Protein AF-0000000084905320 (afdb_homodimer)

pLDDT: mean 87.33, std 18.06, range [23.55, 98.94]

Nearest PDB structures (foldseek):
  6mre-assembly1_A-2  TM=8.119E-01  e=7.601E-26  Escherichia coli K-12
  6o12-assembly1_A  TM=8.123E-01  e=1.428E-25  Escherichia coli K-12
  6ndn-assembly1_A  TM=8.198E-01  e=3.372E-25  Escherichia coli UMEA 3718-1
  6o11-assembly1_A-2  TM=8.138E-01  e=2.132E-25  Escherichia coli K-12
  2e7i-assembly1_A  TM=7.681E-01  e=1.414E-13  Archaeoglobus fulgidus

Secondary structure (DSSP, 8-state):
--------------------GGGBGGGG-SSHHHHT-EE--TTT-PPPBHHHHHHHHHHHHHTTSGGG----HHHHHHHHHHHHHHTT--HHHHHHHGGGEEEES-HHHHHHHHHHHTTPPTT-EEEEETT--GGGTHHHHHHHHHHT-EEEEE-PPB-GGGPBPPHHHHHHHHHHHTTT-EEEEEEESB-TTT-BB--HHHHHHHHHHTTPPEEEE-TTTTTTS---HHHH--SEEEEESSSTT---SS-EEEEE-GGGTTSPPSS--STTBTTTTT-SSSSSS--BTTBS--PBPSSGGGG--SS---TTHHHHHHHHHHHHHHH-HHHHHHHHHHHHHHHHHHHHHTT-B--SSB-SSEEEEB----TTS-S-S---S-----TT-SS--HHHHHHHHHHHH-EE-EEETTEEEEE--TT--HHHHHHHHHHHHHHHHHHHHHS---/----------------S---GGGBGGGG-SSHHHHT-EE--TTT-PPPBHHHHHHHHHHHHHTTSGGG----HHHHHHHHHHHHHHTT--HHHHHHHGGGEEEES-HHHHHHHHHHHTTPPTT-EEEEETT--GGGTHHHHHHHHHHT-EEEEE-PPB-GGGPBPPHHHHHHHHHHHTTT-EEEEEEESB-TTT-BB--HHHHHHHHHHTTPPEEEE-TTTTTTS---HHHH--SEEEEESSSTT---SS-EEEEE-GGGTTSPPSS--STTBTTTTT-SSSSSS--BTTBS--PBPSSGGGG--SSS--TTHHHHHHHHHHHHHHH-HHHHHHHHHHHHHHHHHHHHHTT-B--SSB-SSEEEEB----TTS-TTS---S-----TT-SS--HHHHHHHHHHHH-EE-EEETTEEEEE--TT--HHHHHHHHHHHHHHHHHHHHHS---

Radius of gyration: 30.59 Å; Cα contacts (8 Å, |Δi|>4): 1824; chains: 2; bounding box: 74×107×90 Å

InterPro domains:
  IPR000192 Aminotransferase class V domain [PF00266] (100-339)
  IPR015421 Pyridoxal phosphate-dependent transferase, major domain [G3DSA:3.40.640.10] (49-330)
  IPR015422 Pyridoxal phosphate-dependent transferase, small domain [G3DSA:3.90.1150.10] (38-432)
  IPR015424 Pyridoxal phosphate-dependent transferase [SSF53383] (32-437)

Foldseek 3Di:
DCPPPPPPPPPPPPQPDPPCLVQFALCPDPDPLSNLFLEFALLPFAAAGPVLVVLLVVLVVVVVVVVNDDDCVVLLLLLLLLQLLLQPDDSVVSNVQSLQKAKAQDLLQVLLQVLVLLPQAAAAEEEEEVQADCSQPVSNQVSCVVHNHHYDYFDWDQDPPRATDQPQVSRVVVCVVRPPRYSAYEYEQAGSQFFRGHDQQVVLVVCVVRVHAYEYEHQSQRLAPHNPCVRSVHQKYKYACRRNLSFDHRIMMMGGDPSRQPTAEPDADFCFAVCAPVPPPPGSDDADPVGHHGHGHGGPHNRHDDPPDPSSRSSSSSVSSVVSSVCGNVSFLSNQQVLVVLLVVLLVVVQWDWHPHGRSFKGWTAHDDPPVNDDDDQLPQPPPCPLQDLDDFPVVLQVQLCVPSSYHFDHGSRTTMTGHGPNDDSVSSVSSSVSSNVSSVVSNVPRPHD/DPPPPPPPPDPPPPQPDPPCLVQFALCPDPDPLSNLFLEFALLPFFAAGPVLVVLLVVLVVVVVVVVNDDDCVVLLLLLLLLLLLLQPDDSVVSNVQSLQKAKEQDLLQVLLQVLVLLPQAAQAEEEEEVQADCSQPVSNQVSCVVHNHHYDYFDWDQDPPRATDQPQVSRVVVCVVRPPRYSAYEYEQAGSQFFRGHDQQVVLVVCVVRVHAYEYEHQSQRLAPHNPCVRSVHQKYKYACRRNLSFDHRIMMMGGDPSRQPTAEPDADAPFAPCCVVPPDNGQDDADPVGHHGHGHGGPHNHHDDDPDPSNRSSSSSVSSVVSSVCGNVSFLSSQQVLVVLLVVLLVVVQWDWHPHGRSFKGWTAHDDPPPNDDDDQLPLPPPCPLQDLDDFPVVLQVQLCVPSNYHFDHGSRTTMTGDGPNDDSVSSVSSSVSSNVSSVVSNVVRPHD

Solvent-accessible surface area (backbone atoms only — not comparable to full-atom values): 46715 Å² total; per-residue (Å²): 134,84,78,74,64,74,74,76,74,73,80,75,86,68,63,77,72,73,85,55,37,83,45,30,50,37,65,75,35,91,47,64,74,48,44,59,48,39,74,19,31,40,85,76,42,21,40,30,38,47,68,25,49,52,46,26,45,52,34,51,55,38,41,37,39,51,87,66,70,73,88,54,64,69,52,52,55,48,40,31,24,36,50,39,27,20,29,50,41,50,74,68,61,13,64,77,46,26,54,30,31,19,48,29,45,19,43,16,46,50,37,23,42,49,48,66,57,66,66,64,46,63,70,23,28,35,38,34,51,64,77,53,59,49,40,68,38,44,16,51,44,53,54,21,58,75,40,54,23,40,62,41,52,40,62,66,48,79,42,76,89,82,31,67,45,57,50,42,58,36,48,52,51,50,49,61,75,42,61,92,34,58,59,31,38,40,41,51,52,39,42,83,44,34,14,35,41,38,58,53,63,70,52,32,52,52,26,60,74,68,72,31,45,36,34,35,45,29,41,83,34,38,37,32,46,56,45,64,55,87,78,43,63,50,44,28,42,29,28,40,26,30,22,58,38,28,19,49,72,63,36,12,41,34,37,45,35,77,87,56,51,79,54,74,47,84,51,34,56,49,86,37,21,50,54,31,79,67,35,79,45,89,44,37,49,75,62,49,69,76,41,59,65,73,55,58,36,84,38,24,46,43,51,35,48,69,39,63,76,42,58,37,52,51,56,16,32,36,47,24,36,54,52,46,48,69,62,29,11,65,50,45,36,59,42,17,30,63,51,43,49,53,42,48,55,50,38,42,76,73,49,38,40,63,60,94,50,49,46,54,37,33,36,17,40,25,73,68,69,57,84,84,60,65,83,74,67,68,82,55,77,74,59,64,74,52,69,79,46,87,53,75,44,46,65,57,50,50,50,48,32,30,74,76,56,42,29,43,61,44,58,30,92,68,11,41,24,40,20,53,50,77,74,57,46,69,68,52,41,52,51,49,46,50,41,52,50,52,54,48,50,54,51,45,70,72,29,77,72,127,139,81,79,72,73,74,72,77,74,72,80,74,87,67,65,82,68,78,86,54,37,84,42,31,50,39,66,73,34,92,47,64,73,49,44,59,47,38,76,19,31,40,84,76,42,20,42,30,39,47,67,26,48,52,45,27,46,53,34,49,54,38,41,38,41,52,87,66,69,73,87,57,62,69,52,51,55,49,40,32,23,35,50,38,27,21,29,50,42,51,72,68,60,12,62,75,45,27,54,30,32,20,47,29,45,17,42,17,44,51,38,24,40,48,49,65,57,67,66,63,47,63,71,24,27,35,36,34,52,63,79,51,59,50,40,67,38,43,16,51,45,53,52,20,58,76,40,53,24,40,61,42,51,41,62,65,49,80,43,77,92,81,32,68,45,58,50,39,58,35,49,52,52,49,49,62,75,42,61,94,32,57,59,31,40,39,43,51,52,39,44,82,45,32,14,35,42,37,60,54,62,71,53,31,53,52,25,61,75,68,74,31,46,37,34,36,45,30,41,83,33,37,36,31,45,56,46,63,55,88,77,43,61,48,44,28,43,29,27,39,26,28,23,58,38,27,19,48,74,49,36,13,41,35,38,45,34,78,88,56,49,77,54,74,48,84,52,34,59,48,84,37,22,50,54,19,82,67,35,81,42,97,38,36,53,73,64,50,66,79,40,58,65,72,56,59,36,84,37,24,46,42,50,39,48,61,68,58,80,46,61,36,52,51,57,16,32,37,50,26,34,54,52,47,48,70,62,28,11,64,54,46,37,60,45,17,31,62,50,42,51,54,41,48,54,51,39,41,74,73,48,37,40,63,60,93,50,50,44,54,39,34,37,15,40,25,73,69,71,56,85,84,60,66,82,76,65,66,80,55,76,75,60,62,74,51,69,79,47,88,55,76,44,45,65,57,49,51,49,47,34,30,72,76,56,43,29,43,62,43,59,26,86,66,10,41,23,42,20,53,49,78,74,57,46,69,68,50,39,52,50,51,46,50,41,52,51,52,54,49,50,55,50,45,70,72,30,77,72,130

Structure (mmCIF, N/CA/C/O backbone):
data_AF-0000000084905320-model_v1
#
loop_
_entity.id
_entity.type
_entity.pdbx_description
1 polymer 'Aminotransferase class V domain-containing protein'
#
loop_
_atom_site.group_PDB
_atom_site.id
_atom_site.type_symbol
_atom_site.label_atom_id
_atom_site.label_alt_id
_atom_site.label_comp_id
_atom_site.label_asym_id
_atom_site.label_entity_id
_atom_site.label_seq_id
_atom_site.pdbx_PDB_ins_code
_atom_site.Cartn_x
_atom_site.Cartn_y
_atom_site.Cartn_z
_atom_site.occupancy
_atom_site.B_iso_or_equiv
_atom_site.auth_seq_id
_atom_site.auth_comp_id
_atom_site.auth_asym_id
_atom_site.auth_atom_id
_atom_site.pdbx_PDB_model_num
ATOM 1 N N . MET A 1 1 ? 43.5 -43.938 -47.438 1 26.11 1 MET A N 1
ATOM 2 C CA . MET A 1 1 ? 43.5 -42.531 -47.031 1 26.11 1 MET A CA 1
ATOM 3 C C . MET A 1 1 ? 42.156 -42.094 -46.5 1 26.11 1 MET A C 1
ATOM 5 O O . MET A 1 1 ? 41.125 -42.344 -47.125 1 26.11 1 MET A O 1
ATOM 9 N N . ASN A 1 2 ? 42.062 -42 -45.125 1 25.06 2 ASN A N 1
ATOM 10 C CA . ASN A 1 2 ? 41.062 -42.094 -44.062 1 25.06 2 ASN A CA 1
ATOM 11 C C . ASN A 1 2 ? 40.156 -40.875 -44.062 1 25.06 2 ASN A C 1
ATOM 13 O O . ASN A 1 2 ? 40.594 -39.75 -43.781 1 25.06 2 ASN A O 1
ATOM 17 N N . ASP A 1 3 ? 39.312 -40.844 -45.062 1 28.91 3 ASP A N 1
ATOM 18 C CA . ASP A 1 3 ? 38.375 -39.781 -45.375 1 28.91 3 ASP A CA 1
ATOM 19 C C . ASP A 1 3 ? 37.5 -39.469 -44.156 1 28.91 3 ASP A C 1
ATOM 21 O O . ASP A 1 3 ? 36.562 -40.219 -43.844 1 28.91 3 ASP A O 1
ATOM 25 N N . SER A 1 4 ? 38.125 -39.094 -43.094 1 23.55 4 SER A N 1
ATOM 26 C CA . SER A 1 4 ? 37.531 -38.812 -41.781 1 23.55 4 SER A CA 1
ATOM 27 C C . SER A 1 4 ? 36.469 -37.719 -41.906 1 23.55 4 SER A C 1
ATOM 29 O O . SER A 1 4 ? 36.781 -36.531 -41.875 1 23.55 4 SER A O 1
ATOM 31 N N . LYS A 1 5 ? 35.531 -38 -42.781 1 27.59 5 LYS A N 1
ATOM 32 C CA . LYS A 1 5 ? 34.469 -37 -42.906 1 27.59 5 LYS A CA 1
ATOM 33 C C . LYS A 1 5 ? 33.969 -36.562 -41.531 1 27.59 5 LYS A C 1
ATOM 35 O O . LYS A 1 5 ? 33.688 -37.375 -40.656 1 27.59 5 LYS A O 1
ATOM 40 N N . GLU A 1 6 ? 34.125 -35.281 -41.219 1 26.28 6 GLU A N 1
ATOM 41 C CA . GLU A 1 6 ? 33.531 -34.781 -40 1 26.28 6 GLU A CA 1
ATOM 42 C C . GLU A 1 6 ? 32.031 -35.156 -39.906 1 26.28 6 GLU A C 1
ATOM 44 O O . GLU A 1 6 ? 31.312 -35.062 -40.906 1 26.28 6 GLU A O 1
ATOM 49 N N . HIS A 1 7 ? 31.594 -36.219 -39.25 1 24.73 7 HIS A N 1
ATOM 50 C CA . HIS A 1 7 ? 30.219 -36.125 -38.812 1 24.73 7 HIS A CA 1
ATOM 51 C C . HIS A 1 7 ? 29.906 -34.75 -38.219 1 24.73 7 HIS A C 1
ATOM 53 O O . HIS A 1 7 ? 30.578 -34.281 -37.312 1 24.73 7 HIS A O 1
ATOM 59 N N . ALA A 1 8 ? 29.453 -33.844 -39.062 1 32.69 8 ALA A N 1
ATOM 60 C CA . ALA A 1 8 ? 28.984 -32.531 -38.656 1 32.69 8 ALA A CA 1
ATOM 61 C C . ALA A 1 8 ? 28.219 -32.594 -37.344 1 32.69 8 ALA A C 1
ATOM 63 O O . ALA A 1 8 ? 27.188 -33.281 -37.25 1 32.69 8 ALA A O 1
ATOM 64 N N . GLU A 1 9 ? 28.875 -32.562 -36.219 1 28 9 GLU A N 1
ATOM 65 C CA . GLU A 1 9 ? 28.281 -32.5 -34.875 1 28 9 GLU A CA 1
ATOM 66 C C . GLU A 1 9 ? 27.047 -31.594 -34.875 1 28 9 GLU A C 1
ATOM 68 O O . GLU A 1 9 ? 27.094 -30.484 -35.406 1 28 9 GLU A O 1
ATOM 73 N N . THR A 1 10 ? 25.844 -32.062 -34.844 1 30.41 10 THR A N 1
ATOM 74 C CA . THR A 1 10 ? 24.547 -31.391 -34.781 1 30.41 10 THR A CA 1
ATOM 75 C C . THR A 1 10 ? 24.562 -30.25 -33.781 1 30.41 10 THR A C 1
ATOM 77 O O . THR A 1 10 ? 24.969 -30.438 -32.625 1 30.41 10 THR A O 1
ATOM 80 N N . PRO A 1 11 ? 24.516 -29 -34.219 1 33.31 11 PRO A N 1
ATOM 81 C CA . PRO A 1 11 ? 24.5 -27.828 -33.344 1 33.31 11 PRO A CA 1
ATOM 82 C C . PRO A 1 11 ? 23.547 -28 -32.156 1 33.31 11 PRO A C 1
ATOM 84 O O . PRO A 1 11 ? 22.406 -28.438 -32.344 1 33.31 11 PRO A O 1
ATOM 87 N N . HIS A 1 12 ? 23.859 -28.516 -31 1 33.56 12 HIS A N 1
ATOM 88 C CA . HIS A 1 12 ? 23.141 -28.516 -29.734 1 33.56 12 HIS A CA 1
ATOM 89 C C . HIS A 1 12 ? 22.328 -27.234 -29.562 1 33.56 12 HIS A C 1
ATOM 91 O O . HIS A 1 12 ? 22.859 -26.141 -29.797 1 33.56 12 HIS A O 1
ATOM 97 N N . ALA A 1 13 ? 21.031 -27.188 -29.766 1 35.56 13 ALA A N 1
ATOM 98 C CA . ALA A 1 13 ? 19.953 -26.203 -29.688 1 35.56 13 ALA A CA 1
ATOM 99 C C . ALA A 1 13 ? 20.141 -25.266 -28.516 1 35.56 13 ALA A C 1
ATOM 101 O O . ALA A 1 13 ? 19.844 -25.625 -27.375 1 35.56 13 ALA A O 1
ATOM 102 N N . ASP A 1 14 ? 21.141 -24.531 -28.188 1 35.94 14 ASP A N 1
ATOM 103 C CA . ASP A 1 14 ? 21.516 -23.547 -27.188 1 35.94 14 ASP A CA 1
ATOM 104 C C . ASP A 1 14 ? 20.406 -22.516 -26.969 1 35.94 14 ASP A C 1
ATOM 106 O O . ASP A 1 14 ? 19.578 -22.297 -27.859 1 35.94 14 ASP A O 1
ATOM 110 N N . ASN A 1 15 ? 20.016 -22.109 -25.578 1 44 15 ASN A N 1
ATOM 111 C CA . ASN A 1 15 ? 19.078 -21.156 -25 1 44 15 ASN A CA 1
ATOM 112 C C . ASN A 1 15 ? 18.938 -19.906 -25.875 1 44 15 ASN A C 1
ATOM 114 O O . ASN A 1 15 ? 19.938 -19.375 -26.359 1 44 15 ASN A O 1
ATOM 118 N N . PRO A 1 16 ? 18.016 -19.75 -26.562 1 47.19 16 PRO A N 1
ATOM 119 C CA . PRO A 1 16 ? 17.844 -18.516 -27.344 1 47.19 16 PRO A CA 1
ATOM 120 C C . PRO A 1 16 ? 18.391 -17.297 -26.625 1 47.19 16 PRO A C 1
ATOM 122 O O . PRO A 1 16 ? 17.703 -16.719 -25.766 1 47.19 16 PRO A O 1
ATOM 125 N N . GLY A 1 17 ? 19.75 -17.25 -26.219 1 58.59 17 GLY A N 1
ATOM 126 C CA . GLY A 1 17 ? 20.828 -16.281 -26.141 1 58.59 17 GLY A CA 1
ATOM 127 C C . GLY A 1 17 ? 20.531 -15.141 -25.188 1 58.59 17 GLY A C 1
ATOM 128 O O . GLY A 1 17 ? 21.109 -14.062 -25.312 1 58.59 17 GLY A O 1
ATOM 129 N N . LEU A 1 18 ? 19.359 -15.148 -24.375 1 72.12 18 LEU A N 1
ATOM 130 C CA . LEU A 1 18 ? 19.344 -13.953 -23.547 1 72.12 18 LEU A CA 1
ATOM 131 C C . LEU A 1 18 ? 20.484 -13.977 -22.531 1 72.12 18 LEU A C 1
ATOM 133 O O . LEU A 1 18 ? 20.562 -14.898 -21.703 1 72.12 18 LEU A O 1
ATOM 137 N N . ASP A 1 19 ? 21.609 -13.492 -22.812 1 82.31 19 ASP A N 1
ATOM 138 C CA . ASP A 1 19 ? 22.703 -13.359 -21.875 1 82.31 19 ASP A CA 1
ATOM 139 C C . ASP A 1 19 ? 22.453 -12.227 -20.875 1 82.31 19 ASP A C 1
ATOM 141 O O . ASP A 1 19 ? 23 -11.133 -21.016 1 82.31 19 ASP A O 1
ATOM 145 N N . VAL A 1 20 ? 21.484 -12.594 -19.891 1 92.69 20 VAL A N 1
ATOM 146 C CA . VAL A 1 20 ? 21.094 -11.508 -19 1 92.69 20 VAL A CA 1
ATOM 147 C C . VAL A 1 20 ? 21.375 -11.906 -17.547 1 92.69 20 VAL A C 1
ATOM 149 O O . VAL A 1 20 ? 20.969 -11.219 -16.625 1 92.69 20 VAL A O 1
ATOM 152 N N . ARG A 1 21 ? 22.094 -13.008 -17.344 1 92.75 21 ARG A N 1
ATOM 153 C CA . ARG A 1 21 ? 22.344 -13.516 -15.992 1 92.75 21 ARG A CA 1
ATOM 154 C C . ARG A 1 21 ? 23.109 -12.484 -15.164 1 92.75 21 ARG A C 1
ATOM 156 O O . ARG A 1 21 ? 22.891 -12.375 -13.953 1 92.75 21 ARG A O 1
ATOM 163 N N . HIS A 1 22 ? 24 -11.75 -15.805 1 92.62 22 HIS A N 1
ATOM 164 C CA . HIS A 1 22 ? 24.859 -10.781 -15.133 1 92.62 22 HIS A CA 1
ATOM 165 C C . HIS A 1 22 ? 24.047 -9.656 -14.516 1 92.62 22 HIS A C 1
ATOM 167 O O . HIS A 1 22 ? 24.562 -8.883 -13.695 1 92.62 22 HIS A O 1
ATOM 173 N N . LEU A 1 23 ? 22.812 -9.539 -14.867 1 95.44 23 LEU A N 1
ATOM 174 C CA . LEU A 1 23 ? 21.953 -8.469 -14.375 1 95.44 23 LEU A CA 1
ATOM 175 C C . LEU A 1 23 ? 21.453 -8.766 -12.969 1 95.44 23 LEU A C 1
ATOM 177 O O . LEU A 1 23 ? 20.922 -7.883 -12.289 1 95.44 23 LEU A O 1
ATOM 181 N N . PHE A 1 24 ? 21.609 -10 -12.508 1 95.44 24 PHE A N 1
ATOM 182 C CA . PHE A 1 24 ? 21.219 -10.398 -11.156 1 95.44 24 PHE A CA 1
ATOM 183 C C . PHE A 1 24 ? 22.391 -10.312 -10.195 1 95.44 24 PHE A C 1
ATOM 185 O O . PHE A 1 24 ? 23.469 -10.867 -10.469 1 95.44 24 PHE A O 1
ATOM 192 N N . ALA A 1 25 ? 22.203 -9.742 -9.047 1 89.69 25 ALA A N 1
ATOM 193 C CA . ALA A 1 25 ? 23.266 -9.352 -8.141 1 89.69 25 ALA A CA 1
ATOM 194 C C . ALA A 1 25 ? 24 -10.57 -7.594 1 89.69 25 ALA A C 1
ATOM 196 O O . ALA A 1 25 ? 25.219 -10.547 -7.418 1 89.69 25 ALA A O 1
ATOM 197 N N . PHE A 1 26 ? 23.312 -11.609 -7.344 1 87.25 26 PHE A N 1
ATOM 198 C CA . PHE A 1 26 ? 23.922 -12.727 -6.637 1 87.25 26 PHE A CA 1
ATOM 199 C C . PHE A 1 26 ? 24.812 -13.547 -7.574 1 87.25 26 PHE A C 1
ATOM 201 O O . PHE A 1 26 ? 25.609 -14.375 -7.125 1 87.25 26 PHE A O 1
ATOM 208 N N . VAL A 1 27 ? 24.75 -13.305 -8.883 1 87.19 27 VAL A N 1
ATOM 209 C CA . VAL A 1 27 ? 25.516 -14.062 -9.867 1 87.19 27 VAL A CA 1
ATOM 210 C C . VAL A 1 27 ? 26.984 -13.703 -9.758 1 87.19 27 VAL A C 1
ATOM 212 O O . VAL A 1 27 ? 27.859 -14.562 -9.891 1 87.19 27 VAL A O 1
ATOM 215 N N . ASP A 1 28 ? 27.297 -12.414 -9.5 1 84.69 28 ASP A N 1
ATOM 216 C CA . ASP A 1 28 ? 28.672 -11.961 -9.352 1 84.69 28 ASP A CA 1
ATOM 217 C C . ASP A 1 28 ? 28.891 -11.305 -7.992 1 84.69 28 ASP A C 1
ATOM 219 O O . ASP A 1 28 ? 29.641 -10.328 -7.883 1 84.69 28 ASP A O 1
ATOM 223 N N . ASP A 1 29 ? 28.25 -11.828 -7.066 1 83.44 29 ASP A N 1
ATOM 224 C CA . ASP A 1 29 ? 28.328 -11.281 -5.719 1 83.44 29 ASP A CA 1
A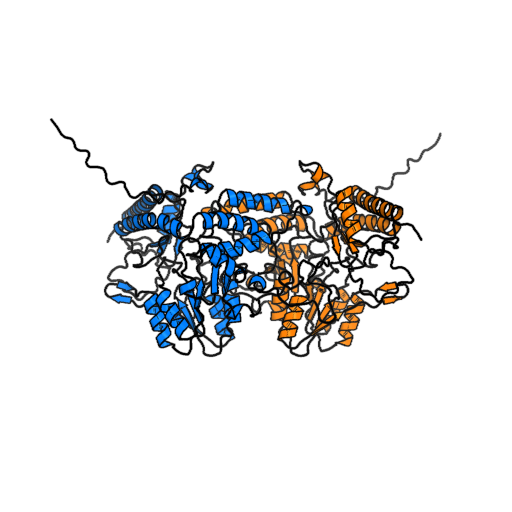TOM 225 C C . ASP A 1 29 ? 29.734 -11.383 -5.156 1 83.44 29 ASP A C 1
ATOM 227 O O . ASP A 1 29 ? 30.469 -12.32 -5.48 1 83.44 29 ASP A O 1
ATOM 231 N N . ASP A 1 30 ? 30.016 -10.43 -4.34 1 80 30 ASP A N 1
ATOM 232 C CA . ASP A 1 30 ? 31.328 -10.461 -3.686 1 80 30 ASP A CA 1
ATOM 233 C C . ASP A 1 30 ? 31.406 -11.633 -2.701 1 80 30 ASP A C 1
ATOM 235 O O . ASP A 1 30 ? 32.5 -12.18 -2.479 1 80 30 ASP A O 1
ATOM 239 N N . LYS A 1 31 ? 30.312 -12.055 -2.211 1 82.5 31 LYS A N 1
ATOM 240 C CA . LYS A 1 31 ? 30.266 -13.18 -1.284 1 82.5 31 LYS A CA 1
ATOM 241 C C . LYS A 1 31 ? 30.156 -14.508 -2.035 1 82.5 31 LYS A C 1
ATOM 243 O O . LYS A 1 31 ? 29.172 -14.75 -2.738 1 82.5 31 LYS A O 1
ATOM 248 N N . GLU A 1 32 ? 31.062 -15.297 -1.811 1 82.88 32 GLU A N 1
ATOM 249 C CA . GLU A 1 32 ? 31.109 -16.594 -2.477 1 82.88 32 GLU A CA 1
ATOM 250 C C . GLU A 1 32 ? 29.859 -17.422 -2.16 1 82.88 32 GLU A C 1
ATOM 252 O O . GLU A 1 32 ? 29.344 -18.125 -3.027 1 82.88 32 GLU A O 1
ATOM 257 N N . GLU A 1 33 ? 29.438 -17.297 -1.026 1 83.5 33 GLU A N 1
ATOM 258 C CA . GLU A 1 33 ? 28.266 -18.062 -0.592 1 83.5 33 GLU A CA 1
ATOM 259 C C . GLU A 1 33 ? 27.031 -17.703 -1.404 1 83.5 33 GLU A C 1
ATOM 261 O O . GLU A 1 33 ? 26.188 -18.562 -1.694 1 83.5 33 GLU A O 1
ATOM 266 N N . ASP A 1 34 ? 26.969 -16.484 -1.802 1 85.62 34 ASP A N 1
ATOM 267 C CA . ASP A 1 34 ? 25.828 -16.031 -2.588 1 85.62 34 ASP A CA 1
ATOM 268 C C . ASP A 1 34 ? 25.953 -16.453 -4.047 1 85.62 34 ASP A C 1
ATOM 270 O O . ASP A 1 34 ? 24.953 -16.781 -4.699 1 85.62 34 ASP A O 1
ATOM 274 N N . ARG A 1 35 ? 27.156 -16.625 -4.496 1 85.69 35 ARG A N 1
ATOM 275 C CA . ARG A 1 35 ? 27.406 -17.031 -5.879 1 85.69 35 ARG A CA 1
ATOM 276 C C . ARG A 1 35 ? 27.078 -18.516 -6.074 1 85.69 35 ARG A C 1
ATOM 278 O O . ARG A 1 35 ? 26.812 -18.953 -7.195 1 85.69 35 ARG A O 1
ATOM 285 N N . GLN A 1 36 ? 27.125 -19.172 -5.023 1 88.94 36 GLN A N 1
ATOM 286 C CA . GLN A 1 36 ? 26.969 -20.609 -5.105 1 88.94 36 GLN A CA 1
ATOM 287 C C . GLN A 1 36 ? 25.5 -21.016 -4.902 1 88.94 36 GLN A C 1
ATOM 289 O O . GLN A 1 36 ? 25.156 -22.188 -4.992 1 88.94 36 GLN A O 1
ATOM 294 N N . VAL A 1 37 ? 24.703 -20.016 -4.691 1 94.25 37 VAL A N 1
ATOM 295 C CA . VAL A 1 37 ? 23.297 -20.297 -4.398 1 94.25 37 VAL A CA 1
ATOM 296 C C . VAL A 1 37 ? 22.625 -20.891 -5.637 1 94.25 37 VAL A C 1
ATOM 298 O O . VAL A 1 37 ? 22.766 -20.359 -6.738 1 94.25 37 VAL A O 1
ATOM 301 N N . LEU A 1 38 ? 21.969 -22.047 -5.445 1 96.62 38 LEU A N 1
ATOM 302 C CA . LEU A 1 38 ? 21.031 -22.578 -6.414 1 96.62 38 LEU A CA 1
ATOM 303 C C . LEU A 1 38 ? 19.609 -22.109 -6.098 1 96.62 38 LEU A C 1
ATOM 305 O O . LEU A 1 38 ? 18.938 -22.688 -5.234 1 96.62 38 LEU A O 1
ATOM 309 N N . TYR A 1 39 ? 19.188 -21.062 -6.828 1 96.88 39 TYR A N 1
ATOM 310 C CA . TYR A 1 39 ? 17.891 -20.5 -6.496 1 96.88 39 TYR A CA 1
ATOM 311 C C . TYR A 1 39 ? 16.812 -21.016 -7.434 1 96.88 39 TYR A C 1
ATOM 313 O O . TYR A 1 39 ? 16.797 -20.688 -8.617 1 96.88 39 TYR A O 1
ATOM 321 N N . PHE A 1 40 ? 15.906 -21.812 -6.957 1 98.25 40 PHE A N 1
ATOM 322 C CA . PHE A 1 40 ? 14.812 -22.422 -7.707 1 98.25 40 PHE A CA 1
ATOM 323 C C . PHE A 1 40 ? 13.469 -22.078 -7.086 1 98.25 40 PHE A C 1
ATOM 325 O O . PHE A 1 40 ? 12.578 -22.938 -7.008 1 98.25 40 PHE A O 1
ATOM 332 N N . ASN A 1 41 ? 13.336 -20.797 -6.582 1 97.06 41 ASN A N 1
ATOM 333 C CA . ASN A 1 41 ? 12.125 -20.406 -5.871 1 97.06 41 ASN A CA 1
ATOM 334 C C . ASN A 1 41 ? 11.594 -19.062 -6.359 1 97.06 41 ASN A C 1
ATOM 336 O O . ASN A 1 41 ? 11.078 -18.281 -5.57 1 97.06 41 ASN A O 1
ATOM 340 N N . ASN A 1 42 ? 11.711 -18.766 -7.668 1 96.94 42 ASN A N 1
ATOM 341 C CA . ASN A 1 42 ? 11.164 -17.547 -8.227 1 96.94 42 ASN A CA 1
ATOM 342 C C . ASN A 1 42 ? 9.641 -17.5 -8.125 1 96.94 42 ASN A C 1
ATOM 344 O O . ASN A 1 42 ? 9.039 -16.438 -8.094 1 96.94 42 ASN A O 1
ATOM 348 N N . ALA A 1 43 ? 8.992 -18.672 -8.086 1 97 43 ALA A N 1
ATOM 349 C CA . ALA A 1 43 ? 7.539 -18.766 -7.926 1 97 43 ALA A CA 1
ATOM 350 C C . ALA A 1 43 ? 7.105 -18.281 -6.547 1 97 43 ALA A C 1
ATOM 352 O O . ALA A 1 43 ? 5.926 -18.016 -6.316 1 97 43 ALA A O 1
ATOM 353 N N . GLY A 1 44 ? 8.008 -18.203 -5.613 1 92.81 44 GLY A N 1
ATOM 354 C CA . GLY A 1 44 ? 7.754 -17.625 -4.305 1 92.81 44 GLY A CA 1
ATOM 355 C C . GLY A 1 44 ? 8.164 -16.172 -4.207 1 92.81 44 GLY A C 1
ATOM 356 O O . GLY A 1 44 ? 7.348 -15.32 -3.846 1 92.81 44 GLY A O 1
ATOM 357 N N . ARG A 1 45 ? 9.438 -15.992 -4.512 1 91.81 45 ARG A N 1
ATOM 358 C CA . ARG A 1 45 ? 10 -14.648 -4.465 1 91.81 45 ARG A CA 1
ATOM 359 C C . ARG A 1 45 ? 11.023 -14.445 -5.582 1 91.81 45 ARG A C 1
ATOM 361 O O . ARG A 1 45 ? 11.969 -15.219 -5.711 1 91.81 45 ARG A O 1
ATOM 368 N N . GLY A 1 46 ? 10.82 -13.383 -6.316 1 93.94 46 GLY A N 1
ATOM 369 C CA . GLY A 1 46 ? 11.789 -13.055 -7.348 1 93.94 46 GLY A CA 1
ATOM 370 C C . GLY A 1 46 ? 12.828 -12.055 -6.887 1 93.94 46 GLY A C 1
ATOM 371 O O . GLY A 1 46 ? 12.539 -11.18 -6.066 1 93.94 46 GLY A O 1
ATOM 372 N N . PRO A 1 47 ? 14.055 -12.164 -7.387 1 95.25 47 PRO A N 1
ATOM 373 C CA . PRO A 1 47 ? 15.086 -11.172 -7.082 1 95.25 47 PRO A CA 1
ATOM 374 C C . PRO A 1 47 ? 14.891 -9.859 -7.848 1 95.25 47 PRO A C 1
ATOM 376 O O . PRO A 1 47 ? 14.109 -9.812 -8.797 1 95.25 47 PRO A O 1
ATOM 379 N N . LEU A 1 48 ? 15.594 -8.859 -7.332 1 96 48 LEU A N 1
ATOM 380 C CA . LEU A 1 48 ? 15.703 -7.637 -8.109 1 96 48 LEU A CA 1
ATOM 381 C C . LEU A 1 48 ? 16.875 -7.711 -9.086 1 96 48 LEU A C 1
ATOM 383 O O . LEU A 1 48 ? 17.875 -8.375 -8.812 1 96 48 LEU A O 1
ATOM 387 N N . LEU A 1 49 ? 16.719 -6.992 -10.203 1 97.38 49 LEU A N 1
ATOM 388 C CA . LEU A 1 49 ? 17.875 -6.703 -11.047 1 97.38 49 LEU A CA 1
ATOM 389 C C . LEU A 1 49 ? 18.812 -5.707 -10.367 1 97.38 49 LEU A C 1
ATOM 391 O O . LEU A 1 49 ? 18.375 -4.902 -9.547 1 97.38 49 LEU A O 1
ATOM 395 N N . LYS A 1 50 ? 20.109 -5.727 -10.758 1 97 50 LYS A N 1
ATOM 396 C CA . LYS A 1 50 ? 21.078 -4.766 -10.242 1 97 50 LYS A CA 1
ATOM 397 C C . LYS A 1 50 ? 20.609 -3.332 -10.484 1 97 50 LYS A C 1
ATOM 399 O O . LYS A 1 50 ? 20.703 -2.484 -9.594 1 97 50 LYS A O 1
ATOM 404 N N . SER A 1 51 ? 20.156 -3.07 -11.664 1 97.88 51 SER A N 1
ATOM 405 C CA . SER A 1 51 ? 19.703 -1.725 -12 1 97.88 51 SER A CA 1
ATOM 406 C C . SER A 1 51 ? 18.5 -1.331 -11.172 1 97.88 51 SER A C 1
ATOM 408 O O . SER A 1 51 ? 18.375 -0.181 -10.742 1 97.88 51 SER A O 1
ATOM 410 N N . THR A 1 52 ? 17.547 -2.273 -10.961 1 97.62 52 THR A N 1
ATOM 411 C CA . THR A 1 52 ? 16.359 -2.008 -10.156 1 97.62 52 THR A CA 1
ATOM 412 C C . THR A 1 52 ? 16.734 -1.687 -8.719 1 97.62 52 THR A C 1
ATOM 414 O O . THR A 1 52 ? 16.156 -0.783 -8.102 1 97.62 52 THR A O 1
ATOM 417 N N . GLU A 1 53 ? 17.656 -2.457 -8.188 1 96.75 53 GLU A N 1
ATOM 418 C CA . GLU A 1 53 ? 18.188 -2.172 -6.855 1 96.75 53 GLU A CA 1
ATOM 419 C C . GLU A 1 53 ? 18.75 -0.754 -6.777 1 96.75 53 GLU A C 1
ATOM 421 O O . GLU A 1 53 ? 18.438 -0.009 -5.844 1 96.75 53 GLU A O 1
ATOM 426 N N . GLN A 1 54 ? 19.516 -0.381 -7.75 1 97.56 54 GLN A N 1
ATOM 427 C CA . GLN A 1 54 ? 20.172 0.925 -7.762 1 97.56 54 GLN A CA 1
ATOM 428 C C . GLN A 1 54 ? 19.141 2.051 -7.867 1 97.56 54 GLN A C 1
ATOM 430 O O . GLN A 1 54 ? 19.25 3.07 -7.188 1 97.56 54 GLN A O 1
ATOM 435 N N . VAL A 1 55 ? 18.188 1.855 -8.703 1 96.81 55 VAL A N 1
ATOM 436 C CA . VAL A 1 55 ? 17.141 2.844 -8.867 1 96.81 55 VAL A CA 1
ATOM 437 C C . VAL A 1 55 ? 16.359 3.004 -7.559 1 96.81 55 VAL A C 1
ATOM 439 O O . VAL A 1 55 ? 16 4.121 -7.176 1 96.81 55 VAL A O 1
ATOM 442 N N . GLY A 1 56 ? 16.094 1.89 -6.922 1 95.56 56 GLY A N 1
ATOM 443 C CA . GLY A 1 56 ? 15.422 1.939 -5.629 1 95.56 56 GLY A CA 1
ATOM 444 C C . GLY A 1 56 ? 16.219 2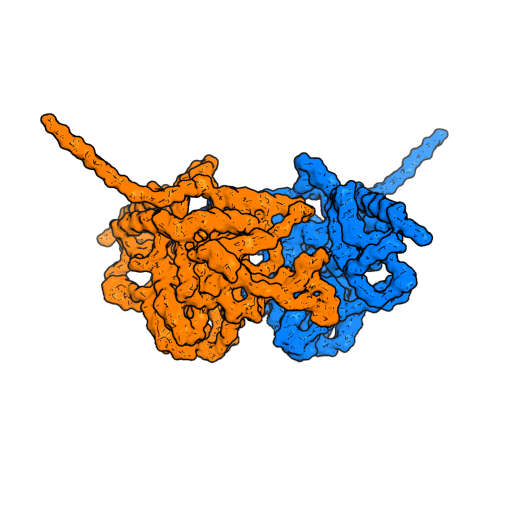.686 -4.574 1 95.56 56 GLY A C 1
ATOM 445 O O . GLY A 1 56 ? 15.656 3.477 -3.814 1 95.56 56 GLY A O 1
ATOM 446 N N . ILE A 1 57 ? 17.516 2.477 -4.535 1 96.56 57 ILE A N 1
ATOM 447 C CA . ILE A 1 57 ? 18.391 3.133 -3.574 1 96.56 57 ILE A CA 1
ATOM 448 C C . ILE A 1 57 ? 18.406 4.641 -3.822 1 96.56 57 ILE A C 1
ATOM 450 O O . ILE A 1 57 ? 18.281 5.43 -2.883 1 96.56 57 ILE A O 1
ATOM 454 N N . GLU A 1 58 ? 18.453 5.012 -5.012 1 95.12 58 GLU A N 1
ATOM 455 C CA . GLU A 1 58 ? 18.453 6.434 -5.355 1 95.12 58 GLU A CA 1
ATOM 456 C C . GLU A 1 58 ? 17.125 7.086 -4.969 1 95.12 58 GLU A C 1
ATOM 458 O O . GLU A 1 58 ? 17.109 8.203 -4.441 1 95.12 58 GLU A O 1
ATOM 463 N N . ALA A 1 59 ? 16.078 6.414 -5.238 1 92.19 59 ALA A N 1
ATOM 464 C CA . ALA A 1 59 ? 14.758 6.93 -4.875 1 92.19 59 ALA A CA 1
ATOM 465 C C . ALA A 1 59 ? 14.633 7.078 -3.361 1 92.19 59 ALA A C 1
ATOM 467 O O . ALA A 1 59 ? 14.07 8.062 -2.873 1 92.19 59 ALA A O 1
ATOM 468 N N . LEU A 1 60 ? 15.062 6.105 -2.682 1 93.38 60 LEU A N 1
ATOM 469 C CA . LEU A 1 60 ? 15.031 6.133 -1.225 1 93.38 60 LEU A CA 1
ATOM 470 C C . LEU A 1 60 ? 15.844 7.309 -0.686 1 93.38 60 LEU A C 1
ATOM 472 O O . LEU A 1 60 ? 15.398 8.008 0.229 1 93.38 60 LEU A O 1
ATOM 476 N N . ARG A 1 61 ? 16.953 7.598 -1.239 1 92.94 61 ARG A N 1
ATOM 477 C CA . ARG A 1 61 ? 17.828 8.688 -0.811 1 92.94 61 ARG A CA 1
ATOM 478 C C . ARG A 1 61 ? 17.172 10.039 -1.065 1 92.94 61 ARG A C 1
ATOM 480 O O . ARG A 1 61 ? 17.359 10.992 -0.302 1 92.94 61 ARG A O 1
ATOM 487 N N . THR A 1 62 ? 16.391 10.078 -2.053 1 90.94 62 THR A N 1
ATOM 488 C CA . THR A 1 62 ? 15.703 11.32 -2.373 1 90.94 62 THR A CA 1
ATOM 489 C C . THR A 1 62 ? 14.773 11.734 -1.231 1 90.94 62 THR A C 1
ATOM 491 O O . THR A 1 62 ? 14.602 12.922 -0.962 1 90.94 62 THR A O 1
ATOM 494 N N . LYS A 1 63 ? 14.234 10.773 -0.531 1 89.81 63 LYS A N 1
ATOM 495 C CA . LYS A 1 63 ? 13.328 11.062 0.577 1 89.81 63 LYS A CA 1
ATOM 496 C C . LYS A 1 63 ? 14.055 11.766 1.719 1 89.81 63 LYS A C 1
ATOM 498 O O . LYS A 1 63 ? 13.438 12.469 2.518 1 89.81 63 LYS A O 1
ATOM 503 N N . SER A 1 64 ? 15.344 11.617 1.797 1 92.94 64 SER A N 1
ATOM 504 C CA . SER A 1 64 ? 16.141 12.305 2.807 1 92.94 64 SER A CA 1
ATOM 505 C C . SER A 1 64 ? 16.328 13.773 2.465 1 92.94 64 SER A C 1
ATOM 507 O O . SER A 1 64 ? 16.734 14.57 3.316 1 92.94 64 SER A O 1
ATOM 509 N N . ARG A 1 65 ? 16.031 14.07 1.247 1 93 65 ARG A N 1
ATOM 510 C CA . ARG A 1 65 ? 16.047 15.43 0.713 1 93 65 ARG A CA 1
ATOM 511 C C . ARG A 1 65 ? 14.719 15.781 0.071 1 93 65 ARG A C 1
ATOM 513 O O . ARG A 1 65 ? 14.625 15.914 -1.151 1 93 65 ARG A O 1
ATOM 520 N N . PRO A 1 66 ? 13.766 15.984 0.884 1 89.38 66 PRO A N 1
ATOM 521 C CA . PRO A 1 66 ? 12.375 16.016 0.424 1 89.38 66 PRO A CA 1
ATOM 522 C C . PRO A 1 66 ? 12.109 17.141 -0.575 1 89.38 66 PRO A C 1
ATOM 524 O O . PRO A 1 66 ? 11.078 17.125 -1.26 1 89.38 66 PRO A O 1
ATOM 527 N N . TRP A 1 67 ? 12.938 18.109 -0.775 1 89.69 67 TRP A N 1
ATOM 528 C CA . TRP A 1 67 ? 12.75 19.188 -1.754 1 89.69 67 TRP A CA 1
ATOM 529 C C . TRP A 1 67 ? 13.102 18.703 -3.156 1 89.69 67 TRP A C 1
ATOM 531 O O . TRP A 1 67 ? 12.781 19.359 -4.148 1 89.69 67 TRP A O 1
ATOM 541 N N . ALA A 1 68 ? 13.734 17.547 -3.221 1 85.25 68 ALA A N 1
ATOM 542 C CA . ALA A 1 68 ? 14.234 17.047 -4.5 1 85.25 68 ALA A CA 1
ATOM 543 C C . ALA A 1 68 ? 13.211 16.141 -5.172 1 85.25 68 ALA A C 1
ATOM 545 O O . ALA A 1 68 ? 13.461 15.617 -6.262 1 85.25 68 ALA A O 1
ATOM 546 N N . PHE A 1 69 ? 12.062 15.992 -4.664 1 79.56 69 PHE A N 1
ATOM 547 C CA . PHE A 1 69 ? 11.078 15.062 -5.199 1 79.56 69 PHE A CA 1
ATOM 548 C C . PHE A 1 69 ? 10.602 15.508 -6.578 1 79.56 69 PHE A C 1
ATOM 550 O O . PHE A 1 69 ? 10.375 16.703 -6.805 1 79.56 69 PHE A O 1
ATOM 557 N N . ALA A 1 70 ? 10.492 14.484 -7.41 1 73.12 70 ALA A N 1
ATOM 558 C CA . ALA A 1 70 ? 9.938 14.688 -8.742 1 73.12 70 ALA A CA 1
ATOM 559 C C . ALA A 1 70 ? 8.672 13.859 -8.953 1 73.12 70 ALA A C 1
ATOM 561 O O . ALA A 1 70 ? 8.516 12.797 -8.344 1 73.12 70 ALA A O 1
ATOM 562 N N . ASP A 1 71 ? 7.836 14.328 -9.797 1 78.69 71 ASP A N 1
ATOM 563 C CA . ASP A 1 71 ? 6.609 13.625 -10.148 1 78.69 71 ASP A CA 1
ATOM 564 C C . ASP A 1 71 ? 6.91 12.328 -10.891 1 78.69 71 ASP A C 1
ATOM 566 O O . ASP A 1 71 ? 7.887 12.25 -11.648 1 78.69 71 ASP A O 1
ATOM 570 N N . ASN A 1 72 ? 6.094 11.312 -10.555 1 85.75 72 ASN A N 1
ATOM 571 C CA . ASN A 1 72 ? 6.328 10.016 -11.18 1 85.75 72 ASN A CA 1
ATOM 572 C C . ASN A 1 72 ? 5.172 9.609 -12.086 1 85.75 72 ASN A C 1
ATOM 574 O O . ASN A 1 72 ? 5.027 8.43 -12.43 1 85.75 72 ASN A O 1
ATOM 578 N N . GLU A 1 73 ? 4.348 10.531 -12.547 1 86.19 73 GLU A N 1
ATOM 579 C CA . GLU A 1 73 ? 3.17 10.234 -13.359 1 86.19 73 GLU A CA 1
ATOM 580 C C . GLU A 1 73 ? 3.561 9.594 -14.688 1 86.19 73 GLU A C 1
ATOM 582 O O . GLU A 1 73 ? 2.879 8.688 -15.172 1 86.19 73 GLU A O 1
ATOM 587 N N . ALA A 1 74 ? 4.609 10.102 -15.281 1 91.62 74 ALA A N 1
ATOM 588 C CA . ALA A 1 74 ? 5.066 9.531 -16.547 1 91.62 74 ALA A CA 1
ATOM 589 C C . ALA A 1 74 ? 5.473 8.07 -16.375 1 91.62 74 ALA A C 1
ATOM 591 O O . ALA A 1 74 ? 5.156 7.23 -17.219 1 91.62 74 ALA A O 1
ATOM 592 N N . MET A 1 75 ? 6.168 7.793 -15.273 1 93.44 75 MET A N 1
ATOM 593 C CA . MET A 1 75 ? 6.57 6.418 -14.992 1 93.44 75 MET A CA 1
ATOM 594 C C . MET A 1 75 ? 5.352 5.527 -14.781 1 93.44 75 MET A C 1
ATOM 596 O O . MET A 1 75 ? 5.328 4.379 -15.227 1 93.44 75 MET A O 1
ATOM 600 N N . ILE A 1 76 ? 4.371 6.062 -14.117 1 93.19 76 ILE A N 1
ATOM 601 C CA . ILE A 1 76 ? 3.154 5.305 -13.844 1 93.19 76 ILE A CA 1
ATOM 602 C C . ILE A 1 76 ? 2.459 4.961 -15.164 1 93.19 76 ILE A C 1
ATOM 604 O O . ILE A 1 76 ? 2.02 3.824 -15.359 1 93.19 76 ILE A O 1
ATOM 608 N N . THR A 1 77 ? 2.391 5.875 -16.047 1 94.12 77 THR A N 1
ATOM 609 C CA . THR A 1 77 ? 1.801 5.633 -17.359 1 94.12 77 THR A CA 1
ATOM 610 C C . THR A 1 77 ? 2.576 4.559 -18.109 1 94.12 77 THR A C 1
ATOM 612 O O . THR A 1 77 ? 1.979 3.656 -18.703 1 94.12 77 THR A O 1
ATOM 615 N N . ASP A 1 78 ? 3.844 4.645 -18.047 1 97.19 78 ASP A N 1
ATOM 616 C CA . ASP A 1 78 ? 4.691 3.639 -18.672 1 97.19 78 ASP A CA 1
ATOM 617 C C . ASP A 1 78 ? 4.438 2.256 -18.078 1 97.19 78 ASP A C 1
ATOM 619 O O . ASP A 1 78 ? 4.371 1.263 -18.812 1 97.19 78 ASP A O 1
ATOM 623 N N . ILE A 1 79 ? 4.344 2.23 -16.797 1 97.06 79 ILE A N 1
ATOM 624 C CA . ILE A 1 79 ? 4.137 0.974 -16.078 1 97.06 79 ILE A CA 1
ATOM 625 C C . ILE A 1 79 ? 2.848 0.314 -16.562 1 97.06 79 ILE A C 1
ATOM 627 O O . ILE A 1 79 ? 2.818 -0.891 -16.828 1 97.06 79 ILE A O 1
ATOM 631 N N . ARG A 1 80 ? 1.814 1.098 -16.734 1 97.88 80 ARG A N 1
ATOM 632 C CA . ARG A 1 80 ? 0.537 0.573 -17.219 1 97.88 80 ARG A CA 1
ATOM 633 C C . ARG A 1 80 ? 0.686 -0.072 -18.594 1 97.88 80 ARG A C 1
ATOM 635 O O . ARG A 1 80 ? 0.219 -1.192 -18.812 1 97.88 80 ARG A O 1
ATOM 642 N N . ARG A 1 81 ? 1.369 0.566 -19.406 1 98.31 81 ARG A N 1
ATOM 643 C CA . ARG A 1 81 ? 1.593 0.06 -20.75 1 98.31 81 ARG A CA 1
ATOM 644 C C . ARG A 1 81 ? 2.465 -1.191 -20.734 1 98.31 81 ARG A C 1
ATOM 646 O O . ARG A 1 81 ? 2.152 -2.184 -21.406 1 98.31 81 ARG A O 1
ATOM 653 N N . MET A 1 82 ? 3.479 -1.121 -19.984 1 98.62 82 MET A N 1
ATOM 654 C CA . MET A 1 82 ? 4.449 -2.213 -19.953 1 98.62 82 MET A CA 1
ATOM 655 C C . MET A 1 82 ? 3.848 -3.455 -19.312 1 98.62 82 MET A C 1
ATOM 657 O O . MET A 1 82 ? 4.195 -4.578 -19.672 1 98.62 82 MET A O 1
ATOM 661 N N . TYR A 1 83 ? 2.932 -3.252 -18.375 1 98.56 83 TYR A N 1
ATOM 662 C CA . TYR A 1 83 ? 2.227 -4.398 -17.812 1 98.56 83 TYR A CA 1
ATOM 663 C C . TYR A 1 83 ? 1.515 -5.188 -18.906 1 98.56 83 TYR A C 1
ATOM 665 O O . TYR A 1 83 ? 1.64 -6.41 -18.984 1 98.56 83 TYR A O 1
ATOM 673 N N . LEU A 1 84 ? 0.834 -4.48 -19.734 1 98.62 84 LEU A N 1
ATOM 674 C CA . LEU A 1 84 ? 0.091 -5.117 -20.812 1 98.62 84 LEU A CA 1
ATOM 675 C C . LEU A 1 84 ? 1.037 -5.812 -21.781 1 98.62 84 LEU A C 1
ATOM 677 O O . LEU A 1 84 ? 0.731 -6.898 -22.297 1 98.62 84 LEU A O 1
ATOM 681 N N . GLN A 1 85 ? 2.141 -5.219 -22 1 98.12 85 GLN A N 1
ATOM 682 C CA . GLN A 1 85 ? 3.152 -5.871 -22.828 1 98.12 85 GLN A CA 1
ATOM 683 C C . GLN A 1 85 ? 3.686 -7.133 -22.156 1 98.12 85 GLN A C 1
ATOM 685 O O . GLN A 1 85 ? 3.957 -8.133 -22.812 1 98.12 85 GLN A O 1
ATOM 690 N N . ALA A 1 86 ? 3.834 -7.062 -20.859 1 97.88 86 ALA A N 1
ATOM 691 C CA . ALA A 1 86 ? 4.293 -8.211 -20.094 1 97.88 86 ALA A CA 1
ATOM 692 C C . ALA A 1 86 ? 3.277 -9.352 -20.156 1 97.88 86 ALA A C 1
ATOM 694 O O . ALA A 1 86 ? 3.627 -10.516 -19.938 1 97.88 86 ALA A O 1
ATOM 695 N N . LEU A 1 87 ? 2.035 -9 -20.438 1 97.56 87 LEU A N 1
ATOM 696 C CA . LEU A 1 87 ? 0.996 -10.008 -20.594 1 97.56 87 LEU A CA 1
ATOM 697 C C . LEU A 1 87 ? 0.966 -10.539 -22.031 1 97.56 87 LEU A C 1
ATOM 699 O O . LEU A 1 87 ? 0.195 -11.453 -22.344 1 97.56 87 LEU A O 1
ATOM 703 N N . GLY A 1 88 ? 1.702 -9.961 -22.938 1 95.81 88 GLY A N 1
ATOM 704 C CA . GLY A 1 88 ? 1.841 -10.531 -24.266 1 95.81 88 GLY A CA 1
ATOM 705 C C . GLY A 1 88 ? 1.304 -9.641 -25.359 1 95.81 88 GLY A C 1
ATOM 706 O O . GLY A 1 88 ? 1.373 -9.984 -26.547 1 95.81 88 GLY A O 1
ATOM 707 N N . LEU A 1 89 ? 0.812 -8.445 -25.031 1 97.06 89 LEU A N 1
ATOM 708 C CA . LEU A 1 89 ? 0.309 -7.543 -26.062 1 97.06 89 LEU A CA 1
ATOM 709 C C . LEU A 1 89 ? 1.458 -6.855 -26.797 1 97.06 89 LEU A C 1
ATOM 711 O O . LEU A 1 89 ? 2.529 -6.652 -26.219 1 97.06 89 LEU A O 1
ATOM 715 N N . SER A 1 90 ? 1.179 -6.465 -28.016 1 95.69 90 SER A N 1
ATOM 716 C CA . SER A 1 90 ? 2.113 -5.617 -28.75 1 95.69 90 SER A CA 1
ATOM 717 C C . SER A 1 90 ? 2.184 -4.219 -28.156 1 95.69 90 SER A C 1
ATOM 719 O O . SER A 1 90 ? 1.317 -3.832 -27.359 1 95.69 90 SER A O 1
ATOM 721 N N . ARG A 1 91 ? 3.219 -3.539 -28.5 1 95.31 91 ARG A N 1
ATOM 722 C CA . ARG A 1 91 ? 3.383 -2.168 -28.031 1 95.31 91 ARG A CA 1
ATOM 723 C C . ARG A 1 91 ? 2.18 -1.312 -28.406 1 95.31 91 ARG A C 1
ATOM 725 O O . ARG A 1 91 ? 1.677 -0.544 -27.578 1 95.31 91 ARG A O 1
ATOM 732 N N . GLU A 1 92 ? 1.67 -1.458 -29.562 1 96.62 92 GLU A N 1
ATOM 733 C CA . GLU A 1 92 ? 0.54 -0.676 -30.062 1 96.62 92 GLU A CA 1
ATOM 734 C C . GLU A 1 92 ? -0.745 -1.034 -29.312 1 96.62 92 GLU A C 1
ATOM 736 O O . GLU A 1 92 ? -1.494 -0.149 -28.906 1 96.62 92 GLU A O 1
ATOM 741 N N . ALA A 1 93 ? -0.978 -2.312 -29.188 1 96.94 93 ALA A N 1
ATOM 742 C CA . ALA A 1 93 ? -2.178 -2.764 -28.5 1 96.94 93 ALA A CA 1
ATOM 743 C C . ALA A 1 93 ? -2.158 -2.326 -27.031 1 96.94 93 ALA A C 1
ATOM 745 O O . ALA A 1 93 ? -3.199 -1.985 -26.469 1 96.94 93 ALA A O 1
ATOM 746 N N . ALA A 1 94 ? -0.974 -2.379 -26.469 1 97.62 94 ALA A N 1
ATOM 747 C CA . ALA A 1 94 ? -0.818 -1.952 -25.094 1 97.62 94 ALA A CA 1
ATOM 748 C C . ALA A 1 94 ? -1.111 -0.462 -24.938 1 97.62 94 ALA A C 1
ATOM 750 O O . ALA A 1 94 ? -1.742 -0.044 -23.969 1 97.62 94 ALA A O 1
ATOM 751 N N . HIS A 1 95 ? -0.656 0.331 -25.859 1 96.69 95 HIS A N 1
ATOM 752 C CA . HIS A 1 95 ? -0.885 1.771 -25.828 1 96.69 95 HIS A CA 1
ATOM 753 C C . HIS A 1 95 ? -2.375 2.094 -25.891 1 96.69 95 HIS A C 1
ATOM 755 O O . HIS A 1 95 ? -2.84 3.016 -25.203 1 96.69 95 HIS A O 1
ATOM 761 N N . LEU A 1 96 ? -3.135 1.339 -26.578 1 96.38 96 LEU A N 1
ATOM 762 C CA . LEU A 1 96 ? -4.562 1.573 -26.75 1 96.38 96 LEU A CA 1
ATOM 763 C C . LEU A 1 96 ? -5.336 1.202 -25.484 1 96.38 96 LEU A C 1
ATOM 765 O O . LEU A 1 96 ? -6.48 1.627 -25.312 1 96.38 96 LEU A O 1
ATOM 769 N N . ARG A 1 97 ? -4.684 0.428 -24.609 1 97.19 97 ARG A N 1
ATOM 770 C CA . ARG A 1 97 ? -5.441 -0.119 -23.484 1 97.19 97 ARG A CA 1
ATOM 771 C C . ARG A 1 97 ? -4.836 0.307 -22.156 1 97.19 97 ARG A C 1
ATOM 773 O O . ARG A 1 97 ? -5.32 -0.085 -21.094 1 97.19 97 ARG A O 1
ATOM 780 N N . GLU A 1 98 ? -3.783 1.08 -22.125 1 97.62 98 GLU A N 1
ATOM 781 C CA . GLU A 1 98 ? -3.051 1.425 -20.922 1 97.62 98 GLU A CA 1
ATOM 782 C C . GLU A 1 98 ? -3.953 2.141 -19.906 1 97.62 98 GLU A C 1
ATOM 784 O O . GLU A 1 98 ? -3.736 2.051 -18.703 1 97.62 98 GLU A O 1
ATOM 789 N N . HIS A 1 99 ? -5.059 2.812 -20.297 1 97 99 HIS A N 1
ATOM 790 C CA . HIS A 1 99 ? -6 3.49 -19.406 1 97 99 HIS A CA 1
ATOM 791 C C . HIS A 1 99 ? -6.789 2.486 -18.578 1 97 99 HIS A C 1
ATOM 793 O O . HIS A 1 99 ? -7.434 2.859 -17.594 1 97 99 HIS A O 1
ATOM 799 N N . ALA A 1 100 ? -6.719 1.203 -18.922 1 98.38 100 ALA A N 1
ATOM 800 C CA . ALA A 1 100 ? -7.523 0.176 -18.266 1 98.38 100 ALA A CA 1
ATOM 801 C C . ALA A 1 100 ? -6.719 -0.557 -17.203 1 98.38 100 ALA A C 1
ATOM 803 O O . ALA A 1 100 ? -7.113 -1.636 -16.75 1 98.38 100 ALA A O 1
ATOM 804 N N . VAL A 1 101 ? -5.598 0.03 -16.828 1 98.12 101 VAL A N 1
ATOM 805 C CA . VAL A 1 101 ? -4.738 -0.614 -15.836 1 98.12 101 VAL A CA 1
ATOM 806 C C . VAL A 1 101 ? -4.668 0.242 -14.57 1 98.12 101 VAL A C 1
ATOM 808 O O . VAL A 1 101 ? -4.469 1.457 -14.648 1 98.12 101 VAL A O 1
ATOM 811 N N . ALA A 1 102 ? -4.836 -0.384 -13.461 1 96.69 102 ALA A N 1
ATOM 812 C CA . ALA A 1 102 ? -4.703 0.264 -12.164 1 96.69 102 ALA A CA 1
ATOM 813 C C . ALA A 1 102 ? -3.533 -0.316 -11.375 1 96.69 102 ALA A C 1
ATOM 815 O O . ALA A 1 102 ? -3.092 -1.436 -11.641 1 96.69 102 ALA A O 1
ATOM 816 N N . MET A 1 103 ? -3 0.441 -10.5 1 93.75 103 MET A N 1
ATOM 817 C CA . MET A 1 103 ? -1.981 0.003 -9.555 1 93.75 103 MET A CA 1
ATOM 818 C C . MET A 1 103 ? -2.566 -0.138 -8.148 1 93.75 103 MET A C 1
ATOM 820 O O . MET A 1 103 ? -3.086 0.828 -7.59 1 93.75 103 MET A O 1
ATOM 824 N N . VAL A 1 104 ? -2.465 -1.301 -7.586 1 92.44 104 VAL A N 1
ATOM 825 C CA . VAL A 1 104 ? -3.074 -1.592 -6.293 1 92.44 104 VAL A CA 1
ATOM 826 C C . VAL A 1 104 ? -2.043 -2.234 -5.367 1 92.44 104 VAL A C 1
ATOM 828 O O . VAL A 1 104 ? -0.977 -2.658 -5.816 1 92.44 104 VAL A O 1
ATOM 831 N N . PRO A 1 105 ? -2.285 -2.312 -4.105 1 88.69 105 PRO A N 1
ATOM 832 C CA . PRO A 1 105 ? -1.246 -2.744 -3.168 1 88.69 105 PRO A CA 1
ATOM 833 C C . PRO A 1 105 ? -1.023 -4.254 -3.189 1 88.69 105 PRO A C 1
ATOM 835 O O . PRO A 1 105 ? 0.051 -4.73 -2.811 1 88.69 105 PRO A O 1
ATOM 838 N N . SER A 1 106 ? -2.061 -5.051 -3.594 1 91.06 106 SER A N 1
ATOM 839 C CA . SER A 1 106 ? -1.945 -6.504 -3.588 1 91.06 106 SER A CA 1
ATOM 840 C C . SER A 1 106 ? -2.971 -7.145 -4.516 1 91.06 106 SER A C 1
ATOM 842 O O . SER A 1 106 ? -3.924 -6.488 -4.945 1 91.06 106 SER A O 1
ATOM 844 N N . THR A 1 107 ? -2.703 -8.359 -4.781 1 94.56 107 THR A N 1
ATOM 845 C CA . THR A 1 107 ? -3.666 -9.086 -5.602 1 94.56 107 THR A CA 1
ATOM 846 C C . THR A 1 107 ? -4.957 -9.328 -4.828 1 94.56 107 THR A C 1
ATOM 848 O O . THR A 1 107 ? -6.047 -9.312 -5.406 1 94.56 107 THR A O 1
ATOM 851 N N . SER A 1 108 ? -4.848 -9.562 -3.521 1 93.62 108 SER A N 1
ATOM 852 C CA . SER A 1 108 ? -6.055 -9.711 -2.719 1 93.62 108 SER A CA 1
ATOM 853 C C . SER A 1 108 ? -6.898 -8.438 -2.746 1 93.62 108 SER A C 1
ATOM 855 O O . SER A 1 108 ? -8.125 -8.5 -2.758 1 9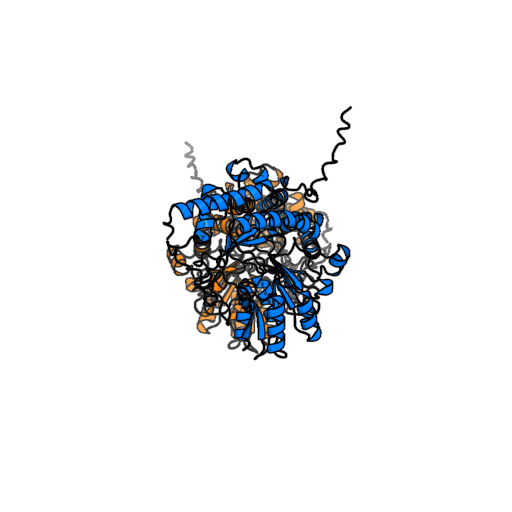3.62 108 SER A O 1
ATOM 857 N N . TYR A 1 109 ? -6.25 -7.277 -2.721 1 93.75 109 TYR A N 1
ATOM 858 C CA . TYR A 1 109 ? -6.961 -6.012 -2.877 1 93.75 109 TYR A CA 1
ATOM 859 C C . TYR A 1 109 ? -7.691 -5.961 -4.215 1 93.75 109 TYR A C 1
ATOM 861 O O . TYR A 1 109 ? -8.867 -5.59 -4.273 1 93.75 109 TYR A O 1
ATOM 869 N N . ALA A 1 110 ? -7 -6.332 -5.254 1 96.56 110 ALA A N 1
ATOM 870 C CA . ALA A 1 110 ? -7.586 -6.344 -6.594 1 96.56 110 ALA A CA 1
ATOM 871 C C . ALA A 1 110 ? -8.812 -7.254 -6.645 1 96.56 110 ALA A C 1
ATOM 873 O O . ALA A 1 110 ? -9.859 -6.867 -7.172 1 96.56 110 ALA A O 1
ATOM 874 N N . MET A 1 111 ? -8.672 -8.438 -6.082 1 97.5 111 MET A N 1
ATOM 875 C CA . MET A 1 111 ? -9.766 -9.398 -6.125 1 97.5 111 MET A CA 1
ATOM 876 C C . MET A 1 111 ? -10.953 -8.922 -5.293 1 97.5 111 MET A C 1
ATOM 878 O O . MET A 1 111 ? -12.102 -9.141 -5.66 1 97.5 111 MET A O 1
ATOM 882 N N . THR A 1 112 ? -10.664 -8.289 -4.129 1 96.69 112 THR A N 1
ATOM 883 C CA . THR A 1 112 ? -11.734 -7.711 -3.326 1 96.69 112 THR A CA 1
ATOM 884 C C . THR A 1 112 ? -12.484 -6.637 -4.113 1 96.69 112 THR A C 1
ATOM 886 O O . THR A 1 112 ? -13.719 -6.602 -4.109 1 96.69 112 THR A O 1
ATOM 889 N N . LEU A 1 113 ? -11.711 -5.781 -4.766 1 97.06 113 LEU A N 1
ATOM 890 C CA . LEU A 1 113 ? -12.281 -4.719 -5.582 1 97.06 113 LEU A CA 1
ATOM 891 C C . LEU A 1 113 ? -13.203 -5.293 -6.652 1 97.06 113 LEU A C 1
ATOM 893 O O . LEU A 1 113 ? -14.328 -4.816 -6.824 1 97.06 113 LEU A O 1
ATOM 897 N N . ILE A 1 114 ? -12.781 -6.332 -7.336 1 98.5 114 ILE A N 1
ATOM 898 C CA . ILE A 1 114 ? -13.555 -6.922 -8.422 1 98.5 114 ILE A CA 1
ATOM 899 C C . ILE A 1 114 ? -14.805 -7.598 -7.848 1 98.5 114 ILE A C 1
ATOM 901 O O . ILE A 1 114 ? -15.898 -7.453 -8.391 1 98.5 114 ILE A O 1
ATOM 905 N N . ALA A 1 115 ? -14.609 -8.344 -6.777 1 98.25 115 ALA A N 1
ATOM 906 C CA . ALA A 1 115 ? -15.75 -9.023 -6.16 1 98.25 115 ALA A CA 1
ATOM 907 C C . ALA A 1 115 ? -16.844 -8.031 -5.773 1 98.25 115 ALA A C 1
ATOM 909 O O . ALA A 1 115 ? -18.031 -8.281 -5.996 1 98.25 115 ALA A O 1
ATOM 910 N N . ARG A 1 116 ? -16.453 -6.906 -5.238 1 96.44 116 ARG A N 1
ATOM 911 C CA . ARG A 1 116 ? -17.406 -5.887 -4.82 1 96.44 116 ARG A CA 1
ATOM 912 C C . ARG A 1 116 ? -18.016 -5.18 -6.023 1 96.44 116 ARG A C 1
ATOM 914 O O . ARG A 1 116 ? -19.141 -4.695 -5.961 1 96.44 116 ARG A O 1
ATOM 921 N N . SER A 1 117 ? -17.297 -5.16 -7.078 1 96.81 117 SER A N 1
ATOM 922 C CA . SER A 1 117 ? -17.734 -4.453 -8.281 1 96.81 117 SER A CA 1
ATOM 923 C C . SER A 1 117 ? -18.766 -5.262 -9.055 1 96.81 117 SER A C 1
ATOM 925 O O . SER A 1 117 ? -19.547 -4.699 -9.82 1 96.81 117 SER A O 1
ATOM 927 N N . LEU A 1 118 ? -18.781 -6.621 -9.07 1 96.25 118 LEU A N 1
ATOM 928 C CA . LEU A 1 118 ? -19.641 -7.484 -9.883 1 96.25 118 LEU A CA 1
ATOM 929 C C . LEU A 1 118 ? -21.016 -7.621 -9.266 1 96.25 118 LEU A C 1
ATOM 931 O O . LEU A 1 118 ? -21.922 -8.188 -9.875 1 96.25 118 LEU A O 1
ATOM 935 N N . SER A 1 119 ? -21.453 -6.961 -8.219 1 89.94 119 SER A N 1
ATOM 936 C CA . SER A 1 119 ? -22.766 -7.016 -7.598 1 89.94 119 SER A CA 1
ATOM 937 C C . SER A 1 119 ? -23.281 -8.453 -7.504 1 89.94 119 SER A C 1
ATOM 939 O O . SER A 1 119 ? -24.359 -8.766 -8.008 1 89.94 119 SER A O 1
ATOM 941 N N . ILE A 1 120 ? -22.641 -9.352 -6.934 1 97.38 120 ILE A N 1
ATOM 942 C CA . ILE A 1 120 ? -23 -10.742 -6.715 1 97.38 120 ILE A CA 1
ATOM 943 C C . ILE A 1 120 ? -24.312 -10.82 -5.945 1 97.38 120 ILE A C 1
ATOM 945 O O . ILE A 1 120 ? -24.484 -10.156 -4.922 1 97.38 120 ILE A O 1
ATOM 949 N N . GLN A 1 121 ? -25.266 -11.586 -6.445 1 97.44 121 GLN A N 1
ATOM 950 C CA . GLN A 1 121 ? -26.594 -11.656 -5.871 1 97.44 121 GLN A CA 1
ATOM 951 C C . GLN A 1 121 ? -26.75 -12.891 -4.984 1 97.44 121 GLN A C 1
ATOM 953 O O . GLN A 1 121 ? -26 -13.852 -5.113 1 97.44 121 GLN A O 1
ATOM 958 N N . GLN A 1 122 ? -27.75 -12.828 -4.191 1 98.12 122 GLN A N 1
ATOM 959 C CA . GLN A 1 122 ? -28.094 -13.961 -3.336 1 98.12 122 GLN A CA 1
ATOM 960 C C . GLN A 1 122 ? -28.359 -15.211 -4.164 1 98.12 122 GLN A C 1
ATOM 962 O O . GLN A 1 122 ? -29.031 -15.156 -5.195 1 98.12 122 GLN A O 1
ATOM 967 N N . GLY A 1 123 ? -27.734 -16.297 -3.754 1 98.12 123 GLY A N 1
ATOM 968 C CA . GLY A 1 123 ? -27.969 -17.562 -4.41 1 98.12 123 GLY A CA 1
ATOM 969 C C . GLY A 1 123 ? -27 -17.844 -5.543 1 98.12 123 GLY A C 1
ATOM 970 O O . GLY A 1 123 ? -26.891 -18.984 -6.004 1 98.12 123 GLY A O 1
ATOM 971 N N . GLN A 1 124 ? -26.281 -16.859 -5.953 1 98.44 124 GLN A N 1
ATOM 972 C CA . GLN A 1 124 ? -25.312 -17.062 -7.027 1 98.44 124 GLN A CA 1
ATOM 973 C C . GLN A 1 124 ? -24.047 -17.734 -6.504 1 98.44 124 GLN A C 1
ATOM 975 O O . GLN A 1 124 ? -23.906 -17.953 -5.301 1 98.44 124 GLN A O 1
ATOM 980 N N . ARG A 1 125 ? -23.25 -18.094 -7.5 1 98.19 125 ARG A N 1
ATOM 981 C CA . ARG A 1 125 ? -22.031 -18.828 -7.168 1 98.19 125 ARG A CA 1
ATOM 982 C C . ARG A 1 125 ? -20.812 -18.219 -7.848 1 98.19 125 ARG A C 1
ATOM 984 O O . ARG A 1 125 ? -20.906 -17.703 -8.961 1 98.19 125 ARG A O 1
ATOM 991 N N . VAL A 1 126 ? -19.734 -18.297 -7.164 1 98.75 126 VAL A N 1
ATOM 992 C CA . VAL A 1 126 ? -18.453 -17.953 -7.746 1 98.75 126 VAL A CA 1
ATOM 993 C C . VAL A 1 126 ? -17.562 -19.203 -7.805 1 98.75 126 VAL A C 1
ATOM 995 O O . VAL A 1 126 ? -17.406 -19.906 -6.809 1 98.75 126 VAL A O 1
ATOM 998 N N . LEU A 1 127 ? -17.016 -19.453 -8.938 1 98.69 127 LEU A N 1
ATOM 999 C CA . LEU A 1 127 ? -16.219 -20.656 -9.148 1 98.69 127 LEU A CA 1
ATOM 1000 C C . LEU A 1 127 ? -14.734 -20.391 -8.906 1 98.69 127 LEU A C 1
ATOM 1002 O O . LEU A 1 127 ? -14.172 -19.438 -9.461 1 98.69 127 LEU A O 1
ATOM 1006 N N . VAL A 1 128 ? -14.078 -21.156 -8.07 1 98.38 128 VAL A N 1
ATOM 1007 C CA . VAL A 1 128 ? -12.641 -21.172 -7.809 1 98.38 128 VAL A CA 1
ATOM 1008 C C . VAL A 1 128 ? -12.125 -22.609 -7.82 1 98.38 128 VAL A C 1
ATOM 1010 O O . VAL A 1 128 ? -12.914 -23.547 -7.91 1 98.38 128 VAL A O 1
ATOM 1013 N N . LEU A 1 129 ? -10.836 -22.781 -7.777 1 97.06 129 LEU A N 1
ATOM 1014 C CA . LEU A 1 129 ? -10.25 -24.109 -7.762 1 97.06 129 LEU A CA 1
ATOM 1015 C C . LEU A 1 129 ? -9.883 -24.531 -6.34 1 97.06 129 LEU A C 1
ATOM 1017 O O . LEU A 1 129 ? -9.5 -23.688 -5.523 1 97.06 129 LEU A O 1
ATOM 1021 N N . HIS A 1 130 ? -9.984 -25.797 -6.102 1 93.94 130 HIS A N 1
ATOM 1022 C CA . HIS A 1 130 ? -9.398 -26.328 -4.875 1 93.94 130 HIS A CA 1
ATOM 1023 C C . HIS A 1 130 ? -7.891 -26.125 -4.848 1 93.94 130 HIS A C 1
ATOM 1025 O O . HIS A 1 130 ? -7.195 -26.438 -5.816 1 93.94 130 HIS A O 1
ATOM 1031 N N . GLY A 1 131 ? -7.402 -25.594 -3.777 1 90.5 131 GLY A N 1
ATOM 1032 C CA . GLY A 1 131 ? -5.973 -25.359 -3.627 1 90.5 131 GLY A CA 1
ATOM 1033 C C . GLY A 1 131 ? -5.5 -24.078 -4.266 1 90.5 131 GLY A C 1
ATOM 1034 O O . GLY A 1 131 ? -4.297 -23.797 -4.312 1 90.5 131 GLY A O 1
ATOM 1035 N N . GLN A 1 132 ? -6.402 -23.266 -4.746 1 94.25 132 GLN A N 1
ATOM 1036 C CA . GLN A 1 132 ? -6.066 -21.984 -5.332 1 94.25 132 GLN A CA 1
ATOM 1037 C C . GLN A 1 132 ? -5.523 -21.016 -4.277 1 94.25 132 GLN A C 1
ATOM 1039 O O . GLN A 1 132 ? -5.879 -21.109 -3.102 1 94.25 132 GLN A O 1
ATOM 1044 N N . MET A 1 133 ? -4.594 -20.156 -4.688 1 92.25 133 MET A N 1
ATOM 1045 C CA . MET A 1 133 ? -4.012 -19.188 -3.764 1 92.25 133 MET A CA 1
ATOM 1046 C C . MET A 1 133 ? -5.102 -18.375 -3.078 1 92.25 133 MET A C 1
ATOM 1048 O O . MET A 1 133 ? -6.055 -17.938 -3.725 1 92.25 133 MET A O 1
ATOM 1052 N N . SER A 1 134 ? -4.953 -18.109 -1.806 1 91.69 134 SER A N 1
ATOM 1053 C CA . SER A 1 134 ? -5.973 -17.469 -0.977 1 91.69 134 SER A CA 1
ATOM 1054 C C . SER A 1 134 ? -6.281 -16.062 -1.466 1 91.69 134 SER A C 1
ATOM 1056 O O . SER A 1 134 ? -7.41 -15.586 -1.321 1 91.69 134 SER A O 1
ATOM 1058 N N . SER A 1 135 ? -5.27 -15.383 -2.012 1 91.88 135 SER A N 1
ATOM 1059 C CA . SER A 1 135 ? -5.484 -14.023 -2.49 1 91.88 135 SER A CA 1
ATOM 1060 C C . SER A 1 135 ? -6.562 -13.977 -3.568 1 91.88 135 SER A C 1
ATOM 1062 O O . SER A 1 135 ? -7.16 -12.93 -3.816 1 91.88 135 SER A O 1
ATOM 1064 N N . ASN A 1 136 ? -6.781 -15.086 -4.23 1 96.12 136 ASN A N 1
ATOM 1065 C CA . ASN A 1 136 ? -7.812 -15.203 -5.254 1 96.12 136 ASN A CA 1
ATOM 1066 C C . ASN A 1 136 ? -8.953 -16.109 -4.805 1 96.12 136 ASN A C 1
ATOM 1068 O O . ASN A 1 136 ? -9.633 -16.719 -5.633 1 96.12 136 ASN A O 1
ATOM 1072 N N . VAL A 1 137 ? -9.133 -16.328 -3.506 1 95.62 137 VAL A N 1
ATOM 1073 C CA . VAL A 1 137 ? -10.242 -17.125 -2.98 1 95.62 137 VAL A CA 1
ATOM 1074 C C . VAL A 1 137 ? -10.945 -16.344 -1.868 1 95.62 137 VAL A C 1
ATOM 1076 O O . VAL A 1 137 ? -12.148 -16.109 -1.935 1 95.62 137 VAL A O 1
ATOM 1079 N N . MET A 1 138 ? -10.234 -15.852 -0.943 1 93.69 138 MET A N 1
ATOM 1080 C CA . MET A 1 138 ? -10.789 -15.273 0.279 1 93.69 138 MET A CA 1
ATOM 1081 C C . MET A 1 138 ? -11.641 -14.047 -0.034 1 93.69 138 MET A C 1
ATOM 1083 O O . MET A 1 138 ? -12.719 -13.875 0.541 1 93.69 138 MET A O 1
ATOM 1087 N N . PRO A 1 139 ? -11.203 -13.156 -0.911 1 95.5 139 PRO A N 1
ATOM 1088 C CA . PRO A 1 139 ? -12.07 -12.023 -1.255 1 95.5 139 PRO A CA 1
ATOM 1089 C C . PRO A 1 139 ? -13.438 -12.469 -1.764 1 95.5 139 PRO A C 1
ATOM 1091 O O . PRO A 1 139 ? -14.461 -11.93 -1.335 1 95.5 139 PRO A O 1
ATOM 1094 N N . TRP A 1 140 ? -13.453 -13.477 -2.625 1 97.44 140 TRP A N 1
ATOM 1095 C CA . TRP A 1 140 ? -14.703 -14.008 -3.17 1 97.44 140 TRP A CA 1
ATOM 1096 C C . TRP A 1 140 ? -15.539 -14.664 -2.078 1 97.44 140 TRP A C 1
ATOM 1098 O O . TRP A 1 140 ? -16.75 -14.461 -2.006 1 97.44 140 TRP A O 1
ATOM 1108 N N . GLN A 1 141 ? -14.852 -15.414 -1.3 1 95.94 141 GLN A N 1
ATOM 1109 C CA . GLN A 1 141 ? -15.477 -16.125 -0.189 1 95.94 141 GLN A CA 1
ATOM 1110 C C . GLN A 1 141 ? -16.203 -15.156 0.742 1 95.94 141 GLN A C 1
ATOM 1112 O O . GLN A 1 141 ? -17.375 -15.359 1.077 1 95.94 141 GLN A O 1
ATOM 1117 N N . CYS A 1 142 ? -15.531 -14.125 1.144 1 94.94 142 CYS A N 1
ATOM 1118 C CA . CYS A 1 142 ? -16.062 -13.164 2.094 1 94.94 142 CYS A CA 1
ATOM 1119 C C . CYS A 1 142 ? -17.219 -12.367 1.476 1 94.94 142 CYS A C 1
ATOM 1121 O O . CYS A 1 142 ? -18.25 -12.172 2.111 1 94.94 142 CYS A O 1
ATOM 1123 N N . VAL A 1 143 ? -17.094 -11.906 0.262 1 96.25 143 VAL A N 1
ATOM 1124 C CA . VAL A 1 143 ? -18.141 -11.141 -0.402 1 96.25 143 VAL A CA 1
ATOM 1125 C C . VAL A 1 143 ? -19.359 -12.031 -0.625 1 96.25 143 VAL A C 1
ATOM 1127 O O . VAL A 1 143 ? -20.5 -11.586 -0.448 1 96.25 143 VAL A O 1
ATOM 1130 N N . CYS A 1 144 ? -19.141 -13.297 -0.992 1 97 144 CYS A N 1
ATOM 1131 C CA . CYS A 1 144 ? -20.234 -14.242 -1.15 1 97 144 CYS A CA 1
ATOM 1132 C C . CYS A 1 144 ? -21.016 -14.406 0.155 1 97 144 CYS A C 1
ATOM 1134 O O . CYS A 1 144 ? -22.25 -14.375 0.161 1 97 144 CYS A O 1
ATOM 1136 N N . GLU A 1 145 ? -20.25 -14.586 1.194 1 94.75 145 GLU A N 1
ATOM 1137 C CA . GLU A 1 145 ? -20.891 -14.734 2.498 1 94.75 145 GLU A CA 1
ATOM 1138 C C . GLU A 1 145 ? -21.75 -13.523 2.832 1 94.75 145 GLU A C 1
ATOM 1140 O O . GLU A 1 145 ? -22.875 -13.672 3.312 1 94.75 145 GLU A O 1
ATOM 1145 N N . GLU A 1 146 ? -21.266 -12.352 2.596 1 93.56 146 GLU A N 1
ATOM 1146 C CA . GLU A 1 146 ? -21.984 -11.117 2.881 1 93.56 146 GLU A CA 1
ATOM 1147 C C . GLU A 1 146 ? -23.25 -11 2.043 1 93.56 146 GLU A C 1
ATOM 1149 O O . GLU A 1 146 ? -24.266 -10.461 2.502 1 93.56 146 GLU A O 1
ATOM 1154 N N . GLU A 1 147 ? -23.25 -11.555 0.868 1 96.5 147 GLU A N 1
ATOM 1155 C CA . GLU A 1 147 ? -24.328 -11.32 -0.09 1 96.5 147 GLU A CA 1
ATOM 1156 C C . GLU A 1 147 ? -25.297 -12.5 -0.123 1 96.5 147 GLU A C 1
ATOM 1158 O O . GLU A 1 147 ? -26.297 -12.477 -0.856 1 96.5 147 GLU A O 1
ATOM 1163 N N . GLY A 1 148 ? -25.031 -13.555 0.624 1 97.31 148 GLY A N 1
ATOM 1164 C CA . GLY A 1 148 ? -25.844 -14.758 0.579 1 97.31 148 GLY A CA 1
ATOM 1165 C C . GLY A 1 148 ? -25.578 -15.625 -0.637 1 97.31 148 GLY A C 1
ATOM 1166 O O . GLY A 1 148 ? -26.469 -16.328 -1.124 1 97.31 148 GLY A O 1
ATOM 1167 N N . ALA A 1 149 ? -24.406 -15.461 -1.22 1 98.06 149 ALA A N 1
ATOM 1168 C CA . ALA A 1 149 ? -23.891 -16.297 -2.301 1 98.06 149 ALA A CA 1
ATOM 1169 C C . ALA A 1 149 ? -22.922 -17.344 -1.771 1 98.06 149 ALA A C 1
ATOM 1171 O O . ALA A 1 149 ? -22.766 -17.484 -0.557 1 98.06 149 ALA A O 1
ATOM 1172 N N . SER A 1 150 ? -22.375 -18.188 -2.672 1 97.75 150 SER A N 1
ATOM 1173 C CA . SER A 1 150 ? -21.469 -19.234 -2.203 1 97.75 150 SER A CA 1
ATOM 1174 C C . SER A 1 150 ? -20.375 -19.516 -3.229 1 97.75 150 SER A C 1
ATOM 1176 O O . SER A 1 150 ? -20.469 -19.094 -4.387 1 97.75 150 SER A O 1
ATOM 1178 N N . LEU A 1 151 ? -19.375 -20.156 -2.809 1 97.88 151 LEU A N 1
ATOM 1179 C CA . LEU A 1 151 ? -18.328 -20.625 -3.695 1 97.88 151 LEU A CA 1
ATOM 1180 C C . LEU A 1 151 ? -18.656 -21.984 -4.277 1 97.88 151 LEU A C 1
ATOM 1182 O O . LEU A 1 151 ? -19.344 -22.781 -3.637 1 97.88 151 LEU A O 1
ATOM 1186 N N . VAL A 1 152 ? -18.297 -22.172 -5.465 1 98.19 152 VAL A N 1
ATOM 1187 C CA . VAL A 1 152 ? -18.109 -23.516 -6.004 1 98.19 152 VAL A CA 1
ATOM 1188 C C . VAL A 1 152 ? -16.609 -23.812 -6.09 1 98.19 152 VAL A C 1
ATOM 1190 O O . VAL A 1 152 ? -15.906 -23.266 -6.93 1 98.19 152 VAL A O 1
ATOM 1193 N N . VAL A 1 153 ? -16.188 -24.703 -5.215 1 97.19 153 VAL A N 1
ATOM 1194 C CA . VAL A 1 153 ? -14.789 -25.109 -5.219 1 97.19 153 VAL A CA 1
ATOM 1195 C C . VAL A 1 153 ? -14.609 -26.344 -6.117 1 97.19 153 VAL A C 1
ATOM 1197 O O . VAL A 1 153 ? -15.023 -27.438 -5.766 1 97.19 153 VAL A O 1
ATOM 1200 N N . VAL A 1 154 ? -13.969 -26.094 -7.238 1 97.25 154 VAL A N 1
ATOM 1201 C CA . VAL A 1 154 ? -13.805 -27.141 -8.234 1 97.25 154 VAL A CA 1
ATOM 1202 C C . VAL A 1 154 ? -12.695 -28.094 -7.809 1 97.25 154 VAL A C 1
ATOM 1204 O O . VAL A 1 154 ? -11.586 -27.656 -7.477 1 97.25 154 VAL A O 1
ATOM 1207 N N . GLN A 1 155 ? -12.969 -29.297 -7.805 1 92.69 155 GLN A N 1
ATOM 1208 C CA . GLN A 1 155 ? -12.008 -30.359 -7.551 1 92.69 155 GLN A CA 1
ATOM 1209 C C . GLN A 1 155 ? -11.773 -31.203 -8.797 1 92.69 155 GLN A C 1
ATOM 1211 O O . GLN A 1 155 ? -12.625 -31.25 -9.688 1 92.69 155 GLN A O 1
ATOM 1216 N N . ARG A 1 156 ? -10.617 -31.766 -8.844 1 88.88 156 ARG A N 1
ATOM 1217 C CA . ARG A 1 156 ? -10.336 -32.688 -9.945 1 88.88 156 ARG A CA 1
ATOM 1218 C C . ARG A 1 156 ? -10.68 -34.125 -9.578 1 88.88 156 ARG A C 1
ATOM 1220 O O . ARG A 1 156 ? -10.445 -34.562 -8.445 1 88.88 156 ARG A O 1
ATOM 1227 N N . ASN A 1 157 ? -11.258 -34.75 -10.523 1 79.44 157 ASN A N 1
ATOM 1228 C CA . ASN A 1 157 ? -11.523 -36.188 -10.328 1 79.44 157 ASN A CA 1
ATOM 1229 C C . ASN A 1 157 ? -10.289 -37.031 -10.625 1 79.44 157 ASN A C 1
ATOM 1231 O O . ASN A 1 157 ? -9.453 -36.625 -11.453 1 79.44 157 ASN A O 1
ATOM 1235 N N . GLN A 1 158 ? -10.273 -38.031 -9.805 1 74.5 158 GLN A N 1
ATOM 1236 C CA . GLN A 1 158 ? -9.266 -39.031 -10.133 1 74.5 158 GLN A CA 1
ATOM 1237 C C . GLN A 1 158 ? -9.703 -39.875 -11.336 1 74.5 158 GLN A C 1
ATOM 1239 O O . GLN A 1 158 ? -10.852 -40.344 -11.398 1 74.5 158 GLN A O 1
ATOM 1244 N N . LEU A 1 159 ? -8.812 -39.938 -12.297 1 71.38 159 LEU A N 1
ATOM 1245 C CA . LEU A 1 159 ? -9.07 -40.75 -13.477 1 71.38 159 LEU A CA 1
ATOM 1246 C C . LEU A 1 159 ? -8.336 -42.094 -13.375 1 71.38 159 LEU A C 1
ATOM 1248 O O . LEU A 1 159 ? -7.742 -42.406 -12.344 1 71.38 159 LEU A O 1
ATOM 1252 N N . ALA A 1 160 ? -8.516 -42.844 -14.398 1 66 160 ALA A N 1
ATOM 1253 C CA . ALA A 1 160 ? -7.828 -44.125 -14.453 1 66 160 ALA A CA 1
ATOM 1254 C C . ALA A 1 160 ? -6.316 -43.938 -14.367 1 66 160 ALA A C 1
ATOM 1256 O O . ALA A 1 160 ? -5.781 -42.906 -14.781 1 66 160 ALA A O 1
ATOM 1257 N N . HIS A 1 161 ? -5.664 -44.906 -13.805 1 59.19 161 HIS A N 1
ATOM 1258 C CA . HIS A 1 161 ? -4.211 -45 -13.695 1 59.19 161 HIS A CA 1
ATOM 1259 C C . HIS A 1 161 ? -3.652 -43.875 -12.828 1 59.19 161 HIS A C 1
ATOM 1261 O O . HIS A 1 161 ? -2.596 -43.344 -13.141 1 59.19 161 HIS A O 1
ATOM 1267 N N . ASN A 1 162 ? -4.445 -43.469 -11.969 1 60.66 162 ASN A N 1
ATOM 1268 C CA . ASN A 1 162 ? -4.016 -42.531 -10.953 1 60.66 162 ASN A CA 1
ATOM 1269 C C . ASN A 1 162 ? -3.676 -41.156 -11.555 1 60.66 162 ASN A C 1
ATOM 1271 O O . ASN A 1 162 ? -2.678 -40.531 -11.188 1 60.66 162 ASN A O 1
ATOM 1275 N N . THR A 1 163 ? -4.418 -40.938 -12.641 1 70.38 163 THR A N 1
ATOM 1276 C CA . THR A 1 163 ? -4.25 -39.625 -13.25 1 70.38 163 THR A CA 1
ATOM 1277 C C . THR A 1 163 ? -5.395 -38.688 -12.867 1 70.38 163 THR A C 1
ATOM 1279 O O . THR A 1 163 ? -6.496 -39.156 -12.562 1 70.38 163 THR A O 1
ATOM 1282 N N . LEU A 1 164 ? -4.969 -37.469 -12.711 1 77.69 164 LEU A N 1
ATOM 1283 C CA . LEU A 1 164 ? -5.977 -36.469 -12.375 1 77.69 164 LEU A CA 1
ATOM 1284 C C . LEU A 1 164 ? -6.574 -35.844 -13.633 1 77.69 164 LEU A C 1
ATOM 1286 O O . LEU A 1 164 ? -5.859 -35.625 -14.617 1 77.69 164 LEU A O 1
ATOM 1290 N N . GLN A 1 165 ? -7.863 -35.656 -13.555 1 82.62 165 GLN A N 1
ATOM 1291 C CA . GLN A 1 165 ? -8.578 -34.906 -14.586 1 82.62 165 GLN A CA 1
ATOM 1292 C C . GLN A 1 165 ? -7.922 -33.562 -14.852 1 82.62 165 GLN A C 1
ATOM 1294 O O . GLN A 1 165 ? -7.48 -32.875 -13.922 1 82.62 165 GLN A O 1
ATOM 1299 N N . PRO A 1 166 ? -7.836 -33.219 -16.25 1 91.44 166 PRO A N 1
ATOM 1300 C CA . PRO A 1 166 ? -7.359 -31.859 -16.5 1 91.44 166 PRO A CA 1
ATOM 1301 C C . PRO A 1 166 ? -8.227 -30.812 -15.82 1 91.44 166 PRO A C 1
ATOM 1303 O O . PRO A 1 166 ? -9.453 -30.953 -15.766 1 91.44 166 PRO A O 1
ATOM 1306 N N . TRP A 1 167 ? -7.609 -29.766 -15.281 1 95.25 167 TRP A N 1
ATOM 1307 C CA . TRP A 1 167 ? -8.32 -28.688 -14.594 1 95.25 167 TRP A CA 1
ATOM 1308 C C . TRP A 1 167 ? -9.398 -28.094 -15.492 1 95.25 167 TRP A C 1
ATOM 1310 O O . TRP A 1 167 ? -10.508 -27.797 -15.031 1 95.25 167 TRP A O 1
ATOM 1320 N N . SER A 1 168 ? -9.086 -27.859 -16.766 1 95.94 168 SER A N 1
ATOM 1321 C CA . SER A 1 168 ? -10.023 -27.234 -17.703 1 95.94 168 SER A CA 1
ATOM 1322 C C . SER A 1 168 ? -11.312 -28.031 -17.828 1 95.94 168 SER A C 1
ATOM 1324 O O . SER A 1 168 ? -12.406 -27.469 -17.844 1 95.94 168 SER A O 1
ATOM 1326 N N . ASP A 1 169 ? -11.148 -29.359 -17.875 1 95.88 169 ASP A N 1
ATOM 1327 C CA . ASP A 1 169 ? -12.32 -30.234 -17.938 1 95.88 169 ASP A CA 1
ATOM 1328 C C . ASP A 1 169 ? -13.148 -30.141 -16.656 1 95.88 169 ASP A C 1
ATOM 1330 O O . ASP A 1 169 ? -14.375 -30.094 -16.719 1 95.88 169 ASP A O 1
ATOM 1334 N N . ALA A 1 170 ? -12.469 -30.188 -15.555 1 96.75 170 ALA A N 1
ATOM 1335 C CA . ALA A 1 170 ? -13.156 -30.078 -14.266 1 96.75 170 ALA A CA 1
ATOM 1336 C C . ALA A 1 170 ? -13.93 -28.781 -14.164 1 96.75 170 ALA A C 1
ATOM 1338 O O . ALA A 1 170 ? -15.07 -28.75 -13.695 1 96.75 170 ALA A O 1
ATOM 1339 N N . VAL A 1 171 ? -13.344 -27.672 -14.602 1 98.31 171 VAL A N 1
ATOM 1340 C CA . VAL A 1 171 ? -13.969 -26.359 -14.555 1 98.31 171 VAL A CA 1
ATOM 1341 C C . VAL A 1 171 ? -15.203 -26.328 -15.461 1 98.31 171 VAL A C 1
ATOM 1343 O O . VAL A 1 171 ? -16.266 -25.875 -15.055 1 98.31 171 VAL A O 1
ATOM 1346 N N . LEU A 1 172 ? -15.07 -26.859 -16.672 1 98.12 172 LEU A N 1
ATOM 1347 C CA . LEU A 1 172 ? -16.188 -26.875 -17.625 1 98.12 172 LEU A CA 1
ATOM 1348 C C . LEU A 1 172 ? -17.344 -27.719 -17.094 1 98.12 172 LEU A C 1
ATOM 1350 O O . LEU A 1 172 ? -18.5 -27.344 -17.234 1 98.12 172 LEU A O 1
ATOM 1354 N N . ASN A 1 173 ? -17 -28.844 -16.5 1 97.62 173 ASN A N 1
ATOM 1355 C CA . ASN A 1 173 ? -18.031 -29.672 -15.883 1 97.62 173 ASN A CA 1
ATOM 1356 C C . ASN A 1 173 ? -18.766 -28.906 -14.781 1 97.62 173 ASN A C 1
ATOM 1358 O O . ASN A 1 173 ? -20 -28.969 -14.695 1 97.62 173 ASN A O 1
ATOM 1362 N N . ALA A 1 174 ? -18.031 -28.234 -13.953 1 97.94 174 ALA A N 1
ATOM 1363 C CA . ALA A 1 174 ? -18.641 -27.453 -12.867 1 97.94 174 ALA A CA 1
ATOM 1364 C C . ALA A 1 174 ? -19.516 -26.328 -13.422 1 97.94 174 ALA A C 1
ATOM 1366 O O . ALA A 1 174 ? -20.594 -26.062 -12.883 1 97.94 174 ALA A O 1
ATOM 1367 N N . LEU A 1 175 ? -19.062 -25.688 -14.453 1 98.38 175 LEU A N 1
ATOM 1368 C CA . LEU A 1 175 ? -19.828 -24.625 -15.094 1 98.38 175 LEU A CA 1
ATOM 1369 C C . LEU A 1 175 ? -21.156 -25.156 -15.617 1 98.38 175 LEU A C 1
ATOM 1371 O O . LEU A 1 175 ? -22.203 -24.516 -15.453 1 98.38 175 LEU A O 1
ATOM 1375 N N . ASP A 1 176 ? -21.109 -26.312 -16.188 1 97.81 176 ASP A N 1
ATOM 1376 C CA . ASP A 1 176 ? -22.328 -26.938 -16.688 1 97.81 176 ASP A CA 1
ATOM 1377 C C . ASP A 1 176 ? -23.281 -27.312 -15.555 1 97.81 176 ASP A C 1
ATOM 1379 O O . ASP A 1 176 ? -24.5 -27.109 -15.656 1 97.81 176 ASP A O 1
ATOM 1383 N N . GLN A 1 177 ? -22.75 -27.844 -14.539 1 97.81 177 GLN A N 1
ATOM 1384 C CA . GLN A 1 177 ? -23.531 -28.281 -13.383 1 97.81 177 GLN A CA 1
ATOM 1385 C C . GLN A 1 177 ? -24.25 -27.109 -12.719 1 97.81 177 GLN A C 1
ATOM 1387 O O . GLN A 1 177 ? -25.328 -27.266 -12.156 1 97.81 177 GLN A O 1
ATOM 1392 N N . HIS A 1 178 ? -23.625 -25.938 -12.766 1 98 178 HIS A N 1
ATOM 1393 C CA . HIS A 1 178 ? -24.172 -24.781 -12.07 1 98 178 HIS A CA 1
ATOM 1394 C C . HIS A 1 178 ? -24.625 -23.719 -13.047 1 98 178 HIS A C 1
ATOM 1396 O O . HIS A 1 178 ? -24.672 -22.531 -12.711 1 98 178 HIS A O 1
ATOM 1402 N N . LYS A 1 179 ? -24.906 -24.156 -14.227 1 97 179 LYS A N 1
ATOM 1403 C CA . LYS A 1 179 ? -25.328 -23.25 -15.289 1 97 179 LYS A CA 1
ATOM 1404 C C . LYS A 1 179 ? -26.484 -22.375 -14.828 1 97 179 LYS A C 1
ATOM 1406 O O . LYS A 1 179 ? -27.453 -22.859 -14.227 1 97 179 LYS A O 1
ATOM 1411 N N . GLY A 1 180 ? -26.375 -21.078 -15.062 1 96.88 180 GLY A N 1
ATOM 1412 C CA . GLY A 1 180 ? -27.422 -20.125 -14.727 1 96.88 180 GLY A CA 1
ATOM 1413 C C . GLY A 1 180 ? -27.234 -19.484 -13.367 1 96.88 180 GLY A C 1
ATOM 1414 O O . GLY A 1 180 ? -27.922 -18.516 -13.039 1 96.88 180 GLY A O 1
ATOM 1415 N N . TYR A 1 181 ? -26.266 -19.953 -12.609 1 97.88 181 TYR A N 1
ATOM 1416 C CA . TYR A 1 181 ? -26.109 -19.453 -11.242 1 97.88 181 TYR A CA 1
ATOM 1417 C C . TYR A 1 181 ? -24.734 -18.859 -11.039 1 97.88 181 TYR A C 1
ATOM 1419 O O . TYR A 1 181 ? -24.438 -18.312 -9.969 1 97.88 181 TYR A O 1
ATOM 1427 N N . ILE A 1 182 ? -23.938 -18.859 -12.008 1 98.5 182 ILE A N 1
ATOM 1428 C CA . ILE A 1 182 ? -22.547 -18.453 -11.844 1 98.5 182 ILE A CA 1
ATOM 1429 C C . ILE A 1 182 ? -22.438 -16.938 -11.992 1 98.5 182 ILE A C 1
ATOM 1431 O O . ILE A 1 182 ? -22.812 -16.375 -13.031 1 98.5 182 ILE A O 1
ATOM 1435 N N . ALA A 1 183 ? -21.922 -16.297 -10.969 1 98.5 183 ALA A N 1
ATOM 1436 C CA . ALA A 1 183 ? -21.734 -14.859 -10.969 1 98.5 183 ALA A CA 1
ATOM 1437 C C . ALA A 1 183 ? -20.375 -14.477 -11.539 1 98.5 183 ALA A C 1
ATOM 1439 O O . ALA A 1 183 ? -20.203 -13.398 -12.102 1 98.5 183 ALA A O 1
ATOM 1440 N N . ALA A 1 184 ? -19.391 -15.352 -11.359 1 98.81 184 ALA A N 1
ATOM 1441 C CA . ALA A 1 184 ? -18.031 -15.117 -11.836 1 98.81 184 ALA A CA 1
ATOM 1442 C C . ALA A 1 184 ? -17.203 -16.406 -11.805 1 98.81 184 ALA A C 1
ATOM 1444 O O . ALA A 1 184 ? -17.531 -17.344 -11.062 1 98.81 184 ALA A O 1
ATOM 1445 N N . VAL A 1 185 ? -16.25 -16.469 -12.625 1 98.88 185 VAL A N 1
ATOM 1446 C CA . VAL A 1 185 ? -15.211 -17.5 -12.633 1 98.88 185 VAL A CA 1
ATOM 1447 C C . VAL A 1 185 ? -13.852 -16.875 -12.328 1 98.88 185 VAL A C 1
ATOM 1449 O O . VAL A 1 185 ? -13.336 -16.078 -13.117 1 98.88 185 VAL A O 1
ATOM 1452 N N . ALA A 1 186 ? -13.305 -17.125 -11.172 1 98.88 186 ALA A N 1
ATOM 1453 C CA . ALA A 1 186 ? -12.008 -16.594 -10.742 1 98.88 186 ALA A CA 1
ATOM 1454 C C . ALA A 1 186 ? -10.93 -17.672 -10.766 1 98.88 186 ALA A C 1
ATOM 1456 O O . ALA A 1 186 ? -10.977 -18.625 -9.984 1 98.88 186 ALA A O 1
ATOM 1457 N N . LEU A 1 187 ? -9.922 -17.547 -11.641 1 98.81 187 LEU A N 1
ATOM 1458 C CA . LEU A 1 187 ? -8.969 -18.641 -11.883 1 98.81 187 LEU A CA 1
ATOM 1459 C C . LEU A 1 187 ? -7.555 -18.094 -12.039 1 98.81 187 LEU A C 1
ATOM 1461 O O . LEU A 1 187 ? -7.367 -16.922 -12.359 1 98.81 187 LEU A O 1
ATOM 1465 N N . PRO A 1 188 ? -6.586 -18.906 -11.734 1 98.38 188 PRO A N 1
ATOM 1466 C CA . PRO A 1 188 ? -5.234 -18.672 -12.25 1 98.38 188 PRO A CA 1
ATOM 1467 C C . PRO A 1 188 ? -5.012 -19.281 -13.633 1 98.38 188 PRO A C 1
ATOM 1469 O O . PRO A 1 188 ? -5.875 -20 -14.141 1 98.38 188 PRO A O 1
ATOM 1472 N N . ASN A 1 189 ? -3.938 -18.875 -14.281 1 97.62 189 ASN A N 1
ATOM 1473 C CA . ASN A 1 189 ? -3.48 -19.562 -15.484 1 97.62 189 ASN A CA 1
ATOM 1474 C C . ASN A 1 189 ? -2.775 -20.875 -15.156 1 97.62 189 ASN A C 1
ATOM 1476 O O . ASN A 1 189 ? -2.828 -21.828 -15.938 1 97.62 189 ASN A O 1
ATOM 1480 N N . TYR A 1 190 ? -2.031 -20.875 -14.133 1 97.94 190 TYR A N 1
ATOM 1481 C CA . TYR A 1 190 ? -1.338 -22.016 -13.555 1 97.94 190 TYR A CA 1
ATOM 1482 C C . TYR A 1 190 ? -1.548 -22.078 -12.047 1 97.94 190 TYR A C 1
ATOM 1484 O O . TYR A 1 190 ? -1.52 -21.047 -11.367 1 97.94 190 TYR A O 1
ATOM 1492 N N . LEU A 1 191 ? -1.805 -23.281 -11.602 1 96.38 191 LEU A N 1
ATOM 1493 C CA . LEU A 1 191 ? -1.957 -23.406 -10.156 1 96.38 191 LEU A CA 1
ATOM 1494 C C . LEU A 1 191 ? -0.633 -23.141 -9.445 1 96.38 191 LEU A C 1
ATOM 1496 O O . LEU A 1 191 ? 0.396 -23.703 -9.812 1 96.38 191 LEU A O 1
ATOM 1500 N N . TRP A 1 192 ? -0.626 -22.359 -8.469 1 95.12 192 TRP A N 1
ATOM 1501 C CA . TRP A 1 192 ? 0.562 -21.828 -7.809 1 95.12 192 TRP A CA 1
ATOM 1502 C C . TRP A 1 192 ? 1.357 -22.938 -7.133 1 95.12 192 TRP A C 1
ATOM 1504 O O . TRP A 1 192 ? 2.576 -22.828 -6.984 1 95.12 192 TRP A O 1
ATOM 1514 N N . SER A 1 193 ? 0.76 -24.016 -6.73 1 92.25 193 SER A N 1
ATOM 1515 C CA . SER A 1 193 ? 1.38 -25.016 -5.879 1 92.25 193 SER A CA 1
ATOM 1516 C C . SER A 1 193 ? 2.252 -25.969 -6.695 1 92.25 193 SER A C 1
ATOM 1518 O O . SER A 1 193 ? 3.301 -26.406 -6.227 1 92.25 193 SER A O 1
ATOM 1520 N N . ASP A 1 194 ? 1.774 -26.219 -7.977 1 93.88 194 ASP A N 1
ATOM 1521 C CA . ASP A 1 194 ? 2.514 -27.266 -8.688 1 93.88 194 ASP A CA 1
ATOM 1522 C C . ASP A 1 194 ? 2.633 -26.938 -10.172 1 93.88 194 ASP A C 1
ATOM 1524 O O . ASP A 1 194 ? 3.16 -27.734 -10.953 1 93.88 194 ASP A O 1
ATOM 1528 N N . GLY A 1 195 ? 2.104 -25.859 -10.562 1 97.12 195 GLY A N 1
ATOM 1529 C CA . GLY A 1 195 ? 2.275 -25.406 -11.938 1 97.12 195 GLY A CA 1
ATOM 1530 C C . GLY A 1 195 ? 1.293 -26.031 -12.898 1 97.12 195 GLY A C 1
ATOM 1531 O O . GLY A 1 195 ? 1.373 -25.812 -14.109 1 97.12 195 GLY A O 1
ATOM 1532 N N . SER A 1 196 ? 0.312 -26.812 -12.398 1 96.06 196 SER A N 1
ATOM 1533 C CA . SER A 1 196 ? -0.663 -27.422 -13.289 1 96.06 196 SER A CA 1
ATOM 1534 C C . SER A 1 196 ? -1.384 -26.375 -14.125 1 96.06 196 SER A C 1
ATOM 1536 O O . SER A 1 196 ? -1.729 -25.297 -13.625 1 96.06 196 SER A O 1
ATOM 1538 N N . HIS A 1 197 ? -1.548 -26.719 -15.32 1 97.12 197 HIS A N 1
ATOM 1539 C CA . HIS A 1 197 ? -2.049 -25.781 -16.312 1 97.12 197 HIS A CA 1
ATOM 1540 C C . HIS A 1 197 ? -3.572 -25.781 -16.359 1 97.12 197 HIS A C 1
ATOM 1542 O O . HIS A 1 197 ? -4.199 -26.844 -16.297 1 97.12 197 HIS A O 1
ATOM 1548 N N . ILE A 1 198 ? -4.188 -24.625 -16.406 1 97.69 198 ILE A N 1
ATOM 1549 C CA . ILE A 1 198 ? -5.602 -24.422 -16.703 1 97.69 198 ILE A CA 1
ATOM 1550 C C . ILE A 1 198 ? -5.754 -23.844 -18.109 1 97.69 198 ILE A C 1
ATOM 1552 O O . ILE A 1 198 ? -5.418 -22.688 -18.344 1 97.69 198 ILE A O 1
ATOM 1556 N N . ASP A 1 199 ? -6.227 -24.672 -19 1 97.19 199 ASP A N 1
ATOM 1557 C CA . ASP A 1 199 ? -6.488 -24.188 -20.344 1 97.19 199 ASP A CA 1
ATOM 1558 C C . ASP A 1 199 ? -7.652 -23.203 -20.359 1 97.19 199 ASP A C 1
ATOM 1560 O O . ASP A 1 199 ? -8.812 -23.609 -20.312 1 97.19 199 ASP A O 1
ATOM 1564 N N . LEU A 1 200 ? -7.371 -21.938 -20.578 1 98.25 200 LEU A N 1
ATOM 1565 C CA . LEU A 1 200 ? -8.352 -20.875 -20.391 1 98.25 200 LEU A CA 1
ATOM 1566 C C . LEU A 1 200 ? -9.203 -20.703 -21.641 1 98.25 200 LEU A C 1
ATOM 1568 O O . LEU A 1 200 ? -10.281 -20.094 -21.594 1 98.25 200 LEU A O 1
ATOM 1572 N N . ASP A 1 201 ? -8.781 -21.219 -22.812 1 97.62 201 ASP A N 1
ATOM 1573 C CA . ASP A 1 201 ? -9.469 -20.953 -24.078 1 97.62 201 ASP A CA 1
ATOM 1574 C C . ASP A 1 201 ? -10.898 -21.469 -24.047 1 97.62 201 ASP A C 1
ATOM 1576 O O . ASP A 1 201 ? -11.852 -20.703 -24.234 1 97.62 201 ASP A O 1
ATOM 1580 N N . PRO A 1 202 ? -11.07 -22.781 -23.797 1 98.19 202 PRO A N 1
ATOM 1581 C CA . PRO A 1 202 ? -12.453 -23.266 -23.766 1 98.19 202 PRO A CA 1
ATOM 1582 C C . PRO A 1 202 ? -13.266 -22.656 -22.625 1 98.19 202 PRO A C 1
ATOM 1584 O O . PRO A 1 202 ? -14.477 -22.484 -22.766 1 98.19 202 PRO A O 1
ATOM 1587 N N . ILE A 1 203 ? -12.664 -22.344 -21.516 1 98.62 203 ILE A N 1
ATOM 1588 C CA . ILE A 1 203 ? -13.344 -21.734 -20.375 1 98.62 203 ILE A CA 1
ATOM 1589 C C . ILE A 1 203 ? -13.82 -20.328 -20.734 1 98.62 203 ILE A C 1
ATOM 1591 O O . ILE A 1 203 ? -14.969 -19.969 -20.469 1 98.62 203 ILE A O 1
ATOM 1595 N N . ALA A 1 204 ? -12.922 -19.562 -21.359 1 98.69 204 ALA A N 1
ATOM 1596 C CA . ALA A 1 204 ? -13.273 -18.203 -21.797 1 98.69 204 ALA A CA 1
ATOM 1597 C C . ALA A 1 204 ? -14.43 -18.234 -22.797 1 98.69 204 ALA A C 1
ATOM 1599 O O . ALA A 1 204 ? -15.328 -17.406 -22.734 1 98.69 204 ALA A O 1
ATOM 1600 N N . ALA A 1 205 ? -14.367 -19.156 -23.719 1 98.25 205 ALA A N 1
ATOM 1601 C CA . ALA A 1 205 ? -15.453 -19.297 -24.688 1 98.25 205 ALA A CA 1
ATOM 1602 C C . ALA A 1 205 ? -16.797 -19.531 -23.984 1 98.25 205 ALA A C 1
ATOM 1604 O O . ALA A 1 205 ? -17.797 -18.906 -24.344 1 98.25 205 ALA A O 1
ATOM 1605 N N . TYR A 1 206 ? -16.812 -20.422 -23.031 1 98.38 206 TYR A N 1
ATOM 1606 C CA . TYR A 1 206 ? -18.016 -20.672 -22.25 1 98.38 206 TYR A CA 1
ATOM 1607 C C . TYR A 1 206 ? -18.484 -19.422 -21.547 1 98.38 206 TYR A C 1
ATOM 1609 O O . TYR A 1 206 ? -19.672 -19.078 -21.578 1 98.38 206 TYR A O 1
ATOM 1617 N N . CYS A 1 207 ? -17.578 -18.734 -20.859 1 98.5 207 CYS A N 1
ATOM 1618 C CA . CYS A 1 207 ? -17.906 -17.531 -20.109 1 98.5 207 CYS A CA 1
ATOM 1619 C C . CYS A 1 207 ? -18.516 -16.469 -21.016 1 98.5 207 CYS A C 1
ATOM 1621 O O . CYS A 1 207 ? -19.516 -15.844 -20.656 1 98.5 207 CYS A O 1
ATOM 1623 N N . HIS A 1 208 ? -17.938 -16.312 -22.188 1 97.56 208 HIS A N 1
ATOM 1624 C CA . HIS A 1 208 ? -18.438 -15.336 -23.141 1 97.56 208 HIS A CA 1
ATOM 1625 C C . HIS A 1 208 ? -19.844 -15.695 -23.609 1 97.56 208 HIS A C 1
ATOM 1627 O O . HIS A 1 208 ? -20.719 -14.828 -23.672 1 97.56 208 HIS A O 1
ATOM 1633 N N . GLU A 1 209 ? -19.984 -16.906 -23.922 1 97.62 209 GLU A N 1
ATOM 1634 C CA . GLU A 1 209 ? -21.281 -17.375 -24.422 1 97.62 209 GLU A CA 1
ATOM 1635 C C . GLU A 1 209 ? -22.375 -17.125 -23.391 1 97.62 209 GLU A C 1
ATOM 1637 O O . GLU A 1 209 ? -23.516 -16.844 -23.75 1 97.62 209 GLU A O 1
ATOM 1642 N N . HIS A 1 210 ? -22.094 -17.219 -22.188 1 97.81 210 HIS A N 1
ATOM 1643 C CA . HIS A 1 210 ? -23.094 -17.156 -21.125 1 97.81 210 HIS A CA 1
ATOM 1644 C C . HIS A 1 210 ? -23.016 -15.844 -20.359 1 97.81 210 HIS A C 1
ATOM 1646 O O . HIS A 1 210 ? -23.641 -15.68 -19.312 1 97.81 210 HIS A O 1
ATOM 1652 N N . ASN A 1 211 ? -22.141 -14.922 -20.797 1 96.94 211 ASN A N 1
ATOM 1653 C CA . ASN A 1 211 ? -21.969 -13.602 -20.203 1 96.94 211 ASN A CA 1
ATOM 1654 C C . ASN A 1 211 ? -21.531 -13.695 -18.75 1 96.94 211 ASN A C 1
ATOM 1656 O O . ASN A 1 211 ? -22.109 -13.039 -17.875 1 96.94 211 ASN A O 1
ATOM 1660 N N . ILE A 1 212 ? -20.625 -14.586 -18.438 1 98.25 212 ILE A N 1
ATOM 1661 C CA . ILE A 1 212 ? -20.062 -14.766 -17.094 1 98.25 212 ILE A CA 1
ATOM 1662 C C . ILE A 1 212 ? -18.719 -14.055 -17.016 1 98.25 212 ILE A C 1
ATOM 1664 O O . ILE A 1 212 ? -17.828 -14.281 -17.844 1 98.25 212 ILE A O 1
ATOM 1668 N N . PRO A 1 213 ? -18.516 -13.164 -16.031 1 98.62 213 PRO A N 1
ATOM 1669 C CA . PRO A 1 213 ? -17.203 -12.531 -15.852 1 98.62 213 PRO A CA 1
ATOM 1670 C C . PRO A 1 213 ? -16.094 -13.539 -15.578 1 98.62 213 PRO A C 1
ATOM 1672 O O . PRO A 1 213 ? -16.234 -14.391 -14.688 1 98.62 213 PRO A O 1
ATOM 1675 N N . LEU A 1 214 ? -15.039 -13.5 -16.344 1 98.81 214 LEU A N 1
ATOM 1676 C CA . LEU A 1 214 ? -13.82 -14.258 -16.125 1 98.81 214 LEU A CA 1
ATOM 1677 C C . LEU A 1 214 ? -12.742 -13.383 -15.484 1 98.81 214 LEU A C 1
ATOM 1679 O O . LEU A 1 214 ? -12.32 -12.391 -16.078 1 98.81 214 LEU A O 1
ATOM 1683 N N . VAL A 1 215 ? -12.305 -13.734 -14.273 1 98.94 215 VAL A N 1
ATOM 1684 C CA . VAL A 1 215 ? -11.312 -12.969 -13.523 1 98.94 215 VAL A CA 1
ATOM 1685 C C . VAL A 1 215 ? -10.055 -13.812 -13.32 1 98.94 215 VAL A C 1
ATOM 1687 O O . VAL A 1 215 ? -10.125 -14.93 -12.805 1 98.94 215 VAL A O 1
ATOM 1690 N N . LEU A 1 216 ? -8.914 -13.219 -13.703 1 98.88 216 LEU A N 1
ATOM 1691 C CA . LEU A 1 216 ? -7.691 -14.016 -13.711 1 98.88 216 LEU A CA 1
ATOM 1692 C C . LEU A 1 216 ? -6.656 -13.438 -12.758 1 98.88 216 LEU A C 1
ATOM 1694 O O . LEU A 1 216 ? -6.477 -12.219 -12.695 1 98.88 216 LEU A O 1
ATOM 1698 N N . ASP A 1 217 ? -6.047 -14.258 -11.93 1 98.69 217 ASP A N 1
ATOM 1699 C CA . ASP A 1 217 ? -4.789 -14 -11.234 1 98.69 217 ASP A CA 1
ATOM 1700 C C . ASP A 1 217 ? -3.617 -14.648 -11.969 1 98.69 217 ASP A C 1
ATOM 1702 O O . ASP A 1 217 ? -3.459 -15.867 -11.938 1 98.69 217 ASP A O 1
ATOM 1706 N N . VAL A 1 218 ? -2.791 -13.828 -12.586 1 98.75 218 VAL A N 1
ATOM 1707 C CA . VAL A 1 218 ? -1.714 -14.367 -13.406 1 98.75 218 VAL A CA 1
ATOM 1708 C C . VAL A 1 218 ? -0.37 -14.125 -12.727 1 98.75 218 VAL A C 1
ATOM 1710 O O . VAL A 1 218 ? 0.648 -13.938 -13.398 1 98.75 218 VAL A O 1
ATOM 1713 N N . THR A 1 219 ? -0.354 -14.055 -11.383 1 97.81 219 THR A N 1
ATOM 1714 C CA . THR A 1 219 ? 0.854 -13.805 -10.609 1 97.81 219 THR A CA 1
ATOM 1715 C C . THR A 1 219 ? 1.938 -14.82 -10.945 1 97.81 219 THR A C 1
ATOM 1717 O O . THR A 1 219 ? 3.129 -14.5 -10.922 1 97.81 219 THR A O 1
ATOM 1720 N N . GLN A 1 220 ? 1.528 -16.016 -11.359 1 98.19 220 GLN A N 1
ATOM 1721 C CA . GLN A 1 220 ? 2.516 -17.062 -11.633 1 98.19 220 GLN A CA 1
ATOM 1722 C C . GLN A 1 220 ? 2.859 -17.109 -13.117 1 98.19 220 GLN A C 1
ATOM 1724 O O . GLN A 1 220 ? 3.701 -17.906 -13.531 1 98.19 220 GLN A O 1
ATOM 1729 N N . SER A 1 221 ? 2.281 -16.281 -13.969 1 97.94 221 SER A N 1
ATOM 1730 C CA . SER A 1 221 ? 2.572 -16.406 -15.398 1 97.94 221 SER A CA 1
ATOM 1731 C C . SER A 1 221 ? 2.896 -15.047 -16.016 1 97.94 221 SER A C 1
ATOM 1733 O O . SER A 1 221 ? 3.518 -14.977 -17.078 1 97.94 221 SER A O 1
ATOM 1735 N N . GLY A 1 222 ? 2.426 -13.961 -15.383 1 98 222 GLY A N 1
ATOM 1736 C CA . GLY A 1 222 ? 2.713 -12.641 -15.914 1 98 222 GLY A CA 1
ATOM 1737 C C . GLY A 1 222 ? 4.199 -12.375 -16.078 1 98 222 GLY A C 1
ATOM 1738 O O . GLY A 1 222 ? 4.973 -12.57 -15.141 1 98 222 GLY A O 1
ATOM 1739 N N . GLY A 1 223 ? 4.57 -11.891 -17.234 1 97.62 223 GLY A N 1
ATOM 1740 C CA . GLY A 1 223 ? 5.973 -11.602 -17.5 1 97.62 223 GLY A CA 1
ATOM 1741 C C . GLY A 1 223 ? 6.727 -12.789 -18.078 1 97.62 223 GLY A C 1
ATOM 1742 O O . GLY A 1 223 ? 7.867 -12.648 -18.531 1 97.62 223 GLY A O 1
ATOM 1743 N N . VAL A 1 224 ? 6.152 -14.008 -18.062 1 98.06 224 VAL A N 1
ATOM 1744 C CA . VAL A 1 224 ? 6.852 -15.203 -18.531 1 98.06 224 VAL A CA 1
ATOM 1745 C C . VAL A 1 224 ? 6.062 -15.836 -19.672 1 98.06 224 VAL A C 1
ATOM 1747 O O . VAL A 1 224 ? 6.609 -16.094 -20.75 1 98.06 224 VAL A O 1
ATOM 1750 N N . VAL A 1 225 ? 4.789 -16.094 -19.438 1 98 225 VAL A N 1
ATOM 1751 C CA . VAL A 1 225 ? 3.936 -16.719 -20.438 1 98 225 VAL A CA 1
ATOM 1752 C C . VAL A 1 225 ? 2.955 -15.695 -21 1 98 225 VAL A C 1
ATOM 1754 O O . VAL A 1 225 ? 2.17 -15.109 -20.25 1 98 225 VAL A O 1
ATOM 1757 N N . PRO A 1 226 ? 3 -15.469 -22.281 1 96.88 226 PRO A N 1
ATOM 1758 C CA . PRO A 1 226 ? 2.016 -14.547 -22.844 1 96.88 226 PRO A CA 1
ATOM 1759 C C . PRO A 1 226 ? 0.576 -14.992 -22.594 1 96.88 226 PRO A C 1
ATOM 1761 O O . PRO A 1 226 ? 0.266 -16.188 -22.719 1 96.88 226 PRO A O 1
ATOM 1764 N N . LEU A 1 227 ? -0.211 -13.969 -22.172 1 96.12 227 LEU A N 1
ATOM 1765 C CA . LEU A 1 227 ? -1.644 -14.18 -22 1 96.12 227 LEU A CA 1
ATOM 1766 C C . LEU A 1 227 ? -2.41 -13.781 -23.25 1 96.12 227 LEU A C 1
ATOM 1768 O O . LEU A 1 227 ? -2.201 -12.688 -23.797 1 96.12 227 LEU A O 1
ATOM 1772 N N . ALA A 1 228 ? -3.123 -14.562 -24 1 93.56 228 ALA A N 1
ATOM 1773 C CA . ALA A 1 228 ? -3.926 -14.227 -25.172 1 93.56 228 ALA A CA 1
ATOM 1774 C C . ALA A 1 228 ? -5.125 -13.359 -24.781 1 93.56 228 ALA A C 1
ATOM 1776 O O . ALA A 1 228 ? -6.273 -13.766 -24.969 1 93.56 228 ALA A O 1
ATOM 1777 N N . LEU A 1 229 ? -4.758 -12.156 -24.359 1 95.5 229 LEU A N 1
ATOM 1778 C CA . LEU A 1 229 ? -5.766 -11.242 -23.828 1 95.5 229 LEU A CA 1
ATOM 1779 C C . LEU A 1 229 ? -6.863 -10.992 -24.859 1 95.5 229 LEU A C 1
ATOM 1781 O O . LEU A 1 229 ? -8.047 -10.922 -24.5 1 95.5 229 LEU A O 1
ATOM 1785 N N . ASP A 1 230 ? -6.566 -10.891 -26.109 1 92.5 230 ASP A N 1
ATOM 1786 C CA . ASP A 1 230 ? -7.508 -10.562 -27.172 1 92.5 230 ASP A CA 1
ATOM 1787 C C . ASP A 1 230 ? -8.453 -11.727 -27.453 1 92.5 230 ASP A C 1
ATOM 1789 O O . ASP A 1 230 ? -9.57 -11.531 -27.938 1 92.5 230 ASP A O 1
ATOM 1793 N N . ARG A 1 231 ? -7.977 -12.836 -27.156 1 94.44 231 ARG A N 1
ATOM 1794 C CA . ARG A 1 231 ? -8.805 -14.023 -27.359 1 94.44 231 ARG A CA 1
ATOM 1795 C C . ARG A 1 231 ? -9.625 -14.344 -26.125 1 94.44 231 ARG A C 1
ATOM 1797 O O . ARG A 1 231 ? -10.805 -14.688 -26.219 1 94.44 231 ARG A O 1
ATOM 1804 N N . LEU A 1 232 ? -9.055 -14.156 -24.984 1 97.62 232 LEU A N 1
ATOM 1805 C CA . LEU A 1 232 ? -9.68 -14.562 -23.734 1 97.62 232 LEU A CA 1
ATOM 1806 C C . LEU A 1 232 ? -10.719 -13.539 -23.281 1 97.62 232 LEU A C 1
ATOM 1808 O O . LEU A 1 232 ? -11.711 -13.891 -22.641 1 97.62 232 LEU A O 1
ATOM 1812 N N . HIS A 1 233 ? -10.516 -12.273 -23.531 1 96.69 233 HIS A N 1
ATOM 1813 C CA . HIS A 1 233 ? -11.367 -11.156 -23.125 1 96.69 233 HIS A CA 1
ATOM 1814 C C . HIS A 1 233 ? -11.797 -11.289 -21.672 1 96.69 233 HIS A C 1
ATOM 1816 O O . HIS A 1 233 ? -12.992 -11.258 -21.375 1 96.69 233 HIS A O 1
ATOM 1822 N N . PRO A 1 234 ? -10.852 -11.383 -20.828 1 98.44 234 PRO A N 1
ATOM 1823 C CA . PRO A 1 234 ? -11.219 -11.453 -19.406 1 98.44 234 PRO A CA 1
ATOM 1824 C C . PRO A 1 234 ? -11.797 -10.141 -18.875 1 98.44 234 PRO A C 1
ATOM 1826 O O . PRO A 1 234 ? -11.508 -9.07 -19.422 1 98.44 234 PRO A O 1
ATOM 1829 N N . THR A 1 235 ? -12.625 -10.266 -17.844 1 98.56 235 THR A N 1
ATOM 1830 C CA . THR A 1 235 ? -13.18 -9.102 -17.172 1 98.56 235 THR A CA 1
ATOM 1831 C C . THR A 1 235 ? -12.102 -8.359 -16.391 1 98.56 235 THR A C 1
ATOM 1833 O O . THR A 1 235 ? -12.125 -7.125 -16.312 1 98.56 235 THR A O 1
ATOM 1836 N N . ALA A 1 236 ? -11.18 -9.094 -15.828 1 98.81 236 ALA A N 1
ATOM 1837 C CA . ALA A 1 236 ? -10.078 -8.516 -15.062 1 98.81 236 ALA A CA 1
ATOM 1838 C C . ALA A 1 236 ? -8.883 -9.469 -15.016 1 98.81 236 ALA A C 1
ATOM 1840 O O . ALA A 1 236 ? -9.055 -10.688 -15.062 1 98.81 236 ALA A O 1
ATOM 1841 N N . VAL A 1 237 ? -7.688 -8.891 -14.992 1 98.88 237 VAL A N 1
ATOM 1842 C CA . VAL A 1 237 ? -6.441 -9.641 -14.852 1 98.88 237 VAL A CA 1
ATOM 1843 C C . VAL A 1 237 ? -5.539 -8.953 -13.82 1 98.88 237 VAL A C 1
ATOM 1845 O O . VAL A 1 237 ? -5.078 -7.832 -14.039 1 98.88 237 VAL A O 1
ATOM 1848 N N . ALA A 1 238 ? -5.277 -9.617 -12.719 1 98.56 238 ALA A N 1
ATOM 1849 C CA . ALA A 1 238 ? -4.402 -9.094 -11.672 1 98.56 238 ALA A CA 1
ATOM 1850 C C . ALA A 1 238 ? -3.08 -9.852 -11.625 1 98.56 238 ALA A C 1
ATOM 1852 O O . ALA A 1 238 ? -3.025 -11.039 -11.961 1 98.56 238 ALA A O 1
ATOM 1853 N N . CYS A 1 239 ? -2.035 -9.148 -11.211 1 98.44 239 CYS A N 1
ATOM 1854 C CA . CYS A 1 239 ? -0.71 -9.75 -11.125 1 98.44 239 CYS A CA 1
ATOM 1855 C C . CYS A 1 239 ? 0.132 -9.07 -10.055 1 98.44 239 CYS A C 1
ATOM 1857 O O . CYS A 1 239 ? 0.381 -7.867 -10.133 1 98.44 239 CYS A O 1
ATOM 1859 N N . SER A 1 240 ? 0.559 -9.852 -9.07 1 95.81 240 SER A N 1
ATOM 1860 C CA . SER A 1 240 ? 1.564 -9.32 -8.156 1 95.81 240 SER A CA 1
ATOM 1861 C C . SER A 1 240 ? 2.896 -9.102 -8.867 1 95.81 240 SER A C 1
ATOM 1863 O O . SER A 1 240 ? 3.293 -9.906 -9.719 1 95.81 240 SER A O 1
ATOM 1865 N N . VAL A 1 241 ? 3.641 -8.117 -8.492 1 95.56 241 VAL A N 1
ATOM 1866 C CA . VAL A 1 241 ? 4.797 -7.75 -9.305 1 95.56 241 VAL A CA 1
ATOM 1867 C C . VAL A 1 241 ? 6.066 -8.32 -8.68 1 95.56 241 VAL A C 1
ATOM 1869 O O . VAL A 1 241 ? 7.137 -8.289 -9.297 1 95.56 241 VAL A O 1
ATOM 1872 N N . HIS A 1 242 ? 6.047 -8.984 -7.504 1 93.31 242 HIS A N 1
ATOM 1873 C CA . HIS A 1 242 ? 7.242 -9.281 -6.723 1 93.31 242 HIS A CA 1
ATOM 1874 C C . HIS A 1 242 ? 7.875 -10.602 -7.156 1 93.31 242 HIS A C 1
ATOM 1876 O O . HIS A 1 242 ? 8.883 -11.023 -6.594 1 93.31 242 HIS A O 1
ATOM 1882 N N . LYS A 1 243 ? 7.289 -11.336 -8.039 1 95.94 243 LYS A N 1
ATOM 1883 C CA . LYS A 1 243 ? 7.82 -12.617 -8.484 1 95.94 243 LYS A CA 1
ATOM 1884 C C . LYS A 1 243 ? 8.43 -12.508 -9.883 1 95.94 243 LYS A C 1
ATOM 1886 O O . LYS A 1 243 ? 9.539 -11.992 -10.047 1 95.94 243 LYS A O 1
ATOM 1891 N N . TRP A 1 244 ? 7.605 -12.766 -10.883 1 98.06 244 TRP A N 1
ATOM 1892 C CA . TRP A 1 244 ? 8.094 -12.922 -12.25 1 98.06 244 TRP A CA 1
ATOM 1893 C C . TRP A 1 244 ? 8.227 -11.57 -12.938 1 98.06 244 TRP A C 1
ATOM 1895 O O . TRP A 1 244 ? 8.93 -11.445 -13.945 1 98.06 244 TRP A O 1
ATOM 1905 N N . LEU A 1 245 ? 7.57 -10.539 -12.375 1 97.88 245 LEU A N 1
ATOM 1906 C CA . LEU A 1 245 ? 7.688 -9.195 -12.93 1 97.88 245 LEU A CA 1
ATOM 1907 C C . LEU A 1 245 ? 8.906 -8.477 -12.359 1 97.88 245 LEU A C 1
ATOM 1909 O O . LEU A 1 245 ? 9.188 -7.336 -12.727 1 97.88 245 LEU A O 1
ATOM 1913 N N . LEU A 1 246 ? 9.586 -9.055 -11.461 1 97 246 LEU A N 1
ATOM 1914 C CA . LEU A 1 246 ? 10.883 -8.641 -10.93 1 97 246 LEU A CA 1
ATOM 1915 C C . LEU A 1 246 ? 10.766 -7.297 -10.211 1 97 246 LEU A C 1
ATOM 1917 O O . LEU A 1 246 ? 11.734 -6.539 -10.148 1 97 246 LEU A O 1
ATOM 1921 N N . GLY A 1 247 ? 9.578 -6.961 -9.766 1 94.88 247 GLY A N 1
ATOM 1922 C CA . GLY A 1 247 ? 9.344 -5.715 -9.055 1 94.88 247 GLY A CA 1
ATOM 1923 C C . GLY A 1 247 ? 9.492 -5.848 -7.555 1 94.88 247 GLY A C 1
ATOM 1924 O O . GLY A 1 247 ? 9.844 -6.918 -7.055 1 94.88 247 GLY A O 1
ATOM 1925 N N . PRO A 1 248 ? 9.32 -4.723 -6.895 1 91.19 248 PRO A N 1
ATOM 1926 C CA . PRO A 1 248 ? 9.336 -4.742 -5.43 1 91.19 248 PRO A CA 1
ATOM 1927 C C . PRO A 1 248 ? 8.07 -5.348 -4.832 1 91.19 248 PRO A C 1
ATOM 1929 O O . PRO A 1 248 ? 7.184 -5.789 -5.57 1 91.19 248 PRO A O 1
ATOM 1932 N N . TYR A 1 249 ? 8.055 -5.516 -3.531 1 86.56 249 TYR A N 1
ATOM 1933 C CA . TYR A 1 249 ? 6.824 -5.906 -2.852 1 86.56 249 TYR A CA 1
ATOM 1934 C C . TYR A 1 249 ? 5.867 -4.727 -2.738 1 86.56 249 TYR A C 1
ATOM 1936 O O . TYR A 1 249 ? 6.262 -3.576 -2.947 1 86.56 249 TYR A O 1
ATOM 1944 N N . GLY A 1 250 ? 4.621 -5.027 -2.564 1 82.81 250 GLY A N 1
ATOM 1945 C CA . GLY A 1 250 ? 3.674 -3.988 -2.193 1 82.81 250 GLY A CA 1
ATOM 1946 C C . GLY A 1 250 ? 2.865 -3.469 -3.367 1 82.81 250 GLY A C 1
ATOM 1947 O O . GLY A 1 250 ? 2.148 -2.473 -3.242 1 82.81 250 GLY A O 1
ATOM 1948 N N . PHE A 1 251 ? 3.008 -4.121 -4.535 1 86.5 251 PHE A N 1
ATOM 1949 C CA . PHE A 1 251 ? 2.258 -3.701 -5.715 1 86.5 251 PHE A CA 1
ATOM 1950 C C . PHE A 1 251 ? 1.618 -4.902 -6.402 1 86.5 251 PHE A C 1
ATOM 1952 O O . PHE A 1 251 ? 2.168 -6.004 -6.375 1 86.5 251 PHE A O 1
ATOM 1959 N N . SER A 1 252 ? 0.523 -4.645 -6.922 1 94.25 252 SER A N 1
ATOM 1960 C CA . SER A 1 252 ? -0.067 -5.457 -7.977 1 94.25 252 SER A CA 1
ATOM 1961 C C . SER A 1 252 ? -0.636 -4.59 -9.094 1 94.25 252 SER A C 1
ATOM 1963 O O . SER A 1 252 ? -0.919 -3.408 -8.883 1 94.25 252 SER A O 1
ATOM 1965 N N . LEU A 1 253 ? -0.625 -5.07 -10.211 1 97.44 253 LEU A N 1
ATOM 1966 C CA . LEU A 1 253 ? -1.23 -4.406 -11.359 1 97.44 253 LEU A CA 1
ATOM 1967 C C . LEU A 1 253 ? -2.533 -5.09 -11.758 1 97.44 253 LEU A C 1
ATOM 1969 O O . LEU A 1 253 ? -2.633 -6.316 -11.719 1 97.44 253 LEU A O 1
ATOM 1973 N N . LEU A 1 254 ? -3.531 -4.273 -12.078 1 98.31 254 LEU A N 1
ATOM 1974 C CA . LEU A 1 254 ? -4.871 -4.77 -12.367 1 98.31 254 LEU A CA 1
ATOM 1975 C C . LEU A 1 254 ? -5.375 -4.219 -13.703 1 98.31 254 LEU A C 1
ATOM 1977 O O . LEU A 1 254 ? -5.539 -3.006 -13.852 1 98.31 254 LEU A O 1
ATOM 1981 N N . TYR A 1 255 ? -5.559 -5.09 -14.664 1 98.81 255 TYR A N 1
ATOM 1982 C CA . TYR A 1 255 ? -6.281 -4.766 -15.891 1 98.81 255 TYR A CA 1
ATOM 1983 C C . TYR A 1 255 ? -7.77 -5.043 -15.734 1 98.81 255 TYR A C 1
ATOM 1985 O O . TYR A 1 255 ? -8.164 -6.066 -15.172 1 98.81 255 TYR A O 1
ATOM 1993 N N . VAL A 1 256 ? -8.602 -4.141 -16.219 1 98.69 256 VAL A N 1
ATOM 1994 C CA . VAL A 1 256 ? -10.047 -4.352 -16.172 1 98.69 256 VAL A CA 1
ATOM 1995 C C . VAL A 1 256 ? -10.648 -4.047 -17.547 1 98.69 256 VAL A C 1
ATOM 1997 O O . VAL A 1 256 ? -10.117 -3.234 -18.297 1 98.69 256 VAL A O 1
ATOM 2000 N N . ASP A 1 257 ? -11.727 -4.695 -17.875 1 97.5 257 ASP A N 1
ATOM 2001 C CA . ASP A 1 257 ? -12.43 -4.391 -19.109 1 97.5 257 ASP A CA 1
ATOM 2002 C C . ASP A 1 257 ? -13.336 -3.174 -18.953 1 97.5 257 ASP A C 1
ATOM 2004 O O . ASP A 1 257 ? -13.375 -2.562 -17.875 1 97.5 257 ASP A O 1
ATOM 2008 N N . ASP A 1 258 ? -14.086 -2.801 -19.953 1 95.81 258 ASP A N 1
ATOM 2009 C CA . ASP A 1 258 ? -14.859 -1.564 -20 1 95.81 258 ASP A CA 1
ATOM 2010 C C . ASP A 1 258 ? -15.992 -1.582 -18.984 1 95.81 258 ASP A C 1
ATOM 2012 O O . ASP A 1 258 ? -16.344 -0.544 -18.422 1 95.81 258 ASP A O 1
ATOM 2016 N N . ALA A 1 259 ? -16.531 -2.711 -18.719 1 95.06 259 ALA A N 1
ATOM 2017 C CA . ALA A 1 259 ? -17.688 -2.836 -17.844 1 95.06 259 ALA A CA 1
ATOM 2018 C C . ALA A 1 259 ? -17.344 -2.414 -16.422 1 95.06 259 ALA A C 1
ATOM 2020 O O . ALA A 1 259 ? -18.219 -1.993 -15.656 1 95.06 259 ALA A O 1
ATOM 2021 N N . LEU A 1 260 ? -16.078 -2.527 -16.062 1 97.06 260 LEU A N 1
ATOM 2022 C CA . LEU A 1 260 ? -15.68 -2.244 -14.695 1 97.06 260 LEU A CA 1
ATOM 2023 C C . LEU A 1 260 ? -15.211 -0.8 -14.555 1 97.06 260 LEU A C 1
ATOM 2025 O O . LEU A 1 260 ? -15.062 -0.296 -13.438 1 97.06 260 LEU A O 1
ATOM 2029 N N . LEU A 1 261 ? -14.977 -0.053 -15.602 1 96.44 261 LEU A N 1
ATOM 2030 C CA . LEU A 1 261 ? -14.32 1.248 -15.594 1 96.44 261 LEU A CA 1
ATOM 2031 C C . LEU A 1 261 ? -15.211 2.307 -14.953 1 96.44 261 LEU A C 1
ATOM 2033 O O . LEU A 1 261 ? -14.766 3.424 -14.688 1 96.44 261 LEU A O 1
ATOM 2037 N N . THR A 1 262 ? -16.469 2.002 -14.617 1 94.06 262 THR A N 1
ATOM 2038 C CA . THR A 1 262 ? -17.375 2.967 -14.008 1 94.06 262 THR A CA 1
ATOM 2039 C C . THR A 1 262 ? -17.703 2.562 -12.57 1 94.06 262 THR A C 1
ATOM 2041 O O . THR A 1 262 ? -18.484 3.24 -11.898 1 94.06 262 THR A O 1
ATOM 2044 N N . LYS A 1 263 ? -17.188 1.441 -12.164 1 95.44 263 LYS A N 1
ATOM 2045 C CA . LYS A 1 263 ? -17.469 0.963 -10.812 1 95.44 263 LYS A CA 1
ATOM 2046 C C . LYS A 1 263 ? -16.703 1.764 -9.773 1 95.44 263 LYS A C 1
ATOM 2048 O O . LYS A 1 263 ? -15.844 2.574 -10.117 1 95.44 263 LYS A O 1
ATOM 2053 N N . GLN A 1 264 ? -17.047 1.594 -8.523 1 92.88 264 GLN A N 1
ATOM 2054 C CA . GLN A 1 264 ? -16.453 2.365 -7.438 1 92.88 264 GLN A CA 1
ATOM 2055 C C . GLN A 1 264 ? -15.172 1.706 -6.926 1 92.88 264 GLN A C 1
ATOM 2057 O O . GLN A 1 264 ? -15.078 0.478 -6.875 1 92.88 264 GLN A O 1
ATOM 2062 N N . PRO A 1 265 ? -14.242 2.516 -6.582 1 94.31 265 PRO A N 1
ATOM 2063 C CA . PRO A 1 265 ? -13.039 1.97 -5.945 1 94.31 265 PRO A CA 1
ATOM 2064 C C . PRO A 1 265 ? -13.289 1.525 -4.504 1 94.31 265 PRO A C 1
ATOM 2066 O O . PRO A 1 265 ? -14.359 1.785 -3.947 1 94.31 265 PRO A O 1
ATOM 2069 N N . LEU A 1 266 ? -12.328 0.818 -3.9 1 92.94 266 LEU A N 1
ATOM 2070 C CA . LEU A 1 266 ? -12.43 0.37 -2.516 1 92.94 266 LEU A CA 1
ATOM 2071 C C . LEU A 1 266 ? -12.195 1.527 -1.552 1 92.94 266 LEU A C 1
ATOM 2073 O O . LEU A 1 266 ? -12.734 1.532 -0.441 1 92.94 266 LEU A O 1
ATOM 2077 N N . GLU A 1 267 ? -11.352 2.477 -1.965 1 90.88 267 GLU A N 1
ATOM 2078 C CA . GLU A 1 267 ? -11.031 3.637 -1.14 1 90.88 267 GLU A CA 1
ATOM 2079 C C . GLU A 1 267 ? -11.195 4.934 -1.926 1 90.88 267 GLU A C 1
ATOM 2081 O O . GLU A 1 267 ? -11.172 4.926 -3.158 1 90.88 267 GLU A O 1
ATOM 2086 N N . PHE A 1 268 ? -11.336 6.012 -1.173 1 90.12 268 PHE A N 1
ATOM 2087 C CA . PHE A 1 268 ? -11.57 7.305 -1.804 1 90.12 268 PHE A CA 1
ATOM 2088 C C . PHE A 1 268 ? -10.461 8.289 -1.443 1 90.12 268 PHE A C 1
ATOM 2090 O O . PHE A 1 268 ? -10.164 8.492 -0.264 1 90.12 268 PHE A O 1
ATOM 2097 N N . HIS A 1 269 ? -9.82 8.789 -2.443 1 87.75 269 HIS A N 1
ATOM 2098 C CA . HIS A 1 269 ? -8.781 9.805 -2.275 1 87.75 269 HIS A CA 1
ATOM 2099 C C . HIS A 1 269 ? -8.805 10.812 -3.424 1 87.75 269 HIS A C 1
ATOM 2101 O O . HIS A 1 269 ? -9.5 10.609 -4.422 1 87.75 269 HIS A O 1
ATOM 2107 N N . ASP A 1 270 ? -8.039 11.828 -3.301 1 85.38 270 ASP A N 1
ATOM 2108 C CA . ASP A 1 270 ? -8.117 12.938 -4.246 1 85.38 270 ASP A CA 1
ATOM 2109 C C . ASP A 1 270 ? -7.254 12.672 -5.477 1 85.38 270 ASP A C 1
ATOM 2111 O O . ASP A 1 270 ? -7.465 13.273 -6.531 1 85.38 270 ASP A O 1
ATOM 2115 N N . ARG A 1 271 ? -6.215 11.906 -5.543 1 77.75 271 ARG A N 1
ATOM 2116 C CA . ARG A 1 271 ? -5.148 11.82 -6.539 1 77.75 271 ARG A CA 1
ATOM 2117 C C . ARG A 1 271 ? -5.695 11.352 -7.883 1 77.75 271 ARG A C 1
ATOM 2119 O O . ARG A 1 271 ? -5.062 11.555 -8.922 1 77.75 271 ARG A O 1
ATOM 2126 N N . ARG A 1 272 ? -6.891 10.812 -7.965 1 84.06 272 ARG A N 1
ATOM 2127 C CA . ARG A 1 272 ? -7.402 10.305 -9.234 1 84.06 272 ARG A CA 1
ATOM 2128 C C . ARG A 1 272 ? -8.758 10.93 -9.57 1 84.06 272 ARG A C 1
ATOM 2130 O O . ARG A 1 272 ? -9.578 10.312 -10.25 1 84.06 272 ARG A O 1
ATOM 2137 N N . ARG A 1 273 ? -8.82 12.125 -9.055 1 87.25 273 ARG A N 1
ATOM 2138 C CA . ARG A 1 273 ? -9.992 12.93 -9.383 1 87.25 273 ARG A CA 1
ATOM 2139 C C . ARG A 1 273 ? -9.672 13.969 -10.453 1 87.25 273 ARG A C 1
ATOM 2141 O O . ARG A 1 273 ? -8.516 14.367 -10.609 1 87.25 273 ARG A O 1
ATOM 2148 N N . GLU A 1 274 ? -10.703 14.297 -11.18 1 83.38 274 GLU A N 1
ATOM 2149 C CA . GLU A 1 274 ? -10.523 15.367 -12.156 1 83.38 274 GLU A CA 1
ATOM 2150 C C . GLU A 1 274 ? -10.023 16.641 -11.484 1 83.38 274 GLU A C 1
ATOM 2152 O O . GLU A 1 274 ? -10.469 17 -10.391 1 83.38 274 GLU A O 1
ATOM 2157 N N . HIS A 1 275 ? -9 17.266 -12.047 1 71.75 275 HIS A N 1
ATOM 2158 C CA . HIS A 1 275 ? -8.383 18.531 -11.625 1 71.75 275 HIS A CA 1
ATOM 2159 C C . HIS A 1 275 ? -7.543 18.328 -10.367 1 71.75 275 HIS A C 1
ATOM 2161 O O . HIS A 1 275 ? -7.188 19.312 -9.695 1 71.75 275 HIS A O 1
ATOM 2167 N N . ALA A 1 276 ? -7.465 16.922 -10.227 1 65.75 276 ALA A N 1
ATOM 2168 C CA . ALA A 1 276 ? -6.504 16.594 -9.172 1 65.75 276 ALA A CA 1
ATOM 2169 C C . ALA A 1 276 ? -5.078 16.906 -9.617 1 65.75 276 ALA A C 1
ATOM 2171 O O . ALA A 1 276 ? -4.75 16.781 -10.805 1 65.75 276 ALA A O 1
ATOM 2172 N N . ASP A 1 277 ? -4.285 17.703 -9.266 1 56.97 277 ASP A N 1
ATOM 2173 C CA . ASP A 1 277 ? -2.893 18.016 -9.562 1 56.97 277 ASP A CA 1
ATOM 2174 C C . ASP A 1 277 ? -2.76 19.438 -10.109 1 56.97 277 ASP A C 1
ATOM 2176 O O . ASP A 1 277 ? -1.65 19.953 -10.242 1 56.97 277 ASP A O 1
ATOM 2180 N N . GLU A 1 278 ? -3.912 19.812 -11 1 47 278 GLU A N 1
ATOM 2181 C CA . GLU A 1 278 ? -3.779 21.188 -11.492 1 47 278 GLU A CA 1
ATOM 2182 C C . GLU A 1 278 ? -3.812 22.188 -10.344 1 47 278 GLU A C 1
ATOM 2184 O O . GLU A 1 278 ? -3.422 23.344 -10.516 1 47 278 GLU A O 1
ATOM 2189 N N . ALA A 1 279 ? -4.727 21.797 -9.523 1 44.41 279 ALA A N 1
ATOM 2190 C CA . ALA A 1 279 ? -4.996 22.906 -8.617 1 44.41 279 ALA A CA 1
ATOM 2191 C C . ALA A 1 279 ? -3.762 23.266 -7.793 1 44.41 279 ALA A C 1
ATOM 2193 O O . ALA A 1 279 ? -3.105 22.375 -7.242 1 44.41 279 ALA A O 1
ATOM 2194 N N . TRP A 1 280 ? -3.086 24.266 -8.273 1 43.22 280 TRP A N 1
ATOM 2195 C CA . TRP A 1 280 ? -2.209 24.984 -7.34 1 43.22 280 TRP A CA 1
ATOM 2196 C C . TRP A 1 280 ? -2.578 24.656 -5.895 1 43.22 280 TRP A C 1
ATOM 2198 O O . TRP A 1 280 ? -1.955 25.172 -4.965 1 43.22 280 TRP A O 1
ATOM 2208 N N . TRP A 1 281 ? -3.945 24.547 -5.746 1 45.75 281 TRP A N 1
ATOM 2209 C CA . TRP A 1 281 ? -4.582 24.406 -4.441 1 45.75 281 TRP A CA 1
ATOM 2210 C C . TRP A 1 281 ? -4.359 23.016 -3.855 1 45.75 281 TRP A C 1
ATOM 2212 O O . TRP A 1 281 ? -4.371 22.031 -4.582 1 45.75 281 TRP A O 1
ATOM 2222 N N . ASP A 1 282 ? -3.477 22.578 -3.176 1 51.38 282 ASP A N 1
ATOM 2223 C CA . ASP A 1 282 ? -3.01 21.453 -2.375 1 51.38 282 ASP A CA 1
ATOM 2224 C C . ASP A 1 282 ? -4.016 20.297 -2.402 1 51.38 282 ASP A C 1
ATOM 2226 O O . ASP A 1 282 ? -3.715 19.188 -1.954 1 51.38 282 ASP A O 1
ATOM 2230 N N . GLU A 1 283 ? -5.242 20.609 -2.986 1 58.75 283 GLU A N 1
ATOM 2231 C CA . GLU A 1 283 ? -6.27 19.562 -3.055 1 58.75 283 GLU A CA 1
ATOM 2232 C C . GLU A 1 283 ? -7.027 19.625 -4.375 1 58.75 283 GLU A C 1
ATOM 2234 O O . GLU A 1 283 ? -6.625 20.344 -5.297 1 58.75 283 GLU A O 1
ATOM 2239 N N . VAL A 1 284 ? -7.953 18.703 -4.875 1 56.22 284 VAL A N 1
ATOM 2240 C CA . VAL A 1 284 ? -8.773 18.484 -6.059 1 56.22 284 VAL A CA 1
ATOM 2241 C C . VAL A 1 284 ? -9.664 19.703 -6.312 1 56.22 284 VAL A C 1
ATOM 2243 O O . VAL A 1 284 ? -10.641 19.609 -7.062 1 56.22 284 VAL A O 1
ATOM 2246 N N . GLY A 1 285 ? -9.227 20.922 -5.754 1 64.12 285 GLY A N 1
ATOM 2247 C CA . GLY A 1 285 ? -10.062 22.094 -5.953 1 64.12 285 GLY A CA 1
ATOM 2248 C C . GLY A 1 285 ? -10.633 22.641 -4.656 1 64.12 285 GLY A C 1
ATOM 2249 O O . GLY A 1 285 ? -10.352 22.125 -3.578 1 64.12 285 GLY A O 1
ATOM 2250 N N . ALA A 1 286 ? -11.477 23.688 -4.867 1 71.81 286 ALA A N 1
ATOM 2251 C CA . ALA A 1 286 ? -12.047 24.344 -3.697 1 71.81 286 ALA A CA 1
ATOM 2252 C C . ALA A 1 286 ? -13.156 23.5 -3.076 1 71.81 286 ALA A C 1
ATOM 2254 O O . ALA A 1 286 ? -13.969 22.906 -3.793 1 71.81 286 ALA A O 1
ATOM 2255 N N . MET A 1 287 ? -13.062 23.422 -1.814 1 84.75 287 MET A N 1
ATOM 2256 C CA . MET A 1 287 ? -14.109 22.734 -1.064 1 84.75 287 MET A CA 1
ATOM 2257 C C . MET A 1 287 ? -15.383 23.562 -1.012 1 84.75 287 MET A C 1
ATOM 2259 O O . MET A 1 287 ? -15.328 24.781 -0.838 1 84.75 287 MET A O 1
ATOM 2263 N N . THR A 1 288 ? -16.516 22.969 -1.214 1 82.12 288 THR A N 1
ATOM 2264 C CA . THR A 1 288 ? -17.812 23.594 -1.041 1 82.12 288 THR A CA 1
ATOM 2265 C C . THR A 1 288 ? -18.5 23.078 0.221 1 82.12 288 THR A C 1
ATOM 2267 O O . THR A 1 288 ? -17.891 22.375 1.024 1 82.12 288 THR A O 1
ATOM 2270 N N . ASP A 1 289 ? -19.734 23.5 0.35 1 84.81 289 ASP A N 1
ATOM 2271 C CA . ASP A 1 289 ? -20.516 23.016 1.476 1 84.81 289 ASP A CA 1
ATOM 2272 C C . ASP A 1 289 ? -20.859 21.531 1.312 1 84.81 289 ASP A C 1
ATOM 2274 O O . ASP A 1 289 ? -21.297 20.891 2.264 1 84.81 289 ASP A O 1
ATOM 2278 N N . MET A 1 290 ? -20.562 21.031 0.153 1 84 290 MET A N 1
ATOM 2279 C CA . MET A 1 290 ? -20.859 19.641 -0.132 1 84 290 MET A CA 1
ATOM 2280 C C . MET A 1 290 ? -19.578 18.812 -0.172 1 84 290 MET A C 1
ATOM 2282 O O . MET A 1 290 ? -19.594 17.625 -0.514 1 84 290 MET A O 1
ATOM 2286 N N . GLY A 1 291 ? -18.547 19.438 0.154 1 88.44 291 GLY A N 1
ATOM 2287 C CA . GLY A 1 291 ? -17.281 18.75 0.077 1 88.44 291 GLY A CA 1
ATOM 2288 C C . GLY A 1 291 ? -16.469 19.094 -1.164 1 88.44 291 GLY A C 1
ATOM 2289 O O . GLY A 1 291 ? -16.641 20.188 -1.727 1 88.44 291 GLY A O 1
ATOM 2290 N N . TYR A 1 292 ? -15.531 18.219 -1.479 1 87.94 292 TYR A N 1
ATOM 2291 C CA . TYR A 1 292 ? -14.656 18.438 -2.623 1 87.94 292 TYR A CA 1
ATOM 2292 C C . TYR A 1 292 ? -15.273 17.875 -3.896 1 87.94 292 TYR A C 1
ATOM 2294 O O . TYR A 1 292 ? -16.125 16.984 -3.84 1 87.94 292 TYR A O 1
ATOM 2302 N N . PRO A 1 293 ? -14.836 18.422 -5.078 1 81.69 293 PRO A N 1
ATOM 2303 C CA . PRO A 1 293 ? -15.227 17.75 -6.316 1 81.69 293 PRO A CA 1
ATOM 2304 C C . PRO A 1 293 ? -14.758 16.297 -6.367 1 81.69 293 PRO A C 1
ATOM 2306 O O . PRO A 1 293 ? -13.633 15.992 -5.953 1 81.69 293 PRO A O 1
ATOM 2309 N N . THR A 1 294 ? -15.734 15.414 -6.91 1 78.94 294 THR A N 1
ATOM 2310 C CA . THR A 1 294 ? -15.414 14 -6.727 1 78.94 294 THR A CA 1
ATOM 2311 C C . THR A 1 294 ? -15.359 13.281 -8.07 1 78.94 294 THR A C 1
ATOM 2313 O O . THR A 1 294 ? -15.18 12.062 -8.125 1 78.94 294 THR A O 1
ATOM 2316 N N . PRO A 1 295 ? -15.523 14.008 -9.219 1 87.25 295 PRO A N 1
ATOM 2317 C CA . PRO A 1 295 ? -15.453 13.195 -10.438 1 87.25 295 PRO A CA 1
ATOM 2318 C C . PRO A 1 295 ? -14.078 12.555 -10.641 1 87.25 295 PRO A C 1
ATOM 2320 O O . PRO A 1 295 ? -13.055 13.203 -10.414 1 87.25 295 PRO A O 1
ATOM 2323 N N . PHE A 1 296 ? -14.156 11.312 -11.07 1 90.94 296 PHE A N 1
ATOM 2324 C CA . PHE A 1 296 ? -12.906 10.586 -11.305 1 90.94 296 PHE A CA 1
ATOM 2325 C C . PHE A 1 296 ? -12.312 10.961 -12.656 1 90.94 296 PHE A C 1
ATOM 2327 O O . PHE A 1 296 ? -13.047 11.242 -13.609 1 90.94 296 PHE A O 1
ATOM 2334 N N . LYS A 1 297 ? -10.984 10.953 -12.695 1 89.62 297 LYS A N 1
ATOM 2335 C CA . LYS A 1 297 ? -10.352 10.867 -14.008 1 89.62 297 LYS A CA 1
ATOM 2336 C C . LYS A 1 297 ? -10.766 9.594 -14.734 1 89.62 297 LYS A C 1
ATOM 2338 O O . LYS A 1 297 ? -10.938 8.539 -14.109 1 89.62 297 LYS A O 1
ATOM 2343 N N . PRO A 1 298 ? -10.891 9.695 -16.047 1 92.31 298 PRO A N 1
ATOM 2344 C CA . PRO A 1 298 ? -11.289 8.477 -16.766 1 92.31 298 PRO A CA 1
ATOM 2345 C C . PRO A 1 298 ? -10.25 7.371 -16.672 1 92.31 298 PRO A C 1
ATOM 2347 O O . PRO A 1 298 ? -9.047 7.652 -16.578 1 92.31 298 PRO A O 1
ATOM 2350 N N . GLY A 1 299 ? -10.805 6.109 -16.734 1 95.31 299 GLY A N 1
ATOM 2351 C CA . GLY A 1 299 ? -9.914 4.957 -16.766 1 95.31 299 GLY A CA 1
ATOM 2352 C C . GLY A 1 299 ? -9.836 4.23 -15.445 1 95.31 299 GLY A C 1
ATOM 2353 O O . GLY A 1 299 ? -10.523 4.594 -14.484 1 95.31 299 GLY A O 1
ATOM 2354 N N . ALA A 1 300 ? -9.039 3.199 -15.477 1 96.94 300 ALA A N 1
ATOM 2355 C CA . ALA A 1 300 ? -8.922 2.311 -14.32 1 96.94 300 ALA A CA 1
ATOM 2356 C C . ALA A 1 300 ? -8.117 2.971 -13.203 1 96.94 300 ALA A C 1
ATOM 2358 O O . ALA A 1 300 ? -8.094 2.479 -12.078 1 96.94 300 ALA A O 1
ATOM 2359 N N . CYS A 1 301 ? -7.523 4.18 -13.445 1 93.38 301 CYS A N 1
ATOM 2360 C CA . CYS A 1 301 ? -6.758 4.871 -12.414 1 93.38 301 CYS A CA 1
ATOM 2361 C C . CYS A 1 301 ? -7.633 5.195 -11.211 1 93.38 301 CYS A C 1
ATOM 2363 O O . CYS A 1 301 ? -7.121 5.434 -10.109 1 93.38 301 CYS A O 1
ATOM 2365 N N . ARG A 1 302 ? -8.953 5.211 -11.32 1 93.62 302 ARG A N 1
ATOM 2366 C CA . ARG A 1 302 ? -9.867 5.414 -10.203 1 93.62 302 ARG A CA 1
ATOM 2367 C C . ARG A 1 302 ? -9.68 4.332 -9.141 1 93.62 302 ARG A C 1
ATOM 2369 O O . ARG A 1 302 ? -10.047 4.527 -7.98 1 93.62 302 ARG A O 1
ATOM 2376 N N . PHE A 1 303 ? -9.086 3.184 -9.57 1 94.94 303 PHE A N 1
ATOM 2377 C CA . PHE A 1 303 ? -8.914 2.057 -8.664 1 94.94 303 PHE A CA 1
ATOM 2378 C C . PHE A 1 303 ? -7.523 2.078 -8.039 1 94.94 303 PHE A C 1
ATOM 2380 O O . PHE A 1 303 ? -7.203 1.235 -7.195 1 94.94 303 PHE A O 1
ATOM 2387 N N . ASP A 1 304 ? -6.691 3.066 -8.477 1 92.25 304 ASP A N 1
ATOM 2388 C CA . ASP A 1 304 ? -5.367 3.158 -7.871 1 92.25 304 ASP A CA 1
ATOM 2389 C C . ASP A 1 304 ? -5.465 3.314 -6.355 1 92.25 304 ASP A C 1
ATOM 2391 O O . ASP A 1 304 ? -6.312 4.059 -5.855 1 92.25 304 ASP A O 1
ATOM 2395 N N . SER A 1 305 ? -4.758 2.5 -5.684 1 82.12 305 SER A N 1
ATOM 2396 C CA . SER A 1 305 ? -4.738 2.664 -4.234 1 82.12 305 SER A CA 1
ATOM 2397 C C . SER A 1 305 ? -3.938 3.898 -3.828 1 82.12 305 SER A C 1
ATOM 2399 O O . SER A 1 305 ? -3.102 4.379 -4.594 1 82.12 305 SER A O 1
ATOM 2401 N N . GLY A 1 306 ? -4.523 4.52 -2.73 1 67.25 306 GLY A N 1
ATOM 2402 C CA . GLY A 1 306 ? -3.967 5.727 -2.141 1 67.25 306 GLY A CA 1
ATOM 2403 C C . GLY A 1 306 ? -2.465 5.66 -1.952 1 67.25 306 GLY A C 1
ATOM 2404 O O . GLY A 1 306 ? -1.822 4.691 -2.369 1 67.25 306 GLY A O 1
ATOM 2405 N N . GLY A 1 307 ? -1.874 6.703 -1.605 1 56.44 307 GLY A N 1
ATOM 2406 C CA . GLY A 1 307 ? -0.487 6.969 -1.255 1 56.44 307 GLY A CA 1
ATOM 2407 C C . GLY A 1 307 ? 0.385 7.273 -2.459 1 56.44 307 GLY A C 1
ATOM 2408 O O . GLY A 1 307 ? 1.606 7.125 -2.4 1 56.44 307 GLY A O 1
ATOM 2409 N N . ARG A 1 308 ? -0.474 7.922 -3.307 1 52.34 308 ARG A N 1
ATOM 2410 C CA . ARG A 1 308 ? 0.172 8.297 -4.559 1 52.34 308 ARG A CA 1
ATOM 2411 C C . ARG A 1 308 ? 1.67 8.016 -4.512 1 52.34 308 ARG A C 1
ATOM 2413 O O . ARG A 1 308 ? 2.225 7.766 -3.439 1 52.34 308 ARG A O 1
ATOM 2420 N N . PRO A 1 309 ? 2.734 8.742 -4.855 1 57.12 309 PRO A N 1
ATOM 2421 C CA . PRO A 1 309 ? 3.832 8.164 -5.637 1 57.12 309 PRO A CA 1
ATOM 2422 C C . PRO A 1 309 ? 4.836 7.406 -4.77 1 57.12 309 PRO A C 1
ATOM 2424 O O . PRO A 1 309 ? 5.383 7.969 -3.818 1 57.12 309 PRO A O 1
ATOM 2427 N N . ASN A 1 310 ? 4.152 6.09 -4.367 1 75.44 310 ASN A N 1
ATOM 2428 C CA . ASN A 1 310 ? 5.258 5.285 -3.863 1 75.44 310 ASN A CA 1
ATOM 2429 C C . ASN A 1 310 ? 6.559 5.602 -4.598 1 75.44 310 ASN A C 1
ATOM 2431 O O . ASN A 1 310 ? 6.898 4.945 -5.582 1 75.44 310 ASN A O 1
ATOM 2435 N N . TYR A 1 311 ? 7.262 6.57 -3.994 1 82.12 311 TYR A N 1
ATOM 2436 C CA . TYR A 1 311 ? 8.414 7.152 -4.676 1 82.12 311 TYR A CA 1
ATOM 2437 C C . TYR A 1 311 ? 9.578 6.172 -4.719 1 82.12 311 TYR A C 1
ATOM 2439 O O . TYR A 1 311 ? 10.562 6.395 -5.426 1 82.12 311 TYR A O 1
ATOM 2447 N N . ILE A 1 312 ? 9.43 5.145 -3.971 1 88.31 312 ILE A N 1
ATOM 2448 C CA . ILE A 1 312 ? 10.492 4.145 -4.008 1 88.31 312 ILE A CA 1
ATOM 2449 C C . ILE A 1 312 ? 10.094 3 -4.934 1 88.31 312 ILE A C 1
ATOM 2451 O O . ILE A 1 312 ? 10.82 2.666 -5.871 1 88.31 312 ILE A O 1
ATOM 2455 N N . GLY A 1 313 ? 8.883 2.502 -4.809 1 90.25 313 GLY A N 1
ATOM 2456 C CA . GLY A 1 313 ? 8.438 1.316 -5.523 1 90.25 313 GLY A CA 1
ATOM 2457 C C . GLY A 1 313 ? 8.18 1.57 -6.996 1 90.25 313 GLY A C 1
ATOM 2458 O O . GLY A 1 313 ? 8.453 0.709 -7.836 1 90.25 313 GLY A O 1
ATOM 2459 N N . VAL A 1 314 ? 7.684 2.777 -7.367 1 92.44 314 VAL A N 1
ATOM 2460 C CA . VAL A 1 314 ? 7.289 3.066 -8.742 1 92.44 314 VAL A CA 1
ATOM 2461 C C . VAL A 1 314 ? 8.523 3.09 -9.641 1 92.44 314 VAL A C 1
ATOM 2463 O O . VAL A 1 314 ? 8.555 2.42 -10.672 1 92.44 314 VAL A O 1
ATOM 2466 N N . PRO A 1 315 ? 9.594 3.807 -9.227 1 94.31 315 PRO A N 1
ATOM 2467 C CA . PRO A 1 315 ? 10.781 3.75 -10.07 1 94.31 315 PRO A CA 1
ATOM 2468 C C . PRO A 1 315 ? 11.352 2.34 -10.195 1 94.31 315 PRO A C 1
ATOM 2470 O O . PRO A 1 315 ? 11.852 1.96 -11.258 1 94.31 315 PRO A O 1
ATOM 2473 N N . MET A 1 316 ? 11.312 1.592 -9.156 1 95.38 316 MET A N 1
ATOM 2474 C CA . MET A 1 316 ? 11.82 0.223 -9.18 1 95.38 316 MET A CA 1
ATOM 2475 C C . MET A 1 316 ? 11.031 -0.633 -10.164 1 95.38 316 MET A C 1
ATOM 2477 O O . MET A 1 316 ? 11.609 -1.331 -11 1 95.38 316 MET A O 1
ATOM 2481 N N . LEU A 1 317 ? 9.727 -0.562 -10.055 1 95.94 317 LEU A N 1
ATOM 2482 C CA . LEU A 1 317 ? 8.867 -1.351 -10.938 1 95.94 317 LEU A CA 1
ATOM 2483 C C . LEU A 1 317 ? 9.039 -0.914 -12.391 1 95.94 317 LEU A C 1
ATOM 2485 O O . LEU A 1 317 ? 9.055 -1.75 -13.297 1 95.94 317 LEU A O 1
ATOM 2489 N N . HIS A 1 318 ? 9.156 0.388 -12.578 1 97.31 318 HIS A N 1
ATOM 2490 C CA . HIS A 1 318 ? 9.383 0.928 -13.906 1 97.31 318 HIS A CA 1
ATOM 2491 C C . HIS A 1 318 ? 10.633 0.324 -14.539 1 97.31 318 HIS A C 1
ATOM 2493 O O . HIS A 1 318 ? 10.594 -0.135 -15.688 1 97.31 318 HIS A O 1
ATOM 2499 N N . ASP A 1 319 ? 11.711 0.293 -13.82 1 98.19 319 ASP A N 1
ATOM 2500 C CA . ASP A 1 319 ? 12.969 -0.247 -14.312 1 98.19 319 ASP A CA 1
ATOM 2501 C C . ASP A 1 319 ? 12.844 -1.736 -14.633 1 98.19 319 ASP A C 1
ATOM 2503 O O . ASP A 1 319 ? 13.266 -2.188 -15.695 1 98.19 319 ASP A O 1
ATOM 2507 N N . ALA A 1 320 ? 12.25 -2.502 -13.766 1 98.12 320 ALA A N 1
ATOM 2508 C CA . ALA A 1 320 ? 12.086 -3.941 -13.945 1 98.12 320 ALA A CA 1
ATOM 2509 C C . ALA A 1 320 ? 11.281 -4.254 -15.195 1 98.12 320 ALA A C 1
ATOM 2511 O O . ALA A 1 320 ? 11.68 -5.09 -16.016 1 98.12 320 ALA A O 1
ATOM 2512 N N . LEU A 1 321 ? 10.156 -3.561 -15.336 1 98.25 321 LEU A N 1
ATOM 2513 C CA . LEU A 1 321 ? 9.266 -3.824 -16.469 1 98.25 321 LEU A CA 1
ATOM 2514 C C . LEU A 1 321 ? 9.914 -3.41 -17.781 1 98.25 321 LEU A C 1
ATOM 2516 O O . LEU A 1 321 ? 9.672 -4.027 -18.812 1 98.25 321 LEU A O 1
ATOM 2520 N N . GLN A 1 322 ? 10.742 -2.355 -17.703 1 97.88 322 GLN A N 1
ATOM 2521 C CA . GLN A 1 322 ? 11.469 -1.976 -18.906 1 97.88 322 GLN A CA 1
ATOM 2522 C C . GLN A 1 322 ? 12.344 -3.123 -19.422 1 97.88 322 GLN A C 1
ATOM 2524 O O . GLN A 1 322 ? 12.359 -3.416 -20.609 1 97.88 322 GLN A O 1
ATOM 2529 N N . HIS A 1 323 ? 13.031 -3.787 -18.562 1 97.06 323 HIS A N 1
ATOM 2530 C CA . HIS A 1 323 ? 13.844 -4.938 -18.938 1 97.06 323 HIS A CA 1
ATOM 2531 C C . HIS A 1 323 ? 12.977 -6.09 -19.438 1 97.06 323 HIS A C 1
ATOM 2533 O O . HIS A 1 323 ? 13.242 -6.66 -20.5 1 97.06 323 HIS A O 1
ATOM 2539 N N . LEU A 1 324 ? 11.961 -6.383 -18.703 1 97 324 LEU A N 1
ATOM 2540 C CA . LEU A 1 324 ? 11.109 -7.535 -18.984 1 97 324 LEU A CA 1
ATOM 2541 C C . LEU A 1 324 ? 10.461 -7.395 -20.359 1 97 324 LEU A C 1
ATOM 2543 O O . LEU A 1 324 ? 10.383 -8.367 -21.125 1 97 324 LEU A O 1
ATOM 2547 N N . THR A 1 325 ? 9.977 -6.207 -20.641 1 95.69 325 THR A N 1
ATOM 2548 C CA . THR A 1 325 ? 9.281 -6.016 -21.906 1 95.69 325 THR A CA 1
ATOM 2549 C C . THR A 1 325 ? 10.266 -5.996 -23.062 1 95.69 325 THR A C 1
ATOM 2551 O O . THR A 1 325 ? 9.906 -6.324 -24.203 1 95.69 325 THR A O 1
ATOM 2554 N N . THR A 1 326 ? 11.523 -5.598 -22.734 1 94.19 326 THR A N 1
ATOM 2555 C CA . THR A 1 326 ? 12.57 -5.688 -23.75 1 94.19 326 THR A CA 1
ATOM 2556 C C . THR A 1 326 ? 12.883 -7.145 -24.078 1 94.19 326 THR A C 1
ATOM 2558 O O . THR A 1 326 ? 13.07 -7.496 -25.25 1 94.19 326 THR A O 1
ATOM 2561 N N . TRP A 1 327 ? 12.883 -8.016 -23.062 1 94.94 327 TRP A N 1
ATOM 2562 C CA . TRP A 1 327 ? 13.125 -9.438 -23.266 1 94.94 327 TRP A CA 1
ATOM 2563 C C . TRP A 1 327 ? 11.922 -10.102 -23.938 1 94.94 327 TRP A C 1
ATOM 2565 O O . TRP A 1 327 ? 12.078 -10.867 -24.891 1 94.94 327 TRP A O 1
ATOM 2575 N N . GLY A 1 328 ? 10.758 -9.734 -23.406 1 93.75 328 GLY A N 1
ATOM 2576 C CA . GLY A 1 328 ? 9.523 -10.305 -23.922 1 93.75 328 GLY A CA 1
ATOM 2577 C C . GLY A 1 328 ? 9.164 -11.625 -23.266 1 93.75 328 GLY A C 1
ATOM 2578 O O . GLY A 1 328 ? 10.008 -12.516 -23.141 1 93.75 328 GLY A O 1
ATOM 2579 N N . PRO A 1 329 ? 7.93 -11.836 -22.969 1 95.5 329 PRO A N 1
ATOM 2580 C CA . PRO A 1 329 ? 7.512 -13.062 -22.297 1 95.5 329 PRO A CA 1
ATOM 2581 C C . PRO A 1 329 ? 7.77 -14.312 -23.125 1 95.5 329 PRO A C 1
ATOM 2583 O O . PRO A 1 329 ? 8.172 -15.344 -22.594 1 95.5 329 PRO A O 1
ATOM 2586 N N . ALA A 1 330 ? 7.586 -14.266 -24.438 1 94.56 330 ALA A N 1
ATOM 2587 C CA . ALA A 1 330 ? 7.781 -15.43 -25.297 1 94.56 330 ALA A CA 1
ATOM 2588 C C . ALA A 1 330 ? 9.227 -15.914 -25.25 1 94.56 330 ALA A C 1
ATOM 2590 O O . ALA A 1 330 ? 9.492 -17.109 -25.25 1 94.56 330 ALA A O 1
ATOM 2591 N N . HIS A 1 331 ? 10.156 -14.984 -25.219 1 95 331 HIS A N 1
ATOM 2592 C CA . HIS A 1 331 ? 11.57 -15.328 -25.141 1 95 331 HIS A CA 1
ATOM 2593 C C . HIS A 1 331 ? 11.914 -15.922 -23.781 1 95 331 HIS A C 1
ATOM 2595 O O . HIS A 1 331 ? 12.742 -16.828 -23.688 1 95 331 HIS A O 1
ATOM 2601 N N . ILE A 1 332 ? 11.289 -15.391 -22.766 1 96.81 332 ILE A N 1
ATOM 2602 C CA . ILE A 1 332 ? 11.523 -15.914 -21.422 1 96.81 332 ILE A CA 1
ATOM 2603 C C . ILE A 1 332 ? 10.992 -17.344 -21.328 1 96.81 332 ILE A C 1
ATOM 2605 O O . ILE A 1 332 ? 11.664 -18.219 -20.766 1 96.81 332 ILE A O 1
ATOM 2609 N N . THR A 1 333 ? 9.852 -17.562 -21.922 1 97.25 333 THR A N 1
ATOM 2610 C CA . THR A 1 333 ? 9.305 -18.906 -21.984 1 97.25 333 THR A CA 1
ATOM 2611 C C . THR A 1 333 ? 10.266 -19.844 -22.688 1 97.25 333 THR A C 1
ATOM 2613 O O . THR A 1 333 ? 10.531 -20.953 -22.219 1 97.25 333 THR A O 1
ATOM 2616 N N . ALA A 1 334 ? 10.766 -19.438 -23.781 1 96.44 334 ALA A N 1
ATOM 2617 C CA . ALA A 1 334 ? 11.664 -20.25 -24.594 1 96.44 334 ALA A CA 1
ATOM 2618 C C . ALA A 1 334 ? 12.945 -20.594 -23.828 1 96.44 334 ALA A C 1
ATOM 2620 O O . ALA A 1 334 ? 13.516 -21.672 -24 1 96.44 334 ALA A O 1
ATOM 2621 N N . TYR A 1 335 ? 13.359 -19.656 -23.016 1 96.38 335 TYR A N 1
ATOM 2622 C CA . TYR A 1 335 ? 14.562 -19.891 -22.219 1 96.38 335 TYR A CA 1
ATOM 2623 C C . TYR A 1 335 ? 14.297 -20.891 -21.094 1 96.38 335 TYR A C 1
ATOM 2625 O O . TYR A 1 335 ? 15.102 -21.797 -20.859 1 96.38 335 TYR A O 1
ATOM 2633 N N . CYS A 1 336 ? 13.227 -20.812 -20.422 1 97.81 336 CYS A N 1
ATOM 2634 C CA . CYS A 1 336 ? 12.93 -21.562 -19.203 1 97.81 336 CYS A CA 1
ATOM 2635 C C . CYS A 1 336 ? 12.516 -23 -19.547 1 97.81 336 CYS A C 1
ATOM 2637 O O . CYS A 1 336 ? 12.828 -23.922 -18.797 1 97.81 336 CYS A O 1
ATOM 2639 N N . THR A 1 337 ? 11.875 -23.203 -20.688 1 97.94 337 THR A N 1
ATOM 2640 C CA . THR A 1 337 ? 11.219 -24.469 -21 1 97.94 337 THR A CA 1
ATOM 2641 C C . THR A 1 337 ? 12.234 -25.594 -21.062 1 97.94 337 THR A C 1
ATOM 2643 O O . THR A 1 337 ? 12.078 -26.609 -20.375 1 97.94 337 THR A O 1
ATOM 2646 N N . PRO A 1 338 ? 13.328 -25.469 -21.812 1 97.81 338 PRO A N 1
ATOM 2647 C CA . PRO A 1 338 ? 14.273 -26.578 -21.875 1 97.81 338 PRO A CA 1
ATOM 2648 C C . PRO A 1 338 ? 14.945 -26.859 -20.531 1 97.81 338 PRO A C 1
ATOM 2650 O O . PRO A 1 338 ? 15.281 -28 -20.234 1 97.81 338 PRO A O 1
ATOM 2653 N N . LEU A 1 339 ? 15.148 -25.797 -19.734 1 98.06 339 LEU A N 1
ATOM 2654 C CA . LEU A 1 339 ? 15.727 -25.984 -18.406 1 98.06 339 LEU A CA 1
ATOM 2655 C C . LEU A 1 339 ? 14.797 -26.781 -17.5 1 98.06 339 LEU A C 1
ATOM 2657 O O . LEU A 1 339 ? 15.227 -27.719 -16.828 1 98.06 339 LEU A O 1
ATOM 2661 N N . LEU A 1 340 ? 13.531 -26.422 -17.516 1 98.62 340 LEU A N 1
ATOM 2662 C CA . LEU A 1 340 ? 12.57 -27.125 -16.672 1 98.62 340 LEU A CA 1
ATOM 2663 C C . LEU A 1 340 ? 12.375 -28.562 -17.156 1 98.62 340 LEU A C 1
ATOM 2665 O O . LEU A 1 340 ? 12.242 -29.469 -16.328 1 98.62 340 LEU A O 1
ATOM 2669 N N . ASP A 1 341 ? 12.359 -28.766 -18.469 1 98.38 341 ASP A N 1
ATOM 2670 C CA . ASP A 1 341 ? 12.242 -30.109 -19.016 1 98.38 341 ASP A CA 1
ATOM 2671 C C . ASP A 1 341 ? 13.383 -31 -18.547 1 98.38 341 ASP A C 1
ATOM 2673 O O . ASP A 1 341 ? 13.156 -32.156 -18.172 1 98.38 341 ASP A O 1
ATOM 2677 N N . ARG A 1 342 ? 14.562 -30.453 -18.609 1 98.44 342 ARG A N 1
ATOM 2678 C CA . ARG A 1 342 ? 15.734 -31.203 -18.141 1 98.44 342 ARG A CA 1
ATOM 2679 C C . ARG A 1 342 ? 15.594 -31.562 -16.656 1 98.44 342 ARG A C 1
ATOM 2681 O O . ARG A 1 342 ? 15.914 -32.688 -16.266 1 98.44 342 ARG A O 1
ATOM 2688 N N . LEU A 1 343 ? 15.148 -30.641 -15.883 1 98.75 343 LEU A N 1
ATOM 2689 C CA . LEU A 1 343 ? 14.93 -30.875 -14.461 1 98.75 343 LEU A CA 1
ATOM 2690 C C . LEU A 1 343 ? 13.914 -31.984 -14.25 1 98.75 343 LEU A C 1
ATOM 2692 O O . LEU A 1 343 ? 14.117 -32.875 -13.422 1 98.75 343 LEU A O 1
ATOM 2696 N N . ILE A 1 344 ? 12.859 -31.953 -15 1 98.38 344 ILE A N 1
ATOM 2697 C CA . ILE A 1 344 ? 11.766 -32.906 -14.883 1 98.38 344 ILE A CA 1
ATOM 2698 C C . ILE A 1 344 ? 12.266 -34.312 -15.234 1 98.38 344 ILE A C 1
ATOM 2700 O O . ILE A 1 344 ? 11.938 -35.281 -14.555 1 98.38 344 ILE A O 1
ATOM 2704 N N . VAL A 1 345 ? 13.047 -34.406 -16.281 1 98.38 345 VAL A N 1
ATOM 2705 C CA . VAL A 1 345 ? 13.617 -35.719 -16.656 1 98.38 345 VAL A CA 1
ATOM 2706 C C . VAL A 1 345 ? 14.422 -36.281 -15.492 1 98.38 345 VAL A C 1
ATOM 2708 O O . VAL A 1 345 ? 14.227 -37.438 -15.117 1 98.38 345 VAL A O 1
ATOM 2711 N N . GLY A 1 346 ? 15.297 -35.5 -14.93 1 98.38 346 GLY A N 1
ATOM 2712 C CA . GLY A 1 346 ? 16.078 -35.938 -13.781 1 98.38 346 GLY A CA 1
ATOM 2713 C C . GLY A 1 346 ? 15.227 -36.312 -12.586 1 98.38 346 GLY A C 1
ATOM 2714 O O . GLY A 1 346 ? 15.484 -37.312 -11.93 1 98.38 346 GLY A O 1
ATOM 2715 N N . ALA A 1 347 ? 14.211 -35.562 -12.281 1 97.94 347 ALA A N 1
ATOM 2716 C CA . ALA A 1 347 ? 13.328 -35.812 -11.148 1 97.94 347 ALA A CA 1
ATOM 2717 C C . ALA A 1 347 ? 12.547 -37.094 -11.336 1 97.94 347 ALA A C 1
ATOM 2719 O O . ALA A 1 347 ? 12.352 -37.875 -10.391 1 97.94 347 ALA A O 1
ATOM 2720 N N . ARG A 1 348 ? 12.109 -37.312 -12.555 1 96.5 348 ARG A N 1
ATOM 2721 C CA . ARG A 1 348 ? 11.375 -38.562 -12.867 1 96.5 348 ARG A CA 1
ATOM 2722 C C . ARG A 1 348 ? 12.258 -39.781 -12.695 1 96.5 348 ARG A C 1
ATOM 2724 O O . ARG A 1 348 ? 11.797 -40.812 -12.234 1 96.5 348 ARG A O 1
ATOM 2731 N N . GLU A 1 349 ? 13.453 -39.656 -13.055 1 97.06 349 GLU A N 1
ATOM 2732 C CA . GLU A 1 349 ? 14.398 -40.75 -12.867 1 97.06 349 GLU A CA 1
ATOM 2733 C C . GLU A 1 349 ? 14.57 -41.094 -11.391 1 97.06 349 GLU A C 1
ATOM 2735 O O . GLU A 1 349 ? 14.844 -42.25 -11.039 1 97.06 349 GLU A O 1
ATOM 2740 N N . LEU A 1 350 ? 14.367 -40.094 -10.609 1 95.56 350 LEU A N 1
ATOM 2741 C CA . LEU A 1 350 ? 14.492 -40.281 -9.172 1 95.56 350 LEU A CA 1
ATOM 2742 C C . LEU A 1 350 ? 13.18 -40.781 -8.57 1 95.56 350 LEU A C 1
ATOM 2744 O O . LEU A 1 350 ? 13.102 -41.062 -7.375 1 95.56 350 LEU A O 1
ATOM 2748 N N . GLY A 1 351 ? 12.086 -40.781 -9.414 1 93.06 351 GLY A N 1
ATOM 2749 C CA . GLY A 1 351 ? 10.82 -41.344 -8.969 1 93.06 351 GLY A CA 1
ATOM 2750 C C . GLY A 1 351 ? 9.758 -40.312 -8.695 1 93.06 351 GLY A C 1
ATOM 2751 O O . GLY A 1 351 ? 8.633 -40.625 -8.32 1 93.06 351 GLY A O 1
ATOM 2752 N N . PHE A 1 352 ? 10.086 -39.062 -8.867 1 94.38 352 PHE A N 1
ATOM 2753 C CA . PHE A 1 352 ? 9.109 -38 -8.625 1 94.38 352 PHE A CA 1
ATOM 2754 C C . PHE A 1 352 ? 8.016 -38.031 -9.688 1 94.38 352 PHE A C 1
ATOM 2756 O O . PHE A 1 352 ? 8.266 -38.406 -10.836 1 94.38 352 PHE A O 1
ATOM 2763 N N . GLN A 1 353 ? 6.863 -37.594 -9.25 1 91.69 353 GLN A N 1
ATOM 2764 C CA . GLN A 1 353 ? 5.762 -37.312 -10.164 1 91.69 353 GLN A CA 1
ATOM 2765 C C . GLN A 1 353 ? 5.586 -35.844 -10.406 1 91.69 353 GLN A C 1
ATOM 2767 O O . GLN A 1 353 ? 5.867 -35.031 -9.516 1 91.69 353 GLN A O 1
ATOM 2772 N N . VAL A 1 354 ? 5.176 -35.5 -11.602 1 93.62 354 VAL A N 1
ATOM 2773 C CA . VAL A 1 354 ? 4.895 -34.125 -11.984 1 93.62 354 VAL A CA 1
ATOM 2774 C C . VAL A 1 354 ? 3.555 -34.031 -12.719 1 93.62 354 VAL A C 1
ATOM 2776 O O . VAL A 1 354 ? 3.117 -35.031 -13.32 1 93.62 354 VAL A O 1
ATOM 2779 N N . PRO A 1 355 ? 2.867 -32.906 -12.641 1 92.69 355 PRO A N 1
ATOM 2780 C CA . PRO A 1 355 ? 1.633 -32.781 -13.414 1 92.69 355 PRO A CA 1
ATOM 2781 C C . PRO A 1 355 ? 1.85 -33 -14.914 1 92.69 355 PRO A C 1
ATOM 2783 O O . PRO A 1 355 ? 2.891 -32.594 -15.453 1 92.69 355 PRO A O 1
ATOM 2786 N N . ARG A 1 356 ? 0.844 -33.625 -15.547 1 88.75 356 ARG A N 1
ATOM 2787 C CA . ARG A 1 356 ? 0.919 -33.906 -16.969 1 88.75 356 ARG A CA 1
ATOM 2788 C C . ARG A 1 356 ? 1.075 -32.625 -17.781 1 88.75 356 ARG A C 1
ATOM 2790 O O . ARG A 1 356 ? 1.855 -32.594 -18.734 1 88.75 356 ARG A O 1
ATOM 2797 N N . SER A 1 357 ? 0.243 -31.656 -17.484 1 93.94 357 SER A N 1
ATOM 2798 C CA . SER A 1 357 ? 0.336 -30.312 -18.078 1 93.94 357 SER A CA 1
ATOM 2799 C C . SER A 1 357 ? 0.719 -29.281 -17.031 1 93.94 357 SER A C 1
ATOM 2801 O O . SER A 1 357 ? 0.082 -29.188 -15.984 1 93.94 357 SER A O 1
ATOM 2803 N N . HIS A 1 358 ? 1.759 -28.594 -17.312 1 96.12 358 HIS A N 1
ATOM 2804 C CA . HIS A 1 358 ? 2.287 -27.672 -16.312 1 96.12 358 HIS A CA 1
ATOM 2805 C C . HIS A 1 358 ? 2.877 -26.422 -16.969 1 96.12 358 HIS A C 1
ATOM 2807 O O . HIS A 1 358 ? 2.98 -26.359 -18.188 1 96.12 358 HIS A O 1
ATOM 2813 N N . ALA A 1 359 ? 3.215 -25.438 -16.125 1 98.44 359 ALA A N 1
ATOM 2814 C CA . ALA A 1 359 ? 3.871 -24.203 -16.562 1 98.44 359 ALA A CA 1
ATOM 2815 C C . ALA A 1 359 ? 5.246 -24.5 -17.156 1 98.44 359 ALA A C 1
ATOM 2817 O O . ALA A 1 359 ? 5.891 -25.484 -16.797 1 98.44 359 ALA A O 1
ATOM 2818 N N . PRO A 1 360 ? 5.715 -23.703 -18.078 1 98.44 360 PRO A N 1
ATOM 2819 C CA . PRO A 1 360 ? 7.031 -23.922 -18.688 1 98.44 360 PRO A CA 1
ATOM 2820 C C . PRO A 1 360 ? 8.18 -23.531 -17.766 1 98.44 360 PRO A C 1
ATOM 2822 O O . PRO A 1 360 ? 9.344 -23.812 -18.047 1 98.44 360 PRO A O 1
ATOM 2825 N N . HIS A 1 361 ? 7.902 -22.859 -16.641 1 98.75 361 HIS A N 1
ATOM 2826 C CA . HIS A 1 361 ? 8.984 -22.266 -15.867 1 98.75 361 HIS A CA 1
ATOM 2827 C C . HIS A 1 361 ? 8.93 -22.719 -14.414 1 98.75 361 HIS A C 1
ATOM 2829 O O . HIS A 1 361 ? 9.836 -22.422 -13.625 1 98.75 361 HIS A O 1
ATOM 2835 N N . PHE A 1 362 ? 7.883 -23.469 -13.984 1 98.69 362 PHE A N 1
ATOM 2836 C CA . PHE A 1 362 ? 7.887 -24.047 -12.641 1 98.69 362 PHE A CA 1
ATOM 2837 C C . PHE A 1 362 ? 6.984 -25.266 -12.578 1 98.69 362 PHE A C 1
ATOM 2839 O O . PHE A 1 362 ? 6.082 -25.422 -13.398 1 98.69 362 PHE A O 1
ATOM 2846 N N . VAL A 1 363 ? 7.203 -26.156 -11.586 1 98.38 363 VAL A N 1
ATOM 2847 C CA . VAL A 1 363 ? 6.43 -27.391 -11.438 1 98.38 363 VAL A CA 1
ATOM 2848 C C . VAL A 1 363 ? 6.57 -27.922 -10.008 1 98.38 363 VAL A C 1
ATOM 2850 O O . VAL A 1 363 ? 7.543 -27.609 -9.32 1 98.38 363 VAL A O 1
ATOM 2853 N N . GLY A 1 364 ? 5.535 -28.594 -9.578 1 96.81 364 GLY A N 1
ATOM 2854 C CA . GLY A 1 364 ? 5.602 -29.312 -8.312 1 96.81 364 GLY A CA 1
ATOM 2855 C C . GLY A 1 364 ? 6.047 -30.75 -8.461 1 96.81 364 GLY A C 1
ATOM 2856 O O . GLY A 1 364 ? 5.516 -31.484 -9.305 1 96.81 364 GLY A O 1
ATOM 2857 N N . LEU A 1 365 ? 7.066 -31.188 -7.68 1 96.62 365 LEU A N 1
ATOM 2858 C CA . LEU A 1 365 ? 7.539 -32.562 -7.613 1 96.62 365 LEU A CA 1
ATOM 2859 C C . LEU A 1 365 ? 6.906 -33.312 -6.434 1 96.62 365 LEU A C 1
ATOM 2861 O O . LEU A 1 365 ? 7.074 -32.906 -5.281 1 96.62 365 LEU A O 1
ATOM 2865 N N . THR A 1 366 ? 6.191 -34.312 -6.711 1 91.5 366 THR A N 1
ATOM 2866 C CA . THR A 1 366 ? 5.551 -35.094 -5.656 1 91.5 366 THR A CA 1
ATOM 2867 C C . THR A 1 366 ? 6.125 -36.5 -5.598 1 91.5 366 THR A C 1
ATOM 2869 O O . THR A 1 366 ? 6.535 -37.031 -6.621 1 91.5 366 THR A O 1
ATOM 2872 N N . PRO A 1 367 ? 6.211 -37.062 -4.34 1 87.56 367 PRO A N 1
ATOM 2873 C CA . PRO A 1 367 ? 6.613 -38.469 -4.254 1 87.56 367 PRO A CA 1
ATOM 2874 C C . PRO A 1 367 ? 5.582 -39.438 -4.867 1 87.56 367 PRO A C 1
ATOM 2876 O O . PRO A 1 367 ? 4.43 -39.031 -5.07 1 87.56 367 PRO A O 1
ATOM 2879 N N . PRO A 1 368 ? 6.102 -40.656 -5.234 1 78.56 368 PRO A N 1
ATOM 2880 C CA . PRO A 1 368 ? 5.133 -41.625 -5.746 1 78.56 368 PRO A CA 1
ATOM 2881 C C . PRO A 1 368 ? 4.113 -42.062 -4.691 1 78.56 368 PRO A C 1
ATOM 2883 O O . PRO A 1 368 ? 4.434 -42.094 -3.5 1 78.56 368 PRO A O 1
ATOM 2886 N N . VAL A 1 369 ? 2.818 -41.969 -4.984 1 62.78 369 VAL A N 1
ATOM 2887 C CA . VAL A 1 369 ? 1.789 -42.5 -4.086 1 62.78 369 VAL A CA 1
ATOM 2888 C C . VAL A 1 369 ? 1.84 -44 -4.062 1 62.78 369 VAL A C 1
ATOM 2890 O O . VAL A 1 369 ? 1.865 -44.656 -5.117 1 62.78 369 VAL A O 1
ATOM 2893 N N . PRO A 1 370 ? 2.227 -44.594 -2.82 1 54.34 370 PRO A N 1
ATOM 2894 C CA . PRO A 1 370 ? 2.178 -46.062 -2.816 1 54.34 370 PRO A CA 1
ATOM 2895 C C . PRO A 1 370 ? 0.857 -46.594 -3.357 1 54.34 370 PRO A C 1
ATOM 2897 O O . PRO A 1 370 ? -0.192 -45.969 -3.184 1 54.34 370 PRO A O 1
ATOM 2900 N N . SER A 1 371 ? 0.948 -47.594 -4.359 1 46.19 371 SER A N 1
ATOM 2901 C CA . SER A 1 371 ? -0.212 -48.25 -4.957 1 46.19 371 SER A CA 1
ATOM 2902 C C . SER A 1 371 ? -1.282 -48.531 -3.912 1 46.19 371 SER A C 1
ATOM 2904 O O . SER A 1 371 ? -2.479 -48.5 -4.211 1 46.19 371 SER A O 1
ATOM 2906 N N . ASP A 1 372 ? -0.938 -49.094 -2.711 1 43.91 372 ASP A N 1
ATOM 2907 C CA . ASP A 1 372 ? -1.917 -49.5 -1.703 1 43.91 372 ASP A CA 1
ATOM 2908 C C . ASP A 1 372 ? -2.488 -48.281 -0.981 1 43.91 372 ASP A C 1
ATOM 2910 O O . ASP A 1 372 ? -3.449 -48.406 -0.218 1 43.91 372 ASP A O 1
ATOM 2914 N N . GLN A 1 373 ? -1.893 -47.344 -0.859 1 44.59 373 GLN A N 1
ATOM 2915 C CA . GLN A 1 373 ? -2.375 -46.125 -0.182 1 44.59 373 GLN A CA 1
ATOM 2916 C C . GLN A 1 373 ? -3.156 -45.25 -1.14 1 44.59 373 GLN A C 1
ATOM 2918 O O . GLN A 1 373 ? -2.566 -44.469 -1.898 1 44.59 373 GLN A O 1
ATOM 2923 N N . GLN A 1 374 ? -4.238 -45.844 -1.709 1 36.81 374 GLN A N 1
ATOM 2924 C CA . GLN A 1 374 ? -5.199 -45.188 -2.592 1 36.81 374 GLN A CA 1
ATOM 2925 C C . GLN A 1 374 ? -5.43 -43.719 -2.176 1 36.81 374 GLN A C 1
ATOM 2927 O O . GLN A 1 374 ? -5.137 -43.344 -1.04 1 36.81 374 GLN A O 1
ATOM 2932 N N . HIS A 1 375 ? -6.359 -42.969 -2.979 1 36.28 375 HIS A N 1
ATOM 2933 C CA . HIS A 1 375 ? -6.699 -41.656 -3.473 1 36.28 375 HIS A CA 1
ATOM 2934 C C . HIS A 1 375 ? -7.148 -40.75 -2.338 1 36.28 375 HIS A C 1
ATOM 2936 O O . HIS A 1 375 ? -7.461 -39.562 -2.562 1 36.28 375 HIS A O 1
ATOM 2942 N N . ASP A 1 376 ? -7.902 -41.281 -1.381 1 33.53 376 ASP A N 1
ATOM 2943 C CA . ASP A 1 376 ? -8.859 -40.344 -0.834 1 33.53 376 ASP A CA 1
ATOM 2944 C C . ASP A 1 376 ? -8.141 -39.25 -0.046 1 33.53 376 ASP A C 1
ATOM 2946 O O . ASP A 1 376 ? -8.789 -38.375 0.537 1 33.53 376 ASP A O 1
ATOM 2950 N N . ALA A 1 377 ? -7.059 -39.594 0.696 1 33.81 377 ALA A N 1
ATOM 2951 C CA . ALA A 1 377 ? -6.793 -38.625 1.764 1 33.81 377 ALA A CA 1
ATOM 2952 C C . ALA A 1 377 ? -6.223 -37.344 1.202 1 33.81 377 ALA A C 1
ATOM 2954 O O . ALA A 1 377 ? -5.379 -37.375 0.304 1 33.81 377 ALA A O 1
ATOM 2955 N N . PRO A 1 378 ? -6.969 -36.281 1.265 1 34.72 378 PRO A N 1
ATOM 2956 C CA . PRO A 1 378 ? -6.371 -34.969 1.02 1 34.72 378 PRO A CA 1
ATOM 2957 C C . PRO A 1 378 ? -4.906 -34.906 1.438 1 34.72 378 PRO A C 1
ATOM 2959 O O . PRO A 1 378 ? -4.508 -35.562 2.418 1 34.72 378 PRO A O 1
ATOM 2962 N N . VAL A 1 379 ? -3.963 -34.969 0.529 1 36.28 379 VAL A N 1
ATOM 2963 C CA . VAL A 1 379 ? -2.561 -34.75 0.88 1 36.28 379 VAL A CA 1
ATOM 2964 C C . VAL A 1 379 ? -2.465 -33.906 2.145 1 36.28 379 VAL A C 1
ATOM 2966 O O . VAL A 1 379 ? -2.664 -32.688 2.1 1 36.28 379 VAL A O 1
ATOM 2969 N N . CYS A 1 380 ? -3.193 -34.219 3.219 1 34.66 380 CYS A N 1
ATOM 2970 C CA . CYS A 1 380 ? -2.949 -33.5 4.465 1 34.66 380 CYS A CA 1
ATOM 2971 C C . CYS A 1 380 ? -1.456 -33.406 4.762 1 34.66 380 CYS A C 1
ATOM 2973 O O . CYS A 1 380 ? -0.73 -34.406 4.609 1 34.66 380 CYS A O 1
ATOM 2975 N N . PRO A 1 381 ? -0.973 -32.219 4.906 1 37.47 381 PRO A N 1
ATOM 2976 C CA . PRO A 1 381 ? 0.413 -31.859 5.227 1 37.47 381 PRO A CA 1
ATOM 2977 C C . PRO A 1 381 ? 1.053 -32.844 6.211 1 37.47 381 PRO A C 1
ATOM 2979 O O . PRO A 1 381 ? 2.281 -32.906 6.305 1 37.47 381 PRO A O 1
ATOM 2982 N N . ALA A 1 382 ? 0.246 -33.25 7.266 1 35.38 382 ALA A N 1
ATOM 2983 C CA . ALA A 1 382 ? 1.032 -33.875 8.328 1 35.38 382 ALA A CA 1
ATOM 2984 C C . ALA A 1 382 ? 1.525 -35.25 7.898 1 35.38 382 ALA A C 1
ATOM 2986 O O . ALA A 1 382 ? 0.911 -36.25 8.234 1 35.38 382 ALA A O 1
ATOM 2987 N N . SER A 1 383 ? 1.674 -35.562 6.711 1 37.38 383 SER A N 1
ATOM 2988 C CA . SER A 1 383 ? 2.246 -36.906 6.617 1 37.38 383 SER A CA 1
ATOM 2989 C C . SER A 1 383 ? 3.412 -37.062 7.586 1 37.38 383 SER A C 1
ATOM 2991 O O . SER A 1 383 ? 4.445 -36.406 7.445 1 37.38 383 SER A O 1
ATOM 2993 N N . VAL A 1 384 ? 3.1 -37.25 8.82 1 37.22 384 VAL A N 1
ATOM 2994 C CA . VAL A 1 384 ? 4.043 -37.75 9.805 1 37.22 384 VAL A CA 1
ATOM 2995 C C . VAL A 1 384 ? 4.996 -38.75 9.133 1 37.22 384 VAL A C 1
ATOM 2997 O O . VAL A 1 384 ? 4.586 -39.531 8.273 1 37.22 384 VAL A O 1
ATOM 3000 N N . SER A 1 385 ? 6.27 -38.344 9.141 1 41.31 385 SER A N 1
ATOM 3001 C CA . SER A 1 385 ? 7.355 -39.281 8.828 1 41.31 385 SER A CA 1
ATOM 3002 C C . SER A 1 385 ? 6.988 -40.719 9.203 1 41.31 385 SER A C 1
ATOM 3004 O O . SER A 1 385 ? 6.824 -41.031 10.383 1 41.31 385 SER A O 1
ATOM 3006 N N . ASN A 1 386 ? 6.043 -41.25 8.586 1 44.53 386 ASN A N 1
ATOM 3007 C CA . ASN A 1 386 ? 6.195 -42.688 8.852 1 44.53 386 ASN A CA 1
ATOM 3008 C C . ASN A 1 386 ? 7.613 -43.156 8.547 1 44.53 386 ASN A C 1
ATOM 3010 O O . ASN A 1 386 ? 8.047 -43.125 7.395 1 44.53 386 ASN A O 1
ATOM 3014 N N . PRO A 1 387 ? 8.438 -43.125 9.5 1 48.19 387 PRO A N 1
ATOM 3015 C CA . PRO A 1 387 ? 9.82 -43.562 9.352 1 48.19 387 PRO A CA 1
ATOM 3016 C C . PRO A 1 387 ? 9.961 -44.719 8.328 1 48.19 387 PRO A C 1
ATOM 3018 O O . PRO A 1 387 ? 11.055 -44.938 7.801 1 48.19 387 PRO A O 1
ATOM 3021 N N . ASP A 1 388 ? 8.812 -45.344 8.055 1 49.69 388 ASP A N 1
ATOM 3022 C CA . ASP A 1 388 ? 8.922 -46.562 7.266 1 49.69 388 ASP A CA 1
ATOM 3023 C C . ASP A 1 388 ? 8.727 -46.281 5.781 1 49.69 388 ASP A C 1
ATOM 3025 O O . ASP A 1 388 ? 8.555 -47.219 4.98 1 49.69 388 ASP A O 1
ATOM 3029 N N . THR A 1 389 ? 8.797 -44.875 5.453 1 63.5 389 THR A N 1
ATOM 3030 C CA . THR A 1 389 ? 8.531 -44.625 4.039 1 63.5 389 THR A CA 1
ATOM 3031 C C . THR A 1 389 ? 9.828 -44.375 3.285 1 63.5 389 THR A C 1
ATOM 3033 O O . THR A 1 389 ? 10.805 -43.875 3.869 1 63.5 389 THR A O 1
ATOM 3036 N N . ALA A 1 390 ? 9.938 -44.938 2.166 1 70 390 ALA A N 1
ATOM 3037 C CA . ALA A 1 390 ? 11.062 -44.781 1.249 1 70 390 ALA A CA 1
ATOM 3038 C C . ALA A 1 390 ? 11.281 -43.312 0.896 1 70 390 ALA A C 1
ATOM 3040 O O . ALA A 1 390 ? 12.305 -42.969 0.319 1 70 390 ALA A O 1
ATOM 3041 N N . TRP A 1 391 ? 10.336 -42.531 1.388 1 80.38 391 TRP A N 1
ATOM 3042 C CA . TRP A 1 391 ? 10.445 -41.125 1.044 1 80.38 391 TRP A CA 1
ATOM 3043 C C . TRP A 1 391 ? 10.375 -40.25 2.295 1 80.38 391 TRP A C 1
ATOM 3045 O O . TRP A 1 391 ? 9.547 -40.469 3.174 1 80.38 391 TRP A O 1
ATOM 3055 N N . PRO A 1 392 ? 11.297 -39.312 2.361 1 82 392 PRO A N 1
ATOM 3056 C CA . PRO A 1 392 ? 11.109 -38.312 3.393 1 82 392 PRO A CA 1
ATOM 3057 C C . PRO A 1 392 ? 9.922 -37.375 3.096 1 82 392 PRO A C 1
ATOM 3059 O O . PRO A 1 392 ? 9.383 -37.406 1.985 1 82 392 PRO A O 1
ATOM 3062 N N . THR A 1 393 ? 9.539 -36.688 4.195 1 84.94 393 THR A N 1
ATOM 3063 C CA . THR A 1 393 ? 8.586 -35.625 3.887 1 84.94 393 THR A CA 1
ATOM 3064 C C . THR A 1 393 ? 9.227 -34.562 3.004 1 84.94 393 THR A C 1
ATOM 3066 O O . THR A 1 393 ? 10.438 -34.375 3.037 1 84.94 393 THR A O 1
ATOM 3069 N N . MET A 1 394 ? 8.492 -33.906 2.23 1 88.75 394 MET A N 1
ATOM 3070 C CA . MET A 1 394 ? 9 -32.906 1.285 1 88.75 394 MET A CA 1
ATOM 3071 C C . MET A 1 394 ? 9.648 -31.734 2.018 1 88.75 394 MET A C 1
ATOM 3073 O O . MET A 1 394 ? 10.695 -31.234 1.595 1 88.75 394 MET A O 1
ATOM 3077 N N . PRO A 1 395 ? 9.07 -31.281 3.178 1 89.31 395 PRO A N 1
ATOM 3078 C CA . PRO A 1 395 ? 9.758 -30.234 3.932 1 89.31 395 PRO A CA 1
ATOM 3079 C C . PRO A 1 395 ? 11.148 -30.656 4.398 1 89.31 395 PRO A C 1
ATOM 3081 O O . PRO A 1 395 ? 12.086 -29.859 4.352 1 89.31 395 PRO A O 1
ATOM 3084 N N . ARG A 1 396 ? 11.273 -31.891 4.797 1 90.56 396 ARG A N 1
ATOM 3085 C CA . ARG A 1 396 ? 12.57 -32.406 5.242 1 90.56 396 ARG A CA 1
ATOM 3086 C C . ARG A 1 396 ? 13.562 -32.438 4.086 1 90.56 396 ARG A C 1
ATOM 3088 O O . ARG A 1 396 ? 14.734 -32.094 4.242 1 90.56 396 ARG A O 1
ATOM 3095 N N . LEU A 1 397 ? 13.055 -32.969 3.004 1 93.44 397 LEU A N 1
ATOM 3096 C CA . LEU A 1 397 ? 13.922 -33.031 1.828 1 93.44 397 LEU A CA 1
ATOM 3097 C C . LEU A 1 397 ? 14.367 -31.641 1.391 1 93.44 397 LEU A C 1
ATOM 3099 O O . LEU A 1 397 ? 15.547 -31.422 1.109 1 93.44 397 LEU A O 1
ATOM 3103 N N . ALA A 1 398 ? 13.477 -30.672 1.304 1 94.56 398 ALA A N 1
ATOM 3104 C CA . ALA A 1 398 ? 13.805 -29.312 0.91 1 94.56 398 ALA A CA 1
ATOM 3105 C C . ALA A 1 398 ? 14.797 -28.688 1.878 1 94.56 398 ALA A C 1
ATOM 3107 O O . ALA A 1 398 ? 15.734 -28 1.456 1 94.56 398 ALA A O 1
ATOM 3108 N N . ALA A 1 399 ? 14.609 -28.906 3.158 1 94.5 399 ALA A N 1
ATOM 3109 C CA . ALA A 1 399 ? 15.516 -28.391 4.172 1 94.5 399 ALA A CA 1
ATOM 3110 C C . ALA A 1 399 ? 16.922 -28.969 4.012 1 94.5 399 ALA A C 1
ATOM 3112 O O . ALA A 1 399 ? 17.906 -28.266 4.188 1 94.5 399 ALA A O 1
ATOM 3113 N N . ALA A 1 400 ? 16.984 -30.25 3.727 1 95.62 400 ALA A N 1
ATOM 3114 C CA . ALA A 1 400 ? 18.266 -30.906 3.551 1 95.62 400 ALA A CA 1
ATOM 3115 C C . ALA A 1 400 ? 19.016 -30.344 2.344 1 95.62 400 ALA A C 1
ATOM 3117 O O . ALA A 1 400 ? 20.219 -30.094 2.412 1 95.62 400 ALA A O 1
ATOM 3118 N N . ILE A 1 401 ? 18.266 -30.172 1.311 1 96.69 401 ILE A N 1
ATOM 3119 C CA . ILE A 1 401 ? 18.875 -29.641 0.095 1 96.69 401 ILE A CA 1
ATOM 3120 C C . ILE A 1 401 ? 19.359 -28.219 0.344 1 96.69 401 ILE A C 1
ATOM 3122 O O . ILE A 1 401 ? 20.422 -27.828 -0.15 1 96.69 401 ILE A O 1
ATOM 3126 N N . GLN A 1 402 ? 18.625 -27.422 1.031 1 95.81 402 GLN A N 1
ATOM 3127 C CA . GLN A 1 402 ? 19.031 -26.062 1.385 1 95.81 402 GLN A CA 1
ATOM 3128 C C . GLN A 1 402 ? 20.281 -26.062 2.248 1 95.81 402 GLN A C 1
ATOM 3130 O O . GLN A 1 402 ? 21.234 -25.344 1.972 1 95.81 402 GLN A O 1
ATOM 3135 N N . ARG A 1 403 ? 20.359 -26.875 3.244 1 95.44 403 ARG A N 1
ATOM 3136 C CA . ARG A 1 403 ? 21.422 -26.922 4.23 1 95.44 403 ARG A CA 1
ATOM 3137 C C . ARG A 1 403 ? 22.719 -27.438 3.613 1 95.44 403 ARG A C 1
ATOM 3139 O O . ARG A 1 403 ? 23.797 -26.875 3.824 1 95.44 403 ARG A O 1
ATOM 3146 N N . HIS A 1 404 ? 22.594 -28.453 2.77 1 96.12 404 HIS A N 1
ATOM 3147 C CA . HIS A 1 404 ? 23.781 -29.188 2.357 1 96.12 404 HIS A CA 1
ATOM 3148 C C . HIS A 1 404 ? 24.234 -28.75 0.963 1 96.12 404 HIS A C 1
ATOM 3150 O O . HIS A 1 404 ? 25.375 -29 0.575 1 96.12 404 HIS A O 1
ATOM 3156 N N . HIS A 1 405 ? 23.312 -28.172 0.256 1 96.38 405 HIS A N 1
ATOM 3157 C CA . HIS A 1 405 ? 23.656 -27.875 -1.131 1 96.38 405 HIS A CA 1
ATOM 3158 C C . HIS A 1 405 ? 23.375 -26.422 -1.479 1 96.38 405 HIS A C 1
ATOM 3160 O O . HIS A 1 405 ? 23.5 -26.016 -2.639 1 96.38 405 HIS A O 1
ATOM 3166 N N . HIS A 1 406 ? 22.875 -25.609 -0.533 1 95.44 406 HIS A N 1
ATOM 3167 C CA . HIS A 1 406 ? 22.578 -24.188 -0.723 1 95.44 406 HIS A CA 1
ATOM 3168 C C . HIS A 1 406 ? 21.594 -23.969 -1.861 1 95.44 406 HIS A C 1
ATOM 3170 O O . HIS A 1 406 ? 21.781 -23.078 -2.691 1 95.44 406 HIS A O 1
ATOM 3176 N N . ALA A 1 407 ? 20.703 -24.922 -1.985 1 97.44 407 ALA A N 1
ATOM 3177 C CA . ALA A 1 407 ? 19.625 -24.844 -2.982 1 97.44 407 ALA A CA 1
ATOM 3178 C C . ALA A 1 407 ? 18.312 -24.453 -2.338 1 97.44 407 ALA A C 1
ATOM 3180 O O . ALA A 1 407 ? 17.922 -25 -1.3 1 97.44 407 ALA A O 1
ATOM 3181 N N . PHE A 1 408 ? 17.656 -23.453 -2.959 1 96.12 408 PHE A N 1
ATOM 3182 C CA . PHE A 1 408 ? 16.438 -22.922 -2.377 1 96.12 408 PHE A CA 1
ATOM 3183 C C . PHE A 1 408 ? 15.234 -23.234 -3.264 1 96.12 408 PHE A C 1
ATOM 3185 O O . PHE A 1 408 ? 15.219 -22.875 -4.441 1 96.12 408 PHE A O 1
ATOM 3192 N N . CYS A 1 409 ? 14.289 -23.953 -2.795 1 96.12 409 CYS A N 1
ATOM 3193 C CA . CYS A 1 409 ? 12.977 -24.25 -3.357 1 96.12 409 CYS A CA 1
ATOM 3194 C C . CYS A 1 409 ? 11.883 -24.094 -2.303 1 96.12 409 CYS A C 1
ATOM 3196 O O . CYS A 1 409 ? 12.148 -23.625 -1.196 1 96.12 409 CYS A O 1
ATOM 3198 N N . SER A 1 410 ? 10.664 -24.359 -2.695 1 93.25 410 SER A N 1
ATOM 3199 C CA . SER A 1 410 ? 9.586 -24.25 -1.721 1 93.25 410 SER A CA 1
ATOM 3200 C C . SER A 1 410 ? 8.727 -25.516 -1.702 1 93.25 410 SER A C 1
ATOM 3202 O O . SER A 1 410 ? 8.727 -26.281 -2.666 1 93.25 410 SER A O 1
ATOM 3204 N N . VAL A 1 411 ? 8.133 -25.781 -0.561 1 91.19 411 VAL A N 1
ATOM 3205 C CA . VAL A 1 411 ? 7.188 -26.891 -0.434 1 91.19 411 VAL A CA 1
ATOM 3206 C C . VAL A 1 411 ? 5.762 -26.344 -0.367 1 91.19 411 VAL A C 1
ATOM 3208 O O . VAL A 1 411 ? 5.457 -25.484 0.461 1 91.19 411 VAL A O 1
ATOM 3211 N N . ARG A 1 412 ? 4.973 -26.75 -1.289 1 86.75 412 ARG A N 1
ATOM 3212 C CA . ARG A 1 412 ? 3.578 -26.344 -1.392 1 86.75 412 ARG A CA 1
ATOM 3213 C C . ARG A 1 412 ? 2.658 -27.547 -1.547 1 86.75 412 ARG A C 1
ATOM 3215 O O . ARG A 1 412 ? 2.771 -28.297 -2.516 1 86.75 412 ARG A O 1
ATOM 3222 N N . HIS A 1 413 ? 1.753 -27.719 -0.67 1 82.31 413 HIS A N 1
ATOM 3223 C CA . HIS A 1 413 ? 0.751 -28.766 -0.728 1 82.31 413 HIS A CA 1
ATOM 3224 C C . HIS A 1 413 ? 1.398 -30.125 -0.968 1 82.31 413 HIS A C 1
ATOM 3226 O O . HIS A 1 413 ? 0.979 -30.875 -1.856 1 82.31 413 HIS A O 1
ATOM 3232 N N . GLY A 1 414 ? 2.512 -30.391 -0.285 1 79.81 414 GLY A N 1
ATOM 3233 C CA . GLY A 1 414 ? 3.152 -31.688 -0.303 1 79.81 414 GLY A CA 1
ATOM 3234 C C . GLY A 1 414 ? 4.086 -31.875 -1.483 1 79.81 414 GLY A C 1
ATOM 3235 O O . GLY A 1 414 ? 4.652 -32.969 -1.665 1 79.81 414 GLY A O 1
ATOM 3236 N N . ALA A 1 415 ? 4.27 -30.844 -2.252 1 89.12 415 ALA A N 1
ATOM 3237 C CA . ALA A 1 415 ? 5.168 -30.906 -3.402 1 89.12 415 ALA A CA 1
ATOM 3238 C C . ALA A 1 415 ? 6.352 -29.953 -3.225 1 89.12 415 ALA A C 1
ATOM 3240 O O . ALA A 1 415 ? 6.203 -28.859 -2.688 1 89.12 415 ALA A O 1
ATOM 3241 N N . ILE A 1 416 ? 7.473 -30.391 -3.629 1 94.88 416 ILE A N 1
ATOM 3242 C CA . ILE A 1 416 ? 8.578 -29.453 -3.795 1 94.88 416 ILE A CA 1
ATOM 3243 C C . ILE A 1 416 ? 8.398 -28.656 -5.086 1 94.88 416 ILE A C 1
ATOM 3245 O O . ILE A 1 416 ? 8.461 -29.219 -6.184 1 94.88 416 ILE A O 1
ATOM 3249 N N . ARG A 1 417 ? 8.078 -27.469 -4.93 1 96.69 417 ARG A N 1
ATOM 3250 C CA . ARG A 1 417 ? 7.926 -26.609 -6.098 1 96.69 417 ARG A CA 1
ATOM 3251 C C . ARG A 1 417 ? 9.266 -26.031 -6.527 1 96.69 417 ARG A C 1
ATOM 3253 O O . ARG A 1 417 ? 9.953 -25.375 -5.734 1 96.69 417 ARG A O 1
ATOM 3260 N N . VAL A 1 418 ? 9.602 -26.266 -7.766 1 98.44 418 VAL A N 1
ATOM 3261 C CA . VAL A 1 418 ? 10.852 -25.781 -8.328 1 98.44 418 VAL A CA 1
ATOM 3262 C C . VAL A 1 418 ? 10.562 -24.828 -9.492 1 98.44 418 VAL A C 1
ATOM 3264 O O . VAL A 1 418 ? 9.641 -25.062 -10.273 1 98.44 418 VAL A O 1
ATOM 3267 N N . SER A 1 419 ? 11.281 -23.781 -9.523 1 98.5 419 SER A N 1
ATOM 3268 C CA . SER A 1 419 ? 11.117 -22.797 -10.594 1 98.5 419 SER A CA 1
ATOM 3269 C C . SER A 1 419 ? 12.469 -22.391 -11.18 1 98.5 419 SER A C 1
ATOM 3271 O O . SER A 1 419 ? 13.461 -22.281 -10.453 1 98.5 419 SER A O 1
ATOM 3273 N N . VAL A 1 420 ? 12.539 -22.188 -12.492 1 98.19 420 VAL A N 1
ATOM 3274 C CA . VAL A 1 420 ? 13.727 -21.719 -13.211 1 98.19 420 VAL A CA 1
ATOM 3275 C C . VAL A 1 420 ? 13.453 -20.344 -13.82 1 98.19 420 VAL A C 1
ATOM 3277 O O . VAL A 1 420 ? 12.297 -20 -14.062 1 98.19 420 VAL A O 1
ATOM 3280 N N . PHE A 1 421 ? 14.469 -19.609 -13.961 1 97.62 421 PHE A N 1
ATOM 3281 C CA . PHE A 1 421 ? 14.352 -18.281 -14.555 1 97.62 421 PHE A CA 1
ATOM 3282 C C . PHE A 1 421 ? 15.625 -17.891 -15.297 1 97.62 421 PHE A C 1
ATOM 3284 O O . PHE A 1 421 ? 16.453 -18.766 -15.609 1 97.62 421 PHE A O 1
ATOM 3291 N N . LEU A 1 422 ? 15.789 -16.672 -15.617 1 96.25 422 LEU A N 1
ATOM 3292 C CA . LEU A 1 422 ? 16.812 -16.188 -16.531 1 96.25 422 LEU A CA 1
ATOM 3293 C C . LEU A 1 422 ? 18.203 -16.312 -15.914 1 96.25 422 LEU A C 1
ATOM 3295 O O . LEU A 1 422 ? 19.219 -16.266 -16.625 1 96.25 422 LEU A O 1
ATOM 3299 N N . TYR A 1 423 ? 18.312 -16.531 -14.609 1 95.5 423 TYR A N 1
ATOM 3300 C CA . TYR A 1 423 ? 19.609 -16.703 -13.961 1 95.5 423 TYR A CA 1
ATOM 3301 C C . TYR A 1 423 ? 19.984 -18.172 -13.875 1 95.5 423 TYR A C 1
ATOM 3303 O O . TYR A 1 423 ? 21.109 -18.516 -13.484 1 95.5 423 TYR A O 1
ATOM 3311 N N . THR A 1 424 ? 19.094 -19.078 -14.211 1 96.56 424 THR A N 1
ATOM 3312 C CA . THR A 1 424 ? 19.312 -20.516 -14.086 1 96.56 424 THR A CA 1
ATOM 3313 C C . THR A 1 424 ? 20.031 -21.062 -15.32 1 96.56 424 THR A C 1
ATOM 3315 O O . THR A 1 424 ? 19.719 -20.672 -16.453 1 96.56 424 THR A O 1
ATOM 3318 N N . THR A 1 425 ? 20.953 -21.906 -15.109 1 95.31 425 THR A N 1
ATOM 3319 C CA . THR A 1 425 ? 21.656 -22.562 -16.203 1 95.31 425 THR A CA 1
ATOM 3320 C C . THR A 1 425 ? 21.453 -24.062 -16.156 1 95.31 425 THR A C 1
ATOM 3322 O O . THR A 1 425 ? 20.906 -24.594 -15.18 1 95.31 425 THR A O 1
ATOM 3325 N N . THR A 1 426 ? 21.922 -24.688 -17.234 1 96.56 426 THR A N 1
ATOM 3326 C CA . THR A 1 426 ? 21.875 -26.141 -17.281 1 96.56 426 THR A CA 1
ATOM 3327 C C . THR A 1 426 ? 22.672 -26.766 -16.141 1 96.56 426 THR A C 1
ATOM 3329 O O . THR A 1 426 ? 22.25 -27.766 -15.547 1 96.56 426 THR A O 1
ATOM 3332 N N . ALA A 1 427 ? 23.781 -26.094 -15.852 1 96.25 427 ALA A N 1
ATOM 3333 C CA . ALA A 1 427 ? 24.625 -26.594 -14.758 1 96.25 427 ALA A CA 1
ATOM 3334 C C . ALA A 1 427 ? 23.891 -26.484 -13.422 1 96.25 427 ALA A C 1
ATOM 3336 O O . ALA A 1 427 ? 24.047 -27.359 -12.562 1 96.25 427 ALA A O 1
ATOM 3337 N N . HIS A 1 428 ? 23.172 -25.422 -13.219 1 96.94 428 HIS A N 1
ATOM 3338 C CA . HIS A 1 428 ? 22.391 -25.266 -12 1 96.94 428 HIS A CA 1
ATOM 3339 C C . HIS A 1 428 ? 21.344 -26.359 -11.867 1 96.94 428 HIS A C 1
ATOM 3341 O O . HIS A 1 428 ? 21.141 -26.906 -10.781 1 96.94 428 HIS A O 1
ATOM 3347 N N . VAL A 1 429 ? 20.703 -26.703 -12.961 1 98.31 429 VAL A N 1
ATOM 3348 C CA . VAL A 1 429 ? 19.672 -27.734 -12.984 1 98.31 429 VAL A CA 1
ATOM 3349 C C . VAL A 1 429 ? 20.281 -29.078 -12.617 1 98.31 429 VAL A C 1
ATOM 3351 O O . VAL A 1 429 ? 19.75 -29.797 -11.773 1 98.31 429 VAL A O 1
ATOM 3354 N N . ASP A 1 430 ? 21.391 -29.391 -13.203 1 98.19 430 ASP A N 1
ATOM 3355 C CA . ASP A 1 430 ? 22.062 -30.641 -12.922 1 98.19 430 ASP A CA 1
ATOM 3356 C C . ASP A 1 430 ? 22.453 -30.75 -11.453 1 98.19 430 ASP A C 1
ATOM 3358 O O . ASP A 1 430 ? 22.312 -31.797 -10.836 1 98.19 430 ASP A O 1
ATOM 3362 N N . SER A 1 431 ? 22.984 -29.641 -10.992 1 98.06 431 SER A N 1
ATOM 3363 C CA . SER A 1 431 ? 23.375 -29.609 -9.586 1 98.06 431 SER A CA 1
ATOM 3364 C C . SER A 1 431 ? 22.188 -29.812 -8.664 1 98.06 431 SER A C 1
ATOM 3366 O O . SER A 1 431 ? 22.297 -30.469 -7.633 1 98.06 431 SER A O 1
ATOM 3368 N N . PHE A 1 432 ? 21.078 -29.25 -8.969 1 98.38 432 PHE A N 1
ATOM 3369 C CA . PHE A 1 432 ? 19.875 -29.391 -8.164 1 98.38 432 PHE A CA 1
ATOM 3370 C C . PHE A 1 432 ? 19.391 -30.844 -8.164 1 98.38 432 PHE A C 1
ATOM 3372 O O . PHE A 1 432 ? 19.047 -31.391 -7.117 1 98.38 432 PHE A O 1
ATOM 3379 N N . VAL A 1 433 ? 19.328 -31.469 -9.344 1 98.5 433 VAL A N 1
ATOM 3380 C CA . VAL A 1 433 ? 18.906 -32.844 -9.469 1 98.5 433 VAL A CA 1
ATOM 3381 C C . VAL A 1 433 ? 19.844 -33.75 -8.688 1 98.5 433 VAL A C 1
ATOM 3383 O O . VAL A 1 433 ? 19.406 -34.688 -8.008 1 98.5 433 VAL A O 1
ATOM 3386 N N . ALA A 1 434 ? 21.125 -33.469 -8.781 1 98.44 434 ALA A N 1
ATOM 3387 C CA . ALA A 1 434 ? 22.109 -34.219 -8.023 1 98.44 434 ALA A CA 1
ATOM 3388 C C . ALA A 1 434 ? 21.875 -34.094 -6.52 1 98.44 434 ALA A C 1
ATOM 3390 O O . ALA A 1 434 ? 22.047 -35.031 -5.762 1 98.44 434 ALA A O 1
ATOM 3391 N N . ALA A 1 435 ? 21.562 -32.875 -6.137 1 98.06 435 ALA A N 1
ATOM 3392 C CA . ALA A 1 435 ? 21.25 -32.625 -4.73 1 98.06 435 ALA A CA 1
ATOM 3393 C C . ALA A 1 435 ? 20.047 -33.469 -4.277 1 98.06 435 ALA A C 1
ATOM 3395 O O . ALA A 1 435 ? 20.062 -34.031 -3.193 1 98.06 435 ALA A O 1
ATOM 3396 N N . LEU A 1 436 ? 19.031 -33.531 -5.066 1 97.44 436 LEU A N 1
ATOM 3397 C CA . LEU A 1 436 ? 17.859 -34.344 -4.777 1 97.44 436 LEU A CA 1
ATOM 3398 C C . LEU A 1 436 ? 18.266 -35.812 -4.617 1 97.44 436 LEU A C 1
ATOM 3400 O O . LEU A 1 436 ? 17.891 -36.469 -3.641 1 97.44 436 LEU A O 1
ATOM 3404 N N . ALA A 1 437 ? 19.031 -36.281 -5.512 1 97.38 437 ALA A N 1
ATOM 3405 C CA . ALA A 1 437 ? 19.469 -37.656 -5.512 1 97.38 437 ALA A CA 1
ATOM 3406 C C . ALA A 1 437 ? 20.266 -38 -4.246 1 97.38 437 ALA A C 1
ATOM 3408 O O . ALA A 1 437 ? 20.031 -39 -3.604 1 97.38 437 ALA A O 1
ATOM 3409 N N . THR A 1 438 ? 21.156 -37.125 -3.963 1 97.38 438 THR A N 1
ATOM 3410 C CA . THR A 1 438 ? 22.016 -37.312 -2.807 1 97.38 438 THR A CA 1
ATOM 3411 C C . THR A 1 438 ? 21.203 -37.375 -1.521 1 97.38 438 THR A C 1
ATOM 3413 O O . THR A 1 438 ? 21.406 -38.25 -0.688 1 97.38 438 THR A O 1
ATOM 3416 N N . GLN A 1 439 ? 20.281 -36.469 -1.37 1 95.69 439 GLN A N 1
ATOM 3417 C CA . GLN A 1 439 ? 19.516 -36.375 -0.126 1 95.69 439 GLN A CA 1
ATOM 3418 C C . GLN A 1 439 ? 18.516 -37.5 -0.028 1 95.69 439 GLN A C 1
ATOM 3420 O O . GLN A 1 439 ? 18.219 -38 1.067 1 95.69 439 GLN A O 1
ATOM 3425 N N . LEU A 1 440 ? 18 -37.969 -1.161 1 93.19 440 LEU A N 1
ATOM 3426 C CA . LEU A 1 440 ? 17.125 -39.125 -1.167 1 93.19 440 LEU A CA 1
ATOM 3427 C C . LEU A 1 440 ? 17.891 -40.406 -0.787 1 93.19 440 LEU A C 1
ATOM 3429 O O . LEU A 1 440 ? 17.406 -41.219 -0.01 1 93.19 440 LEU A O 1
ATOM 3433 N N . ALA A 1 441 ? 19.016 -40.531 -1.288 1 93.44 441 ALA A N 1
ATOM 3434 C CA . ALA A 1 441 ? 19.859 -41.688 -0.964 1 93.44 441 ALA A CA 1
ATOM 3435 C C . ALA A 1 441 ? 20.234 -41.688 0.516 1 93.44 441 ALA A C 1
ATOM 3437 O O . ALA A 1 441 ? 20.234 -42.75 1.154 1 93.44 441 ALA A O 1
ATOM 3438 N N . ALA A 1 442 ? 20.562 -40.531 0.924 1 91.88 442 ALA A N 1
ATOM 3439 C CA . ALA A 1 442 ? 20.906 -40.406 2.34 1 91.88 442 ALA A CA 1
ATOM 3440 C C . ALA A 1 442 ? 19.734 -40.812 3.225 1 91.88 442 ALA A C 1
ATOM 3442 O O . ALA A 1 4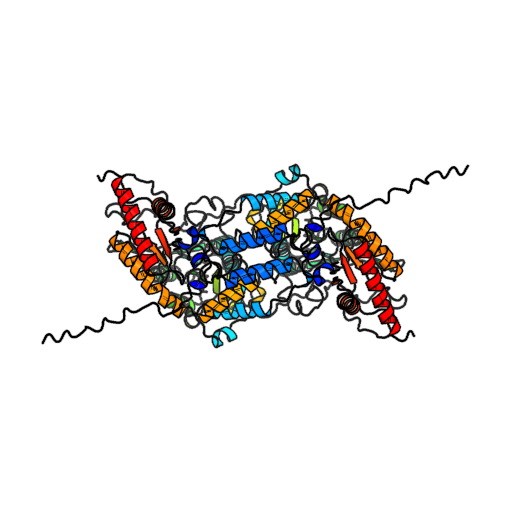42 ? 19.922 -41.438 4.27 1 91.88 442 ALA A O 1
ATOM 3443 N N . TRP A 1 443 ? 18.578 -40.438 2.881 1 89 443 TRP A N 1
ATOM 3444 C CA . TRP A 1 443 ? 17.375 -40.781 3.633 1 89 443 TRP A CA 1
ATOM 3445 C C . TRP A 1 443 ? 17.141 -42.281 3.604 1 89 443 TRP A C 1
ATOM 3447 O O . TRP A 1 443 ? 16.859 -42.906 4.637 1 89 443 TRP A O 1
ATOM 3457 N N . ARG A 1 444 ? 17.297 -42.875 2.49 1 84.88 444 ARG A N 1
ATOM 3458 C CA . ARG A 1 444 ? 17.047 -44.312 2.301 1 84.88 444 ARG A CA 1
ATOM 3459 C C . ARG A 1 444 ? 18.078 -45.156 3.047 1 84.88 444 ARG A C 1
ATOM 3461 O O . ARG A 1 444 ? 17.766 -46.281 3.471 1 84.88 444 ARG A O 1
ATOM 3468 N N . SER A 1 445 ? 19.141 -44.625 3.178 1 85.44 445 SER A N 1
ATOM 3469 C CA . SER A 1 445 ? 20.188 -45.344 3.896 1 85.44 445 SER A CA 1
ATOM 3470 C C . SER A 1 445 ? 19.922 -45.344 5.398 1 85.44 445 SER A C 1
ATOM 3472 O O . SER A 1 445 ? 20.391 -46.219 6.121 1 85.44 445 SER A O 1
ATOM 3474 N N . ARG A 1 446 ? 19.312 -44.344 5.906 1 78.69 446 ARG A N 1
ATOM 3475 C CA . ARG A 1 446 ? 19.047 -44.219 7.336 1 78.69 446 ARG A CA 1
ATOM 3476 C C . ARG A 1 446 ? 17.781 -44.938 7.734 1 78.69 446 ARG A C 1
ATOM 3478 O O . ARG A 1 446 ? 17.531 -45.188 8.922 1 78.69 446 ARG A O 1
ATOM 3485 N N . THR A 1 447 ? 16.922 -45.156 6.812 1 66.88 447 THR A N 1
ATOM 3486 C CA . THR A 1 447 ? 15.648 -45.812 7.121 1 66.88 447 THR A CA 1
ATOM 3487 C C . THR A 1 447 ? 15.664 -47.281 6.727 1 66.88 447 THR A C 1
ATOM 3489 O O . THR A 1 447 ? 15.984 -47.625 5.586 1 66.88 447 THR A O 1
ATOM 3492 N N . PRO A 1 448 ? 15.641 -48.281 7.715 1 55.72 448 PRO A N 1
ATOM 3493 C CA . PRO A 1 448 ? 15.633 -49.719 7.398 1 55.72 448 PRO A CA 1
ATOM 3494 C C . PRO A 1 448 ? 14.562 -50.094 6.367 1 55.72 448 PRO A C 1
ATOM 3496 O O . PRO A 1 448 ? 13.438 -49.594 6.445 1 55.72 448 PRO A O 1
ATOM 3499 N N . GLN A 1 449 ? 14.953 -50.281 5.145 1 50.22 449 GLN A N 1
ATOM 3500 C CA . GLN A 1 449 ? 14 -50.781 4.176 1 50.22 449 GLN A CA 1
ATOM 3501 C C . GLN A 1 449 ? 13.289 -52.031 4.707 1 50.22 449 GLN A C 1
ATOM 3503 O O . GLN A 1 449 ? 13.914 -52.906 5.328 1 50.22 449 GLN A O 1
ATOM 3508 N N . PRO A 1 450 ? 11.938 -51.938 4.68 1 44.38 450 PRO A N 1
ATOM 3509 C CA . PRO A 1 450 ? 11.367 -53.188 5.137 1 44.38 450 PRO A CA 1
ATOM 3510 C C . PRO A 1 450 ? 11.891 -54.406 4.348 1 44.38 450 PRO A C 1
ATOM 3512 O O . PRO A 1 450 ? 12.281 -54.25 3.186 1 44.38 450 PRO A O 1
ATOM 3515 N N . MET B 1 1 ? 37.719 52.781 42.469 1 27.72 1 MET B N 1
ATOM 3516 C CA . MET B 1 1 ? 37.812 51.344 42.625 1 27.72 1 MET B CA 1
ATOM 3517 C C . MET B 1 1 ? 36.469 50.688 42.25 1 27.72 1 MET B C 1
ATOM 3519 O O . MET B 1 1 ? 35.469 50.844 42.969 1 27.72 1 MET B O 1
ATOM 3523 N N . ASN B 1 2 ? 36.094 50.719 40.906 1 26.14 2 ASN B N 1
ATOM 3524 C CA . ASN B 1 2 ? 34.938 50.562 40.031 1 26.14 2 ASN B CA 1
ATOM 3525 C C . ASN B 1 2 ? 34.438 49.125 40.031 1 26.14 2 ASN B C 1
ATOM 3527 O O . ASN B 1 2 ? 35.125 48.219 39.531 1 26.14 2 ASN B O 1
ATOM 3531 N N . ASP B 1 3 ? 33.719 48.75 41.094 1 29.31 3 ASP B N 1
ATOM 3532 C CA . ASP B 1 3 ? 33.125 47.438 41.406 1 29.31 3 ASP B CA 1
ATOM 3533 C C . ASP B 1 3 ? 32.25 46.969 40.25 1 29.31 3 ASP B C 1
ATOM 3535 O O . ASP B 1 3 ? 31.156 47.469 40.062 1 29.31 3 ASP B O 1
ATOM 3539 N N . SER B 1 4 ? 32.812 46.812 39.062 1 24.02 4 SER B N 1
ATOM 3540 C CA . SER B 1 4 ? 32.094 46.344 37.875 1 24.02 4 SER B CA 1
ATOM 3541 C C . SER B 1 4 ? 31.438 45 38.125 1 24.02 4 SER B C 1
ATOM 3543 O O . SER B 1 4 ? 32.094 43.969 38.156 1 24.02 4 SER B O 1
ATOM 3545 N N . LYS B 1 5 ? 30.406 45.062 39 1 28.69 5 LYS B N 1
ATOM 3546 C CA . LYS B 1 5 ? 29.562 43.875 39.156 1 28.69 5 LYS B CA 1
ATOM 3547 C C . LYS B 1 5 ? 29.219 43.281 37.812 1 28.69 5 LYS B C 1
ATOM 3549 O O . LYS B 1 5 ? 28.594 43.938 36.969 1 28.69 5 LYS B O 1
ATOM 3554 N N . GLU B 1 6 ? 30.031 42.312 37.344 1 27.8 6 GLU B N 1
ATOM 3555 C CA . GLU B 1 6 ? 29.797 41.531 36.156 1 27.8 6 GLU B CA 1
ATOM 3556 C C . GLU B 1 6 ? 28.391 40.969 36.125 1 27.8 6 GLU B C 1
ATOM 3558 O O . GLU B 1 6 ? 27.969 40.281 37.062 1 27.8 6 GLU B O 1
ATOM 3563 N N . HIS B 1 7 ? 27.422 41.719 35.688 1 25.39 7 HIS B N 1
ATOM 3564 C CA . HIS B 1 7 ? 26.078 41.219 35.5 1 25.39 7 HIS B CA 1
ATOM 3565 C C . HIS B 1 7 ? 26.109 39.812 34.906 1 25.39 7 HIS B C 1
ATOM 3567 O O . HIS B 1 7 ? 26.766 39.594 33.875 1 25.39 7 HIS B O 1
ATOM 3573 N N . ALA B 1 8 ? 25.969 38.844 35.75 1 32.56 8 ALA B N 1
ATOM 3574 C CA . ALA B 1 8 ? 25.734 37.438 35.406 1 32.56 8 ALA B CA 1
ATOM 3575 C C . ALA B 1 8 ? 24.75 37.344 34.25 1 32.56 8 ALA B C 1
ATOM 3577 O O . ALA B 1 8 ? 23.609 37.781 34.344 1 32.56 8 ALA B O 1
ATOM 3578 N N . GLU B 1 9 ? 25.234 37.469 33.031 1 28.2 9 GLU B N 1
ATOM 3579 C CA . GLU B 1 9 ? 24.438 37.281 31.812 1 28.2 9 GLU B CA 1
ATOM 3580 C C . GLU B 1 9 ? 23.422 36.156 32 1 28.2 9 GLU B C 1
ATOM 3582 O O . GLU B 1 9 ? 23.734 35.094 32.562 1 28.2 9 GLU B O 1
ATOM 3587 N N . THR B 1 10 ? 22.141 36.438 32.156 1 30.38 10 THR B N 1
ATOM 3588 C CA . THR B 1 10 ? 21.016 35.531 32.281 1 30.38 10 THR B CA 1
ATOM 3589 C C . THR B 1 10 ? 21.141 34.375 31.266 1 30.38 10 THR B C 1
ATOM 3591 O O . THR B 1 10 ? 21.375 34.625 30.078 1 30.38 10 THR B O 1
ATOM 3594 N N . PRO B 1 11 ? 21.406 33.188 31.719 1 33.78 11 PRO B N 1
ATOM 3595 C CA . PRO B 1 11 ? 21.5 32.031 30.812 1 33.78 11 PRO B CA 1
ATOM 3596 C C . PRO B 1 11 ? 20.375 32.031 29.781 1 33.78 11 PRO B C 1
ATOM 3598 O O . PRO B 1 11 ? 19.203 32.219 30.125 1 33.78 11 PRO B O 1
ATOM 3601 N N . HIS B 1 12 ? 20.406 32.688 28.625 1 33.44 12 HIS B N 1
ATOM 3602 C CA . HIS B 1 12 ? 19.547 32.531 27.453 1 33.44 12 HIS B CA 1
ATOM 3603 C C . HIS B 1 12 ? 19 31.109 27.344 1 33.44 12 HIS B C 1
ATOM 3605 O O . HIS B 1 12 ? 19.75 30.141 27.516 1 33.44 12 HIS B O 1
ATOM 3611 N N . ALA B 1 13 ? 17.734 30.875 27.672 1 36.56 13 ALA B N 1
ATOM 3612 C CA . ALA B 1 13 ? 16.859 29.703 27.688 1 36.56 13 ALA B CA 1
ATOM 3613 C C . ALA B 1 13 ? 17.141 28.797 26.484 1 36.56 13 ALA B C 1
ATOM 3615 O O . ALA B 1 13 ? 16.656 29.031 25.391 1 36.56 13 ALA B O 1
ATOM 3616 N N . ASP B 1 14 ? 18.203 28.281 26.047 1 35.97 14 ASP B N 1
ATOM 3617 C CA . ASP B 1 14 ? 18.688 27.375 25 1 35.97 14 ASP B CA 1
ATOM 3618 C C . ASP B 1 14 ? 17.797 26.141 24.906 1 35.97 14 ASP B C 1
ATOM 3620 O O . ASP B 1 14 ? 17.125 25.781 25.859 1 35.97 14 ASP B O 1
ATOM 3624 N N . ASN B 1 15 ? 17.406 25.609 23.547 1 43.78 15 ASN B N 1
ATOM 3625 C CA . ASN B 1 15 ? 16.672 24.453 23.031 1 43.78 15 ASN B CA 1
ATOM 3626 C C . ASN B 1 15 ? 16.812 23.25 23.953 1 43.78 15 ASN B C 1
ATOM 3628 O O . ASN B 1 15 ? 17.922 22.906 24.359 1 43.78 15 ASN B O 1
ATOM 3632 N N . PRO B 1 16 ? 15.891 22.969 24.719 1 48 16 PRO B N 1
ATOM 3633 C CA . PRO B 1 16 ? 15.992 21.797 25.594 1 48 16 PRO B CA 1
ATOM 3634 C C . PRO B 1 16 ? 16.781 20.656 24.969 1 48 16 PRO B C 1
ATOM 3636 O O . PRO B 1 16 ? 16.672 19.5 25.406 1 48 16 PRO B O 1
ATOM 3639 N N . GLY B 1 17 ? 17.969 20.875 24.375 1 59.06 17 GLY B N 1
ATOM 3640 C CA . GLY B 1 17 ? 19.156 20.031 24.375 1 59.06 17 GLY B CA 1
ATOM 3641 C C . GLY B 1 17 ? 19.047 18.859 23.406 1 59.06 17 GLY B C 1
ATOM 3642 O O . GLY B 1 17 ? 19.828 17.906 23.484 1 59.06 17 GLY B O 1
ATOM 3643 N N . LEU B 1 18 ? 17.875 18.688 22.625 1 71.75 18 LEU B N 1
ATOM 3644 C CA . LEU B 1 18 ? 18.047 17.516 21.781 1 71.75 18 LEU B CA 1
ATOM 3645 C C . LEU B 1 18 ? 19.062 17.766 20.672 1 71.75 18 LEU B C 1
ATOM 3647 O O . LEU B 1 18 ? 18.891 18.672 19.859 1 71.75 18 LEU B O 1
ATOM 3651 N N . ASP B 1 19 ? 20.266 17.531 20.859 1 82.25 19 ASP B N 1
ATOM 3652 C CA . ASP B 1 19 ? 21.297 17.625 19.828 1 82.25 19 ASP B CA 1
ATOM 3653 C C . ASP B 1 19 ? 21.188 16.453 18.859 1 82.25 19 ASP B C 1
ATOM 3655 O O . ASP B 1 19 ? 21.953 15.492 18.938 1 82.25 19 ASP B O 1
ATOM 3659 N N . VAL B 1 20 ? 20.094 16.625 17.953 1 92.56 20 VAL B N 1
ATOM 3660 C CA . VAL B 1 20 ? 19.859 15.477 17.078 1 92.56 20 VAL B CA 1
ATOM 3661 C C . VAL B 1 20 ? 19.938 15.914 15.625 1 92.56 20 VAL B C 1
ATOM 3663 O O . VAL B 1 20 ? 19.594 15.148 14.719 1 92.56 20 VAL B O 1
ATOM 3666 N N . ARG B 1 21 ? 20.391 17.125 15.352 1 92.69 21 ARG B N 1
ATOM 3667 C CA . ARG B 1 21 ? 20.438 17.656 14 1 92.69 21 ARG B CA 1
ATOM 3668 C C . ARG B 1 21 ? 21.312 16.812 13.094 1 92.69 21 ARG B C 1
ATOM 3670 O O . ARG B 1 21 ? 21.016 16.641 11.906 1 92.69 21 ARG B O 1
ATOM 3677 N N . HIS B 1 22 ? 22.391 16.281 13.664 1 92.56 22 HIS B N 1
ATOM 3678 C CA . HIS B 1 22 ? 23.359 15.5 12.906 1 92.56 22 HIS B CA 1
ATOM 3679 C C . HIS B 1 22 ? 22.75 14.227 12.352 1 92.56 22 HIS B C 1
ATOM 3681 O O . HIS B 1 22 ? 23.328 13.57 11.484 1 92.56 22 HIS B O 1
ATOM 3687 N N . LEU B 1 23 ? 21.578 13.867 12.805 1 95.44 23 LEU B N 1
ATOM 3688 C CA . LEU B 1 23 ? 20.922 12.641 12.375 1 95.44 23 LEU B CA 1
ATOM 3689 C C . LEU B 1 23 ? 20.266 12.82 11.008 1 95.44 23 LEU B C 1
ATOM 3691 O O . LEU B 1 23 ? 19.875 11.844 10.367 1 95.44 23 LEU B O 1
ATOM 3695 N N . PHE B 1 24 ? 20.125 14.062 10.555 1 95.38 24 PHE B N 1
ATOM 3696 C CA . PHE B 1 24 ? 19.547 14.359 9.25 1 95.38 24 PHE B CA 1
ATOM 3697 C C . PHE B 1 24 ? 20.641 14.516 8.195 1 95.38 24 PHE B C 1
ATOM 3699 O O . PHE B 1 24 ? 21.594 15.273 8.391 1 95.38 24 PHE B O 1
ATOM 3706 N N . ALA B 1 25 ? 20.469 13.906 7.062 1 89.38 25 ALA B N 1
ATOM 3707 C CA . ALA B 1 25 ? 21.531 13.734 6.066 1 89.38 25 ALA B CA 1
ATOM 3708 C C . ALA B 1 25 ? 21.953 15.07 5.477 1 89.38 25 ALA B C 1
ATOM 3710 O O . ALA B 1 25 ? 23.125 15.289 5.195 1 89.38 25 ALA B O 1
ATOM 3711 N N . PHE B 1 26 ? 21.062 15.945 5.297 1 86.94 26 PHE B N 1
ATOM 3712 C CA . PHE B 1 26 ? 21.359 17.156 4.551 1 86.94 26 PHE B CA 1
ATOM 3713 C C . PHE B 1 26 ? 22.141 18.141 5.422 1 86.94 26 PHE B C 1
ATOM 3715 O O . PHE B 1 26 ? 22.703 19.109 4.914 1 86.94 26 PHE B O 1
ATOM 3722 N N . VAL B 1 27 ? 22.234 17.891 6.727 1 86.94 27 VAL B N 1
ATOM 3723 C CA . VAL B 1 27 ? 22.906 18.797 7.645 1 86.94 27 VAL B CA 1
ATOM 3724 C C . VAL B 1 27 ? 24.422 18.75 7.414 1 86.94 27 VAL B C 1
ATOM 3726 O O . VAL B 1 27 ? 25.109 19.766 7.477 1 86.94 27 VAL B O 1
ATOM 3729 N N . ASP B 1 28 ? 24.953 17.531 7.113 1 84.44 28 ASP B N 1
ATOM 3730 C CA . ASP B 1 28 ? 26.375 17.375 6.848 1 84.44 28 ASP B CA 1
ATOM 3731 C C . ASP B 1 28 ? 26.609 16.766 5.469 1 84.44 28 ASP B C 1
ATOM 3733 O O . ASP B 1 28 ? 27.516 15.945 5.293 1 84.44 28 ASP B O 1
ATOM 3737 N N . ASP B 1 29 ? 25.812 17.141 4.602 1 82.88 29 ASP B N 1
ATOM 3738 C CA . ASP B 1 29 ? 25.875 16.609 3.244 1 82.88 29 ASP B CA 1
ATOM 3739 C C . ASP B 1 29 ? 27.188 16.984 2.568 1 82.88 29 ASP B C 1
ATOM 3741 O O . ASP B 1 29 ? 27.75 18.047 2.842 1 82.88 29 ASP B O 1
ATOM 3745 N N . ASP B 1 30 ? 27.578 16.109 1.726 1 79.81 30 ASP B N 1
ATOM 3746 C CA . ASP B 1 30 ? 28.781 16.406 0.962 1 79.81 30 ASP B CA 1
ATOM 3747 C C . ASP B 1 30 ? 28.562 17.562 -0.012 1 79.81 30 ASP B C 1
ATOM 3749 O O . ASP B 1 30 ? 29.484 18.312 -0.313 1 79.81 30 ASP B O 1
ATOM 3753 N N . LYS B 1 31 ? 27.359 17.75 -0.402 1 82.44 31 LYS B N 1
ATOM 3754 C CA . LYS B 1 31 ? 27 18.828 -1.312 1 82.44 31 LYS B CA 1
ATOM 3755 C C . LYS B 1 31 ? 26.703 20.109 -0.542 1 82.44 31 LYS B C 1
ATOM 3757 O O . LYS B 1 31 ? 25.75 20.172 0.24 1 82.44 31 LYS B O 1
ATOM 3762 N N . GLU B 1 32 ? 27.406 21.062 -0.833 1 82.88 32 GLU B N 1
ATOM 3763 C CA . GLU B 1 32 ? 27.25 22.344 -0.163 1 82.88 32 GLU B CA 1
ATOM 3764 C C . GLU B 1 32 ? 25.844 22.906 -0.372 1 82.88 32 GLU B C 1
ATOM 3766 O O . GLU B 1 32 ? 25.266 23.5 0.542 1 82.88 32 GLU B O 1
ATOM 3771 N N . GLU B 1 33 ? 25.359 22.688 -1.468 1 83.38 33 GLU B N 1
ATOM 3772 C CA . GLU B 1 33 ? 24.031 23.203 -1.8 1 83.38 33 GLU B CA 1
ATOM 3773 C C . GLU B 1 33 ? 22.953 22.594 -0.893 1 83.38 33 GLU B C 1
ATOM 3775 O O . GLU B 1 33 ? 22 23.281 -0.524 1 83.38 33 GLU B O 1
ATOM 3780 N N . ASP B 1 34 ? 23.156 21.406 -0.506 1 85.44 34 ASP B N 1
ATOM 3781 C CA . ASP B 1 34 ? 22.203 20.734 0.366 1 85.44 34 ASP B CA 1
ATOM 3782 C C . ASP B 1 34 ? 22.375 21.188 1.814 1 85.44 34 ASP B C 1
ATOM 3784 O O . ASP B 1 34 ? 21.391 21.297 2.547 1 85.44 34 ASP B O 1
ATOM 3788 N N . ARG B 1 35 ? 23.562 21.609 2.168 1 85.38 35 ARG B N 1
ATOM 3789 C CA . ARG B 1 35 ? 23.828 22.062 3.527 1 85.38 35 ARG B CA 1
ATOM 3790 C C . ARG B 1 35 ? 23.234 23.438 3.768 1 85.38 35 ARG B C 1
ATOM 3792 O O . ARG B 1 35 ? 22.984 23.828 4.91 1 85.38 35 ARG B O 1
ATOM 3799 N N . GLN B 1 36 ? 23.047 24.078 2.725 1 88.69 36 GLN B N 1
ATOM 3800 C CA . GLN B 1 36 ? 22.609 25.469 2.836 1 88.69 36 GLN B CA 1
ATOM 3801 C C . GLN B 1 36 ? 21.078 25.562 2.758 1 88.69 36 GLN B C 1
ATOM 3803 O O . GLN B 1 36 ? 20.516 26.656 2.895 1 88.69 36 GLN B O 1
ATOM 3808 N N . VAL B 1 37 ? 20.484 24.422 2.615 1 94.19 37 VAL B N 1
ATOM 3809 C CA . VAL B 1 37 ? 19.047 24.422 2.439 1 94.19 37 VAL B CA 1
ATOM 3810 C C . VAL B 1 37 ? 18.359 24.859 3.732 1 94.19 37 VAL B C 1
ATOM 3812 O O . VAL B 1 37 ? 18.703 24.391 4.816 1 94.19 37 VAL B O 1
ATOM 3815 N N . LEU B 1 38 ? 17.469 25.859 3.604 1 96.56 38 LEU B N 1
ATOM 3816 C CA . LEU B 1 38 ? 16.516 26.203 4.652 1 96.56 38 LEU B CA 1
ATOM 3817 C C . LEU B 1 38 ? 15.203 25.469 4.449 1 96.56 38 LEU B C 1
ATOM 3819 O O . LEU B 1 38 ? 14.359 25.891 3.654 1 96.56 38 LEU B O 1
ATOM 3823 N N . TYR B 1 39 ? 15.078 24.359 5.199 1 96.81 39 TYR B N 1
ATOM 3824 C CA . TYR B 1 39 ? 13.898 23.531 4.973 1 96.81 39 TYR B CA 1
ATOM 3825 C C . TYR B 1 39 ? 12.812 23.844 5.996 1 96.81 39 TYR B C 1
ATOM 3827 O O . TYR B 1 39 ? 12.961 23.531 7.18 1 96.81 39 TYR B O 1
ATOM 3835 N N . PHE B 1 40 ? 11.719 24.438 5.602 1 98.25 40 PHE B N 1
ATOM 3836 C CA . PHE B 1 40 ? 10.602 24.812 6.445 1 98.25 40 PHE B CA 1
ATOM 3837 C C . PHE B 1 40 ? 9.305 24.203 5.934 1 98.25 40 PHE B C 1
ATOM 3839 O O . PHE B 1 40 ? 8.258 24.859 5.949 1 98.25 40 PHE B O 1
ATOM 3846 N N . ASN B 1 41 ? 9.398 22.922 5.43 1 97 41 ASN B N 1
ATOM 3847 C CA . ASN B 1 41 ? 8.227 22.297 4.82 1 97 41 ASN B CA 1
ATOM 3848 C C . ASN B 1 41 ? 8.023 20.875 5.336 1 97 41 ASN B C 1
ATOM 3850 O O . ASN B 1 41 ? 7.613 20 4.586 1 97 41 ASN B O 1
ATOM 3854 N N . ASN B 1 42 ? 8.297 20.625 6.629 1 96.88 42 ASN B N 1
ATOM 3855 C CA . ASN B 1 42 ? 8.055 19.312 7.223 1 96.88 42 ASN B CA 1
ATOM 3856 C C . ASN B 1 42 ? 6.57 18.969 7.246 1 96.88 42 ASN B C 1
ATOM 3858 O O . ASN B 1 42 ? 6.199 17.797 7.25 1 96.88 42 ASN B O 1
ATOM 3862 N N . ALA B 1 43 ? 5.703 19.969 7.27 1 97 43 ALA B N 1
ATOM 3863 C CA . ALA B 1 43 ? 4.258 19.766 7.234 1 97 43 ALA B CA 1
ATOM 3864 C C . ALA B 1 43 ? 3.818 19.203 5.887 1 97 43 ALA B C 1
ATOM 3866 O O . ALA B 1 43 ? 2.699 18.703 5.754 1 97 43 ALA B O 1
ATOM 3867 N N . GLY B 1 44 ? 4.637 19.312 4.891 1 92.94 44 GLY B N 1
ATOM 3868 C CA . GLY B 1 44 ? 4.391 18.688 3.598 1 92.94 44 GLY B CA 1
ATOM 3869 C C . GLY B 1 44 ? 5.074 17.344 3.449 1 92.94 44 GLY B C 1
ATOM 3870 O O . GLY B 1 44 ? 4.426 16.344 3.129 1 92.94 44 GLY B O 1
ATOM 3871 N N . ARG B 1 45 ? 6.391 17.406 3.668 1 91.75 45 ARG B N 1
ATOM 3872 C CA . ARG B 1 45 ? 7.207 16.203 3.562 1 91.75 45 ARG B CA 1
ATOM 3873 C C . ARG B 1 45 ? 8.336 16.219 4.586 1 91.75 45 ARG B C 1
ATOM 3875 O O . ARG B 1 45 ? 9.117 17.172 4.641 1 91.75 45 ARG B O 1
ATOM 3882 N N . GLY B 1 46 ? 8.406 15.148 5.32 1 93.81 46 GLY B N 1
ATOM 3883 C CA . GLY B 1 46 ? 9.5 15.023 6.27 1 93.81 46 GLY B CA 1
ATOM 3884 C C . GLY B 1 46 ? 10.688 14.25 5.715 1 93.81 46 GLY B C 1
ATOM 3885 O O . GLY B 1 46 ? 10.508 13.328 4.918 1 93.81 46 GLY B O 1
ATOM 3886 N N . PRO B 1 47 ? 11.906 14.633 6.105 1 95.19 47 PRO B N 1
ATOM 3887 C CA . PRO B 1 47 ? 13.086 13.859 5.707 1 95.19 47 PRO B CA 1
ATOM 3888 C C . PRO B 1 47 ? 13.219 12.547 6.469 1 95.19 47 PRO B C 1
ATOM 3890 O O . PRO B 1 47 ? 12.539 12.344 7.48 1 95.19 47 PRO B O 1
ATOM 3893 N N . LEU B 1 48 ? 14.062 11.703 5.891 1 95.94 48 LEU B N 1
ATOM 3894 C CA . LEU B 1 48 ? 14.477 10.523 6.648 1 95.94 48 LEU B CA 1
ATOM 3895 C C . LEU B 1 48 ? 15.688 10.844 7.527 1 95.94 48 LEU B C 1
ATOM 3897 O O . LEU B 1 48 ? 16.516 11.688 7.176 1 95.94 48 LEU B O 1
ATOM 3901 N N . LEU B 1 49 ? 15.773 10.109 8.641 1 97.38 49 LEU B N 1
ATOM 3902 C CA . LEU B 1 49 ? 17.031 10.07 9.383 1 97.38 49 LEU B CA 1
ATOM 3903 C C . LEU B 1 49 ? 18.078 9.266 8.617 1 97.38 49 LEU B C 1
ATOM 3905 O O . LEU B 1 49 ? 17.75 8.383 7.828 1 97.38 49 LEU B O 1
ATOM 3909 N N . LYS B 1 50 ? 19.375 9.555 8.906 1 97 50 LYS B N 1
ATOM 3910 C CA . LYS B 1 50 ? 20.469 8.805 8.297 1 97 50 LYS B CA 1
ATOM 3911 C C . LYS B 1 50 ? 20.328 7.305 8.562 1 97 50 LYS B C 1
ATOM 3913 O O . LYS B 1 50 ? 20.516 6.488 7.664 1 97 50 LYS B O 1
ATOM 3918 N N . SER B 1 51 ? 20.047 6.98 9.781 1 97.81 51 SER B N 1
ATOM 3919 C CA . SER B 1 51 ? 19.906 5.574 10.141 1 97.81 51 SER B CA 1
ATOM 3920 C C . SER B 1 51 ? 18.734 4.938 9.406 1 97.81 51 SER B C 1
ATOM 3922 O O . SER B 1 51 ? 18.812 3.781 8.984 1 97.81 51 SER B O 1
ATOM 3924 N N . THR B 1 52 ? 17.594 5.668 9.281 1 97.62 52 THR B N 1
ATOM 3925 C CA . THR B 1 52 ? 16.422 5.164 8.578 1 97.62 52 THR B CA 1
ATOM 3926 C C . THR B 1 52 ? 16.734 4.914 7.105 1 97.62 52 THR B C 1
ATOM 3928 O O . THR B 1 52 ? 16.312 3.91 6.531 1 97.62 52 THR B O 1
ATOM 3931 N N . GLU B 1 53 ? 17.453 5.855 6.512 1 96.69 53 GLU B N 1
ATOM 3932 C CA . GLU B 1 53 ? 17.906 5.672 5.141 1 96.69 53 GLU B CA 1
ATOM 3933 C C . GLU B 1 53 ? 18.734 4.395 5.004 1 96.69 53 GLU B C 1
ATOM 3935 O O . GLU B 1 53 ? 18.516 3.596 4.094 1 96.69 53 GLU B O 1
ATOM 3940 N N . GLN B 1 54 ? 19.641 4.191 5.914 1 97.56 54 GLN B N 1
ATOM 3941 C CA . GLN B 1 54 ? 20.547 3.043 5.859 1 97.56 54 GLN B CA 1
ATOM 3942 C C . GLN B 1 54 ? 19.766 1.736 6.039 1 97.56 54 GLN B C 1
ATOM 3944 O O . GLN B 1 54 ? 20.031 0.756 5.336 1 97.56 54 GLN B O 1
ATOM 3949 N N . VAL B 1 55 ? 18.875 1.738 6.945 1 96.81 55 VAL B N 1
ATOM 3950 C CA . VAL B 1 55 ? 18.047 0.557 7.188 1 96.81 55 VAL B CA 1
ATOM 3951 C C . VAL B 1 55 ? 17.219 0.237 5.945 1 96.81 55 VAL B C 1
ATOM 3953 O O . VAL B 1 55 ? 17.062 -0.931 5.582 1 96.81 55 VAL B O 1
ATOM 3956 N N . GLY B 1 56 ? 16.672 1.268 5.34 1 95.56 56 GLY B N 1
ATOM 3957 C CA . GLY B 1 56 ? 15.93 1.075 4.113 1 95.56 56 GLY B CA 1
ATOM 3958 C C . GLY B 1 56 ? 16.766 0.497 2.986 1 95.56 56 GLY B C 1
ATOM 3959 O O . GLY B 1 56 ? 16.312 -0.395 2.264 1 95.56 56 GLY B O 1
ATOM 3960 N N . ILE B 1 57 ? 18 0.964 2.844 1 96.62 57 ILE B N 1
ATOM 3961 C CA . ILE B 1 57 ? 18.906 0.489 1.805 1 96.62 57 ILE B CA 1
ATOM 3962 C C . ILE B 1 57 ? 19.234 -0.985 2.039 1 96.62 57 ILE B C 1
ATOM 3964 O O . ILE B 1 57 ? 19.203 -1.79 1.106 1 96.62 57 ILE B O 1
ATOM 3968 N N . GLU B 1 58 ? 19.453 -1.33 3.213 1 95.19 58 GLU B N 1
ATOM 3969 C CA . GLU B 1 58 ? 19.75 -2.719 3.547 1 95.19 58 GLU B CA 1
ATOM 3970 C C . GLU B 1 58 ? 18.562 -3.625 3.262 1 95.19 58 GLU B C 1
ATOM 3972 O O . GLU B 1 58 ? 18.719 -4.727 2.729 1 95.19 58 GLU B O 1
ATOM 3977 N N . ALA B 1 59 ? 17.438 -3.174 3.623 1 92.06 59 ALA B N 1
ATOM 3978 C CA . ALA B 1 59 ? 16.219 -3.945 3.363 1 92.06 59 ALA B CA 1
ATOM 3979 C C . ALA B 1 59 ? 15.992 -4.129 1.866 1 92.06 59 ALA B C 1
ATOM 3981 O O . ALA B 1 59 ? 15.602 -5.211 1.419 1 92.06 59 ALA B O 1
ATOM 3982 N N . LEU B 1 60 ? 16.156 -3.092 1.168 1 93.38 60 LEU B N 1
ATOM 3983 C CA . LEU B 1 60 ? 16.016 -3.139 -0.283 1 93.38 60 LEU B CA 1
ATOM 3984 C C . LEU B 1 60 ? 17 -4.133 -0.896 1 93.38 60 LEU B C 1
ATOM 3986 O O . LEU B 1 60 ? 16.625 -4.914 -1.776 1 93.38 60 LEU B O 1
ATOM 3990 N N . ARG B 1 61 ? 18.188 -4.188 -0.438 1 93.12 61 ARG B N 1
ATOM 3991 C CA . ARG B 1 61 ? 19.219 -5.09 -0.947 1 93.12 61 ARG B CA 1
ATOM 3992 C C . ARG B 1 61 ? 18.875 -6.543 -0.65 1 93.12 61 ARG B C 1
ATOM 3994 O O . ARG B 1 61 ? 19.203 -7.438 -1.434 1 93.12 61 ARG B O 1
ATOM 4001 N N . THR B 1 62 ? 18.203 -6.734 0.392 1 91 62 THR B N 1
ATOM 4002 C CA . THR B 1 62 ? 17.812 -8.086 0.755 1 91 62 THR B CA 1
ATOM 4003 C C . THR B 1 62 ? 16.891 -8.68 -0.311 1 91 62 THR B C 1
ATOM 4005 O O . THR B 1 62 ? 16.938 -9.883 -0.576 1 91 62 THR B O 1
ATOM 4008 N N . LYS B 1 63 ? 16.109 -7.863 -0.954 1 90.06 63 LYS B N 1
ATOM 4009 C CA . LYS B 1 63 ? 15.188 -8.336 -1.986 1 90.06 63 LYS B CA 1
ATOM 4010 C C . LYS B 1 63 ? 15.945 -8.883 -3.189 1 90.06 63 LYS B C 1
ATOM 4012 O O . LYS B 1 63 ? 15.422 -9.711 -3.941 1 90.06 63 LYS B O 1
ATOM 4017 N N . SER B 1 64 ? 17.172 -8.484 -3.359 1 93.06 64 SER B N 1
ATOM 4018 C CA . SER B 1 64 ? 18 -9 -4.438 1 93.06 64 SER B CA 1
ATOM 4019 C C . SER B 1 64 ? 18.516 -10.406 -4.125 1 93.06 64 SER B C 1
ATOM 4021 O O . SER B 1 64 ? 19 -11.109 -5.012 1 93.06 64 SER B O 1
ATOM 4023 N N . ARG B 1 65 ? 18.391 -10.742 -2.893 1 93.12 65 ARG B N 1
ATOM 4024 C CA . ARG B 1 65 ? 18.734 -12.062 -2.373 1 93.12 65 ARG B CA 1
ATOM 4025 C C . ARG B 1 65 ? 17.547 -12.672 -1.626 1 93.12 65 ARG B C 1
ATOM 4027 O O . ARG B 1 65 ? 17.594 -12.812 -0.402 1 93.12 65 ARG B O 1
ATOM 4034 N N . PRO B 1 66 ? 16.594 -13.078 -2.363 1 89.44 66 PRO B N 1
ATOM 4035 C CA . PRO B 1 66 ? 15.281 -13.375 -1.789 1 89.44 66 PRO B CA 1
ATOM 4036 C C . PRO B 1 66 ? 15.32 -14.516 -0.78 1 89.44 66 PRO B C 1
ATOM 4038 O O . PRO B 1 66 ? 14.375 -14.703 -0.012 1 89.44 66 PRO B O 1
ATOM 4041 N N . TRP B 1 67 ? 16.344 -15.312 -0.661 1 89.81 67 TRP B N 1
ATOM 4042 C CA . TRP B 1 67 ? 16.453 -16.375 0.324 1 89.81 67 TRP B CA 1
ATOM 4043 C C . TRP B 1 67 ? 16.812 -15.82 1.697 1 89.81 67 TRP B C 1
ATOM 4045 O O . TRP B 1 67 ? 16.719 -16.516 2.707 1 89.81 67 TRP B O 1
ATOM 4055 N N . ALA B 1 68 ? 17.203 -14.578 1.721 1 85.56 68 ALA B N 1
ATOM 4056 C CA . ALA B 1 68 ? 17.703 -13.984 2.955 1 85.56 68 ALA B CA 1
ATOM 4057 C C . ALA B 1 68 ? 16.578 -13.289 3.725 1 85.56 68 ALA B C 1
ATOM 4059 O O . ALA B 1 68 ? 16.812 -12.719 4.789 1 85.56 68 ALA B O 1
ATOM 4060 N N . PHE B 1 69 ? 15.383 -13.375 3.311 1 79.75 69 PHE B N 1
ATOM 4061 C CA . PHE B 1 69 ? 14.281 -12.664 3.941 1 79.75 69 PHE B CA 1
ATOM 4062 C C . PHE B 1 69 ? 14.023 -13.195 5.344 1 79.75 69 PHE B C 1
ATOM 4064 O O . PHE B 1 69 ? 14.055 -14.406 5.57 1 79.75 69 PHE B O 1
ATOM 4071 N N . ALA B 1 70 ? 13.789 -12.211 6.195 1 73.25 70 ALA B N 1
ATOM 4072 C CA . ALA B 1 70 ? 13.406 -12.523 7.57 1 73.25 70 ALA B CA 1
ATOM 4073 C C . ALA B 1 70 ? 12.023 -11.961 7.891 1 73.25 70 ALA B C 1
ATOM 4075 O O . ALA B 1 70 ? 11.594 -10.961 7.305 1 73.25 70 ALA B O 1
ATOM 4076 N N . ASP B 1 71 ? 11.367 -12.586 8.805 1 78.5 71 ASP B N 1
ATOM 4077 C CA . ASP B 1 71 ? 10.055 -12.133 9.266 1 78.5 71 ASP B CA 1
ATOM 4078 C C . ASP B 1 71 ? 10.156 -10.797 9.992 1 78.5 71 ASP B C 1
ATOM 4080 O O . ASP B 1 71 ? 11.156 -10.523 10.664 1 78.5 71 ASP B O 1
ATOM 4084 N N . ASN B 1 72 ? 9.133 -9.961 9.734 1 85.62 72 ASN B N 1
ATOM 4085 C CA . ASN B 1 72 ? 9.156 -8.633 10.344 1 85.62 72 ASN B CA 1
ATOM 4086 C C . ASN B 1 72 ? 8.023 -8.453 11.344 1 85.62 72 ASN B C 1
ATOM 4088 O O . ASN B 1 72 ? 7.664 -7.328 11.688 1 85.62 72 ASN B O 1
ATOM 4092 N N . GLU B 1 73 ? 7.418 -9.516 11.852 1 86.06 73 GLU B N 1
ATOM 4093 C CA . GLU B 1 73 ? 6.273 -9.445 12.758 1 86.06 73 GLU B CA 1
ATOM 4094 C C . GLU B 1 73 ? 6.637 -8.734 14.055 1 86.06 73 GLU B C 1
ATOM 4096 O O . GLU B 1 73 ? 5.828 -7.977 14.602 1 86.06 73 GLU B O 1
ATOM 4101 N N . ALA B 1 74 ? 7.809 -9.016 14.547 1 91.5 74 ALA B N 1
ATOM 4102 C CA . ALA B 1 74 ? 8.25 -8.359 15.773 1 91.5 74 ALA B CA 1
ATOM 4103 C C . ALA B 1 74 ? 8.336 -6.848 15.586 1 91.5 74 ALA B C 1
ATOM 4105 O O . ALA B 1 74 ? 7.926 -6.078 16.453 1 91.5 74 ALA B O 1
ATOM 4106 N N . MET B 1 75 ? 8.867 -6.441 14.43 1 93.44 75 MET B N 1
ATOM 4107 C CA . MET B 1 75 ? 8.961 -5.016 14.133 1 93.44 75 MET B CA 1
ATOM 4108 C C . MET B 1 75 ? 7.574 -4.391 14.031 1 93.44 75 MET B C 1
ATOM 4110 O O . MET B 1 75 ? 7.363 -3.264 14.484 1 93.44 75 MET B O 1
ATOM 4114 N N . ILE B 1 76 ? 6.676 -5.121 13.445 1 93.19 76 ILE B N 1
ATOM 4115 C CA . ILE B 1 76 ? 5.312 -4.629 13.281 1 93.19 76 ILE B CA 1
ATOM 4116 C C . ILE B 1 76 ? 4.672 -4.414 14.648 1 93.19 76 ILE B C 1
ATOM 4118 O O . ILE B 1 76 ? 4.031 -3.389 14.891 1 93.19 76 ILE B O 1
ATOM 4122 N N . THR B 1 77 ? 4.867 -5.312 15.531 1 94.06 77 THR B N 1
ATOM 4123 C CA . THR B 1 77 ? 4.348 -5.184 16.891 1 94.06 77 THR B CA 1
ATOM 4124 C C . THR B 1 77 ? 4.953 -3.969 17.578 1 94.06 77 THR B C 1
ATOM 4126 O O . THR B 1 77 ? 4.238 -3.201 18.234 1 94.06 77 THR B O 1
ATOM 4129 N N . ASP B 1 78 ? 6.203 -3.803 17.406 1 97.19 78 ASP B N 1
ATOM 4130 C CA . ASP B 1 78 ? 6.883 -2.641 17.984 1 97.19 78 ASP B CA 1
ATOM 4131 C C . ASP B 1 78 ? 6.312 -1.342 17.422 1 97.19 78 ASP B C 1
ATOM 4133 O O . ASP B 1 78 ? 6.109 -0.375 18.156 1 97.19 78 ASP B O 1
ATOM 4137 N N . ILE B 1 79 ? 6.102 -1.351 16.141 1 97 79 ILE B N 1
ATOM 4138 C CA . ILE B 1 79 ? 5.59 -0.165 15.461 1 97 79 ILE B CA 1
ATOM 4139 C C . ILE B 1 79 ? 4.238 0.227 16.047 1 97 79 ILE B C 1
ATOM 4141 O O . ILE B 1 79 ? 3.99 1.403 16.328 1 97 79 ILE B O 1
ATOM 4145 N N . ARG B 1 80 ? 3.4 -0.746 16.312 1 97.88 80 ARG B N 1
ATOM 4146 C CA . ARG B 1 80 ? 2.086 -0.487 16.891 1 97.88 80 ARG B CA 1
ATOM 4147 C C . ARG B 1 80 ? 2.211 0.185 18.25 1 97.88 80 ARG B C 1
ATOM 4149 O O . ARG B 1 80 ? 1.544 1.188 18.516 1 97.88 80 ARG B O 1
ATOM 4156 N N . ARG B 1 81 ? 3.072 -0.297 19 1 98.25 81 ARG B N 1
ATOM 4157 C CA . ARG B 1 81 ? 3.299 0.255 20.328 1 98.25 81 ARG B CA 1
ATOM 4158 C C . ARG B 1 81 ? 3.896 1.655 20.25 1 98.25 81 ARG B C 1
ATOM 4160 O O . ARG B 1 81 ? 3.445 2.57 20.938 1 98.25 81 ARG B O 1
ATOM 4167 N N . MET B 1 82 ? 4.844 1.789 19.422 1 98.56 82 MET B N 1
ATOM 4168 C CA . MET B 1 82 ? 5.57 3.053 19.328 1 98.56 82 MET B CA 1
ATOM 4169 C C . MET B 1 82 ? 4.68 4.145 18.734 1 98.56 82 MET B C 1
ATOM 4171 O O . MET B 1 82 ? 4.816 5.316 19.094 1 98.56 82 MET B O 1
ATOM 4175 N N . TYR B 1 83 ? 3.748 3.752 17.875 1 98.5 83 TYR B N 1
ATOM 4176 C CA . TYR B 1 83 ? 2.781 4.727 17.391 1 98.5 83 TYR B CA 1
ATOM 4177 C C . TYR B 1 83 ? 2.016 5.363 18.547 1 98.5 83 TYR B C 1
ATOM 4179 O O . TYR B 1 83 ? 1.896 6.59 18.625 1 98.5 83 TYR B O 1
ATOM 4187 N N . LEU B 1 84 ? 1.565 4.539 19.422 1 98.62 84 LEU B N 1
ATOM 4188 C CA . LEU B 1 84 ? 0.798 5.02 20.562 1 98.62 84 LEU B CA 1
ATOM 4189 C C . LEU B 1 84 ? 1.659 5.898 21.469 1 98.62 84 LEU B C 1
ATOM 4191 O O . LEU B 1 84 ? 1.183 6.902 22 1 98.62 84 LEU B O 1
ATOM 4195 N N . GLN B 1 85 ? 2.875 5.543 21.578 1 98.12 85 GLN B N 1
ATOM 4196 C CA . GLN B 1 85 ? 3.799 6.391 22.312 1 98.12 85 GLN B CA 1
ATOM 4197 C C . GLN B 1 85 ? 4.008 7.73 21.609 1 98.12 85 GLN B C 1
ATOM 4199 O O . GLN B 1 85 ? 4.125 8.766 22.266 1 98.12 85 GLN B O 1
ATOM 4204 N N . ALA B 1 86 ? 4.059 7.672 20.328 1 97.81 86 ALA B N 1
ATOM 4205 C CA . ALA B 1 86 ? 4.215 8.891 19.531 1 97.81 86 ALA B CA 1
ATOM 4206 C C . ALA B 1 86 ? 2.998 9.797 19.672 1 97.81 86 ALA B C 1
ATOM 4208 O O . ALA B 1 86 ? 3.088 11.008 19.453 1 97.81 86 ALA B O 1
ATOM 4209 N N . LEU B 1 87 ? 1.876 9.211 20.062 1 97.5 87 LEU B N 1
ATOM 4210 C CA . LEU B 1 87 ? 0.67 9.992 20.312 1 97.5 87 LEU B CA 1
ATOM 4211 C C . LEU B 1 87 ? 0.648 10.516 21.734 1 97.5 87 LEU B C 1
ATOM 4213 O O . LEU B 1 87 ? -0.264 11.258 22.125 1 97.5 87 LEU B O 1
ATOM 4217 N N . GLY B 1 88 ? 1.564 10.102 22.578 1 95.69 88 GLY B N 1
ATOM 4218 C CA . GLY B 1 88 ? 1.688 10.703 23.906 1 95.69 88 GLY B CA 1
ATOM 4219 C C . GLY B 1 88 ? 1.436 9.727 25.031 1 95.69 88 GLY B C 1
ATOM 4220 O O . GLY B 1 88 ? 1.524 10.094 26.203 1 95.69 88 GLY B O 1
ATOM 4221 N N . LEU B 1 89 ? 1.175 8.461 24.734 1 97 89 LEU B N 1
ATOM 4222 C CA . LEU B 1 89 ? 0.95 7.484 25.797 1 97 89 LEU B CA 1
ATOM 4223 C C . LEU B 1 89 ? 2.27 7.047 26.422 1 97 89 LEU B C 1
ATOM 4225 O O . LEU B 1 89 ? 3.311 7.059 25.75 1 97 89 LEU B O 1
ATOM 4229 N N . SER B 1 90 ? 2.18 6.625 27.656 1 95.62 90 SER B N 1
ATOM 4230 C CA . SER B 1 90 ? 3.324 5.984 28.312 1 95.62 90 SER B CA 1
ATOM 4231 C C . SER B 1 90 ? 3.623 4.629 27.688 1 95.62 90 SER B C 1
ATOM 4233 O O . SER B 1 90 ? 2.787 4.07 26.969 1 95.62 90 SER B O 1
ATOM 4235 N N . ARG B 1 91 ? 4.801 4.172 27.938 1 95.25 91 ARG B N 1
ATOM 4236 C CA . ARG B 1 91 ? 5.195 2.859 27.438 1 95.25 91 ARG B CA 1
ATOM 4237 C C . ARG B 1 91 ? 4.223 1.78 27.891 1 95.25 91 ARG B C 1
ATOM 4239 O O . ARG B 1 91 ? 3.82 0.921 27.109 1 95.25 91 ARG B O 1
ATOM 4246 N N . GLU B 1 92 ? 3.799 1.828 29.109 1 96.62 92 GLU B N 1
ATOM 4247 C CA . GLU B 1 92 ? 2.895 0.839 29.703 1 96.62 92 GLU B CA 1
ATOM 4248 C C . GLU B 1 92 ? 1.507 0.925 29.062 1 96.62 92 GLU B C 1
ATOM 4250 O O . GLU B 1 92 ? 0.918 -0.096 28.703 1 96.62 92 GLU B O 1
ATOM 4255 N N . ALA B 1 93 ? 1.007 2.127 28.969 1 96.88 93 ALA B N 1
ATOM 4256 C CA . ALA B 1 93 ? -0.314 2.322 28.375 1 96.88 93 ALA B CA 1
ATOM 4257 C C . ALA B 1 93 ? -0.329 1.886 26.922 1 96.88 93 ALA B C 1
ATOM 4259 O O . ALA B 1 93 ? -1.324 1.338 26.438 1 96.88 93 ALA B O 1
ATOM 4260 N N . ALA B 1 94 ? 0.768 2.17 26.266 1 97.56 94 ALA B N 1
ATOM 4261 C CA . ALA B 1 94 ? 0.889 1.772 24.859 1 97.56 94 ALA B CA 1
ATOM 4262 C C . ALA B 1 94 ? 0.891 0.253 24.719 1 97.56 94 ALA B C 1
ATOM 4264 O O . ALA B 1 94 ? 0.28 -0.291 23.797 1 97.56 94 ALA B O 1
ATOM 4265 N N . HIS B 1 95 ? 1.58 -0.422 25.594 1 96.69 95 HIS B N 1
ATOM 4266 C CA . HIS B 1 95 ? 1.644 -1.879 25.562 1 96.69 95 HIS B CA 1
ATOM 4267 C C . HIS B 1 95 ? 0.26 -2.494 25.75 1 96.69 95 HIS B C 1
ATOM 4269 O O . HIS B 1 95 ? -0.065 -3.498 25.109 1 96.69 95 HIS B O 1
ATOM 4275 N N . LEU B 1 96 ? -0.58 -1.899 26.5 1 96.38 96 LEU B N 1
ATOM 4276 C CA . LEU B 1 96 ? -1.912 -2.416 26.797 1 96.38 96 LEU B CA 1
ATOM 4277 C C . LEU B 1 96 ? -2.844 -2.221 25.609 1 96.38 96 LEU B C 1
ATOM 4279 O O . LEU B 1 96 ? -3.891 -2.867 25.516 1 96.38 96 LEU B O 1
ATOM 4283 N N . ARG B 1 97 ? -2.439 -1.335 24.672 1 97.19 97 ARG B N 1
ATOM 4284 C CA . ARG B 1 97 ? -3.383 -0.961 23.625 1 97.19 97 ARG B CA 1
ATOM 4285 C C . ARG B 1 97 ? -2.814 -1.267 22.25 1 97.19 97 ARG B C 1
ATOM 4287 O O . ARG B 1 97 ? -3.459 -0.995 21.234 1 97.19 97 ARG B O 1
ATOM 4294 N N . GLU B 1 98 ? -1.629 -1.808 22.141 1 97.62 98 GLU B N 1
ATOM 4295 C CA . GLU B 1 98 ? -0.946 -2.006 20.859 1 97.62 98 GLU B CA 1
ATOM 4296 C C . GLU B 1 98 ? -1.763 -2.896 19.938 1 97.62 98 GLU B C 1
ATOM 4298 O O . GLU B 1 98 ? -1.671 -2.775 18.703 1 97.62 98 GLU B O 1
ATOM 4303 N N . HIS B 1 99 ? -2.676 -3.777 20.391 1 97.06 99 HIS B N 1
ATOM 4304 C CA . HIS B 1 99 ? -3.531 -4.637 19.578 1 97.06 99 HIS B CA 1
ATOM 4305 C C . HIS B 1 99 ? -4.57 -3.818 18.812 1 97.06 99 HIS B C 1
ATOM 4307 O O . HIS B 1 99 ? -5.203 -4.32 17.891 1 97.06 99 HIS B O 1
ATOM 4313 N N . ALA B 1 100 ? -4.738 -2.553 19.188 1 98.38 100 ALA B N 1
ATOM 4314 C CA . ALA B 1 100 ? -5.785 -1.714 18.609 1 98.38 100 ALA B CA 1
ATOM 4315 C C . ALA B 1 100 ? -5.234 -0.839 17.484 1 98.38 100 ALA B C 1
ATOM 4317 O O . ALA B 1 100 ? -5.875 0.134 17.078 1 98.38 100 ALA B O 1
ATOM 4318 N N . VAL B 1 101 ? -4.051 -1.186 17 1 98.19 101 VAL B N 1
ATOM 4319 C CA . VAL B 1 101 ? -3.42 -0.389 15.961 1 98.19 101 VAL B CA 1
ATOM 4320 C C . VAL B 1 101 ? -3.283 -1.225 14.688 1 98.19 101 VAL B C 1
ATOM 4322 O O . VAL B 1 101 ? -2.836 -2.373 14.734 1 98.19 101 VAL B O 1
ATOM 4325 N N . ALA B 1 102 ? -3.666 -0.654 13.602 1 96.69 102 ALA B N 1
ATOM 4326 C CA . ALA B 1 102 ? -3.514 -1.272 12.281 1 96.69 102 ALA B CA 1
ATOM 4327 C C . ALA B 1 102 ? -2.555 -0.472 11.414 1 96.69 102 ALA B C 1
ATOM 4329 O O . ALA B 1 102 ? -2.322 0.715 11.656 1 96.69 102 ALA B O 1
ATOM 4330 N N . MET B 1 103 ? -1.96 -1.117 10.484 1 93.75 103 MET B N 1
ATOM 4331 C CA . MET B 1 103 ? -1.135 -0.487 9.461 1 93.75 103 MET B CA 1
ATOM 4332 C C . MET B 1 103 ? -1.853 -0.477 8.109 1 93.75 103 MET B C 1
ATOM 4334 O O . MET B 1 103 ? -2.209 -1.533 7.586 1 93.75 103 MET B O 1
ATOM 4338 N N . VAL B 1 104 ? -2.037 0.679 7.547 1 92.44 104 VAL B N 1
ATOM 4339 C CA . VAL B 1 104 ? -2.799 0.83 6.312 1 92.44 104 VAL B CA 1
ATOM 4340 C C . VAL B 1 104 ? -1.999 1.658 5.309 1 92.44 104 VAL B C 1
ATOM 4342 O O . VAL B 1 104 ? -1.005 2.291 5.672 1 92.44 104 VAL B O 1
ATOM 4345 N N . PRO B 1 105 ? -2.361 1.672 4.074 1 88.56 105 PRO B N 1
ATOM 4346 C CA . PRO B 1 105 ? -1.511 2.293 3.055 1 88.56 105 PRO B CA 1
ATOM 4347 C C . PRO B 1 105 ? -1.591 3.818 3.07 1 88.56 105 PRO B C 1
ATOM 4349 O O . PRO B 1 105 ? -0.668 4.492 2.605 1 88.56 105 PRO B O 1
ATOM 4352 N N . SER B 1 106 ? -2.727 4.387 3.574 1 91.06 106 SER B N 1
ATOM 4353 C CA . SER B 1 106 ? -2.906 5.836 3.572 1 91.06 106 SER B CA 1
ATOM 4354 C C . SER B 1 106 ? -3.959 6.266 4.59 1 91.06 106 SER B C 1
ATOM 4356 O O . SER B 1 106 ? -4.723 5.438 5.086 1 91.06 106 SER B O 1
ATOM 4358 N N . THR B 1 107 ? -3.918 7.508 4.836 1 94.38 107 THR B N 1
ATOM 4359 C CA . THR B 1 107 ? -4.938 8.031 5.742 1 94.38 107 THR B CA 1
ATOM 4360 C C . THR B 1 107 ? -6.312 8.008 5.082 1 94.38 107 THR B C 1
ATOM 4362 O O . THR B 1 107 ? -7.32 7.777 5.746 1 94.38 107 THR B O 1
ATOM 4365 N N . SER B 1 108 ? -6.352 8.25 3.77 1 93.5 108 SER B N 1
ATOM 4366 C CA . SER B 1 108 ? -7.629 8.148 3.068 1 93.5 108 SER B CA 1
ATOM 4367 C C . SER B 1 108 ? -8.195 6.734 3.154 1 93.5 108 SER B C 1
ATOM 4369 O O . SER B 1 108 ? -9.406 6.551 3.27 1 93.5 108 SER B O 1
ATOM 4371 N N . TYR B 1 109 ? -7.332 5.723 3.061 1 93.75 109 TYR B N 1
ATOM 4372 C CA . TYR B 1 109 ? -7.762 4.344 3.264 1 93.75 109 TYR B CA 1
ATOM 4373 C C . TYR B 1 109 ? -8.352 4.156 4.656 1 93.75 109 TYR B C 1
ATOM 4375 O O . TYR B 1 109 ? -9.422 3.561 4.809 1 93.75 109 TYR B O 1
ATOM 4383 N N . ALA B 1 110 ? -7.66 4.668 5.645 1 96.56 110 ALA B N 1
ATOM 4384 C CA . ALA B 1 110 ? -8.125 4.57 7.027 1 96.56 110 ALA B CA 1
ATOM 4385 C C . ALA B 1 110 ? -9.5 5.215 7.188 1 96.56 110 ALA B C 1
ATOM 4387 O O . ALA B 1 110 ? -10.398 4.633 7.797 1 96.56 110 ALA B O 1
ATOM 4388 N N . MET B 1 111 ? -9.656 6.395 6.625 1 97.5 111 MET B N 1
ATOM 4389 C CA . MET B 1 111 ? -10.914 7.117 6.766 1 97.5 111 MET B CA 1
ATOM 4390 C C . MET B 1 111 ? -12.039 6.402 6.031 1 97.5 111 MET B C 1
ATOM 4392 O O . MET B 1 111 ? -13.18 6.387 6.496 1 97.5 111 MET B O 1
ATOM 4396 N N . THR B 1 112 ? -11.727 5.832 4.844 1 96.75 112 THR B N 1
ATOM 4397 C CA . THR B 1 112 ? -12.719 5.047 4.125 1 96.75 112 THR B CA 1
ATOM 4398 C C . THR B 1 112 ? -13.172 3.85 4.961 1 96.75 112 THR B C 1
ATOM 4400 O O . THR B 1 112 ? -14.367 3.568 5.062 1 96.75 112 THR B O 1
ATOM 4403 N N . LEU B 1 113 ? -12.188 3.172 5.547 1 97.06 113 LEU B N 1
ATOM 4404 C CA . LEU B 1 113 ? -12.461 2.021 6.398 1 97.06 113 LEU B CA 1
ATOM 4405 C C . LEU B 1 113 ? -13.398 2.404 7.547 1 97.06 113 LEU B C 1
ATOM 4407 O O . LEU B 1 113 ? -14.383 1.712 7.809 1 97.06 113 LEU B O 1
ATOM 4411 N N . ILE B 1 114 ? -13.125 3.514 8.203 1 98.5 114 ILE B N 1
ATOM 4412 C CA . ILE B 1 114 ? -13.922 3.945 9.344 1 98.5 114 ILE B CA 1
ATOM 4413 C C . ILE B 1 114 ? -15.32 4.348 8.883 1 98.5 114 ILE B C 1
ATOM 4415 O O . ILE B 1 114 ? -16.312 3.988 9.516 1 98.5 114 ILE B O 1
ATOM 4419 N N . ALA B 1 115 ? -15.367 5.105 7.812 1 98.25 115 ALA B N 1
ATOM 4420 C CA . ALA B 1 115 ? -16.672 5.539 7.297 1 98.25 115 ALA B CA 1
ATOM 4421 C C . ALA B 1 115 ? -17.562 4.344 6.996 1 98.25 115 ALA B C 1
ATOM 4423 O O . ALA B 1 115 ? -18.75 4.355 7.316 1 98.25 115 ALA B O 1
ATOM 4424 N N . ARG B 1 116 ? -17 3.322 6.418 1 96.44 116 ARG B N 1
ATOM 4425 C CA . ARG B 1 116 ? -17.766 2.129 6.07 1 96.44 116 ARG B CA 1
ATOM 4426 C C . ARG B 1 116 ? -18.125 1.32 7.316 1 96.44 116 ARG B C 1
ATOM 4428 O O . ARG B 1 116 ? -19.141 0.62 7.344 1 96.44 116 ARG B O 1
ATOM 4435 N N . SER B 1 117 ? -17.328 1.447 8.305 1 96.81 117 SER B N 1
ATOM 4436 C CA . SER B 1 117 ? -17.516 0.677 9.531 1 96.81 117 SER B CA 1
ATOM 4437 C C . SER B 1 117 ? -18.625 1.269 10.398 1 96.81 117 SER B C 1
ATOM 4439 O O . SER B 1 117 ? -19.219 0.568 11.219 1 96.81 117 SER B O 1
ATOM 4441 N N . LEU B 1 118 ? -18.906 2.6 10.43 1 96.25 118 LEU B N 1
ATOM 4442 C CA . LEU B 1 118 ? -19.844 3.283 11.312 1 96.25 118 LEU B CA 1
ATOM 4443 C C . LEU B 1 118 ? -21.281 3.133 10.805 1 96.25 118 LEU B C 1
ATOM 4445 O O . LEU B 1 118 ? -22.219 3.508 11.5 1 96.25 118 LEU B O 1
ATOM 4449 N N . SER B 1 119 ? -21.641 2.395 9.797 1 89.94 119 SER B N 1
ATOM 4450 C CA . SER B 1 119 ? -23 2.176 9.289 1 89.94 119 SER B CA 1
ATOM 4451 C C . SER B 1 119 ? -23.781 3.479 9.242 1 89.94 119 SER B C 1
ATOM 4453 O O . SER B 1 119 ? -24.859 3.576 9.836 1 89.94 119 SER B O 1
ATOM 4455 N N . ILE B 1 120 ? -23.391 4.48 8.633 1 97.38 120 ILE B N 1
ATOM 4456 C CA . ILE B 1 120 ? -24.031 5.773 8.461 1 97.38 120 ILE B CA 1
ATOM 4457 C C . ILE B 1 120 ? -25.406 5.578 7.801 1 97.38 120 ILE B C 1
ATOM 4459 O O . ILE B 1 120 ? -25.516 4.883 6.789 1 97.38 120 ILE B O 1
ATOM 4463 N N . GLN B 1 121 ? -26.438 6.145 8.383 1 97.44 121 GLN B N 1
ATOM 4464 C CA . GLN B 1 121 ? -27.812 5.941 7.918 1 97.44 121 GLN B CA 1
ATOM 4465 C C . GLN B 1 121 ? -28.281 7.109 7.059 1 97.44 121 GLN B C 1
ATOM 4467 O O . GLN B 1 121 ? -27.719 8.211 7.141 1 97.44 121 GLN B O 1
ATOM 4472 N N . GLN B 1 122 ? -29.297 6.84 6.34 1 98.12 122 GLN B N 1
ATOM 4473 C CA . GLN B 1 122 ? -29.938 7.875 5.527 1 98.12 122 GLN B CA 1
ATOM 4474 C C . GLN B 1 122 ? -30.375 9.062 6.387 1 98.12 122 GLN B C 1
ATOM 4476 O O . GLN B 1 122 ? -30.938 8.875 7.469 1 98.12 122 GLN B O 1
ATOM 4481 N N . GLY B 1 123 ? -30.031 10.242 5.93 1 98.12 123 GLY B N 1
ATOM 4482 C CA . GLY B 1 123 ? -30.469 11.445 6.617 1 98.12 123 GLY B CA 1
ATOM 4483 C C . GLY B 1 123 ? -29.484 11.922 7.672 1 98.12 123 GLY B C 1
ATOM 4484 O O . GLY B 1 123 ? -29.562 13.062 8.133 1 98.12 123 GLY B O 1
ATOM 4485 N N . GLN B 1 124 ? -28.531 11.102 8.016 1 98.44 124 GLN B N 1
ATOM 4486 C CA . GLN B 1 124 ? -27.547 11.508 9.008 1 98.44 124 GLN B CA 1
ATOM 4487 C C . GLN B 1 124 ? -26.484 12.414 8.391 1 98.44 124 GLN B C 1
ATOM 4489 O O . GLN B 1 124 ? -26.484 12.648 7.18 1 98.44 124 GLN B O 1
ATOM 4494 N N . ARG B 1 125 ? -25.703 12.922 9.32 1 98.19 125 ARG B N 1
ATOM 4495 C CA . ARG B 1 125 ? -24.688 13.898 8.898 1 98.19 125 ARG B CA 1
ATOM 4496 C C . ARG B 1 125 ? -23.328 13.555 9.469 1 98.19 125 ARG B C 1
ATOM 4498 O O . ARG B 1 125 ? -23.219 13.039 10.586 1 98.19 125 ARG B O 1
ATOM 4505 N N . VAL B 1 126 ? -22.344 13.828 8.695 1 98.75 126 VAL B N 1
ATOM 4506 C CA . VAL B 1 126 ? -20.953 13.758 9.172 1 98.75 126 VAL B CA 1
ATOM 4507 C C . VAL B 1 126 ? -20.344 15.156 9.164 1 98.75 126 VAL B C 1
ATOM 4509 O O . VAL B 1 126 ? -20.422 15.867 8.164 1 98.75 126 VAL B O 1
ATOM 4512 N N . LEU B 1 127 ? -19.766 15.531 10.258 1 98.69 127 LEU B N 1
ATOM 4513 C CA . LEU B 1 127 ? -19.219 16.875 10.414 1 98.69 127 LEU B CA 1
ATOM 4514 C C . LEU B 1 127 ? -17.734 16.906 10.039 1 98.69 127 LEU B C 1
ATOM 4516 O O . LEU B 1 127 ? -16.953 16.094 10.539 1 98.69 127 LEU B O 1
ATOM 4520 N N . VAL B 1 128 ? -17.312 17.781 9.164 1 98.31 128 VAL B N 1
ATOM 4521 C CA . VAL B 1 128 ? -15.938 18.078 8.781 1 98.31 128 VAL B CA 1
ATOM 4522 C C . VAL B 1 128 ? -15.727 19.594 8.758 1 98.31 128 VAL B C 1
ATOM 4524 O O . VAL B 1 128 ? -16.672 20.359 8.914 1 98.31 128 VAL B O 1
ATOM 4527 N N . LEU B 1 129 ? -14.5 20.031 8.609 1 97 129 LEU B N 1
ATOM 4528 C CA . LEU B 1 129 ? -14.203 21.453 8.555 1 97 129 LEU B CA 1
ATOM 4529 C C . LEU B 1 129 ? -14.047 21.922 7.113 1 97 129 LEU B C 1
ATOM 4531 O O . LEU B 1 129 ? -13.578 21.172 6.262 1 97 129 LEU B O 1
ATOM 4535 N N . HIS B 1 130 ? -14.414 23.141 6.898 1 94 130 HIS B N 1
ATOM 4536 C CA . HIS B 1 130 ? -14.055 23.766 5.633 1 94 130 HIS B CA 1
ATOM 4537 C C . HIS B 1 130 ? -12.539 23.859 5.48 1 94 130 HIS B C 1
ATOM 4539 O O . HIS B 1 130 ? -11.852 24.328 6.391 1 94 130 HIS B O 1
ATOM 4545 N N . GLY B 1 131 ? -12.047 23.438 4.375 1 90.56 131 GLY B N 1
ATOM 4546 C CA . GLY B 1 131 ? -10.617 23.5 4.105 1 90.56 131 GLY B CA 1
ATOM 4547 C C . GLY B 1 131 ? -9.852 22.344 4.688 1 90.56 131 GLY B C 1
ATOM 4548 O O . GLY B 1 131 ? -8.617 22.312 4.625 1 90.56 131 GLY B O 1
ATOM 4549 N N . GLN B 1 132 ? -10.531 21.375 5.234 1 94.31 132 GLN B N 1
ATOM 4550 C CA . GLN B 1 132 ? -9.898 20.172 5.777 1 94.31 132 GLN B CA 1
ATOM 4551 C C . GLN B 1 132 ? -9.258 19.344 4.672 1 94.31 132 GLN B C 1
ATOM 4553 O O . GLN B 1 132 ? -9.727 19.359 3.529 1 94.31 132 GLN B O 1
ATOM 4558 N N . MET B 1 133 ? -8.148 18.688 5 1 92.38 133 MET B N 1
ATOM 4559 C CA . MET B 1 133 ? -7.461 17.844 4.023 1 92.38 133 MET B CA 1
ATOM 4560 C C . MET B 1 133 ? -8.422 16.828 3.422 1 92.38 133 MET B C 1
ATOM 4562 O O . MET B 1 133 ? -9.211 16.219 4.141 1 92.38 133 MET B O 1
ATOM 4566 N N . SER B 1 134 ? -8.312 16.578 2.135 1 91.75 134 SER B N 1
ATOM 4567 C CA . SER B 1 134 ? -9.25 15.75 1.389 1 91.75 134 SER B CA 1
ATOM 4568 C C . SER B 1 134 ? -9.227 14.312 1.889 1 91.75 134 SER B C 1
ATOM 4570 O O . SER B 1 134 ? -10.242 13.609 1.838 1 91.75 134 SER B O 1
ATOM 4572 N N . SER B 1 135 ? -8.062 13.844 2.346 1 91.81 135 SER B N 1
ATOM 4573 C CA . SER B 1 135 ? -7.957 12.477 2.828 1 91.81 135 SER B CA 1
ATOM 4574 C C . SER B 1 135 ? -8.906 12.227 3.992 1 91.81 135 SER B C 1
ATOM 4576 O O . SER B 1 135 ? -9.25 11.078 4.281 1 91.81 135 SER B O 1
ATOM 4578 N N . ASN B 1 136 ? -9.297 13.273 4.68 1 96 136 ASN B N 1
ATOM 4579 C CA . ASN B 1 136 ? -10.234 13.188 5.789 1 96 136 ASN B CA 1
ATOM 4580 C C . ASN B 1 136 ? -11.578 13.828 5.441 1 96 136 ASN B C 1
ATOM 4582 O O . ASN B 1 136 ? -12.297 14.289 6.328 1 96 136 ASN B O 1
ATOM 4586 N N . VAL B 1 137 ? -11.891 14.016 4.164 1 95.56 137 VAL B N 1
ATOM 4587 C CA . VAL B 1 137 ? -13.18 14.555 3.74 1 95.56 137 VAL B CA 1
ATOM 4588 C C . VAL B 1 137 ? -13.797 13.641 2.686 1 95.56 137 VAL B C 1
ATOM 4590 O O . VAL B 1 137 ? -14.922 13.172 2.852 1 95.56 137 VAL B O 1
ATOM 4593 N N . MET B 1 138 ? -13.086 13.297 1.695 1 93.62 138 MET B N 1
ATOM 4594 C CA . MET B 1 138 ? -13.617 12.609 0.518 1 93.62 138 MET B CA 1
ATOM 4595 C C . MET B 1 138 ? -14.18 11.242 0.89 1 93.62 138 MET B C 1
ATOM 4597 O O . MET B 1 138 ? -15.242 10.852 0.406 1 93.62 138 MET B O 1
ATOM 4601 N N . PRO B 1 139 ? -13.484 10.461 1.719 1 95.38 139 PRO B N 1
ATOM 4602 C CA . PRO B 1 139 ? -14.078 9.188 2.123 1 95.38 139 PRO B CA 1
ATOM 4603 C C . PRO B 1 139 ? -15.461 9.344 2.746 1 95.38 139 PRO B C 1
ATOM 4605 O O . PRO B 1 139 ? -16.391 8.609 2.398 1 95.38 139 PRO B O 1
ATOM 4608 N N . TRP B 1 140 ? -15.617 10.344 3.613 1 97.31 140 TRP B N 1
ATOM 4609 C CA . TRP B 1 140 ? -16.891 10.609 4.262 1 97.31 140 TRP B CA 1
ATOM 4610 C C . TRP B 1 140 ? -17.938 11.078 3.248 1 97.31 140 TRP B C 1
ATOM 4612 O O . TRP B 1 140 ? -19.078 10.633 3.273 1 97.31 140 TRP B O 1
ATOM 4622 N N . GLN B 1 141 ? -17.469 11.945 2.432 1 95.88 141 GLN B N 1
ATOM 4623 C CA . GLN B 1 141 ? -18.328 12.5 1.384 1 95.88 141 GLN B CA 1
ATOM 4624 C C . GLN B 1 141 ? -18.906 11.398 0.505 1 95.88 141 GLN B C 1
ATOM 4626 O O . GLN B 1 141 ? -20.125 11.367 0.269 1 95.88 141 GLN B O 1
ATOM 4631 N N . CYS B 1 142 ? -18.078 10.523 0.038 1 94.81 142 CYS B N 1
ATOM 4632 C CA . CYS B 1 142 ? -18.484 9.461 -0.873 1 94.81 142 CYS B CA 1
ATOM 4633 C C . CYS B 1 142 ? -19.391 8.461 -0.17 1 94.81 142 CYS B C 1
ATOM 4635 O O . CYS B 1 142 ? -20.422 8.055 -0.719 1 94.81 142 CYS B O 1
ATOM 4637 N N . VAL B 1 143 ? -19.078 8.039 1.027 1 96.31 143 VAL B N 1
ATOM 4638 C CA . VAL B 1 143 ? -19.891 7.09 1.768 1 96.31 143 VAL B CA 1
ATOM 4639 C C . VAL B 1 143 ? -21.25 7.715 2.098 1 96.31 143 VAL B C 1
ATOM 4641 O O . VAL B 1 143 ? -22.281 7.055 2.012 1 96.31 143 VAL B O 1
ATOM 4644 N N . CYS B 1 144 ? -21.266 9.008 2.453 1 97 144 CYS B N 1
ATOM 4645 C CA . CYS B 1 144 ? -22.516 9.711 2.707 1 97 144 CYS B CA 1
ATOM 4646 C C . CYS B 1 144 ? -23.406 9.703 1.47 1 97 144 CYS B C 1
ATOM 4648 O O . CYS B 1 144 ? -24.609 9.438 1.563 1 97 144 CYS B O 1
ATOM 4650 N N . GLU B 1 145 ? -22.797 10.023 0.37 1 94.75 145 GLU B N 1
ATOM 4651 C CA . GLU B 1 145 ? -23.547 10.031 -0.876 1 94.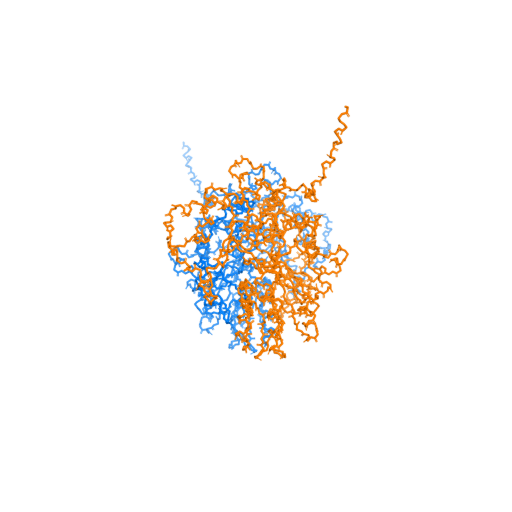75 145 GLU B CA 1
ATOM 4652 C C . GLU B 1 145 ? -24.172 8.664 -1.148 1 94.75 145 GLU B C 1
ATOM 4654 O O . GLU B 1 145 ? -25.344 8.578 -1.537 1 94.75 145 GLU B O 1
ATOM 4659 N N . GLU B 1 146 ? -23.453 7.621 -0.955 1 93.56 146 GLU B N 1
ATOM 4660 C CA . GLU B 1 146 ? -23.922 6.262 -1.188 1 93.56 146 GLU B CA 1
ATOM 4661 C C . GLU B 1 146 ? -25.062 5.906 -0.251 1 93.56 146 GLU B C 1
ATOM 4663 O O . GLU B 1 146 ? -25.984 5.164 -0.629 1 93.56 146 GLU B O 1
ATOM 4668 N N . GLU B 1 147 ? -25.078 6.449 0.927 1 96.5 147 GLU B N 1
ATOM 4669 C CA . GLU B 1 147 ? -26.016 6.02 1.968 1 96.5 147 GLU B CA 1
ATOM 4670 C C . GLU B 1 147 ? -27.188 6.98 2.088 1 96.5 147 GLU B C 1
ATOM 4672 O O . GLU B 1 147 ? -28.094 6.762 2.9 1 96.5 147 GLU B O 1
ATOM 4677 N N . GLY B 1 148 ? -27.188 8.062 1.332 1 97.31 148 GLY B N 1
ATOM 4678 C CA . GLY B 1 148 ? -28.219 9.078 1.454 1 97.31 148 GLY B CA 1
ATOM 4679 C C . GLY B 1 148 ? -28.031 9.992 2.648 1 97.31 148 GLY B C 1
ATOM 4680 O O . GLY B 1 148 ? -29 10.508 3.215 1 97.31 148 GLY B O 1
ATOM 4681 N N . ALA B 1 149 ? -26.828 10.07 3.127 1 98.06 149 ALA B N 1
ATOM 4682 C CA . ALA B 1 149 ? -26.391 10.992 4.172 1 98.06 149 ALA B CA 1
ATOM 4683 C C . ALA B 1 149 ? -25.688 12.211 3.574 1 98.06 149 ALA B C 1
ATOM 4685 O O . ALA B 1 149 ? -25.656 12.375 2.354 1 98.06 149 ALA B O 1
ATOM 4686 N N . SER B 1 150 ? -25.266 13.164 4.438 1 97.75 150 SER B N 1
ATOM 4687 C CA . SER B 1 150 ? -24.609 14.359 3.906 1 97.75 150 SER B CA 1
ATOM 4688 C C . SER B 1 150 ? -23.516 14.859 4.84 1 97.75 150 SER B C 1
ATOM 4690 O O . SER B 1 150 ? -23.453 14.445 6 1 97.75 150 SER B O 1
ATOM 4692 N N . LEU B 1 151 ? -22.719 15.68 4.348 1 97.88 151 LEU B N 1
ATOM 4693 C CA . LEU B 1 151 ? -21.703 16.359 5.148 1 97.88 151 LEU B CA 1
ATOM 4694 C C . LEU B 1 151 ? -22.266 17.625 5.77 1 97.88 151 LEU B C 1
ATOM 4696 O O . LEU B 1 151 ? -23.156 18.266 5.195 1 97.88 151 LEU B O 1
ATOM 4700 N N . VAL B 1 152 ? -21.859 17.906 6.922 1 98.19 152 VAL B N 1
ATOM 4701 C CA . VAL B 1 152 ? -21.891 19.266 7.457 1 98.19 152 VAL B CA 1
ATOM 4702 C C . VAL B 1 152 ? -20.484 19.859 7.422 1 98.19 152 VAL B C 1
ATOM 4704 O O . VAL B 1 152 ? -19.625 19.469 8.203 1 98.19 152 VAL B O 1
ATOM 4707 N N . VAL B 1 153 ? -20.312 20.812 6.535 1 97.19 153 VAL B N 1
ATOM 4708 C CA . VAL B 1 153 ? -19.031 21.484 6.43 1 97.19 153 VAL B CA 1
ATOM 4709 C C . VAL B 1 153 ? -19.031 22.734 7.324 1 97.19 153 VAL B C 1
ATOM 4711 O O . VAL B 1 153 ? -19.688 23.719 7.02 1 97.19 153 VAL B O 1
ATOM 4714 N N . VAL B 1 154 ? -18.266 22.625 8.375 1 97.19 154 VAL B N 1
ATOM 4715 C CA . VAL B 1 154 ? -18.25 23.703 9.367 1 97.19 154 VAL B CA 1
ATOM 4716 C C . VAL B 1 154 ? -17.375 24.859 8.852 1 97.19 154 VAL B C 1
ATOM 4718 O O . VAL B 1 154 ? -16.25 24.641 8.43 1 97.19 154 VAL B O 1
ATOM 4721 N N . GLN B 1 155 ? -17.891 25.984 8.898 1 92.62 155 GLN B N 1
ATOM 4722 C CA . GLN B 1 155 ? -17.188 27.219 8.57 1 92.62 155 GLN B CA 1
ATOM 4723 C C . GLN B 1 155 ? -17.016 28.094 9.805 1 92.62 155 GLN B C 1
ATOM 4725 O O . GLN B 1 155 ? -17.781 27.984 10.766 1 92.62 155 GLN B O 1
ATOM 4730 N N . ARG B 1 156 ? -16 28.891 9.75 1 88.75 156 ARG B N 1
ATOM 4731 C CA . ARG B 1 156 ? -15.82 29.844 10.836 1 88.75 156 ARG B CA 1
ATOM 4732 C C . ARG B 1 156 ? -16.484 31.188 10.508 1 88.75 156 ARG B C 1
ATOM 4734 O O . ARG B 1 156 ? -16.438 31.641 9.367 1 88.75 156 ARG B O 1
ATOM 4741 N N . ASN B 1 157 ? -17.094 31.703 11.5 1 79.44 157 ASN B N 1
ATOM 4742 C CA . ASN B 1 157 ? -17.641 33.031 11.352 1 79.44 157 ASN B CA 1
ATOM 4743 C C . ASN B 1 157 ? -16.578 34.125 11.555 1 79.44 157 ASN B C 1
ATOM 4745 O O . ASN B 1 157 ? -15.625 33.906 12.297 1 79.44 157 ASN B O 1
ATOM 4749 N N . GLN B 1 158 ? -16.828 35.125 10.75 1 74.62 158 GLN B N 1
ATOM 4750 C CA . GLN B 1 158 ? -16.031 36.312 11.008 1 74.62 158 GLN B CA 1
ATOM 4751 C C . GLN B 1 158 ? -16.516 37.031 12.25 1 74.62 158 GLN B C 1
ATOM 4753 O O . GLN B 1 158 ? -17.734 37.25 12.422 1 74.62 158 GLN B O 1
ATOM 4758 N N . LEU B 1 159 ? -15.586 37.25 13.133 1 71.44 159 LEU B N 1
ATOM 4759 C CA . LEU B 1 159 ? -15.906 38.031 14.336 1 71.44 159 LEU B CA 1
ATOM 4760 C C . LEU B 1 159 ? -15.469 39.469 14.18 1 71.44 159 LEU B C 1
ATOM 4762 O O . LEU B 1 159 ? -15.055 39.906 13.094 1 71.44 159 LEU B O 1
ATOM 4766 N N . ALA B 1 160 ? -15.695 40.188 15.219 1 65.56 160 ALA B N 1
ATOM 4767 C CA . ALA B 1 160 ? -15.281 41.594 15.227 1 65.56 160 ALA B CA 1
ATOM 4768 C C . ALA B 1 160 ? -13.781 41.719 15.008 1 65.56 160 ALA B C 1
ATOM 4770 O O . ALA B 1 160 ? -13.016 40.812 15.359 1 65.56 160 ALA B O 1
ATOM 4771 N N . HIS B 1 161 ? -13.383 42.812 14.406 1 58.62 161 HIS B N 1
ATOM 4772 C CA . HIS B 1 161 ? -11.992 43.188 14.172 1 58.62 161 HIS B CA 1
ATOM 4773 C C . HIS B 1 161 ? -11.297 42.188 13.258 1 58.62 161 HIS B C 1
ATOM 4775 O O . HIS B 1 161 ? -10.125 41.844 13.469 1 58.62 161 HIS B O 1
ATOM 4781 N N . ASN B 1 162 ? -12.055 41.594 12.477 1 60.22 162 ASN B N 1
ATOM 4782 C CA . ASN B 1 162 ? -11.523 40.75 11.414 1 60.22 162 ASN B CA 1
ATOM 4783 C C . ASN B 1 162 ? -10.875 39.5 11.977 1 60.22 162 ASN B C 1
ATOM 4785 O O . ASN B 1 162 ? -9.805 39.094 11.523 1 60.22 162 ASN B O 1
ATOM 4789 N N . THR B 1 163 ? -11.469 39.125 13.109 1 70.38 163 THR B N 1
ATOM 4790 C CA . THR B 1 163 ? -10.992 37.875 13.695 1 70.38 163 THR B CA 1
ATOM 4791 C C . THR B 1 163 ? -11.961 36.75 13.391 1 70.38 163 THR B C 1
ATOM 4793 O O . THR B 1 163 ? -13.156 36.969 13.188 1 70.38 163 THR B O 1
ATOM 4796 N N . LEU B 1 164 ? -11.312 35.625 13.188 1 77.75 164 LEU B N 1
ATOM 4797 C CA . LEU B 1 164 ? -12.125 34.438 12.93 1 77.75 164 LEU B CA 1
ATOM 4798 C C . LEU B 1 164 ? -12.484 33.719 14.227 1 77.75 164 LEU B C 1
ATOM 4800 O O . LEU B 1 164 ? -11.656 33.656 15.148 1 77.75 164 LEU B O 1
ATOM 4804 N N . GLN B 1 165 ? -13.711 33.281 14.258 1 82.75 165 GLN B N 1
ATOM 4805 C CA . GLN B 1 165 ? -14.18 32.406 15.336 1 82.75 165 GLN B CA 1
ATOM 4806 C C . GLN B 1 165 ? -13.242 31.234 15.531 1 82.75 165 GLN B C 1
ATOM 4808 O O . GLN B 1 165 ? -12.758 30.656 14.562 1 82.75 165 GLN B O 1
ATOM 4813 N N . PRO B 1 166 ? -12.977 30.922 16.922 1 91.38 166 PRO B N 1
ATOM 4814 C CA . PRO B 1 166 ? -12.211 29.688 17.109 1 91.38 166 PRO B CA 1
ATOM 4815 C C . PRO B 1 166 ? -12.906 28.469 16.5 1 91.38 166 PRO B C 1
ATOM 4817 O O . PRO B 1 166 ? -14.133 28.375 16.531 1 91.38 166 PRO B O 1
ATOM 4820 N N . TRP B 1 167 ? -12.133 27.562 15.891 1 95.25 167 TRP B N 1
ATOM 4821 C CA . TRP B 1 167 ? -12.672 26.375 15.25 1 95.25 167 TRP B CA 1
ATOM 4822 C C . TRP B 1 167 ? -13.531 25.578 16.234 1 95.25 167 TRP B C 1
ATOM 4824 O O . TRP B 1 167 ? -14.594 25.062 15.867 1 95.25 167 TRP B O 1
ATOM 4834 N N . SER B 1 168 ? -13.07 25.422 17.484 1 95.94 168 SER B N 1
ATOM 4835 C CA . SER B 1 168 ? -13.781 24.625 18.484 1 95.94 168 SER B CA 1
ATOM 4836 C C . SER B 1 168 ? -15.188 25.156 18.719 1 95.94 168 SER B C 1
ATOM 4838 O O . SER B 1 168 ? -16.141 24.391 18.828 1 95.94 168 SER B O 1
ATOM 4840 N N . ASP B 1 169 ? -15.289 26.5 18.766 1 95.94 169 ASP B N 1
ATOM 4841 C CA . ASP B 1 169 ? -16.594 27.109 18.938 1 95.94 169 ASP B CA 1
ATOM 4842 C C . ASP B 1 169 ? -17.5 26.844 17.734 1 95.94 169 ASP B C 1
ATOM 4844 O O . ASP B 1 169 ? -18.688 26.562 17.891 1 95.94 169 ASP B O 1
ATOM 4848 N N . ALA B 1 170 ? -16.938 27.016 16.578 1 96.75 170 ALA B N 1
ATOM 4849 C CA . ALA B 1 170 ? -17.688 26.766 15.352 1 96.75 170 ALA B CA 1
ATOM 4850 C C . ALA B 1 170 ? -18.203 25.328 15.297 1 96.75 170 ALA B C 1
ATOM 4852 O O . ALA B 1 170 ? -19.344 25.078 14.922 1 96.75 170 ALA B O 1
ATOM 4853 N N . VAL B 1 171 ? -17.359 24.359 15.664 1 98.31 171 VAL B N 1
ATOM 4854 C CA . VAL B 1 171 ? -17.719 22.953 15.656 1 98.31 171 VAL B CA 1
ATOM 4855 C C . VAL B 1 171 ? -18.844 22.688 16.656 1 98.31 171 VAL B C 1
ATOM 4857 O O . VAL B 1 171 ? -19.828 22.016 16.344 1 98.31 171 VAL B O 1
ATOM 4860 N N . LEU B 1 172 ? -18.719 23.234 17.875 1 98.12 172 LEU B N 1
ATOM 4861 C CA . LEU B 1 172 ? -19.734 23.031 18.906 1 98.12 172 LEU B CA 1
ATOM 4862 C C . LEU B 1 172 ? -21.062 23.625 18.484 1 98.12 172 LEU B C 1
ATOM 4864 O O . LEU B 1 172 ? -22.125 23.031 18.734 1 98.12 172 LEU B O 1
ATOM 4868 N N . ASN B 1 173 ? -21.016 24.797 17.891 1 97.62 173 ASN B N 1
ATOM 4869 C CA . ASN B 1 173 ? -22.25 25.391 17.359 1 97.62 173 ASN B CA 1
ATOM 4870 C C . ASN B 1 173 ? -22.906 24.484 16.312 1 97.62 173 ASN B C 1
ATOM 4872 O O . ASN B 1 173 ? -24.125 24.312 16.328 1 97.62 173 ASN B O 1
ATOM 4876 N N . ALA B 1 174 ? -22.125 23.953 15.414 1 97.94 174 ALA B N 1
ATOM 4877 C CA . ALA B 1 174 ? -22.641 23.062 14.375 1 97.94 174 ALA B CA 1
ATOM 4878 C C . ALA B 1 174 ? -23.234 21.797 14.992 1 97.94 174 ALA B C 1
ATOM 4880 O O . ALA B 1 174 ? -24.266 21.312 14.539 1 97.94 174 ALA B O 1
ATOM 4881 N N . LEU B 1 175 ? -22.562 21.266 15.977 1 98.31 175 LEU B N 1
ATOM 4882 C CA . LEU B 1 175 ? -23.047 20.078 16.672 1 98.31 175 LEU B CA 1
ATOM 4883 C C . LEU B 1 175 ? -24.406 20.328 17.297 1 98.31 175 LEU B C 1
ATOM 4885 O O . LEU B 1 175 ? -25.312 19.5 17.219 1 98.31 175 LEU B O 1
ATOM 4889 N N . ASP B 1 176 ? -24.562 21.469 17.875 1 97.81 176 ASP B N 1
ATOM 4890 C CA . ASP B 1 176 ? -25.828 21.844 18.5 1 97.81 176 ASP B CA 1
ATOM 4891 C C . ASP B 1 176 ? -26.922 22.016 17.438 1 97.81 176 ASP B C 1
ATOM 4893 O O . ASP B 1 176 ? -28.062 21.578 17.641 1 97.81 176 ASP B O 1
ATOM 4897 N N . GLN B 1 177 ? -26.609 22.641 16.391 1 97.81 177 GLN B N 1
ATOM 4898 C CA . GLN B 1 177 ? -27.547 22.906 15.312 1 97.81 177 GLN B CA 1
ATOM 4899 C C . GLN B 1 177 ? -28.062 21.594 14.695 1 97.81 177 GLN B C 1
ATOM 4901 O O . GLN B 1 177 ? -29.188 21.531 14.219 1 97.81 177 GLN B O 1
ATOM 4906 N N . HIS B 1 178 ? -27.219 20.594 14.68 1 98 178 HIS B N 1
ATOM 4907 C CA . HIS B 1 178 ? -27.562 19.344 14.016 1 98 178 HIS B CA 1
ATOM 4908 C C . HIS B 1 178 ? -27.734 18.203 15.023 1 98 178 HIS B C 1
ATOM 4910 O O . HIS B 1 178 ? -27.562 17.031 14.68 1 98 178 HIS B O 1
ATOM 4916 N N . LYS B 1 179 ? -27.969 18.594 16.219 1 96.94 179 LYS B N 1
ATOM 4917 C CA . LYS B 1 179 ? -28.125 17.625 17.312 1 96.94 179 LYS B CA 1
ATOM 4918 C C . LYS B 1 179 ? -29.109 16.531 16.938 1 96.94 179 LYS B C 1
ATOM 4920 O O . LYS B 1 179 ? -30.188 16.797 16.422 1 96.94 179 LYS B O 1
ATOM 4925 N N . GLY B 1 180 ? -28.719 15.289 17.156 1 96.88 180 GLY B N 1
ATOM 4926 C CA . GLY B 1 180 ? -29.578 14.148 16.906 1 96.88 180 GLY B CA 1
ATOM 4927 C C . GLY B 1 180 ? -29.375 13.539 15.523 1 96.88 180 GLY B C 1
ATOM 4928 O O . GLY B 1 180 ? -29.875 12.445 15.25 1 96.88 180 GLY B O 1
ATOM 4929 N N . TYR B 1 181 ? -28.594 14.188 14.688 1 97.88 181 TYR B N 1
ATOM 4930 C CA . TYR B 1 181 ? -28.453 13.719 13.312 1 97.88 181 TYR B CA 1
ATOM 4931 C C . TYR B 1 181 ? -27 13.406 12.984 1 97.88 181 TYR B C 1
ATOM 4933 O O . TYR B 1 181 ? -26.703 12.93 11.891 1 97.88 181 TYR B O 1
ATOM 4941 N N . ILE B 1 182 ? -26.156 13.586 13.898 1 98.56 182 ILE B N 1
ATOM 4942 C CA . ILE B 1 182 ? -24.734 13.461 13.609 1 98.56 182 ILE B CA 1
ATOM 4943 C C . ILE B 1 182 ? -24.312 11.992 13.734 1 98.56 182 ILE B C 1
ATOM 4945 O O . ILE B 1 182 ? -24.469 11.383 14.797 1 98.56 182 ILE B O 1
ATOM 4949 N N . ALA B 1 183 ? -23.766 11.477 12.672 1 98.5 183 ALA B N 1
ATOM 4950 C CA . ALA B 1 183 ? -23.281 10.094 12.641 1 98.5 183 ALA B CA 1
ATOM 4951 C C . ALA B 1 183 ? -21.828 10.008 13.086 1 98.5 183 ALA B C 1
ATOM 4953 O O . ALA B 1 183 ? -21.406 8.984 13.625 1 98.5 183 ALA B O 1
ATOM 4954 N N . ALA B 1 184 ? -21.062 11.055 12.836 1 98.81 184 ALA B N 1
ATOM 4955 C CA . ALA B 1 184 ? -19.656 11.094 13.195 1 98.81 184 ALA B CA 1
ATOM 4956 C C . ALA B 1 184 ? -19.109 12.523 13.102 1 98.81 184 ALA B C 1
ATOM 4958 O O . ALA B 1 184 ? -19.672 13.367 12.406 1 98.81 184 ALA B O 1
ATOM 4959 N N . VAL B 1 185 ? -18.109 12.797 13.844 1 98.88 185 VAL B N 1
ATOM 4960 C CA . VAL B 1 185 ? -17.312 14.016 13.773 1 98.88 185 VAL B CA 1
ATOM 4961 C C . VAL B 1 185 ? -15.883 13.664 13.359 1 98.88 185 VAL B C 1
ATOM 4963 O O . VAL B 1 185 ? -15.156 12.992 14.094 1 98.88 185 VAL B O 1
ATOM 4966 N N . ALA B 1 186 ? -15.484 14.016 12.156 1 98.88 186 ALA B N 1
ATOM 4967 C CA . ALA B 1 186 ? -14.156 13.75 11.617 1 98.88 186 ALA B CA 1
ATOM 4968 C C . ALA B 1 186 ? -13.32 15.023 11.57 1 98.88 186 ALA B C 1
ATOM 4970 O O . ALA B 1 186 ? -13.617 15.938 10.797 1 98.88 186 ALA B O 1
ATOM 4971 N N . LEU B 1 187 ? -12.234 15.117 12.352 1 98.81 187 LEU B N 1
ATOM 4972 C CA . LEU B 1 187 ? -11.508 16.375 12.523 1 98.81 187 LEU B CA 1
ATOM 4973 C C . LEU B 1 187 ? -10.008 16.125 12.555 1 98.81 187 LEU B C 1
ATOM 4975 O O . LEU B 1 187 ? -9.555 15.016 12.852 1 98.81 187 LEU B O 1
ATOM 4979 N N . PRO B 1 188 ? -9.242 17.109 12.188 1 98.31 188 PRO B N 1
ATOM 4980 C CA . PRO B 1 188 ? -7.836 17.156 12.586 1 98.31 188 PRO B CA 1
ATOM 4981 C C . PRO B 1 188 ? -7.629 17.797 13.953 1 98.31 188 PRO B C 1
ATOM 4983 O O . PRO B 1 188 ? -8.578 18.344 14.531 1 98.31 188 PRO B O 1
ATOM 4986 N N . ASN B 1 189 ? -6.457 17.641 14.5 1 97.62 189 ASN B N 1
ATOM 4987 C CA . ASN B 1 189 ? -6.047 18.406 15.672 1 97.62 189 ASN B CA 1
ATOM 4988 C C . ASN B 1 189 ? -5.648 19.828 15.297 1 97.62 189 ASN B C 1
ATOM 4990 O O . ASN B 1 189 ? -5.82 20.766 16.094 1 97.62 189 ASN B O 1
ATOM 4994 N N . TYR B 1 190 ? -5.008 19.984 14.219 1 97.94 190 TYR B N 1
ATOM 4995 C CA . TYR B 1 190 ? -4.613 21.234 13.594 1 97.94 190 TYR B CA 1
ATOM 4996 C C . TYR B 1 190 ? -4.957 21.25 12.109 1 97.94 190 TYR B C 1
ATOM 4998 O O . TYR B 1 190 ? -4.777 20.234 11.422 1 97.94 190 TYR B O 1
ATOM 5006 N N . LEU B 1 191 ? -5.484 22.359 11.695 1 96.31 191 LEU B N 1
ATOM 5007 C CA . LEU B 1 191 ? -5.773 22.438 10.273 1 96.31 191 LEU B CA 1
ATOM 5008 C C . LEU B 1 191 ? -4.488 22.438 9.453 1 96.31 191 LEU B C 1
ATOM 5010 O O . LEU B 1 191 ? -3.568 23.203 9.734 1 96.31 191 LEU B O 1
ATOM 5014 N N . TRP B 1 192 ? -4.398 21.672 8.469 1 95.25 192 TRP B N 1
ATOM 5015 C CA . TRP B 1 192 ? -3.182 21.375 7.711 1 95.25 192 TRP B CA 1
ATOM 5016 C C . TRP B 1 192 ? -2.686 22.625 6.98 1 95.25 192 TRP B C 1
ATOM 5018 O O . TRP B 1 192 ? -1.485 22.766 6.73 1 95.25 192 TRP B O 1
ATOM 5028 N N . SER B 1 193 ? -3.514 23.547 6.645 1 92.5 193 SER B N 1
ATOM 5029 C CA . SER B 1 193 ? -3.182 24.656 5.754 1 92.5 193 SER B CA 1
ATOM 5030 C C . SER B 1 193 ? -2.457 25.766 6.504 1 92.5 193 SER B C 1
ATOM 5032 O O . SER B 1 193 ? -1.56 26.406 5.957 1 92.5 193 SER B O 1
ATOM 5034 N N . ASP B 1 194 ? -2.871 25.938 7.824 1 93.88 194 ASP B N 1
ATOM 5035 C CA . ASP B 1 194 ? -2.301 27.109 8.477 1 93.88 194 ASP B CA 1
ATOM 5036 C C . ASP B 1 194 ? -1.996 26.812 9.945 1 93.88 194 ASP B C 1
ATOM 5038 O O . ASP B 1 194 ? -1.575 27.719 10.688 1 93.88 194 ASP B O 1
ATOM 5042 N N . GLY B 1 195 ? -2.256 25.656 10.375 1 97.06 195 GLY B N 1
ATOM 5043 C CA . GLY B 1 195 ? -1.884 25.266 11.719 1 97.06 195 GLY B CA 1
ATOM 5044 C C . GLY B 1 195 ? -2.891 25.688 12.773 1 97.06 195 GLY B C 1
ATOM 5045 O O . GLY B 1 195 ? -2.666 25.5 13.969 1 97.06 195 GLY B O 1
ATOM 5046 N N . SER B 1 196 ? -4.051 26.266 12.352 1 96 196 SER B N 1
ATOM 5047 C CA . SER B 1 196 ? -5.047 26.672 13.328 1 96 196 SER B CA 1
ATOM 5048 C C . SER B 1 196 ? -5.477 25.5 14.211 1 96 196 SER B C 1
ATOM 5050 O O . SER B 1 196 ? -5.645 24.391 13.727 1 96 196 SER B O 1
ATOM 5052 N N . HIS B 1 197 ? -5.602 25.797 15.414 1 97.12 197 HIS B N 1
ATOM 5053 C CA . HIS B 1 197 ? -5.82 24.797 16.438 1 97.12 197 HIS B CA 1
ATOM 5054 C C . HIS B 1 197 ? -7.309 24.484 16.609 1 97.12 197 HIS B C 1
ATOM 5056 O O . HIS B 1 197 ? -8.133 25.406 16.609 1 97.12 197 HIS B O 1
ATOM 5062 N N . ILE B 1 198 ? -7.672 23.25 16.688 1 97.69 198 ILE B N 1
ATOM 5063 C CA . ILE B 1 198 ? -8.984 22.75 17.094 1 97.69 198 ILE B CA 1
ATOM 5064 C C . ILE B 1 198 ? -8.898 22.172 18.5 1 97.69 198 ILE B C 1
ATOM 5066 O O . ILE B 1 198 ? -8.32 21.109 18.703 1 97.69 198 ILE B O 1
ATOM 5070 N N . ASP B 1 199 ? -9.453 22.891 19.438 1 97.19 199 ASP B N 1
ATOM 5071 C CA . ASP B 1 199 ? -9.5 22.375 20.797 1 97.19 199 ASP B CA 1
ATOM 5072 C C . ASP B 1 199 ? -10.438 21.172 20.906 1 97.19 199 ASP B C 1
ATOM 5074 O O . ASP B 1 199 ? -11.664 21.344 20.938 1 97.19 199 ASP B O 1
ATOM 5078 N N . LEU B 1 200 ? -9.898 19.984 21.078 1 98.25 200 LEU B N 1
ATOM 5079 C CA . LEU B 1 200 ? -10.656 18.75 20.969 1 98.25 200 LEU B CA 1
ATOM 5080 C C . LEU B 1 200 ? -11.352 18.422 22.297 1 98.25 200 LEU B C 1
ATOM 5082 O O . LEU B 1 200 ? -12.281 17.609 22.312 1 98.25 200 LEU B O 1
ATOM 5086 N N . ASP B 1 201 ? -10.945 19.016 23.438 1 97.62 201 ASP B N 1
ATOM 5087 C CA . ASP B 1 201 ? -11.453 18.625 24.734 1 97.62 201 ASP B CA 1
ATOM 5088 C C . ASP B 1 201 ? -12.961 18.844 24.828 1 97.62 201 ASP B C 1
ATOM 5090 O O . ASP B 1 201 ? -13.719 17.906 25.094 1 97.62 201 ASP B O 1
ATOM 5094 N N . PRO B 1 202 ? -13.414 20.109 24.609 1 98.12 202 PRO B N 1
ATOM 5095 C CA . PRO B 1 202 ? -14.859 20.312 24.703 1 98.12 202 PRO B CA 1
ATOM 5096 C C . PRO B 1 202 ? -15.633 19.547 23.625 1 98.12 202 PRO B C 1
ATOM 5098 O O . PRO B 1 202 ? -16.766 19.109 23.859 1 98.12 202 PRO B O 1
ATOM 5101 N N . ILE B 1 203 ? -15.07 19.328 22.453 1 98.62 203 ILE B N 1
ATOM 5102 C CA . ILE B 1 203 ? -15.711 18.594 21.375 1 98.62 203 ILE B CA 1
ATOM 5103 C C . ILE B 1 203 ? -15.859 17.125 21.766 1 98.62 203 ILE B C 1
ATOM 5105 O O . ILE B 1 203 ? -16.938 16.531 21.594 1 98.62 203 ILE B O 1
ATOM 5109 N N . ALA B 1 204 ? -14.773 16.547 22.297 1 98.62 204 ALA B N 1
ATOM 5110 C CA . ALA B 1 204 ? -14.805 15.156 22.75 1 98.62 204 ALA B CA 1
ATOM 5111 C C . ALA B 1 204 ? -15.852 14.961 23.828 1 98.62 204 ALA B C 1
ATOM 5113 O O . ALA B 1 204 ? -16.562 13.961 23.844 1 98.62 204 ALA B O 1
ATOM 5114 N N . ALA B 1 205 ? -15.898 15.883 24.766 1 98.19 205 ALA B N 1
ATOM 5115 C CA . ALA B 1 205 ? -16.906 15.812 25.828 1 98.19 205 ALA B CA 1
ATOM 5116 C C . ALA B 1 205 ? -18.312 15.758 25.25 1 98.19 205 ALA B C 1
ATOM 5118 O O . ALA B 1 205 ? -19.141 14.953 25.672 1 98.19 205 ALA B O 1
ATOM 5119 N N . TYR B 1 206 ? -18.594 16.625 24.297 1 98.38 206 TYR B N 1
ATOM 5120 C CA . TYR B 1 206 ? -19.891 16.625 23.641 1 98.38 206 TYR B CA 1
ATOM 5121 C C . TYR B 1 206 ? -20.156 15.297 22.953 1 98.38 206 TYR B C 1
ATOM 5123 O O . TYR B 1 206 ? -21.25 14.727 23.094 1 98.38 206 TYR B O 1
ATOM 5131 N N . CYS B 1 207 ? -19.203 14.805 22.188 1 98.5 207 CYS B N 1
ATOM 5132 C CA . CYS B 1 207 ? -19.344 13.555 21.453 1 98.5 207 CYS B CA 1
ATOM 5133 C C . CYS B 1 207 ? -19.641 12.398 22.391 1 98.5 207 CYS B C 1
ATOM 5135 O O . CYS B 1 207 ? -20.516 11.578 22.109 1 98.5 207 CYS B O 1
ATOM 5137 N N . HIS B 1 208 ? -18.938 12.367 23.516 1 97.5 208 HIS B N 1
ATOM 5138 C CA . HIS B 1 208 ? -19.141 11.312 24.5 1 97.5 208 HIS B CA 1
ATOM 5139 C C . HIS B 1 208 ? -20.547 11.391 25.094 1 97.5 208 HIS B C 1
ATOM 5141 O O . HIS B 1 208 ? -21.234 10.367 25.219 1 97.5 208 HIS B O 1
ATOM 5147 N N . GLU B 1 209 ? -20.906 12.547 25.422 1 97.62 209 GLU B N 1
ATOM 5148 C CA . GLU B 1 209 ? -22.219 12.75 26.031 1 97.62 209 GLU B CA 1
ATOM 5149 C C . GLU B 1 209 ? -23.344 12.289 25.094 1 97.62 209 GLU B C 1
ATOM 5151 O O . GLU B 1 209 ? -24.359 11.781 25.547 1 97.62 209 GLU B O 1
ATOM 5156 N N . HIS B 1 210 ? -23.172 12.414 23.875 1 97.81 210 HIS B N 1
ATOM 5157 C CA . HIS B 1 210 ? -24.234 12.141 22.906 1 97.81 210 HIS B CA 1
ATOM 5158 C C . HIS B 1 210 ? -23.953 10.867 22.125 1 97.81 210 HIS B C 1
ATOM 5160 O O . HIS B 1 210 ? -24.625 10.578 21.141 1 97.81 210 HIS B O 1
ATOM 5166 N N . ASN B 1 211 ? -22.891 10.148 22.484 1 96.94 211 ASN B N 1
ATOM 5167 C CA . ASN B 1 211 ? -22.5 8.883 21.859 1 96.94 211 ASN B CA 1
ATOM 5168 C C . ASN B 1 211 ? -22.219 9.047 20.375 1 96.94 211 ASN B C 1
ATOM 5170 O O . ASN B 1 211 ? -22.734 8.281 19.547 1 96.94 211 ASN B O 1
ATOM 5174 N N . ILE B 1 212 ? -21.531 10.102 19.984 1 98.25 212 ILE B N 1
ATOM 5175 C CA . ILE B 1 212 ? -21.125 10.391 18.609 1 98.25 212 ILE B CA 1
ATOM 5176 C C . ILE B 1 212 ? -19.672 9.961 18.406 1 98.25 212 ILE B C 1
ATOM 5178 O O . ILE B 1 212 ? -18.797 10.367 19.156 1 98.25 212 ILE B O 1
ATOM 5182 N N . PRO B 1 213 ? -19.391 9.117 17.406 1 98.62 213 PRO B N 1
ATOM 5183 C CA . PRO B 1 213 ? -18 8.766 17.109 1 98.62 213 PRO B CA 1
ATOM 5184 C C . PRO B 1 213 ? -17.141 9.977 16.75 1 98.62 213 PRO B C 1
ATOM 5186 O O . PRO B 1 213 ? -17.516 10.773 15.891 1 98.62 213 PRO B O 1
ATOM 5189 N N . LEU B 1 214 ? -16.047 10.156 17.438 1 98.81 214 LEU B N 1
ATOM 5190 C CA . LEU B 1 214 ? -15.023 11.148 17.109 1 98.81 214 LEU B CA 1
ATOM 5191 C C . LEU B 1 214 ? -13.852 10.492 16.375 1 98.81 214 LEU B C 1
ATOM 5193 O O . LEU B 1 214 ? -13.188 9.609 16.922 1 98.81 214 LEU B O 1
ATOM 5197 N N . VAL B 1 215 ? -13.586 10.914 15.141 1 98.88 215 VAL B N 1
ATOM 5198 C CA . VAL B 1 215 ? -12.523 10.359 14.305 1 98.88 215 VAL B CA 1
ATOM 5199 C C . VAL B 1 215 ? -11.484 11.438 14.008 1 98.88 215 VAL B C 1
ATOM 5201 O O . VAL B 1 215 ? -11.82 12.516 13.508 1 98.88 215 VAL B O 1
ATOM 5204 N N . LEU B 1 216 ? -10.219 11.094 14.281 1 98.88 216 LEU B N 1
ATOM 5205 C CA . LEU B 1 216 ? -9.188 12.117 14.203 1 98.88 216 LEU B CA 1
ATOM 5206 C C . LEU B 1 216 ? -8.133 11.75 13.156 1 98.88 216 LEU B C 1
ATOM 5208 O O . LEU B 1 216 ? -7.723 10.594 13.062 1 98.88 216 LEU B O 1
ATOM 5212 N N . ASP B 1 217 ? -7.777 12.664 12.289 1 98.69 217 ASP B N 1
ATOM 5213 C CA . ASP B 1 217 ? -6.555 12.656 11.492 1 98.69 217 ASP B CA 1
ATOM 5214 C C . ASP B 1 217 ? -5.477 13.531 12.133 1 98.69 217 ASP B C 1
ATOM 5216 O O . ASP B 1 217 ? -5.57 14.758 12.102 1 98.69 217 ASP B O 1
ATOM 5220 N N . VAL B 1 218 ? -4.457 12.906 12.664 1 98.75 218 VAL B N 1
ATOM 5221 C CA . VAL B 1 218 ? -3.445 13.656 13.406 1 98.75 218 VAL B CA 1
ATOM 5222 C C . VAL B 1 218 ? -2.141 13.68 12.609 1 98.75 218 VAL B C 1
ATOM 5224 O O . VAL B 1 218 ? -1.054 13.703 13.195 1 98.75 218 VAL B O 1
ATOM 5227 N N . THR B 1 219 ? -2.223 13.602 11.273 1 97.69 219 THR B N 1
ATOM 5228 C CA . THR B 1 219 ? -1.058 13.594 10.398 1 97.69 219 THR B CA 1
ATOM 5229 C C . THR B 1 219 ? -0.176 14.812 10.656 1 97.69 219 THR B C 1
ATOM 5231 O O . THR B 1 219 ? 1.048 14.742 10.531 1 97.69 219 THR B O 1
ATOM 5234 N N . GLN B 1 220 ? -0.786 15.914 11.117 1 98.19 220 GLN B N 1
ATOM 5235 C CA . GLN B 1 220 ? -0.008 17.125 11.32 1 98.19 220 GLN B CA 1
ATOM 5236 C C . GLN B 1 220 ? 0.436 17.266 12.773 1 98.19 220 GLN B C 1
ATOM 5238 O O . GLN B 1 220 ? 1.128 18.219 13.133 1 98.19 220 GLN B O 1
ATOM 5243 N N . SER B 1 221 ? 0.118 16.344 13.664 1 97.88 221 SER B N 1
ATOM 5244 C CA . SER B 1 221 ? 0.496 16.531 15.062 1 97.88 221 SER B CA 1
ATOM 5245 C C . SER B 1 221 ? 1.135 15.266 15.633 1 97.88 221 SER B C 1
ATOM 5247 O O . SER B 1 221 ? 1.842 15.328 16.641 1 97.88 221 SER B O 1
ATOM 5249 N N . GLY B 1 222 ? 0.85 14.109 15.031 1 97.94 222 GLY B N 1
ATOM 5250 C CA . GLY B 1 222 ? 1.44 12.875 15.531 1 97.94 222 GLY B CA 1
ATOM 5251 C C . GLY B 1 222 ? 2.955 12.914 15.57 1 97.94 222 GLY B C 1
ATOM 5252 O O . GLY B 1 222 ? 3.6 13.258 14.578 1 97.94 222 GLY B O 1
ATOM 5253 N N . GLY B 1 223 ? 3.51 12.516 16.703 1 97.62 223 GLY B N 1
ATOM 5254 C CA . GLY B 1 223 ? 4.957 12.523 16.844 1 97.62 223 GLY B CA 1
ATOM 5255 C C . GLY B 1 223 ? 5.5 13.844 17.359 1 97.62 223 GLY B C 1
ATOM 5256 O O . GLY B 1 223 ? 6.68 13.938 17.719 1 97.62 223 GLY B O 1
ATOM 5257 N N . VAL B 1 224 ? 4.695 14.922 17.406 1 98.06 224 VAL B N 1
ATOM 5258 C CA . VAL B 1 224 ? 5.172 16.234 17.828 1 98.06 224 VAL B CA 1
ATOM 5259 C C . VAL B 1 224 ? 4.371 16.703 19.047 1 98.06 224 VAL B C 1
ATOM 5261 O O . VAL B 1 224 ? 4.941 17.062 20.078 1 98.06 224 VAL B O 1
ATOM 5264 N N . VAL B 1 225 ? 3.059 16.703 18.906 1 97.94 225 VAL B N 1
ATOM 5265 C CA . VAL B 1 225 ? 2.182 17.156 19.984 1 97.94 225 VAL B CA 1
ATOM 5266 C C . VAL B 1 225 ? 1.48 15.961 20.609 1 97.94 225 VAL B C 1
ATOM 5268 O O . VAL B 1 225 ? 0.773 15.219 19.938 1 97.94 225 VAL B O 1
ATOM 5271 N N . PRO B 1 226 ? 1.676 15.75 21.891 1 96.81 226 PRO B N 1
ATOM 5272 C CA . PRO B 1 226 ? 0.949 14.656 22.531 1 96.81 226 PRO B CA 1
ATOM 5273 C C . PRO B 1 226 ? -0.566 14.797 22.406 1 96.81 226 PRO B C 1
ATOM 5275 O O . PRO B 1 226 ? -1.101 15.898 22.562 1 96.81 226 PRO B O 1
ATOM 5278 N N . LEU B 1 227 ? -1.157 13.641 22.031 1 96 227 LEU B N 1
ATOM 5279 C CA . LEU B 1 227 ? -2.613 13.562 21.969 1 96 227 LEU B CA 1
ATOM 5280 C C . LEU B 1 227 ? -3.178 13.023 23.281 1 96 227 LEU B C 1
ATOM 5282 O O . LEU B 1 227 ? -2.703 12.008 23.797 1 96 227 LEU B O 1
ATOM 5286 N N . ALA B 1 228 ? -3.977 13.633 24.078 1 93.19 228 ALA B N 1
ATOM 5287 C CA . ALA B 1 228 ? -4.598 13.156 25.312 1 93.19 228 ALA B CA 1
ATOM 5288 C C . ALA B 1 228 ? -5.625 12.062 25.016 1 93.19 228 ALA B C 1
ATOM 5290 O O . ALA B 1 228 ? -6.816 12.234 25.297 1 93.19 228 ALA B O 1
ATOM 5291 N N . LEU B 1 229 ? -5.059 10.945 24.547 1 95.38 229 LEU B N 1
ATOM 5292 C CA . LEU B 1 229 ? -5.906 9.852 24.094 1 95.38 229 LEU B CA 1
ATOM 5293 C C . LEU B 1 229 ? -6.844 9.391 25.219 1 95.38 229 LEU B C 1
ATOM 5295 O O . LEU B 1 229 ? -8.016 9.086 24.953 1 95.38 229 LEU B O 1
ATOM 5299 N N . ASP B 1 230 ? -6.43 9.375 26.438 1 92.38 230 ASP B N 1
ATOM 5300 C CA . ASP B 1 230 ? -7.195 8.875 27.578 1 92.38 230 ASP B CA 1
ATOM 5301 C C . ASP B 1 230 ? -8.328 9.828 27.938 1 92.38 230 ASP B C 1
ATOM 5303 O O . ASP B 1 230 ? -9.336 9.414 28.516 1 92.38 230 ASP B O 1
ATOM 5307 N N . ARG B 1 231 ? -8.117 11 27.609 1 94.19 231 ARG B N 1
ATOM 5308 C CA . ARG B 1 231 ? -9.141 12 27.891 1 94.19 231 ARG B CA 1
ATOM 5309 C C . ARG B 1 231 ? -10.117 12.141 26.719 1 94.19 231 ARG B C 1
ATOM 5311 O O . ARG B 1 231 ? -11.328 12.25 26.922 1 94.19 231 ARG B O 1
ATOM 5318 N N . LEU B 1 232 ? -9.609 12.062 25.531 1 97.56 232 LEU B N 1
ATOM 5319 C CA . LEU B 1 232 ? -10.398 12.32 24.344 1 97.56 232 LEU B CA 1
ATOM 5320 C C . LEU B 1 232 ? -11.25 11.109 23.969 1 97.56 232 LEU B C 1
ATOM 5322 O O . LEU B 1 232 ? -12.344 11.25 23.422 1 97.56 232 LEU B O 1
ATOM 5326 N N . HIS B 1 233 ? -10.773 9.914 24.203 1 96.62 233 HIS B N 1
ATOM 5327 C CA . HIS B 1 233 ? -11.414 8.648 23.875 1 96.62 233 HIS B CA 1
ATOM 5328 C C . HIS B 1 233 ? -11.984 8.68 22.453 1 96.62 233 HIS B C 1
ATOM 5330 O O . HIS B 1 233 ? -13.164 8.398 22.25 1 96.62 233 HIS B O 1
ATOM 5336 N N . PRO B 1 234 ? -11.156 8.961 21.516 1 98.44 234 PRO B N 1
ATOM 5337 C CA . PRO B 1 234 ? -11.641 8.945 20.141 1 98.44 234 PRO B CA 1
ATOM 5338 C C . PRO B 1 234 ? -11.977 7.539 19.641 1 98.44 234 PRO B C 1
ATOM 5340 O O . PRO B 1 234 ? -11.438 6.555 20.156 1 98.44 234 PRO B O 1
ATOM 5343 N N . THR B 1 235 ? -12.898 7.492 18.703 1 98.56 235 THR B N 1
ATOM 5344 C CA . THR B 1 235 ? -13.266 6.227 18.062 1 98.56 235 THR B CA 1
ATOM 5345 C C . THR B 1 235 ? -12.125 5.707 17.188 1 98.56 235 THR B C 1
ATOM 5347 O O . THR B 1 235 ? -11.906 4.5 17.109 1 98.56 235 THR B O 1
ATOM 5350 N N . ALA B 1 236 ? -11.422 6.605 16.562 1 98.81 236 ALA B N 1
ATOM 5351 C CA . ALA B 1 236 ? -10.289 6.258 15.703 1 98.81 236 ALA B CA 1
ATOM 5352 C C . ALA B 1 236 ? -9.32 7.426 15.562 1 98.81 236 ALA B C 1
ATOM 5354 O O . ALA B 1 236 ? -9.727 8.586 15.633 1 98.81 236 ALA B O 1
ATOM 5355 N N . VAL B 1 237 ? -8.039 7.109 15.43 1 98.88 237 VAL B N 1
ATOM 5356 C CA . VAL B 1 237 ? -6.988 8.086 15.195 1 98.88 237 VAL B CA 1
ATOM 5357 C C . VAL B 1 237 ? -6.059 7.594 14.086 1 98.88 237 VAL B C 1
ATOM 5359 O O . VAL B 1 237 ? -5.363 6.586 14.258 1 98.88 237 VAL B O 1
ATOM 5362 N N . ALA B 1 238 ? -6.02 8.273 12.969 1 98.56 238 ALA B N 1
ATOM 5363 C CA . ALA B 1 238 ? -5.145 7.93 11.852 1 98.56 238 ALA B CA 1
ATOM 5364 C C . ALA B 1 238 ? -4.012 8.938 11.703 1 98.56 238 ALA B C 1
ATOM 5366 O O . ALA B 1 238 ? -4.172 10.109 12.047 1 98.56 238 ALA B O 1
ATOM 5367 N N . CYS B 1 239 ? -2.883 8.469 11.203 1 98.31 239 CYS B N 1
ATOM 5368 C CA . CYS B 1 239 ? -1.721 9.328 11.016 1 98.31 239 CYS B CA 1
ATOM 5369 C C . CYS B 1 239 ? -0.849 8.828 9.867 1 98.31 239 CYS B C 1
ATOM 5371 O O . CYS B 1 239 ? -0.356 7.695 9.914 1 98.31 239 CYS B O 1
ATOM 5373 N N . SER B 1 240 ? -0.674 9.664 8.867 1 95.62 240 SER B N 1
ATOM 5374 C CA . SER B 1 240 ? 0.339 9.336 7.867 1 95.62 240 SER B CA 1
ATOM 5375 C C . SER B 1 240 ? 1.741 9.398 8.461 1 95.62 240 SER B C 1
ATOM 5377 O O . SER B 1 240 ? 2.039 10.273 9.273 1 95.62 240 SER B O 1
ATOM 5379 N N . VAL B 1 241 ? 2.633 8.586 8.008 1 95.38 241 VAL B N 1
ATOM 5380 C CA . VAL B 1 241 ? 3.902 8.453 8.719 1 95.38 241 VAL B CA 1
ATOM 5381 C C . VAL B 1 241 ? 4.98 9.266 8 1 95.38 241 VAL B C 1
ATOM 5383 O O . VAL B 1 241 ? 6.082 9.445 8.523 1 95.38 241 VAL B O 1
ATOM 5386 N N . HIS B 1 242 ? 4.73 9.906 6.84 1 93.25 242 HIS B N 1
ATOM 5387 C CA . HIS B 1 242 ? 5.777 10.438 5.965 1 93.25 242 HIS B CA 1
ATOM 5388 C C . HIS B 1 242 ? 6.156 11.859 6.359 1 93.25 242 HIS B C 1
ATOM 5390 O O . HIS B 1 242 ? 7.004 12.477 5.711 1 93.25 242 HIS B O 1
ATOM 5396 N N . LYS B 1 243 ? 5.523 12.453 7.297 1 95.88 243 LYS B N 1
ATOM 5397 C CA . LYS B 1 243 ? 5.816 13.828 7.711 1 95.88 243 LYS B CA 1
ATOM 5398 C C . LYS B 1 243 ? 6.543 13.852 9.055 1 95.88 243 LYS B C 1
ATOM 5400 O O . LYS B 1 243 ? 7.746 13.578 9.117 1 95.88 243 LYS B O 1
ATOM 5405 N N . TRP B 1 244 ? 5.777 13.945 10.117 1 98 244 TRP B N 1
ATOM 5406 C CA . TRP B 1 244 ? 6.336 14.211 11.438 1 98 244 TRP B CA 1
ATOM 5407 C C . TRP B 1 244 ? 6.797 12.914 12.102 1 98 244 TRP B C 1
ATOM 5409 O O . TRP B 1 244 ? 7.602 12.945 13.039 1 98 244 TRP B O 1
ATOM 5419 N N . LEU B 1 245 ? 6.309 11.773 11.586 1 97.81 245 LEU B N 1
ATOM 5420 C CA . LEU B 1 245 ? 6.738 10.484 12.109 1 97.81 245 LEU B CA 1
ATOM 5421 C C . LEU B 1 245 ? 8.023 10.023 11.438 1 97.81 245 LEU B C 1
ATOM 5423 O O . LEU B 1 245 ? 8.562 8.969 11.766 1 97.81 245 LEU B O 1
ATOM 5427 N N . LEU B 1 246 ? 8.492 10.719 10.492 1 96.88 246 LEU B N 1
ATOM 5428 C CA . LEU B 1 246 ? 9.789 10.57 9.844 1 96.88 246 LEU B CA 1
ATOM 5429 C C . LEU B 1 246 ? 9.891 9.227 9.125 1 96.88 246 LEU B C 1
ATOM 5431 O O . LEU B 1 246 ? 10.984 8.68 8.977 1 96.88 246 LEU B O 1
ATOM 5435 N N . GLY B 1 247 ? 8.766 8.648 8.781 1 94.62 247 GLY B N 1
ATOM 5436 C CA . GLY B 1 247 ? 8.727 7.379 8.078 1 94.62 247 GLY B CA 1
ATOM 5437 C C . GLY B 1 247 ? 8.727 7.527 6.57 1 94.62 247 GLY B C 1
ATOM 5438 O O . GLY B 1 247 ? 8.805 8.641 6.051 1 94.62 247 GLY B O 1
ATOM 5439 N N . PRO B 1 248 ? 8.727 6.387 5.914 1 91.06 248 PRO B N 1
ATOM 5440 C CA . PRO B 1 248 ? 8.609 6.395 4.453 1 91.06 248 PRO B CA 1
ATOM 5441 C C . PRO B 1 248 ? 7.199 6.715 3.971 1 91.06 248 PRO B C 1
ATOM 5443 O O . PRO B 1 248 ? 6.301 6.941 4.785 1 91.06 248 PRO B O 1
ATOM 5446 N N . TYR B 1 249 ? 7.047 6.887 2.678 1 86.44 249 TYR B N 1
ATOM 5447 C CA . TYR B 1 249 ? 5.707 7.008 2.105 1 86.44 249 TYR B CA 1
ATOM 5448 C C . TYR B 1 249 ? 5.012 5.652 2.061 1 86.44 249 TYR B C 1
ATOM 5450 O O . TYR B 1 249 ? 5.656 4.609 2.219 1 86.44 249 TYR B O 1
ATOM 5458 N N . GLY B 1 250 ? 3.717 5.691 2.002 1 82.62 250 GLY B N 1
ATOM 5459 C CA . GLY B 1 250 ? 2.979 4.473 1.701 1 82.62 250 GLY B CA 1
ATOM 5460 C C . GLY B 1 250 ? 2.385 3.816 2.934 1 82.62 250 GLY B C 1
ATOM 5461 O O . GLY B 1 250 ? 1.857 2.705 2.857 1 82.62 250 GLY B O 1
ATOM 5462 N N . PHE B 1 251 ? 2.496 4.496 4.09 1 86.12 251 PHE B N 1
ATOM 5463 C CA . PHE B 1 251 ? 1.943 3.945 5.324 1 86.12 251 PHE B CA 1
ATOM 5464 C C . PHE B 1 251 ? 1.136 5 6.07 1 86.12 251 PHE B C 1
ATOM 5466 O O . PHE B 1 251 ? 1.446 6.191 6.004 1 86.12 251 PHE B O 1
ATOM 5473 N N . SER B 1 252 ? 0.161 4.531 6.664 1 94.12 252 SER B N 1
ATOM 5474 C CA . SER B 1 252 ? -0.49 5.219 7.773 1 94.12 252 SER B CA 1
ATOM 5475 C C . SER B 1 252 ? -0.779 4.266 8.93 1 94.12 252 SER B C 1
ATOM 5477 O O . SER B 1 252 ? -0.842 3.049 8.727 1 94.12 252 SER B O 1
ATOM 5479 N N . LEU B 1 253 ? -0.767 4.746 10.047 1 97.44 253 LEU B N 1
ATOM 5480 C CA . LEU B 1 253 ? -1.131 3.982 11.242 1 97.44 253 LEU B CA 1
ATOM 5481 C C . LEU B 1 253 ? -2.508 4.395 11.75 1 97.44 253 LEU B C 1
ATOM 5483 O O . LEU B 1 253 ? -2.854 5.578 11.727 1 97.44 253 LEU B O 1
ATOM 5487 N N . LEU B 1 254 ? -3.295 3.4 12.141 1 98.38 254 LEU B N 1
ATOM 5488 C CA . LEU B 1 254 ? -4.68 3.615 12.547 1 98.38 254 LEU B CA 1
ATOM 5489 C C . LEU B 1 254 ? -4.949 2.986 13.906 1 98.38 254 LEU B C 1
ATOM 5491 O O . LEU B 1 254 ? -4.859 1.767 14.062 1 98.38 254 LEU B O 1
ATOM 5495 N N . TYR B 1 255 ? -5.219 3.809 14.891 1 98.81 255 TYR B N 1
ATOM 5496 C CA . TYR B 1 255 ? -5.758 3.357 16.172 1 98.81 255 TYR B CA 1
ATOM 5497 C C . TYR B 1 255 ? -7.281 3.324 16.141 1 98.81 255 TYR B C 1
ATOM 5499 O O . TYR B 1 255 ? -7.918 4.242 15.617 1 98.81 255 TYR B O 1
ATOM 5507 N N . VAL B 1 256 ? -7.879 2.279 16.688 1 98.69 256 VAL B N 1
ATOM 5508 C CA . VAL B 1 256 ? -9.328 2.195 16.766 1 98.69 256 VAL B CA 1
ATOM 5509 C C . VAL B 1 256 ? -9.75 1.787 18.172 1 98.69 256 VAL B C 1
ATOM 5511 O O . VAL B 1 256 ? -9 1.105 18.875 1 98.69 256 VAL B O 1
ATOM 5514 N N . ASP B 1 257 ? -10.891 2.211 18.594 1 97.44 257 ASP B N 1
ATOM 5515 C CA . ASP B 1 257 ? -11.414 1.78 19.891 1 97.44 257 ASP B CA 1
ATOM 5516 C C . ASP B 1 257 ? -12.07 0.405 19.797 1 97.44 257 ASP B C 1
ATOM 5518 O O . ASP B 1 257 ? -12.07 -0.207 18.719 1 97.44 257 ASP B O 1
ATOM 5522 N N . ASP B 1 258 ? -12.633 -0.103 20.844 1 95.75 258 ASP B N 1
ATOM 5523 C CA . ASP B 1 258 ? -13.141 -1.469 20.953 1 95.75 258 ASP B CA 1
ATOM 5524 C C . ASP B 1 258 ? -14.336 -1.688 20.031 1 95.75 258 ASP B C 1
ATOM 5526 O O . ASP B 1 258 ? -14.523 -2.781 19.5 1 95.75 258 ASP B O 1
ATOM 5530 N N . ALA B 1 259 ? -15.117 -0.687 19.828 1 95 259 ALA B N 1
ATOM 5531 C CA . ALA B 1 259 ? -16.344 -0.807 19.047 1 95 259 ALA B CA 1
ATOM 5532 C C . ALA B 1 259 ? -16.031 -1.16 17.594 1 95 259 ALA B C 1
ATOM 5534 O O . ALA B 1 259 ? -16.875 -1.748 16.906 1 95 259 ALA B O 1
ATOM 5535 N N . LEU B 1 260 ? -14.859 -0.802 17.141 1 97.06 260 LEU B N 1
ATOM 5536 C CA . LEU B 1 260 ? -14.523 -1.01 15.734 1 97.06 260 LEU B CA 1
ATOM 5537 C C . LEU B 1 260 ? -13.781 -2.33 15.547 1 97.06 260 LEU B C 1
ATOM 5539 O O . LEU B 1 260 ? -13.633 -2.803 14.414 1 97.06 260 LEU B O 1
ATOM 5543 N N . LEU B 1 261 ? -13.32 -3.004 16.562 1 96.5 261 LEU B N 1
ATOM 5544 C CA . LEU B 1 261 ? -12.414 -4.145 16.484 1 96.5 261 LEU B CA 1
ATOM 5545 C C . LEU B 1 261 ? -13.125 -5.367 15.914 1 96.5 261 LEU B C 1
ATOM 5547 O O . LEU B 1 261 ? -12.484 -6.375 15.602 1 96.5 261 LEU B O 1
ATOM 5551 N N . THR B 1 262 ? -14.438 -5.324 15.688 1 94.12 262 THR B N 1
ATOM 5552 C CA . THR B 1 262 ? -15.18 -6.457 15.148 1 94.12 262 THR B CA 1
ATOM 5553 C C . THR B 1 262 ? -15.711 -6.141 13.75 1 94.12 262 THR B C 1
ATOM 5555 O O . THR B 1 262 ? -16.391 -6.965 13.141 1 94.12 262 THR B O 1
ATOM 5558 N N . LYS B 1 263 ? -15.461 -4.938 13.312 1 95.5 263 LYS B N 1
ATOM 5559 C CA . LYS B 1 263 ? -15.953 -4.539 11.992 1 95.5 263 LYS B CA 1
ATOM 5560 C C . LYS B 1 263 ? -15.125 -5.176 10.883 1 95.5 263 LYS B C 1
ATOM 5562 O O . LYS B 1 263 ? -14.094 -5.797 11.148 1 95.5 263 LYS B O 1
ATOM 5567 N N . GLN B 1 264 ? -15.602 -5.086 9.672 1 92.94 264 GLN B N 1
ATOM 5568 C CA . GLN B 1 264 ? -14.961 -5.73 8.523 1 92.94 264 GLN B CA 1
ATOM 5569 C C . GLN B 1 264 ? -13.891 -4.832 7.918 1 92.94 264 GLN B C 1
ATOM 5571 O O . GLN B 1 264 ? -14.055 -3.613 7.859 1 92.94 264 GLN B O 1
ATOM 5576 N N . PRO B 1 265 ? -12.836 -5.445 7.496 1 94.5 265 PRO B N 1
ATOM 5577 C CA . PRO B 1 265 ? -11.828 -4.676 6.766 1 94.5 265 PRO B CA 1
ATOM 5578 C C . PRO B 1 265 ? -12.273 -4.309 5.352 1 94.5 265 PRO B C 1
ATOM 5580 O O . PRO B 1 265 ? -13.312 -4.785 4.883 1 94.5 265 PRO B O 1
ATOM 5583 N N . LEU B 1 266 ? -11.539 -3.416 4.672 1 93.12 266 LEU B N 1
ATOM 5584 C CA . LEU B 1 266 ? -11.844 -3.016 3.303 1 93.12 266 LEU B CA 1
ATOM 5585 C C . LEU B 1 266 ? -11.469 -4.113 2.316 1 93.12 266 LEU B C 1
ATOM 5587 O O . LEU B 1 266 ? -12.086 -4.246 1.258 1 93.12 266 LEU B O 1
ATOM 5591 N N . GLU B 1 267 ? -10.414 -4.855 2.645 1 91.19 267 GLU B N 1
ATOM 5592 C CA . GLU B 1 267 ? -9.938 -5.938 1.789 1 91.19 267 GLU B CA 1
ATOM 5593 C C . GLU B 1 267 ? -9.781 -7.234 2.576 1 91.19 267 GLU B C 1
ATOM 5595 O O . GLU B 1 267 ? -9.656 -7.211 3.803 1 91.19 267 GLU B O 1
ATOM 5600 N N . PHE B 1 268 ? -9.766 -8.328 1.832 1 90.38 268 PHE B N 1
ATOM 5601 C CA . PHE B 1 268 ? -9.68 -9.633 2.465 1 90.38 268 PHE B CA 1
ATOM 5602 C C . PHE B 1 268 ? -8.43 -10.375 2.004 1 90.38 268 PHE B C 1
ATOM 5604 O O . PHE B 1 268 ? -8.195 -10.523 0.801 1 90.38 268 PHE B O 1
ATOM 5611 N N . HIS B 1 269 ? -7.629 -10.734 2.938 1 88.06 269 HIS B N 1
ATOM 5612 C CA . HIS B 1 269 ? -6.418 -11.508 2.678 1 88.06 269 HIS B CA 1
ATOM 5613 C C . HIS B 1 269 ? -6.137 -12.492 3.812 1 88.06 269 HIS B C 1
ATOM 5615 O O . HIS B 1 269 ? -6.785 -12.43 4.859 1 88.06 269 HIS B O 1
ATOM 5621 N N . ASP B 1 270 ? -5.191 -13.32 3.621 1 85.62 270 ASP B N 1
ATOM 5622 C CA . ASP B 1 270 ? -4.969 -14.414 4.559 1 85.62 270 ASP B CA 1
ATOM 5623 C C . ASP B 1 270 ? -4.066 -13.977 5.711 1 85.62 270 ASP B C 1
ATOM 5625 O O . ASP B 1 270 ? -4.055 -14.609 6.77 1 85.62 270 ASP B O 1
ATOM 5629 N N . ARG B 1 271 ? -3.217 -13.023 5.688 1 78.44 271 ARG B N 1
ATOM 5630 C CA . ARG B 1 271 ? -2.111 -12.719 6.586 1 78.44 271 ARG B CA 1
ATOM 5631 C C . ARG B 1 271 ? -2.621 -12.367 7.98 1 78.44 271 ARG B C 1
ATOM 5633 O O . ARG B 1 271 ? -1.872 -12.43 8.953 1 78.44 271 ARG B O 1
ATOM 5640 N N . ARG B 1 272 ? -3.883 -12.062 8.172 1 84.56 272 ARG B N 1
ATOM 5641 C CA . ARG B 1 272 ? -4.375 -11.664 9.492 1 84.56 272 ARG B CA 1
ATOM 5642 C C . ARG B 1 272 ? -5.535 -12.547 9.93 1 84.56 272 ARG B C 1
ATOM 5644 O O . ARG B 1 272 ? -6.406 -12.109 10.688 1 84.56 272 ARG B O 1
ATOM 5651 N N . ARG B 1 273 ? -5.41 -13.75 9.398 1 87.25 273 ARG B N 1
ATOM 5652 C CA . ARG B 1 273 ? -6.363 -14.773 9.82 1 87.25 273 ARG B CA 1
ATOM 5653 C C . ARG B 1 273 ? -5.742 -15.711 10.844 1 87.25 273 ARG B C 1
ATOM 5655 O O . ARG B 1 273 ? -4.52 -15.859 10.906 1 87.25 273 ARG B O 1
ATOM 5662 N N . GLU B 1 274 ? -6.594 -16.266 11.617 1 83.38 274 GLU B N 1
ATOM 5663 C CA . GLU B 1 274 ? -6.117 -17.266 12.562 1 83.38 274 GLU B CA 1
ATOM 5664 C C . GLU B 1 274 ? -5.41 -18.422 11.836 1 83.38 274 GLU B C 1
ATOM 5666 O O . GLU B 1 274 ? -5.871 -18.875 10.789 1 83.38 274 GLU B O 1
ATOM 5671 N N . HIS B 1 275 ? -4.18 -18.812 12.188 1 72.19 275 HIS B N 1
ATOM 5672 C CA . HIS B 1 275 ? -3.354 -19.922 11.711 1 72.19 275 HIS B CA 1
ATOM 5673 C C . HIS B 1 275 ? -2.676 -19.578 10.391 1 72.19 275 HIS B C 1
ATOM 5675 O O . HIS B 1 275 ? -2.105 -20.453 9.734 1 72.19 275 HIS B O 1
ATOM 5681 N N . ALA B 1 276 ? -2.9 -18.391 9.781 1 68.12 276 ALA B N 1
ATOM 5682 C CA . ALA B 1 276 ? -2.256 -18 8.531 1 68.12 276 ALA B CA 1
ATOM 5683 C C . ALA B 1 276 ? -0.741 -18.156 8.617 1 68.12 276 ALA B C 1
ATOM 5685 O O . ALA B 1 276 ? -0.099 -18.594 7.664 1 68.12 276 ALA B O 1
ATOM 5686 N N . ASP B 1 277 ? -0.04 -17.797 9.914 1 56.81 277 ASP B N 1
ATOM 5687 C CA . ASP B 1 277 ? 1.41 -17.75 10.078 1 56.81 277 ASP B CA 1
ATOM 5688 C C . ASP B 1 277 ? 1.957 -19.094 10.547 1 56.81 277 ASP B C 1
ATOM 5690 O O . ASP B 1 277 ? 3.172 -19.297 10.602 1 56.81 277 ASP B O 1
ATOM 5694 N N . GLU B 1 278 ? 1.168 -19.938 11.148 1 49.44 278 GLU B N 1
ATOM 5695 C CA . GLU B 1 278 ? 1.673 -21.234 11.586 1 49.44 278 GLU B CA 1
ATOM 5696 C C . GLU B 1 278 ? 1.93 -22.156 10.398 1 49.44 278 GLU B C 1
ATOM 5698 O O . GLU B 1 278 ? 2.645 -23.156 10.523 1 49.44 278 GLU B O 1
ATOM 5703 N N . ALA B 1 279 ? 1.026 -21.953 9.594 1 44.91 279 ALA B N 1
ATOM 5704 C CA . ALA B 1 279 ? 1.131 -22.938 8.516 1 44.91 279 ALA B CA 1
ATOM 5705 C C . ALA B 1 279 ? 2.414 -22.734 7.715 1 44.91 279 ALA B C 1
ATOM 5707 O O . ALA B 1 279 ? 2.734 -21.625 7.309 1 44.91 279 ALA B O 1
ATOM 5708 N N . TRP B 1 280 ? 3.387 -23.406 8.297 1 43.16 280 TRP B N 1
ATOM 5709 C CA . TRP B 1 280 ? 4.527 -23.422 7.391 1 43.16 280 TRP B CA 1
ATOM 5710 C C . TRP B 1 280 ? 4.109 -23.016 5.98 1 43.16 280 TRP B C 1
ATOM 5712 O O . TRP B 1 280 ? 4.957 -22.734 5.129 1 43.16 280 TRP B O 1
ATOM 5722 N N . TRP B 1 281 ? 3.248 -23.891 5.492 1 45.38 281 TRP B N 1
ATOM 5723 C CA . TRP B 1 281 ? 2.883 -23.625 4.105 1 45.38 281 TRP B CA 1
ATOM 5724 C C . TRP B 1 281 ? 2.172 -22.281 3.982 1 45.38 281 TRP B C 1
ATOM 5726 O O . TRP B 1 281 ? 1.68 -21.734 4.977 1 45.38 281 TRP B O 1
ATOM 5736 N N . ASP B 1 282 ? 2.262 -21.453 2.947 1 49.84 282 ASP B N 1
ATOM 5737 C CA . ASP B 1 282 ? 1.756 -20.312 2.201 1 49.84 282 ASP B CA 1
ATOM 5738 C C . ASP B 1 282 ? 0.27 -20.094 2.475 1 49.84 282 ASP B C 1
ATOM 5740 O O . ASP B 1 282 ? -0.341 -19.172 1.914 1 49.84 282 ASP B O 1
ATOM 5744 N N . GLU B 1 283 ? -0.43 -21.094 3.318 1 56.09 283 GLU B N 1
ATOM 5745 C CA . GLU B 1 283 ? -1.86 -20.797 3.301 1 56.09 283 GLU B CA 1
ATOM 5746 C C . GLU B 1 283 ? -2.459 -20.875 4.703 1 56.09 283 GLU B C 1
ATOM 5748 O O . GLU B 1 283 ? -1.779 -21.266 5.652 1 56.09 283 GLU B O 1
ATOM 5753 N N . VAL B 1 284 ? -3.5 -20.125 5.145 1 57.06 284 VAL B N 1
ATOM 5754 C CA . VAL B 1 284 ? -4.363 -20.016 6.316 1 57.06 284 VAL B CA 1
ATOM 5755 C C . VAL B 1 284 ? -4.965 -21.375 6.645 1 57.06 284 VAL B C 1
ATOM 5757 O O . VAL B 1 284 ? -5.867 -21.469 7.484 1 57.06 284 VAL B O 1
ATOM 5760 N N . GLY B 1 285 ? -4.324 -22.484 6.168 1 64.62 285 GLY B N 1
ATOM 5761 C CA . GLY B 1 285 ? -4.926 -23.781 6.41 1 64.62 285 GLY B CA 1
ATOM 5762 C C . GLY B 1 285 ? -5.445 -24.438 5.148 1 64.62 285 GLY B C 1
ATOM 5763 O O . GLY B 1 285 ? -5.34 -23.875 4.055 1 64.62 285 GLY B O 1
ATOM 5764 N N . ALA B 1 286 ? -6.027 -25.594 5.398 1 72.19 286 ALA B N 1
ATOM 5765 C CA . ALA B 1 286 ? -6.543 -26.359 4.266 1 72.19 286 ALA B CA 1
ATOM 5766 C C . ALA B 1 286 ? -7.84 -25.766 3.736 1 72.19 286 ALA B C 1
ATOM 5768 O O . ALA B 1 286 ? -8.695 -25.328 4.512 1 72.19 286 ALA B O 1
ATOM 5769 N N . MET B 1 287 ? -7.844 -25.672 2.48 1 84.88 287 MET B N 1
ATOM 5770 C CA . MET B 1 287 ? -9.062 -25.203 1.82 1 84.88 287 MET B CA 1
ATOM 5771 C C . MET B 1 287 ? -10.141 -26.281 1.863 1 84.88 287 MET B C 1
ATOM 5773 O O . MET B 1 287 ? -9.859 -27.453 1.667 1 84.88 287 MET B O 1
ATOM 5777 N N . THR B 1 288 ? -11.352 -25.922 2.18 1 81.5 288 THR B N 1
ATOM 5778 C CA . THR B 1 288 ? -12.508 -26.812 2.125 1 81.5 288 THR B CA 1
ATOM 5779 C C . THR B 1 288 ? -13.398 -26.469 0.93 1 81.5 288 THR B C 1
ATOM 5781 O O . THR B 1 288 ? -13.016 -25.656 0.085 1 81.5 288 THR B O 1
ATOM 5784 N N . ASP B 1 289 ? -14.5 -27.141 0.906 1 84.44 289 ASP B N 1
ATOM 5785 C CA . ASP B 1 289 ? -15.469 -26.844 -0.143 1 84.44 289 ASP B CA 1
ATOM 5786 C C . ASP B 1 289 ? -16.094 -25.469 0.049 1 84.44 289 ASP B C 1
ATOM 5788 O O . ASP B 1 289 ? -16.734 -24.938 -0.859 1 84.44 289 ASP B O 1
ATOM 5792 N N . MET B 1 290 ? -15.82 -24.922 1.185 1 83.75 290 MET B N 1
ATOM 5793 C CA . MET B 1 290 ? -16.375 -23.609 1.496 1 83.75 290 MET B CA 1
ATOM 5794 C C . MET B 1 290 ? -15.289 -22.531 1.436 1 83.75 290 MET B C 1
ATOM 5796 O O . MET B 1 290 ? -15.539 -21.375 1.778 1 83.75 290 MET B O 1
ATOM 5800 N N . GLY B 1 291 ? -14.18 -22.938 1.019 1 88.19 291 GLY B N 1
ATOM 5801 C CA . GLY B 1 291 ? -13.078 -21.984 1.002 1 88.19 291 GLY B CA 1
ATOM 5802 C C . GLY B 1 291 ? -12.125 -22.156 2.17 1 88.19 291 GLY B C 1
ATOM 5803 O O . GLY B 1 291 ? -12.008 -23.25 2.727 1 88.19 291 GLY B O 1
ATOM 5804 N N . TYR B 1 292 ? -11.359 -21.109 2.404 1 87.62 292 TYR B N 1
ATOM 5805 C CA . TYR B 1 292 ? -10.367 -21.141 3.469 1 87.62 292 TYR B CA 1
ATOM 5806 C C . TYR B 1 292 ? -10.969 -20.703 4.793 1 87.62 292 TYR B C 1
ATOM 5808 O O . TYR B 1 292 ? -11.984 -20 4.816 1 87.62 292 TYR B O 1
ATOM 5816 N N . PRO B 1 293 ? -10.32 -21.141 5.926 1 81.56 293 PRO B N 1
ATOM 5817 C CA . PRO B 1 293 ? -10.734 -20.547 7.199 1 81.56 293 PRO B CA 1
ATOM 5818 C C . PRO B 1 293 ? -10.578 -19.031 7.227 1 81.56 293 PRO B C 1
ATOM 5820 O O . PRO B 1 293 ? -9.578 -18.5 6.734 1 81.56 293 PRO B O 1
ATOM 5823 N N . THR B 1 294 ? -11.664 -18.375 7.852 1 79.56 294 THR B N 1
ATOM 5824 C CA . THR B 1 294 ? -11.672 -16.938 7.656 1 79.56 294 THR B CA 1
ATOM 5825 C C . THR B 1 294 ? -11.641 -16.203 8.992 1 79.56 294 THR B C 1
ATOM 5827 O O . THR B 1 294 ? -11.711 -14.977 9.039 1 79.56 294 THR B O 1
ATOM 5830 N N . PRO B 1 295 ? -11.555 -16.938 10.148 1 87.44 295 PRO B N 1
ATOM 5831 C CA . PRO B 1 295 ? -11.539 -16.125 11.367 1 87.44 295 PRO B CA 1
ATOM 5832 C C . PRO B 1 295 ? -10.32 -15.219 11.453 1 87.44 295 PRO B C 1
ATOM 5834 O O . PRO B 1 295 ? -9.203 -15.641 11.141 1 87.44 295 PRO B O 1
ATOM 5837 N N . PHE B 1 296 ? -10.602 -14.008 11.898 1 91 296 PHE B N 1
ATOM 5838 C CA . PHE B 1 296 ? -9.516 -13.047 12.031 1 91 296 PHE B CA 1
ATOM 5839 C C . PHE B 1 296 ? -8.742 -13.281 13.32 1 91 296 PHE B C 1
ATOM 5841 O O . PHE B 1 296 ? -9.312 -13.695 14.328 1 91 296 PHE B O 1
ATOM 5848 N N . LYS B 1 297 ? -7.434 -13 13.258 1 89.69 297 LYS B N 1
ATOM 5849 C CA . LYS B 1 297 ? -6.719 -12.773 14.508 1 89.69 297 LYS B CA 1
ATOM 5850 C C . LYS B 1 297 ? -7.324 -11.602 15.281 1 89.69 297 LYS B C 1
ATOM 5852 O O . LYS B 1 297 ? -7.77 -10.617 14.68 1 89.69 297 LYS B O 1
ATOM 5857 N N . PRO B 1 298 ? -7.34 -11.711 16.594 1 92.44 298 PRO B N 1
ATOM 5858 C CA . PRO B 1 298 ? -7.914 -10.602 17.344 1 92.44 298 PRO B CA 1
ATOM 5859 C C . PRO B 1 298 ? -7.125 -9.305 17.188 1 92.44 298 PRO B C 1
ATOM 5861 O O . PRO B 1 298 ? -5.906 -9.336 17 1 92.44 298 PRO B O 1
ATOM 5864 N N . GLY B 1 299 ? -7.914 -8.188 17.297 1 95.5 299 GLY B N 1
ATOM 5865 C CA . GLY B 1 299 ? -7.273 -6.883 17.266 1 95.5 299 GLY B CA 1
ATOM 5866 C C . GLY B 1 299 ? -7.457 -6.164 15.938 1 95.5 299 GLY B C 1
ATOM 5867 O O . GLY B 1 299 ? -8.133 -6.668 15.039 1 95.5 299 GLY B O 1
ATOM 5868 N N . ALA B 1 300 ? -6.875 -4.992 15.922 1 97.12 300 ALA B N 1
ATOM 5869 C CA . ALA B 1 300 ? -7.031 -4.109 14.766 1 97.12 300 ALA B CA 1
ATOM 5870 C C . ALA B 1 300 ? -6.215 -4.605 13.578 1 97.12 300 ALA B C 1
ATOM 5872 O O . ALA B 1 300 ? -6.391 -4.129 12.453 1 97.12 300 ALA B O 1
ATOM 5873 N N . CYS B 1 301 ? -5.375 -5.664 13.75 1 93.44 301 CYS B N 1
ATOM 5874 C CA . CYS B 1 301 ? -4.566 -6.191 12.656 1 93.44 301 CYS B CA 1
ATOM 5875 C C . CYS B 1 301 ? -5.453 -6.699 11.523 1 93.44 301 CYS B C 1
ATOM 5877 O O . CYS B 1 301 ? -4.996 -6.836 10.383 1 93.44 301 CYS B O 1
ATOM 5879 N N . ARG B 1 302 ? -6.734 -6.977 11.75 1 93.69 302 ARG B N 1
ATOM 5880 C CA . ARG B 1 302 ? -7.676 -7.371 10.711 1 93.69 302 ARG B CA 1
ATOM 5881 C C . ARG B 1 302 ? -7.801 -6.285 9.648 1 93.69 302 ARG B C 1
ATOM 5883 O O . ARG B 1 302 ? -8.219 -6.559 8.516 1 93.69 302 ARG B O 1
ATOM 5890 N N . PHE B 1 303 ? -7.414 -5.023 10.031 1 95.06 303 PHE B N 1
ATOM 5891 C CA . PHE B 1 303 ? -7.547 -3.893 9.125 1 95.06 303 PHE B CA 1
ATOM 5892 C C . PHE B 1 303 ? -6.242 -3.639 8.383 1 95.06 303 PHE B C 1
ATOM 5894 O O . PHE B 1 303 ? -6.168 -2.756 7.523 1 95.06 303 PHE B O 1
ATOM 5901 N N . ASP B 1 304 ? -5.168 -4.406 8.734 1 92.25 304 ASP B N 1
ATOM 5902 C CA . ASP B 1 304 ? -3.904 -4.23 8.023 1 92.25 304 ASP B CA 1
ATOM 5903 C C . ASP B 1 304 ? -4.09 -4.418 6.52 1 92.25 304 ASP B C 1
ATOM 5905 O O . ASP B 1 304 ? -4.805 -5.32 6.086 1 92.25 304 ASP B O 1
ATOM 5909 N N . SER B 1 305 ? -3.572 -3.406 5.77 1 80.94 305 SER B N 1
ATOM 5910 C CA . SER B 1 305 ? -3.633 -3.561 4.32 1 80.94 305 SER B CA 1
ATOM 5911 C C . SER B 1 305 ? -2.541 -4.5 3.816 1 80.94 305 SER B C 1
ATOM 5913 O O . SER B 1 305 ? -1.465 -4.582 4.41 1 80.94 305 SER B O 1
ATOM 5915 N N . GLY B 1 306 ? -2.902 -4.934 2.582 1 69.19 306 GLY B N 1
ATOM 5916 C CA . GLY B 1 306 ? -1.938 -5.574 1.706 1 69.19 306 GLY B CA 1
ATOM 5917 C C . GLY B 1 306 ? -1.275 -6.785 2.336 1 69.19 306 GLY B C 1
ATOM 5918 O O . GLY B 1 306 ? -1.726 -7.277 3.373 1 69.19 306 GLY B O 1
ATOM 5919 N N . GLY B 1 307 ? -0.434 -7.27 1.551 1 56.88 307 GLY B N 1
ATOM 5920 C CA . GLY B 1 307 ? 0.451 -8.406 1.728 1 56.88 307 GLY B CA 1
ATOM 5921 C C . GLY B 1 307 ? 1.555 -8.156 2.738 1 56.88 307 GLY B C 1
ATOM 5922 O O . GLY B 1 307 ? 2.406 -7.289 2.531 1 56.88 307 GLY B O 1
ATOM 5923 N N . ARG B 1 308 ? 1.107 -8.125 3.912 1 53.06 308 ARG B N 1
ATOM 5924 C CA . ARG B 1 308 ? 2.1 -8.023 4.977 1 53.06 308 ARG B CA 1
ATOM 5925 C C . ARG B 1 308 ? 3.502 -7.848 4.402 1 53.06 308 ARG B C 1
ATOM 5927 O O . ARG B 1 308 ? 4.211 -6.906 4.754 1 53.06 308 ARG B O 1
ATOM 5934 N N . PRO B 1 309 ? 4.578 -8.508 4.25 1 56.03 309 PRO B N 1
ATOM 5935 C CA . PRO B 1 309 ? 5.797 -7.879 4.762 1 56.03 309 PRO B CA 1
ATOM 5936 C C . PRO B 1 309 ? 6.391 -6.863 3.789 1 56.03 309 PRO B C 1
ATOM 5938 O O . PRO B 1 309 ? 6.691 -7.207 2.643 1 56.03 309 PRO B O 1
ATOM 5941 N N . ASN B 1 310 ? 5.715 -5.48 3.795 1 76.75 310 ASN B N 1
ATOM 5942 C CA . ASN B 1 310 ? 6.57 -4.453 3.211 1 76.75 310 ASN B CA 1
ATOM 5943 C C . ASN B 1 310 ? 7.973 -4.484 3.811 1 76.75 310 ASN B C 1
ATOM 5945 O O . ASN B 1 310 ? 8.25 -3.789 4.789 1 76.75 310 ASN B O 1
ATOM 5949 N N . TYR B 1 311 ? 8.797 -5.176 3.135 1 82.5 311 TYR B N 1
ATOM 5950 C CA . TYR B 1 311 ? 10.102 -5.504 3.703 1 82.5 311 TYR B CA 1
ATOM 5951 C C . TYR B 1 311 ? 11.039 -4.305 3.646 1 82.5 311 TYR B C 1
ATOM 5953 O O . TYR B 1 311 ? 12.109 -4.312 4.258 1 82.5 311 TYR B O 1
ATOM 5961 N N . ILE B 1 312 ? 10.602 -3.305 2.928 1 88.38 312 ILE B N 1
ATOM 5962 C CA . ILE B 1 312 ? 11.438 -2.111 2.879 1 88.38 312 ILE B CA 1
ATOM 5963 C C . ILE B 1 312 ? 10.891 -1.059 3.844 1 88.38 312 ILE B C 1
ATOM 5965 O O . ILE B 1 312 ? 11.617 -0.566 4.707 1 88.38 312 ILE B O 1
ATOM 5969 N N . GLY B 1 313 ? 9.602 -0.807 3.824 1 90.31 313 GLY B N 1
ATOM 5970 C CA . GLY B 1 313 ? 8.992 0.272 4.582 1 90.31 313 GLY B CA 1
ATOM 5971 C C . GLY B 1 313 ? 8.914 -0.014 6.07 1 90.31 313 GLY B C 1
ATOM 5972 O O . GLY B 1 313 ? 9.07 0.892 6.891 1 90.31 313 GLY B O 1
ATOM 5973 N N . VAL B 1 314 ? 8.711 -1.292 6.477 1 92.38 314 VAL B N 1
ATOM 5974 C CA . VAL B 1 314 ? 8.492 -1.644 7.875 1 92.38 314 VAL B CA 1
ATOM 5975 C C . VAL B 1 314 ? 9.773 -1.412 8.672 1 92.38 314 VAL B C 1
ATOM 5977 O O . VAL B 1 314 ? 9.758 -0.745 9.711 1 92.38 314 VAL B O 1
ATOM 5980 N N . PRO B 1 315 ? 10.922 -1.892 8.164 1 94.25 315 PRO B N 1
ATOM 5981 C CA . PRO B 1 315 ? 12.148 -1.587 8.906 1 94.25 315 PRO B CA 1
ATOM 5982 C C . PRO B 1 315 ? 12.422 -0.089 9 1 94.25 315 PRO B C 1
ATOM 5984 O O . PRO B 1 315 ? 12.922 0.392 10.023 1 94.25 315 PRO B O 1
ATOM 5987 N N . MET B 1 316 ? 12.141 0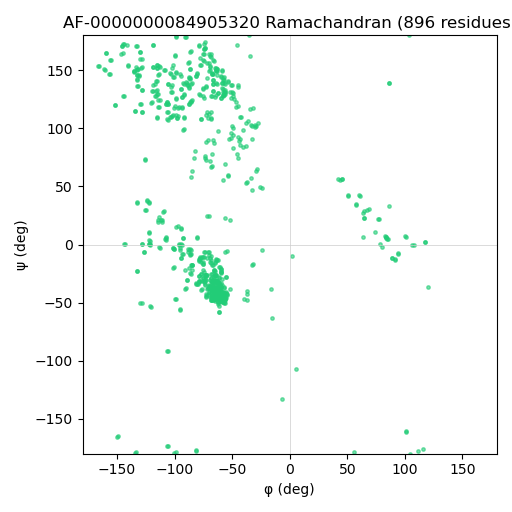.622 7.977 1 95.31 316 MET B N 1
ATOM 5988 C CA . MET B 1 316 ? 12.359 2.064 7.969 1 95.31 316 MET B CA 1
ATOM 5989 C C . MET B 1 316 ? 11.5 2.752 9.023 1 95.31 316 MET B C 1
ATOM 5991 O O . MET B 1 316 ? 12 3.557 9.812 1 95.31 316 MET B O 1
ATOM 5995 N N . LEU B 1 317 ? 10.234 2.418 9.016 1 96 317 LEU B N 1
ATOM 5996 C CA . LEU B 1 317 ? 9.32 3.025 9.977 1 96 317 LEU B CA 1
ATOM 5997 C C . LEU B 1 317 ? 9.688 2.643 11.406 1 96 317 LEU B C 1
ATOM 5999 O O . LEU B 1 317 ? 9.609 3.469 12.312 1 96 317 LEU B O 1
ATOM 6003 N N . HIS B 1 318 ? 10.086 1.395 11.57 1 97.19 318 HIS B N 1
ATOM 6004 C CA . HIS B 1 318 ? 10.531 0.922 12.875 1 97.19 318 HIS B CA 1
ATOM 6005 C C . HIS B 1 318 ? 11.68 1.771 13.406 1 97.19 318 HIS B C 1
ATOM 6007 O O . HIS B 1 318 ? 11.648 2.223 14.555 1 97.19 318 HIS B O 1
ATOM 6013 N N . ASP B 1 319 ? 12.656 2.008 12.594 1 98.12 319 ASP B N 1
ATOM 6014 C CA . ASP B 1 319 ? 13.82 2.797 12.992 1 98.12 319 ASP B CA 1
ATOM 6015 C C . ASP B 1 319 ? 13.422 4.23 13.328 1 98.12 319 ASP B C 1
ATOM 6017 O O . ASP B 1 319 ? 13.828 4.77 14.359 1 98.12 319 ASP B O 1
ATOM 6021 N N . ALA B 1 320 ? 12.617 4.852 12.516 1 98.06 320 ALA B N 1
ATOM 6022 C CA . ALA B 1 320 ? 12.18 6.234 12.719 1 98.06 320 ALA B CA 1
ATOM 6023 C C . ALA B 1 320 ? 11.43 6.383 14.039 1 98.06 320 ALA B C 1
ATOM 6025 O O . ALA B 1 320 ? 11.719 7.293 14.82 1 98.06 320 ALA B O 1
ATOM 6026 N N . LEU B 1 321 ? 10.484 5.48 14.266 1 98.19 321 LEU B N 1
ATOM 6027 C CA . LEU B 1 321 ? 9.656 5.566 15.461 1 98.19 321 LEU B CA 1
ATOM 6028 C C . LEU B 1 321 ? 10.477 5.301 16.719 1 98.19 321 LEU B C 1
ATOM 6030 O O . LEU B 1 321 ? 10.195 5.867 17.781 1 98.19 321 LEU B O 1
ATOM 6034 N N . GLN B 1 322 ? 11.492 4.438 16.562 1 97.81 322 GLN B N 1
ATOM 6035 C CA . GLN B 1 322 ? 12.375 4.223 17.703 1 97.81 322 GLN B CA 1
ATOM 6036 C C . GLN B 1 322 ? 13.039 5.527 18.141 1 97.81 322 GLN B C 1
ATOM 6038 O O . GLN B 1 322 ? 13.094 5.828 19.344 1 97.81 322 GLN B O 1
ATOM 6043 N N . HIS B 1 323 ? 13.508 6.301 17.25 1 97 323 HIS B N 1
ATOM 6044 C CA . HIS B 1 323 ? 14.102 7.598 17.562 1 97 323 HIS B CA 1
ATOM 6045 C C . HIS B 1 323 ? 13.062 8.555 18.141 1 97 323 HIS B C 1
ATOM 6047 O O . HIS B 1 323 ? 13.297 9.172 19.188 1 97 323 HIS B O 1
ATOM 6053 N N . LEU B 1 324 ? 11.953 8.633 17.484 1 96.94 324 LEU B N 1
ATOM 6054 C CA . LEU B 1 324 ? 10.922 9.594 17.859 1 96.94 324 LEU B CA 1
ATOM 6055 C C . LEU B 1 324 ? 10.422 9.336 19.281 1 96.94 324 LEU B C 1
ATOM 6057 O O . LEU B 1 324 ? 10.211 10.281 20.047 1 96.94 324 LEU B O 1
ATOM 6061 N N . THR B 1 325 ? 10.219 8.086 19.578 1 95.69 325 THR B N 1
ATOM 6062 C CA . THR B 1 325 ? 9.672 7.762 20.906 1 95.69 325 THR B CA 1
ATOM 6063 C C . THR B 1 325 ? 10.734 7.949 21.984 1 95.69 325 THR B C 1
ATOM 6065 O O . THR B 1 325 ? 10.414 8.211 23.141 1 95.69 325 THR B O 1
ATOM 6068 N N . THR B 1 326 ? 12.016 7.805 21.547 1 94.12 326 THR B N 1
ATOM 6069 C CA . THR B 1 326 ? 13.102 8.109 22.469 1 94.12 326 THR B CA 1
ATOM 6070 C C . THR B 1 326 ? 13.141 9.602 22.781 1 94.12 326 THR B C 1
ATOM 6072 O O . THR B 1 326 ? 13.352 9.992 23.938 1 94.12 326 THR B O 1
ATOM 6075 N N . TRP B 1 327 ? 12.883 10.438 21.766 1 94.81 327 TRP B N 1
ATOM 6076 C CA . TRP B 1 327 ? 12.852 11.883 21.969 1 94.81 327 TRP B CA 1
ATOM 6077 C C . TRP B 1 327 ? 11.602 12.305 22.734 1 94.81 327 TRP B C 1
ATOM 6079 O O . TRP B 1 327 ? 11.688 13.078 23.688 1 94.81 327 TRP B O 1
ATOM 6089 N N . GLY B 1 328 ? 10.5 11.711 22.312 1 93.69 328 GLY B N 1
ATOM 6090 C CA . GLY B 1 328 ? 9.219 12.031 22.938 1 93.69 328 GLY B CA 1
ATOM 6091 C C . GLY B 1 328 ? 8.547 13.242 22.328 1 93.69 328 GLY B C 1
ATOM 6092 O O . GLY B 1 328 ? 9.18 14.281 22.125 1 93.69 328 GLY B O 1
ATOM 6093 N N . PRO B 1 329 ? 7.277 13.188 22.141 1 95.44 329 PRO B N 1
ATOM 6094 C CA . PRO B 1 329 ? 6.562 14.305 21.5 1 95.44 329 PRO B CA 1
ATOM 6095 C C . PRO B 1 329 ? 6.633 15.586 22.328 1 95.44 329 PRO B C 1
ATOM 6097 O O . PRO B 1 329 ? 6.773 16.672 21.766 1 95.44 329 PRO B O 1
ATOM 6100 N N . ALA B 1 330 ? 6.57 15.508 23.656 1 94.5 330 ALA B N 1
ATOM 6101 C CA . ALA B 1 330 ? 6.602 16.688 24.516 1 94.5 330 ALA B CA 1
ATOM 6102 C C . ALA B 1 330 ? 7.91 17.453 24.344 1 94.5 330 ALA B C 1
ATOM 6104 O O . ALA B 1 330 ? 7.922 18.688 24.328 1 94.5 330 ALA B O 1
ATOM 6105 N N . HIS B 1 331 ? 9 16.734 24.219 1 94.81 331 HIS B N 1
ATOM 6106 C CA . HIS B 1 331 ? 10.305 17.359 24.016 1 94.81 331 HIS B CA 1
ATOM 6107 C C . HIS B 1 331 ? 10.406 18 22.641 1 94.81 331 HIS B C 1
ATOM 6109 O O . HIS B 1 331 ? 11.031 19.062 22.484 1 94.81 331 HIS B O 1
ATOM 6115 N N . ILE B 1 332 ? 9.82 17.344 21.688 1 96.69 332 ILE B N 1
ATOM 6116 C CA . ILE B 1 332 ? 9.828 17.891 20.328 1 96.69 332 ILE B CA 1
ATOM 6117 C C . ILE B 1 332 ? 9.023 19.188 20.281 1 96.69 332 ILE B C 1
ATOM 6119 O O . ILE B 1 332 ? 9.453 20.172 19.688 1 96.69 332 ILE B O 1
ATOM 6123 N N . THR B 1 333 ? 7.906 19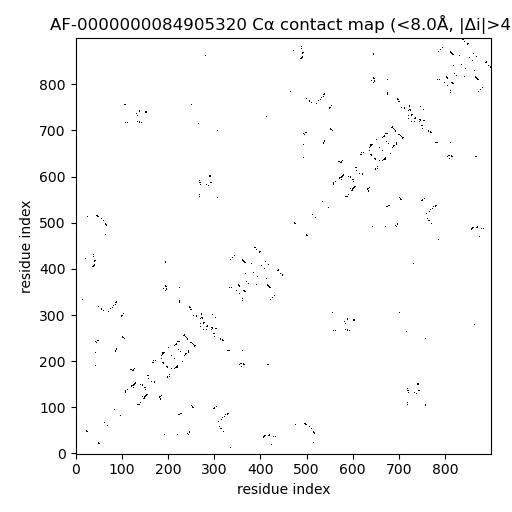.172 20.969 1 97.19 333 THR B N 1
ATOM 6124 C CA . THR B 1 333 ? 7.105 20.391 21.094 1 97.19 333 THR B CA 1
ATOM 6125 C C . THR B 1 333 ? 7.918 21.5 21.734 1 97.19 333 THR B C 1
ATOM 6127 O O . THR B 1 333 ? 7.918 22.641 21.25 1 97.19 333 THR B O 1
ATOM 6130 N N . ALA B 1 334 ? 8.578 21.203 22.766 1 96.38 334 ALA B N 1
ATOM 6131 C CA . ALA B 1 334 ? 9.352 22.188 23.516 1 96.38 334 ALA B CA 1
ATOM 6132 C C . ALA B 1 334 ? 10.469 22.781 22.656 1 96.38 334 ALA B C 1
ATOM 6134 O O . ALA B 1 334 ? 10.82 23.953 22.797 1 96.38 334 ALA B O 1
ATOM 6135 N N . TYR B 1 335 ? 11.008 21.938 21.797 1 96.31 335 TYR B N 1
ATOM 6136 C CA . TYR B 1 335 ? 12.07 22.391 20.906 1 96.31 335 TYR B CA 1
ATOM 6137 C C . TYR B 1 335 ? 11.523 23.312 19.828 1 96.31 335 TYR B C 1
ATOM 6139 O O . TYR B 1 335 ? 12.109 24.359 19.531 1 96.31 335 TYR B O 1
ATOM 6147 N N . CYS B 1 336 ? 10.422 23.016 19.234 1 97.75 336 CYS B N 1
ATOM 6148 C CA . CYS B 1 336 ? 9.891 23.688 18.062 1 97.75 336 CYS B CA 1
ATOM 6149 C C . CYS B 1 336 ? 9.227 25 18.438 1 97.75 336 CYS B C 1
ATOM 6151 O O . CYS B 1 336 ? 9.281 25.969 17.672 1 97.75 336 CYS B O 1
ATOM 6153 N N . THR B 1 337 ? 8.656 25.078 19.625 1 97.94 337 THR B N 1
ATOM 6154 C CA . THR B 1 337 ? 7.793 26.203 20.016 1 97.94 337 THR B CA 1
ATOM 6155 C C . THR B 1 337 ? 8.562 27.516 19.984 1 97.94 337 THR B C 1
ATOM 6157 O O . THR B 1 337 ? 8.148 28.469 19.344 1 97.94 337 THR B O 1
ATOM 6160 N N . PRO B 1 338 ? 9.719 27.609 20.656 1 97.69 338 PRO B N 1
ATOM 6161 C CA . PRO B 1 338 ? 10.414 28.891 20.641 1 97.69 338 PRO B CA 1
ATOM 6162 C C . PRO B 1 338 ? 10.906 29.281 19.25 1 97.69 338 PRO B C 1
ATOM 6164 O O . PRO B 1 338 ? 10.984 30.469 18.938 1 97.69 338 PRO B O 1
ATOM 6167 N N . LEU B 1 339 ? 11.25 28.281 18.422 1 98 339 LEU B N 1
ATOM 6168 C CA . LEU B 1 339 ? 11.672 28.578 17.062 1 98 339 LEU B CA 1
ATOM 6169 C C . LEU B 1 339 ? 10.523 29.156 16.234 1 98 339 LEU B C 1
ATOM 6171 O O . LEU B 1 339 ? 10.703 30.156 15.539 1 98 339 LEU B O 1
ATOM 6175 N N . LEU B 1 340 ? 9.375 28.547 16.359 1 98.56 340 LEU B N 1
ATOM 6176 C CA . LEU B 1 340 ? 8.227 29.047 15.602 1 98.56 340 LEU B CA 1
ATOM 6177 C C . LEU B 1 340 ? 7.789 30.422 16.109 1 98.56 340 LEU B C 1
ATOM 6179 O O . LEU B 1 340 ? 7.406 31.281 15.32 1 98.56 340 LEU B O 1
ATOM 6183 N N . ASP B 1 341 ? 7.84 30.625 17.422 1 98.31 341 ASP B N 1
ATOM 6184 C CA . ASP B 1 341 ? 7.5 31.922 18 1 98.31 341 ASP B CA 1
ATOM 6185 C C . ASP B 1 341 ? 8.391 33.031 17.438 1 98.31 341 ASP B C 1
ATOM 6187 O O . ASP B 1 341 ? 7.914 34.094 17.109 1 98.31 341 ASP B O 1
ATOM 6191 N N . ARG B 1 342 ? 9.656 32.719 17.391 1 98.38 342 ARG B N 1
ATOM 6192 C CA . ARG B 1 342 ? 10.609 33.688 16.844 1 98.38 342 ARG B CA 1
ATOM 6193 C C . ARG B 1 342 ? 10.273 34 15.383 1 98.38 342 ARG B C 1
ATOM 6195 O O . ARG B 1 342 ? 10.328 35.156 14.969 1 98.38 342 ARG B O 1
ATOM 6202 N N . LEU B 1 343 ? 9.969 33 14.648 1 98.69 343 LEU B N 1
ATOM 6203 C CA . LEU B 1 343 ? 9.594 33.156 13.25 1 98.69 343 LEU B CA 1
ATOM 6204 C C . LEU B 1 343 ? 8.359 34.062 13.133 1 98.69 343 LEU B C 1
ATOM 6206 O O . LEU B 1 343 ? 8.312 34.969 12.289 1 98.69 343 LEU B O 1
ATOM 6210 N N . ILE B 1 344 ? 7.398 33.812 13.961 1 98.31 344 ILE B N 1
ATOM 6211 C CA . ILE B 1 344 ? 6.129 34.531 13.938 1 98.31 344 ILE B CA 1
ATOM 6212 C C . ILE B 1 344 ? 6.371 36 14.266 1 98.31 344 ILE B C 1
ATOM 6214 O O . ILE B 1 344 ? 5.797 36.906 13.625 1 98.31 344 ILE B O 1
ATOM 6218 N N . VAL B 1 345 ? 7.191 36.281 15.234 1 98.31 345 VAL B N 1
ATOM 6219 C CA . VAL B 1 345 ? 7.516 37.656 15.578 1 98.31 345 VAL B CA 1
ATOM 6220 C C . VAL B 1 345 ? 8.086 38.375 14.359 1 98.31 345 VAL B C 1
ATOM 6222 O O . VAL B 1 345 ? 7.645 39.469 14.016 1 98.31 345 VAL B O 1
ATOM 6225 N N . GLY B 1 346 ? 9.062 37.781 13.711 1 98.38 346 GLY B N 1
ATOM 6226 C CA . GLY B 1 346 ? 9.641 38.344 12.516 1 98.38 346 GLY B CA 1
ATOM 6227 C C . GLY B 1 346 ? 8.633 38.562 11.391 1 98.38 346 GLY B C 1
ATOM 6228 O O . GLY B 1 346 ? 8.633 39.594 10.719 1 98.38 346 GLY B O 1
ATOM 6229 N N . ALA B 1 347 ? 7.773 37.594 11.172 1 97.88 347 ALA B N 1
ATOM 6230 C CA . ALA B 1 347 ? 6.766 37.656 10.117 1 97.88 347 ALA B CA 1
ATOM 6231 C C . ALA B 1 347 ? 5.758 38.781 10.383 1 97.88 347 ALA B C 1
ATOM 6233 O O . ALA B 1 347 ? 5.344 39.5 9.461 1 97.88 347 ALA B O 1
ATOM 6234 N N . ARG B 1 348 ? 5.387 38.906 11.633 1 96.5 348 ARG B N 1
ATOM 6235 C CA . ARG B 1 348 ? 4.449 39.969 12.008 1 96.5 348 ARG B CA 1
ATOM 6236 C C . ARG B 1 348 ? 5.055 41.344 11.773 1 96.5 348 ARG B C 1
ATOM 6238 O O . ARG B 1 348 ? 4.352 42.281 11.367 1 96.5 348 ARG B O 1
ATOM 6245 N N . GLU B 1 349 ? 6.273 41.469 12.023 1 97 349 GLU B N 1
ATOM 6246 C CA . GLU B 1 349 ? 6.965 42.719 11.773 1 97 349 GLU B CA 1
ATOM 6247 C C . GLU B 1 349 ? 6.941 43.094 10.297 1 97 349 GLU B C 1
ATOM 6249 O O . GLU B 1 349 ? 6.949 44.281 9.93 1 97 349 GLU B O 1
ATOM 6254 N N . LEU B 1 350 ? 6.875 42.062 9.523 1 95.5 350 LEU B N 1
ATOM 6255 C CA . LEU B 1 350 ? 6.84 42.281 8.078 1 95.5 350 LEU B CA 1
ATOM 6256 C C . LEU B 1 350 ? 5.406 42.469 7.602 1 95.5 350 LEU B C 1
ATOM 6258 O O . LEU B 1 350 ? 5.176 42.75 6.418 1 95.5 350 LEU B O 1
ATOM 6262 N N . GLY B 1 351 ? 4.402 42.281 8.531 1 93 351 GLY B N 1
ATOM 6263 C CA . GLY B 1 351 ? 3.016 42.562 8.195 1 93 351 GLY B CA 1
ATOM 6264 C C . GLY B 1 351 ? 2.172 41.312 8 1 93 351 GLY B C 1
ATOM 6265 O O . GLY B 1 351 ? 0.974 41.406 7.727 1 93 351 GLY B O 1
ATOM 6266 N N . PHE B 1 352 ? 2.748 40.188 8.141 1 94.31 352 PHE B N 1
ATOM 6267 C CA . PHE B 1 352 ? 1.989 38.938 7.973 1 94.31 352 PHE B CA 1
ATOM 6268 C C . PHE B 1 352 ? 1.007 38.75 9.117 1 94.31 352 PHE B C 1
ATOM 6270 O O . PHE B 1 352 ? 1.269 39.188 10.25 1 94.31 352 PHE B O 1
ATOM 6277 N N . GLN B 1 353 ? -0.062 38.094 8.766 1 91.62 353 GLN B N 1
ATOM 6278 C CA . GLN B 1 353 ? -1.01 37.625 9.773 1 91.62 353 GLN B CA 1
ATOM 6279 C C . GLN B 1 353 ? -0.861 36.125 10.008 1 91.62 353 GLN B C 1
ATOM 6281 O O . GLN B 1 353 ? -0.494 35.375 9.094 1 91.62 353 GLN B O 1
ATOM 6286 N N . VAL B 1 354 ? -1.108 35.719 11.242 1 93.56 354 VAL B N 1
ATOM 6287 C CA . VAL B 1 354 ? -1.08 34.312 11.633 1 93.56 354 VAL B CA 1
ATOM 6288 C C . VAL B 1 354 ? -2.316 34 12.469 1 93.56 354 VAL B C 1
ATOM 6290 O O . VAL B 1 354 ? -2.893 34.875 13.109 1 93.56 354 VAL B O 1
ATOM 6293 N N . PRO B 1 355 ? -2.754 32.75 12.438 1 92.62 355 PRO B N 1
ATOM 6294 C CA . PRO B 1 355 ? -3.871 32.375 13.305 1 92.62 355 PRO B CA 1
ATOM 6295 C C . PRO B 1 355 ? -3.584 32.625 14.781 1 92.62 355 PRO B C 1
ATOM 6297 O O . PRO B 1 355 ? -2.445 32.469 15.234 1 92.62 355 PRO B O 1
ATOM 6300 N N . ARG B 1 356 ? -4.648 33.062 15.508 1 88.62 356 ARG B N 1
ATOM 6301 C CA . ARG B 1 356 ? -4.52 33.375 16.938 1 88.62 356 ARG B CA 1
ATOM 6302 C C . ARG B 1 356 ? -4.039 32.156 17.719 1 88.62 356 ARG B C 1
ATOM 6304 O O . ARG B 1 356 ? -3.201 32.281 18.609 1 88.62 356 ARG B O 1
ATOM 6311 N N . SER B 1 357 ? -4.672 31 17.469 1 93.81 357 SER B N 1
ATOM 6312 C CA . SER B 1 357 ? -4.262 29.734 18.031 1 93.81 357 SER B CA 1
ATOM 6313 C C . SER B 1 357 ? -3.766 28.781 16.953 1 93.81 357 SER B C 1
ATOM 6315 O O . SER B 1 357 ? -4.457 28.547 15.953 1 93.81 357 SER B O 1
ATOM 6317 N N . HIS B 1 358 ? -2.59 28.312 17.125 1 96.06 358 HIS B N 1
ATOM 6318 C CA . HIS B 1 358 ? -1.971 27.516 16.078 1 96.06 358 HIS B CA 1
ATOM 6319 C C . HIS B 1 358 ? -1.094 26.422 16.688 1 96.06 358 HIS B C 1
ATOM 6321 O O . HIS B 1 358 ? -0.884 26.375 17.891 1 96.06 358 HIS B O 1
ATOM 6327 N N . ALA B 1 359 ? -0.629 25.516 15.812 1 98.44 359 ALA B N 1
ATOM 6328 C CA . ALA B 1 359 ? 0.294 24.438 16.188 1 98.44 359 ALA B CA 1
ATOM 6329 C C . ALA B 1 359 ? 1.625 25.016 16.672 1 98.44 359 ALA B C 1
ATOM 6331 O O . ALA B 1 359 ? 2.023 26.109 16.266 1 98.44 359 ALA B O 1
ATOM 6332 N N . PRO B 1 360 ? 2.32 24.344 17.531 1 98.44 360 PRO B N 1
ATOM 6333 C CA . PRO B 1 360 ? 3.611 24.812 18.031 1 98.44 360 PRO B CA 1
ATOM 6334 C C . PRO B 1 360 ? 4.734 24.656 17.016 1 98.44 360 PRO B C 1
ATOM 6336 O O . PRO B 1 360 ? 5.836 25.172 17.219 1 98.44 360 PRO B O 1
ATOM 6339 N N . HIS B 1 361 ? 4.508 23.938 15.922 1 98.69 361 HIS B N 1
ATOM 6340 C CA . HIS B 1 361 ? 5.621 23.578 15.055 1 98.69 361 HIS B CA 1
ATOM 6341 C C . HIS B 1 361 ? 5.355 24 13.609 1 98.69 361 HIS B C 1
ATOM 6343 O O . HIS B 1 361 ? 6.234 23.875 12.75 1 98.69 361 HIS B O 1
ATOM 6349 N N . PHE B 1 362 ? 4.148 24.5 13.289 1 98.69 362 PHE B N 1
ATOM 6350 C CA . PHE B 1 362 ? 3.928 25.047 11.953 1 98.69 362 PHE B CA 1
ATOM 6351 C C . PHE B 1 362 ? 2.795 26.078 11.969 1 98.69 362 PHE B C 1
ATOM 6353 O O . PHE B 1 362 ? 1.946 26.047 12.867 1 98.69 362 PHE B O 1
ATOM 6360 N N . VAL B 1 363 ? 2.746 26.984 10.969 1 98.31 363 VAL B N 1
ATOM 6361 C CA . VAL B 1 363 ? 1.729 28.031 10.898 1 98.31 363 VAL B CA 1
ATOM 6362 C C . VAL B 1 363 ? 1.644 28.578 9.469 1 98.31 363 VAL B C 1
ATOM 6364 O O . VAL B 1 363 ? 2.6 28.453 8.695 1 98.31 363 VAL B O 1
ATOM 6367 N N . GLY B 1 364 ? 0.469 29.031 9.125 1 96.75 364 GLY B N 1
ATOM 6368 C CA . GLY B 1 364 ? 0.287 29.734 7.867 1 96.75 364 GLY B CA 1
ATOM 6369 C C . GLY B 1 364 ? 0.449 31.234 8 1 96.75 364 GLY B C 1
ATOM 6370 O O . GLY B 1 364 ? -0.132 31.844 8.898 1 96.75 364 GLY B O 1
ATOM 6371 N N . LEU B 1 365 ? 1.283 31.875 7.125 1 96.56 365 LEU B N 1
ATOM 6372 C CA . LEU B 1 365 ? 1.463 33.312 7.031 1 96.56 365 LEU B CA 1
ATOM 6373 C C . LEU B 1 365 ? 0.604 33.906 5.918 1 96.56 365 LEU B C 1
ATOM 6375 O O . LEU B 1 365 ? 0.756 33.531 4.75 1 96.56 365 LEU B O 1
ATOM 6379 N N . THR B 1 366 ? -0.269 34.719 6.262 1 91.38 366 THR B N 1
ATOM 6380 C CA . THR B 1 366 ? -1.137 35.344 5.27 1 91.38 366 THR B CA 1
ATOM 6381 C C . THR B 1 366 ? -0.863 36.844 5.176 1 91.38 366 THR B C 1
ATOM 6383 O O . THR B 1 366 ? -0.481 37.469 6.164 1 91.38 366 THR B O 1
ATOM 6386 N N . PRO B 1 367 ? -1.006 37.438 3.924 1 87.44 367 PRO B N 1
ATOM 6387 C CA . PRO B 1 367 ? -0.905 38.875 3.818 1 87.44 367 PRO B CA 1
ATOM 6388 C C . PRO B 1 367 ? -2.049 39.594 4.523 1 87.44 367 PRO B C 1
ATOM 6390 O O . PRO B 1 367 ? -3.082 39 4.816 1 87.44 367 PRO B O 1
ATOM 6393 N N . PRO B 1 368 ? -1.761 40.906 4.855 1 78.38 368 PRO B N 1
ATOM 6394 C CA . PRO B 1 368 ? -2.859 41.688 5.453 1 78.38 368 PRO B CA 1
ATOM 6395 C C . PRO B 1 368 ? -4.027 41.875 4.492 1 78.38 368 PRO B C 1
ATOM 6397 O O . PRO B 1 368 ? -3.822 42 3.279 1 78.38 368 PRO B O 1
ATOM 6400 N N . VAL B 1 369 ? -5.25 41.562 4.895 1 62.66 369 VAL B N 1
ATOM 6401 C CA . VAL B 1 369 ? -6.43 41.844 4.09 1 62.66 369 VAL B CA 1
ATOM 6402 C C . VAL B 1 369 ? -6.695 43.344 4.082 1 62.66 369 VAL B C 1
ATOM 6404 O O . VAL B 1 369 ? -6.715 43.969 5.137 1 62.66 369 VAL B O 1
ATOM 6407 N N . PRO B 1 370 ? -6.543 44 2.812 1 54.16 370 PRO B N 1
ATOM 6408 C CA . PRO B 1 370 ? -6.895 45.406 2.83 1 54.16 370 PRO B CA 1
ATOM 6409 C C . PRO B 1 370 ? -8.25 45.688 3.479 1 54.16 370 PRO B C 1
ATOM 6411 O O . PRO B 1 370 ? -9.156 44.844 3.381 1 54.16 370 PRO B O 1
ATOM 6414 N N . SER B 1 371 ? -8.281 46.656 4.488 1 46.03 371 SER B N 1
ATOM 6415 C CA . SER B 1 371 ? -9.5 47.062 5.18 1 46.03 371 SER B CA 1
ATOM 6416 C C . SER B 1 371 ? -10.688 47.094 4.223 1 46.03 371 SER B C 1
ATOM 6418 O O . SER B 1 371 ? -11.828 46.812 4.617 1 46.03 371 SER B O 1
ATOM 6420 N N . ASP B 1 372 ? -10.562 47.719 3.004 1 43.81 372 ASP B N 1
ATOM 6421 C CA . ASP B 1 372 ? -11.672 47.906 2.08 1 43.81 372 ASP B CA 1
ATOM 6422 C C . ASP B 1 372 ? -12.039 46.562 1.397 1 43.81 372 ASP B C 1
ATOM 6424 O O . ASP B 1 372 ? -13.062 46.5 0.716 1 43.81 372 ASP B O 1
ATOM 6428 N N . GLN B 1 373 ? -11.266 45.781 1.232 1 44.66 373 GLN B N 1
ATOM 6429 C CA . GLN B 1 373 ? -11.555 44.5 0.584 1 44.66 373 GLN B CA 1
ATOM 6430 C C . GLN B 1 373 ? -12.086 43.5 1.59 1 44.66 373 GLN B C 1
ATOM 6432 O O . GLN B 1 373 ? -11.32 42.938 2.385 1 44.66 373 GLN B O 1
ATOM 6437 N N . GLN B 1 374 ? -13.273 43.844 2.166 1 36.81 374 GLN B N 1
ATOM 6438 C CA . GLN B 1 374 ? -14.055 43 3.059 1 36.81 374 GLN B CA 1
ATOM 6439 C C . GLN B 1 374 ? -13.938 41.531 2.67 1 36.81 374 GLN B C 1
ATOM 6441 O O . GLN B 1 374 ? -13.625 41.219 1.521 1 36.81 374 GLN B O 1
ATOM 6446 N N . HIS B 1 375 ? -14.312 40.594 3.668 1 36.88 375 HIS B N 1
ATOM 6447 C CA . HIS B 1 375 ? -14.195 39.188 4.109 1 36.88 375 HIS B CA 1
ATOM 6448 C C . HIS B 1 375 ? -14.727 38.25 3.055 1 36.88 375 HIS B C 1
ATOM 6450 O O . HIS B 1 375 ? -14.734 37.031 3.268 1 36.88 375 HIS B O 1
ATOM 6456 N N . ASP B 1 376 ? -15.688 38.688 2.271 1 33.56 376 ASP B N 1
ATOM 6457 C CA . ASP B 1 376 ? -16.5 37.562 1.781 1 33.56 376 ASP B CA 1
ATOM 6458 C C . ASP B 1 376 ? -15.68 36.656 0.871 1 33.56 376 ASP B C 1
ATOM 6460 O O . ASP B 1 376 ? -16.203 35.688 0.307 1 33.56 376 ASP B O 1
ATOM 6464 N N . ALA B 1 377 ? -14.758 37.25 0.087 1 33.72 377 ALA B N 1
ATOM 6465 C CA . ALA B 1 377 ? -14.391 36.375 -1.017 1 33.72 377 ALA B CA 1
ATOM 6466 C C . ALA B 1 377 ? -13.555 35.188 -0.521 1 33.72 377 ALA B C 1
ATOM 6468 O O . ALA B 1 377 ? -12.672 35.344 0.323 1 33.72 377 ALA B O 1
ATOM 6469 N N . PRO B 1 378 ? -14.102 34.031 -0.518 1 34.59 378 PRO B N 1
ATOM 6470 C CA . PRO B 1 378 ? -13.25 32.875 -0.358 1 34.59 378 PRO B CA 1
ATOM 6471 C C . PRO B 1 378 ? -11.836 33.062 -0.905 1 34.59 378 PRO B C 1
ATOM 6473 O O . PRO B 1 378 ? -11.664 33.781 -1.909 1 34.59 378 PRO B O 1
ATOM 6476 N N . VAL B 1 379 ? -10.852 33.312 -0.068 1 36.12 379 VAL B N 1
ATOM 6477 C CA . VAL B 1 379 ? -9.477 33.406 -0.553 1 36.12 379 VAL B CA 1
ATOM 6478 C C . VAL B 1 379 ? -9.336 32.594 -1.839 1 36.12 379 VAL B C 1
ATOM 6480 O O . VAL B 1 379 ? -9.289 31.359 -1.802 1 36.12 379 VAL B O 1
ATOM 6483 N N . CYS B 1 380 ? -10.203 32.75 -2.814 1 34.44 380 CYS B N 1
ATOM 6484 C CA . CYS B 1 380 ? -9.93 32.125 -4.094 1 34.44 380 CYS B CA 1
ATOM 6485 C C . CYS B 1 380 ? -8.484 32.344 -4.512 1 34.44 380 CYS B C 1
ATOM 6487 O O . CYS B 1 380 ? -7.961 33.438 -4.426 1 34.44 380 CYS B O 1
ATOM 6489 N N . PRO B 1 381 ? -7.781 31.234 -4.656 1 37.66 381 PRO B N 1
ATOM 6490 C CA . PRO B 1 381 ? -6.379 31.188 -5.082 1 37.66 381 PRO B CA 1
ATOM 6491 C C . PRO B 1 381 ? -6.051 32.25 -6.141 1 37.66 381 PRO B C 1
ATOM 6493 O O . PRO B 1 381 ? -4.875 32.5 -6.43 1 37.66 381 PRO B O 1
ATOM 6496 N N . ALA B 1 382 ? -7.027 32.438 -7.098 1 35.53 382 ALA B N 1
ATOM 6497 C CA . ALA B 1 382 ? -6.5 33.219 -8.219 1 35.53 382 ALA B CA 1
ATOM 6498 C C . ALA B 1 382 ? -6.25 34.656 -7.816 1 35.53 382 ALA B C 1
ATOM 6500 O O . ALA B 1 382 ? -7.055 35.562 -8.117 1 35.53 382 ALA B O 1
ATOM 6501 N N . SER B 1 383 ? -6.047 35 -6.645 1 37.97 383 SER B N 1
ATOM 6502 C CA . SER B 1 383 ? -5.715 36.406 -6.582 1 37.97 383 SER B CA 1
ATOM 6503 C C . SER B 1 383 ? -4.703 36.781 -7.656 1 37.97 383 SER B C 1
ATOM 6505 O O . SER B 1 383 ? -3.555 36.344 -7.621 1 37.97 383 SER B O 1
ATOM 6507 N N . VAL B 1 384 ? -5.156 36.844 -8.828 1 36.94 384 VAL B N 1
ATOM 6508 C CA . VAL B 1 384 ? -4.441 37.531 -9.906 1 36.94 384 VAL B CA 1
ATOM 6509 C C . VAL B 1 384 ? -3.645 38.719 -9.328 1 36.94 384 VAL B C 1
ATOM 6511 O O . VAL B 1 384 ? -4.113 39.406 -8.422 1 36.94 384 VAL B O 1
ATOM 6514 N N . SER B 1 385 ? -2.318 38.594 -9.508 1 41.12 385 SER B N 1
ATOM 6515 C CA . SER B 1 385 ? -1.414 39.719 -9.32 1 41.12 385 SER B CA 1
ATOM 6516 C C . SER B 1 385 ? -2.107 41.031 -9.617 1 41.12 385 SER B C 1
ATOM 6518 O O . SER B 1 385 ? -2.453 41.312 -10.766 1 41.12 385 SER B O 1
ATOM 6520 N N . ASN B 1 386 ? -3.08 41.375 -8.898 1 44.47 386 ASN B N 1
ATOM 6521 C CA . ASN B 1 386 ? -3.25 42.781 -9.164 1 44.47 386 ASN B CA 1
ATOM 6522 C C . ASN B 1 386 ? -1.943 43.562 -8.969 1 44.47 386 ASN B C 1
ATOM 6524 O O . ASN B 1 386 ? -1.426 43.625 -7.855 1 44.47 386 ASN B O 1
ATOM 6528 N N . PRO B 1 387 ? -1.208 43.688 -9.977 1 48.19 387 PRO B N 1
ATOM 6529 C CA . PRO B 1 387 ? 0.055 44.406 -9.938 1 48.19 387 PRO B CA 1
ATOM 6530 C C . PRO B 1 387 ? 0.037 45.562 -8.93 1 48.19 387 PRO B C 1
ATOM 6532 O O . PRO B 1 387 ? 1.095 46.031 -8.492 1 48.19 387 PRO B O 1
ATOM 6535 N N . ASP B 1 388 ? -1.192 45.938 -8.539 1 49.75 388 ASP B N 1
ATOM 6536 C CA . ASP B 1 388 ? -1.275 47.188 -7.746 1 49.75 388 ASP B CA 1
ATOM 6537 C C . ASP B 1 388 ? -1.269 46.875 -6.254 1 49.75 388 ASP B C 1
ATOM 6539 O O . ASP B 1 388 ? -1.545 47.75 -5.43 1 49.75 388 ASP B O 1
ATOM 6543 N N . THR B 1 389 ? -0.883 45.5 -5.941 1 63.47 389 THR B N 1
ATOM 6544 C CA . THR B 1 389 ? -0.964 45.219 -4.512 1 63.47 389 THR B CA 1
ATOM 6545 C C . THR B 1 389 ? 0.426 45.219 -3.881 1 63.47 389 THR B C 1
ATOM 6547 O O . THR B 1 389 ? 1.421 44.969 -4.559 1 63.47 389 THR B O 1
ATOM 6550 N N . ALA B 1 390 ? 0.516 45.844 -2.777 1 70.06 390 ALA B N 1
ATOM 6551 C CA . ALA B 1 390 ? 1.729 45.906 -1.968 1 70.06 390 ALA B CA 1
ATOM 6552 C C . ALA B 1 390 ? 2.268 44.531 -1.648 1 70.06 390 ALA B C 1
ATOM 6554 O O . ALA B 1 390 ? 3.391 44.375 -1.16 1 70.06 390 ALA B O 1
ATOM 6555 N N . TRP B 1 391 ? 1.473 43.531 -2.068 1 80.56 391 TRP B N 1
ATOM 6556 C CA . TRP B 1 391 ? 1.896 42.188 -1.751 1 80.56 391 TRP B CA 1
ATOM 6557 C C . TRP B 1 391 ? 1.902 41.312 -3 1 80.56 391 TRP B C 1
ATOM 6559 O O . TRP B 1 391 ? 0.973 41.344 -3.809 1 80.56 391 TRP B O 1
ATOM 6569 N N . PRO B 1 392 ? 2.98 40.594 -3.15 1 82 392 PRO B N 1
ATOM 6570 C CA . PRO B 1 392 ? 2.91 39.531 -4.172 1 82 392 PRO B CA 1
ATOM 6571 C C . PRO B 1 392 ? 1.961 38.406 -3.785 1 82 392 PRO B C 1
ATOM 6573 O O . PRO B 1 392 ? 1.529 38.312 -2.633 1 82 392 PRO B O 1
ATOM 6576 N N . THR B 1 393 ? 1.629 37.625 -4.852 1 84.88 393 THR B N 1
ATOM 6577 C CA . THR B 1 393 ? 0.932 36.406 -4.477 1 84.88 393 THR B CA 1
ATOM 6578 C C . THR B 1 393 ? 1.842 35.5 -3.66 1 84.88 393 THR B C 1
ATOM 6580 O O . THR B 1 393 ? 3.066 35.562 -3.797 1 84.88 393 THR B O 1
ATOM 6583 N N . MET B 1 394 ? 1.334 34.719 -2.834 1 88.69 394 MET B N 1
ATOM 6584 C CA . MET B 1 394 ? 2.105 33.844 -1.941 1 88.69 394 MET B CA 1
ATOM 6585 C C . MET B 1 394 ? 2.91 32.844 -2.734 1 88.69 394 MET B C 1
ATOM 6587 O O . MET B 1 394 ? 4.062 32.562 -2.4 1 88.69 394 MET B O 1
ATOM 6591 N N . PRO B 1 395 ? 2.336 32.281 -3.844 1 89.5 395 PRO B N 1
ATOM 6592 C CA . PRO B 1 395 ? 3.154 31.375 -4.66 1 89.5 395 PRO B CA 1
ATOM 6593 C C . PRO B 1 395 ? 4.391 32.062 -5.238 1 89.5 395 PRO B C 1
ATOM 6595 O O . PRO B 1 395 ? 5.473 31.469 -5.273 1 89.5 395 PRO B O 1
ATOM 6598 N N . ARG B 1 396 ? 4.242 33.281 -5.629 1 90.75 396 ARG B N 1
ATOM 6599 C CA . ARG B 1 396 ? 5.367 34.031 -6.176 1 90.75 396 ARG B CA 1
ATOM 6600 C C . ARG B 1 396 ? 6.422 34.312 -5.102 1 90.75 396 ARG B C 1
ATOM 6602 O O . ARG B 1 396 ? 7.621 34.188 -5.359 1 90.75 396 ARG B O 1
ATOM 6609 N N . LEU B 1 397 ? 5.906 34.719 -3.986 1 93.44 397 LEU B N 1
ATOM 6610 C CA . LEU B 1 397 ? 6.828 34.969 -2.887 1 93.44 397 LEU B CA 1
ATOM 6611 C C . LEU B 1 397 ? 7.582 33.688 -2.5 1 93.44 397 LEU B C 1
ATOM 6613 O O . LEU B 1 397 ? 8.805 33.719 -2.316 1 93.44 397 LEU B O 1
ATOM 6617 N N . ALA B 1 398 ? 6.91 32.562 -2.352 1 94.5 398 ALA B N 1
ATOM 6618 C CA . ALA B 1 398 ? 7.535 31.297 -1.999 1 94.5 398 ALA B CA 1
ATOM 6619 C C . ALA B 1 398 ? 8.555 30.875 -3.051 1 94.5 398 ALA B C 1
ATOM 6621 O O . ALA B 1 398 ? 9.641 30.391 -2.717 1 94.5 398 ALA B O 1
ATOM 6622 N N . ALA B 1 399 ? 8.219 31.062 -4.309 1 94.62 399 ALA B N 1
ATOM 6623 C CA . ALA B 1 399 ? 9.125 30.719 -5.398 1 94.62 399 ALA B CA 1
ATOM 6624 C C . ALA B 1 399 ? 10.391 31.562 -5.344 1 94.62 399 ALA B C 1
ATOM 6626 O O . ALA B 1 399 ? 11.492 31.078 -5.609 1 94.62 399 ALA B O 1
ATOM 6627 N N . ALA B 1 400 ? 10.219 32.844 -5.059 1 95.62 400 ALA B N 1
ATOM 6628 C CA . ALA B 1 400 ? 11.359 33.75 -4.984 1 95.62 400 ALA B CA 1
ATOM 6629 C C . ALA B 1 400 ? 12.297 33.344 -3.848 1 95.62 400 ALA B C 1
ATOM 6631 O O . ALA B 1 400 ? 13.516 33.344 -4.02 1 95.62 400 ALA B O 1
ATOM 6632 N N . ILE B 1 401 ? 11.695 33.031 -2.752 1 96.62 401 ILE B N 1
ATOM 6633 C CA . ILE B 1 401 ? 12.5 32.656 -1.597 1 96.62 401 ILE B CA 1
ATOM 6634 C C . ILE B 1 401 ? 13.242 31.344 -1.897 1 96.62 401 ILE B C 1
ATOM 6636 O O . ILE B 1 401 ? 14.398 31.188 -1.493 1 96.62 401 ILE B O 1
ATOM 6640 N N . GLN B 1 402 ? 12.625 30.406 -2.531 1 95.75 402 GLN B N 1
ATOM 6641 C CA . GLN B 1 402 ? 13.258 29.156 -2.928 1 95.75 402 GLN B CA 1
ATOM 6642 C C . GLN B 1 402 ? 14.414 29.406 -3.891 1 95.75 402 GLN B C 1
ATOM 6644 O O . GLN B 1 402 ? 15.516 28.891 -3.699 1 95.75 402 GLN B O 1
ATOM 6649 N N . ARG B 1 403 ? 14.234 30.219 -4.875 1 95.5 403 ARG B N 1
ATOM 6650 C CA . ARG B 1 403 ? 15.203 30.469 -5.941 1 95.5 403 ARG B CA 1
ATOM 6651 C C . ARG B 1 403 ? 16.406 31.234 -5.422 1 95.5 403 ARG B C 1
ATOM 6653 O O . ARG B 1 403 ? 17.547 30.891 -5.723 1 95.5 403 ARG B O 1
ATOM 6660 N N . HIS B 1 404 ? 16.125 32.219 -4.57 1 96.06 404 HIS B N 1
ATOM 6661 C CA . HIS B 1 404 ? 17.188 33.156 -4.25 1 96.06 404 HIS B CA 1
ATOM 6662 C C . HIS B 1 404 ? 17.828 32.844 -2.9 1 96.06 404 HIS B C 1
ATOM 6664 O O . HIS B 1 404 ? 18.922 33.312 -2.605 1 96.06 404 HIS B O 1
ATOM 6670 N N . HIS B 1 405 ? 17.094 32.094 -2.127 1 96.38 405 HIS B N 1
ATOM 6671 C CA . HIS B 1 405 ? 17.609 31.891 -0.777 1 96.38 405 HIS B CA 1
ATOM 6672 C C . HIS B 1 405 ? 17.656 30.406 -0.42 1 96.38 405 HIS B C 1
ATOM 6674 O O . HIS B 1 405 ? 17.953 30.047 0.722 1 96.38 405 HIS B O 1
ATOM 6680 N N . HIS B 1 406 ? 17.25 29.5 -1.328 1 95.44 406 HIS B N 1
ATOM 6681 C CA . HIS B 1 406 ? 17.25 28.047 -1.129 1 95.44 406 HIS B CA 1
ATOM 6682 C C . HIS B 1 406 ? 16.422 27.656 0.086 1 95.44 406 HIS B C 1
ATOM 6684 O O . HIS B 1 406 ? 16.844 26.828 0.893 1 95.44 406 HIS B O 1
ATOM 6690 N N . ALA B 1 407 ? 15.375 28.406 0.281 1 97.38 407 ALA B N 1
ATOM 6691 C CA . ALA B 1 407 ? 14.43 28.125 1.362 1 97.38 407 ALA B CA 1
ATOM 6692 C C . ALA B 1 407 ? 13.164 27.469 0.828 1 97.38 407 ALA B C 1
ATOM 6694 O O . ALA B 1 407 ? 12.594 27.922 -0.169 1 97.38 407 ALA B O 1
ATOM 6695 N N . PHE B 1 408 ? 12.781 26.375 1.493 1 96.06 408 PHE B N 1
ATOM 6696 C CA . PHE B 1 408 ? 11.641 25.594 1.011 1 96.06 408 PHE B CA 1
ATOM 6697 C C . PHE B 1 408 ? 10.484 25.656 1.998 1 96.06 408 PHE B C 1
ATOM 6699 O O . PHE B 1 408 ? 10.641 25.312 3.17 1 96.06 408 PHE B O 1
ATOM 6706 N N . CYS B 1 409 ? 9.383 26.172 1.604 1 96.19 409 CYS B N 1
ATOM 6707 C CA . CYS B 1 409 ? 8.086 26.203 2.275 1 96.19 409 CYS B CA 1
ATOM 6708 C C . CYS B 1 409 ? 6.965 25.828 1.312 1 96.19 409 CYS B C 1
ATOM 6710 O O . CYS B 1 409 ? 7.223 25.406 0.182 1 96.19 409 CYS B O 1
ATOM 6712 N N . SER B 1 410 ? 5.754 25.844 1.808 1 93.31 410 SER B N 1
ATOM 6713 C CA . SER B 1 410 ? 4.637 25.516 0.924 1 93.31 410 SER B CA 1
ATOM 6714 C C . SER B 1 410 ? 3.551 26.578 0.986 1 93.31 410 SER B C 1
ATOM 6716 O O . SER B 1 410 ? 3.477 27.344 1.95 1 93.31 410 SER B O 1
ATOM 6718 N N . VAL B 1 411 ? 2.812 26.719 -0.093 1 91.38 411 VAL B N 1
ATOM 6719 C CA . VAL B 1 411 ? 1.659 27.609 -0.131 1 91.38 411 VAL B CA 1
ATOM 6720 C C . VAL B 1 411 ? 0.371 26.781 -0.091 1 91.38 411 VAL B C 1
ATOM 6722 O O . VAL B 1 411 ? 0.179 25.875 -0.904 1 91.38 411 VAL B O 1
ATOM 6725 N N . ARG B 1 412 ? -0.399 27.031 0.9 1 86.88 412 ARG B N 1
ATOM 6726 C CA . ARG B 1 412 ? -1.67 26.344 1.109 1 86.88 412 ARG B CA 1
ATOM 6727 C C . ARG B 1 412 ? -2.799 27.344 1.35 1 86.88 412 ARG B C 1
ATOM 6729 O O . ARG B 1 412 ? -2.764 28.109 2.316 1 86.88 412 ARG B O 1
ATOM 6736 N N . HIS B 1 413 ? -3.787 27.328 0.552 1 82.38 413 HIS B N 1
ATOM 6737 C CA . HIS B 1 413 ? -4.973 28.156 0.697 1 82.38 413 HIS B CA 1
ATOM 6738 C C . HIS B 1 413 ? -4.59 29.625 0.893 1 82.38 413 HIS B C 1
ATOM 6740 O O . HIS B 1 413 ? -5.07 30.281 1.819 1 82.38 413 HIS B O 1
ATOM 6746 N N . GLY B 1 414 ? -3.6 30.094 0.128 1 80 414 GLY B N 1
ATOM 6747 C CA . GLY B 1 414 ? -3.229 31.5 0.101 1 80 414 GLY B CA 1
ATOM 6748 C C . GLY B 1 414 ? -2.26 31.875 1.203 1 80 414 GLY B C 1
ATOM 6749 O O . GLY B 1 414 ? -1.896 33.062 1.338 1 80 414 GLY B O 1
ATOM 6750 N N . ALA B 1 415 ? -1.818 30.906 1.942 1 89.12 415 ALA B N 1
ATOM 6751 C CA . ALA B 1 415 ? -0.861 31.156 3.018 1 89.12 415 ALA B CA 1
ATOM 6752 C C . ALA B 1 415 ? 0.47 30.469 2.736 1 89.12 415 ALA B C 1
ATOM 6754 O O . ALA B 1 415 ? 0.5 29.344 2.215 1 89.12 415 ALA B O 1
ATOM 6755 N N . ILE B 1 416 ? 1.504 31.125 3.055 1 94.94 416 ILE B N 1
ATOM 6756 C CA . ILE B 1 416 ? 2.785 30.438 3.125 1 94.94 416 ILE B CA 1
ATOM 6757 C C . ILE B 1 416 ? 2.867 29.625 4.418 1 94.94 416 ILE B C 1
ATOM 6759 O O . ILE B 1 416 ? 2.902 30.203 5.512 1 94.94 416 ILE B O 1
ATOM 6763 N N . ARG B 1 417 ? 2.791 28.391 4.273 1 96.69 417 ARG B N 1
ATOM 6764 C CA . ARG B 1 417 ? 2.91 27.531 5.441 1 96.69 417 ARG B CA 1
ATOM 6765 C C . ARG B 1 417 ? 4.371 27.234 5.758 1 96.69 417 ARG B C 1
ATOM 6767 O O . ARG B 1 417 ? 5.105 26.734 4.902 1 96.69 417 ARG B O 1
ATOM 6774 N N . VAL B 1 418 ? 4.754 27.562 6.973 1 98.38 418 VAL B N 1
ATOM 6775 C CA . VAL B 1 418 ? 6.121 27.328 7.434 1 98.38 418 VAL B CA 1
ATOM 6776 C C . VAL B 1 418 ? 6.121 26.344 8.594 1 98.38 418 VAL B C 1
ATOM 6778 O O . VAL B 1 418 ? 5.234 26.391 9.453 1 98.38 418 VAL B O 1
ATOM 6781 N N . SER B 1 419 ? 7.035 25.453 8.57 1 98.5 419 SER B N 1
ATOM 6782 C CA . SER B 1 419 ? 7.164 24.469 9.633 1 98.5 419 SER B CA 1
ATOM 6783 C C . SER B 1 419 ? 8.609 24.344 10.102 1 98.5 419 SER B C 1
ATOM 6785 O O . SER B 1 419 ? 9.539 24.438 9.289 1 98.5 419 SER B O 1
ATOM 6787 N N . VAL B 1 420 ? 8.828 24.172 11.406 1 98.12 420 VAL B N 1
ATOM 6788 C CA . VAL B 1 420 ? 10.141 23.953 12.008 1 98.12 420 VAL B CA 1
ATOM 6789 C C . VAL B 1 420 ? 10.195 22.562 12.625 1 98.12 420 VAL B C 1
ATOM 6791 O O . VAL B 1 420 ? 9.164 21.984 12.969 1 98.12 420 VAL B O 1
ATOM 6794 N N . PHE B 1 421 ? 11.359 22.031 12.68 1 97.5 421 PHE B N 1
ATOM 6795 C CA . PHE B 1 421 ? 11.555 20.719 13.273 1 97.5 421 PHE B CA 1
ATOM 6796 C C . PHE B 1 421 ? 12.945 20.594 13.898 1 97.5 421 PHE B C 1
ATOM 6798 O O . PHE B 1 421 ? 13.602 21.609 14.141 1 97.5 421 PHE B O 1
ATOM 6805 N N . LEU B 1 422 ? 13.367 19.438 14.203 1 96.19 422 LEU B N 1
ATOM 6806 C CA . LEU B 1 422 ? 14.547 19.172 15.023 1 96.19 422 LEU B CA 1
ATOM 6807 C C . LEU B 1 422 ? 15.82 19.578 14.289 1 96.19 422 LEU B C 1
ATOM 6809 O O . LEU B 1 422 ? 16.875 19.719 14.906 1 96.19 422 LEU B O 1
ATOM 6813 N N . TYR B 1 423 ? 15.773 19.797 12.977 1 95.44 423 TYR B N 1
ATOM 6814 C CA . TYR B 1 423 ? 16.953 20.219 12.227 1 95.44 423 TYR B CA 1
ATOM 6815 C C . TYR B 1 423 ? 17.016 21.734 12.125 1 95.44 423 TYR B C 1
ATOM 6817 O O . TYR B 1 423 ? 18.016 22.281 11.648 1 95.44 423 TYR B O 1
ATOM 6825 N N . THR B 1 424 ? 16 22.453 12.539 1 96.5 424 THR B N 1
ATOM 6826 C CA . THR B 1 424 ? 15.914 23.906 12.414 1 96.5 424 THR B CA 1
ATOM 6827 C C . THR B 1 424 ? 16.609 24.578 13.578 1 96.5 424 THR B C 1
ATOM 6829 O O . THR B 1 424 ? 16.469 24.156 14.727 1 96.5 424 THR B O 1
ATOM 6832 N N . THR B 1 425 ? 17.312 25.594 13.305 1 95.19 425 THR B N 1
ATOM 6833 C CA . THR B 1 425 ? 17.969 26.391 14.336 1 95.19 425 THR B CA 1
ATOM 6834 C C . THR B 1 425 ? 17.453 27.812 14.328 1 95.19 425 THR B C 1
ATOM 6836 O O . THR B 1 425 ? 16.75 28.219 13.406 1 95.19 425 THR B O 1
ATOM 6839 N N . THR B 1 426 ? 17.891 28.531 15.359 1 96.5 426 THR B N 1
ATOM 6840 C CA . THR B 1 426 ? 17.547 29.953 15.438 1 96.5 426 THR B CA 1
ATOM 6841 C C . THR B 1 426 ? 18.109 30.703 14.234 1 96.5 426 THR B C 1
ATOM 6843 O O . THR B 1 426 ? 17.453 31.594 13.688 1 96.5 426 THR B O 1
ATOM 6846 N N . ALA B 1 427 ? 19.297 30.281 13.859 1 96.19 427 ALA B N 1
ATOM 6847 C CA . ALA B 1 427 ? 19.938 30.922 12.703 1 96.19 427 ALA B CA 1
ATOM 6848 C C . ALA B 1 427 ? 19.125 30.672 11.43 1 96.19 427 ALA B C 1
ATOM 6850 O O . ALA B 1 427 ? 19.031 31.547 10.57 1 96.19 427 ALA B O 1
ATOM 6851 N N . HIS B 1 428 ? 18.625 29.484 11.273 1 96.88 428 HIS B N 1
ATOM 6852 C CA . HIS B 1 428 ? 17.797 29.156 10.125 1 96.88 428 HIS B CA 1
ATOM 6853 C C . HIS B 1 428 ? 16.547 30.016 10.094 1 96.88 428 HIS B C 1
ATOM 6855 O O . HIS B 1 428 ? 16.141 30.516 9.031 1 96.88 428 HIS B O 1
ATOM 6861 N N . VAL B 1 429 ? 15.938 30.219 11.242 1 98.31 429 VAL B N 1
ATOM 6862 C CA . VAL B 1 429 ? 14.719 31.016 11.352 1 98.31 429 VAL B CA 1
ATOM 6863 C C . VAL B 1 429 ? 15.016 32.469 10.953 1 98.31 429 VAL B C 1
ATOM 6865 O O . VAL B 1 429 ? 14.273 33.062 10.164 1 98.31 429 VAL B O 1
ATOM 6868 N N . ASP B 1 430 ? 16.094 33 11.445 1 98.12 430 ASP B N 1
ATOM 6869 C CA . ASP B 1 430 ? 16.469 34.375 11.117 1 98.12 430 ASP B CA 1
ATOM 6870 C C . ASP B 1 430 ? 16.719 34.531 9.617 1 98.12 430 ASP B C 1
ATOM 6872 O O . ASP B 1 430 ? 16.297 35.531 9.023 1 98.12 430 ASP B O 1
ATOM 6876 N N . SER B 1 431 ? 17.406 33.531 9.102 1 98 431 SER B N 1
ATOM 6877 C CA . SER B 1 431 ? 17.688 33.562 7.672 1 98 431 SER B CA 1
ATOM 6878 C C . SER B 1 431 ? 16.391 33.531 6.859 1 98 431 SER B C 1
ATOM 6880 O O . SER B 1 431 ? 16.281 34.188 5.824 1 98 431 SER B O 1
ATOM 6882 N N . PHE B 1 432 ? 15.469 32.781 7.25 1 98.38 432 PHE B N 1
ATOM 6883 C CA . PHE B 1 432 ? 14.195 32.656 6.551 1 98.38 432 PHE B CA 1
ATOM 6884 C C . PHE B 1 432 ? 13.43 33.969 6.605 1 98.38 432 PHE B C 1
ATOM 6886 O O . PHE B 1 432 ? 12.898 34.438 5.594 1 98.38 432 PHE B O 1
ATOM 6893 N N . VAL B 1 433 ? 13.344 34.594 7.781 1 98.5 433 VAL B N 1
ATOM 6894 C CA . VAL B 1 433 ? 12.656 35.875 7.953 1 98.5 433 VAL B CA 1
ATOM 6895 C C . VAL B 1 433 ? 13.344 36.938 7.109 1 98.5 433 VAL B C 1
ATOM 6897 O O . VAL B 1 433 ? 12.672 37.75 6.477 1 98.5 433 VAL B O 1
ATOM 6900 N N . ALA B 1 434 ? 14.648 36.906 7.098 1 98.38 434 ALA B N 1
ATOM 6901 C CA . ALA B 1 434 ? 15.398 37.844 6.258 1 98.38 434 ALA B CA 1
ATOM 6902 C C . ALA B 1 434 ? 15.07 37.656 4.781 1 98.38 434 ALA B C 1
ATOM 6904 O O . ALA B 1 434 ? 14.984 38.594 4.02 1 98.38 434 ALA B O 1
ATOM 6905 N N . ALA B 1 435 ? 14.969 36.406 4.41 1 98.06 435 ALA B N 1
ATOM 6906 C CA . ALA B 1 435 ? 14.602 36.094 3.033 1 98.06 435 ALA B CA 1
ATOM 6907 C C . ALA B 1 435 ? 13.227 36.656 2.688 1 98.06 435 ALA B C 1
ATOM 6909 O O . ALA B 1 435 ? 13.039 37.219 1.61 1 98.06 435 ALA B O 1
ATOM 6910 N N . LEU B 1 436 ? 12.281 36.5 3.561 1 97.44 436 LEU B N 1
ATOM 6911 C CA . LEU B 1 436 ? 10.953 37.094 3.377 1 97.44 436 LEU B CA 1
ATOM 6912 C C . LEU B 1 436 ? 11.047 38.594 3.199 1 97.44 436 LEU B C 1
ATOM 6914 O O . LEU B 1 436 ? 10.469 39.156 2.264 1 97.44 436 LEU B O 1
ATOM 6918 N N . ALA B 1 437 ? 11.773 39.219 4.027 1 97.38 437 ALA B N 1
ATOM 6919 C CA . ALA B 1 437 ? 11.914 40.656 4.004 1 97.38 437 ALA B CA 1
ATOM 6920 C C . ALA B 1 437 ? 12.523 41.125 2.682 1 97.38 437 ALA B C 1
ATOM 6922 O O . ALA B 1 437 ? 12.031 42.094 2.068 1 97.38 437 ALA B O 1
ATOM 6923 N N . THR B 1 438 ? 13.539 40.438 2.326 1 97.31 438 THR B N 1
ATOM 6924 C CA . THR B 1 438 ? 14.258 40.812 1.104 1 97.31 438 THR B CA 1
ATOM 6925 C C . THR B 1 438 ? 13.336 40.688 -0.11 1 97.31 438 THR B C 1
ATOM 6927 O O . THR B 1 438 ? 13.297 41.594 -0.95 1 97.31 438 THR B O 1
ATOM 6930 N N . GLN B 1 439 ? 12.617 39.594 -0.199 1 95.62 439 GLN B N 1
ATOM 6931 C CA . GLN B 1 439 ? 11.789 39.375 -1.377 1 95.62 439 GLN B CA 1
ATOM 6932 C C . GLN B 1 439 ? 10.562 40.281 -1.382 1 95.62 439 GLN B C 1
ATOM 6934 O O . GLN B 1 439 ? 10.094 40.688 -2.443 1 95.62 439 GLN B O 1
ATOM 6939 N N . LEU B 1 440 ? 10.062 40.625 -0.21 1 93.19 440 LEU B N 1
ATOM 6940 C CA . LEU B 1 440 ? 8.977 41.594 -0.122 1 93.19 440 LEU B CA 1
ATOM 6941 C C . LEU B 1 440 ? 9.445 43 -0.554 1 93.19 440 LEU B C 1
ATOM 6943 O O . LEU B 1 440 ? 8.742 43.688 -1.281 1 93.19 440 LEU B O 1
ATOM 6947 N N . ALA B 1 441 ? 10.555 43.344 -0.149 1 93.31 441 ALA B N 1
ATOM 6948 C CA . ALA B 1 441 ? 11.117 44.656 -0.532 1 93.31 441 ALA B CA 1
ATOM 6949 C C . ALA B 1 441 ? 11.359 44.719 -2.037 1 93.31 441 ALA B C 1
ATOM 6951 O O . ALA B 1 441 ? 11.109 45.75 -2.668 1 93.31 441 ALA B O 1
ATOM 6952 N N . ALA B 1 442 ? 11.898 43.625 -2.482 1 91.81 442 ALA B N 1
ATOM 6953 C CA . ALA B 1 442 ? 12.141 43.594 -3.922 1 91.81 442 ALA B CA 1
ATOM 6954 C C . ALA B 1 442 ? 10.836 43.719 -4.703 1 91.81 442 ALA B C 1
ATOM 6956 O O . ALA B 1 442 ? 10.805 44.375 -5.754 1 91.81 442 ALA B O 1
ATOM 6957 N N . TRP B 1 443 ? 9.82 43.125 -4.258 1 88.94 443 TRP B N 1
ATOM 6958 C CA . TRP B 1 443 ? 8.516 43.219 -4.906 1 88.94 443 TRP B CA 1
ATOM 6959 C C . TRP B 1 443 ? 7.988 44.656 -4.844 1 88.94 443 TRP B C 1
ATOM 6961 O O . TRP B 1 443 ? 7.5 45.188 -5.848 1 88.94 443 TRP B O 1
ATOM 6971 N N . ARG B 1 444 ? 8.109 45.281 -3.746 1 84.75 444 ARG B N 1
ATOM 6972 C CA . ARG B 1 444 ? 7.59 46.625 -3.525 1 84.75 444 ARG B CA 1
ATOM 6973 C C . ARG B 1 444 ? 8.359 47.656 -4.352 1 84.75 444 ARG B C 1
ATOM 6975 O O . ARG B 1 444 ? 7.805 48.688 -4.742 1 84.75 444 ARG B O 1
ATOM 6982 N N . SER B 1 445 ? 9.508 47.344 -4.574 1 85.19 445 SER B N 1
ATOM 6983 C CA . SER B 1 445 ? 10.32 48.25 -5.375 1 85.19 445 SER B CA 1
ATOM 6984 C C . SER B 1 445 ? 9.945 48.156 -6.852 1 85.19 445 SER B C 1
ATOM 6986 O O . SER B 1 445 ? 10.164 49.125 -7.602 1 85.19 445 SER B O 1
ATOM 6988 N N . ARG B 1 446 ? 9.484 47.062 -7.297 1 78.56 446 ARG B N 1
ATOM 6989 C CA . ARG B 1 446 ? 9.148 46.875 -8.703 1 78.56 446 ARG B CA 1
ATOM 6990 C C . ARG B 1 446 ? 7.719 47.312 -8.992 1 78.56 446 ARG B C 1
ATOM 6992 O O . ARG B 1 446 ? 7.336 47.469 -10.156 1 78.56 446 ARG B O 1
ATOM 6999 N N . THR B 1 447 ? 6.922 47.375 -8 1 66.94 447 THR B N 1
ATOM 7000 C CA . THR B 1 447 ? 5.527 47.75 -8.203 1 66.94 447 THR B CA 1
ATOM 7001 C C . THR B 1 447 ? 5.281 49.188 -7.801 1 66.94 447 THR B C 1
ATOM 7003 O O . THR B 1 447 ? 5.605 49.594 -6.68 1 66.94 447 THR B O 1
ATOM 7006 N N . PRO B 1 448 ? 4.996 50.188 -8.766 1 55.75 448 PRO B N 1
ATOM 7007 C CA . PRO B 1 448 ? 4.727 51.594 -8.438 1 55.75 448 PRO B CA 1
ATOM 7008 C C . PRO B 1 448 ? 3.688 51.75 -7.328 1 55.75 448 PRO B C 1
ATOM 7010 O O . PRO B 1 448 ? 2.68 51.031 -7.316 1 55.75 448 PRO B O 1
ATOM 7013 N N . GLN B 1 449 ? 4.125 52 -6.133 1 49.88 449 GLN B N 1
ATOM 7014 C CA . GLN B 1 449 ? 3.158 52.344 -5.09 1 49.88 449 GLN B CA 1
ATOM 7015 C C . GLN B 1 449 ? 2.182 53.406 -5.559 1 49.88 449 GLN B C 1
ATOM 7017 O O . GLN B 1 449 ? 2.58 54.375 -6.223 1 49.88 449 GLN B O 1
ATOM 7022 N N . PRO B 1 450 ? 0.886 53.031 -5.434 1 44.62 450 PRO B N 1
ATOM 7023 C CA . PRO B 1 450 ? 0.046 54.156 -5.84 1 44.62 450 PRO B CA 1
ATOM 7024 C C . PRO B 1 450 ? 0.391 55.469 -5.098 1 44.62 450 PRO B C 1
ATOM 7026 O O . PRO B 1 450 ? 0.884 55.406 -3.967 1 44.62 450 PRO B O 1
#

Organism: Salpingoeca rosetta (strain ATCC 50818 / BSB-021) (NCBI:txid946362)

Sequence (900 aa):
MNDSKEHAETPHADNPG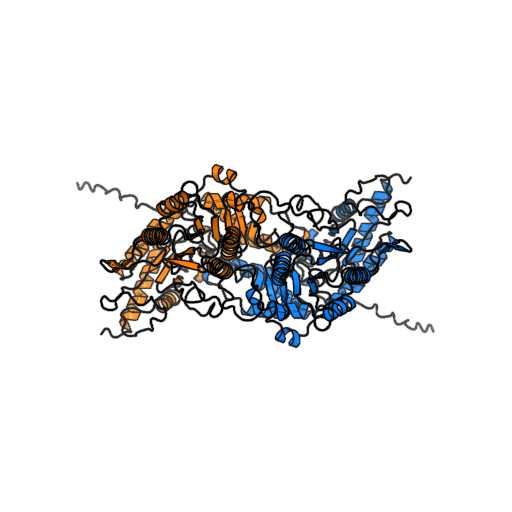LDVRHLFAFVDDDKEEDRQVLYFNNAGRGPLLKSTEQVGIEALRTKSRPWAFADNEAMITDIRRMYLQALGLSREAAHLREHAVAMVPSTSYAMTLIARSLSIQQGQRVLVLHGQMSSNVMPWQCVCEEEGASLVVVQRNQLAHNTLQPWSDAVLNALDQHKGYIAAVALPNYLWSDGSHIDLDPIAAYCHEHNIPLVLDVTQSGGVVPLALDRLHPTAVACSVHKWLLGPYGFSLLYVDDALLTKQPLEFHDRRREHADEAWWDEVGAMTDMGYPTPFKPGACRFDSGGRPNYIGVPMLHDALQHLTTWGPAHITAYCTPLLDRLIVGARELGFQVPRSHAPHFVGLTPPVPSDQQHDAPVCPASVSNPDTAWPTMPRLAAAIQRHHHAFCSVRHGAIRVSVFLYTTTAHVDSFVAALATQLAAWRSRTPQPMNDSKEHAETPHADNPGLDVRHLFAFVDDDKEEDRQVLYFNNAGRGPLLKSTEQVGIEALRTKSRPWAFADNEAMITDIRRMYLQALGLSREAAHLREHAVAMVPSTSYAMTLIARSLSIQQGQRVLVLHGQMSSNVMPWQCVCEEEGASLVVVQRNQLAHNTLQPWSDAVLNALDQHKGYIAAVALPNYLWSDGSHIDLDPIAAYCHEHNIPLVLDVTQSGGVVPLALDRLHPTAVACSVHKWLLGPYGFSLLYVDDALLTKQPLEFHDRRREHADEAWWDEVGAMTDMGYPTPFKPGACRFDSGGRPNYIGVPMLHDALQHLTTWGPAHITAYCTPLLDRLIVGARELGFQVPRSHAPHFVGLTPPVPSDQQHDAPVCPASVSNPDTAWPTMPRLAAAIQRHHHAFCSVRHGAIRVSVFLYTTTAHVDSFVAALATQLAAWRSRTPQP